Protein AF-0000000079570810 (afdb_homodimer)

Organism: NCBI:txid1891644

Sequence (848 aa):
MEVFAVTGGARLAGEVAVSGAKNSVLKLMAASLLAEGTTHLGNVPQILDVSIMSEVLRRLGCQVDEAEGTLQIAVPGELSTETDYQLVRRMRASIAVLGPMVARFGRAKVALPGGDAIGARGLDYHVAGLSKLGADVRSEHGYLIAEAERLRGERVHFEFPSVGATENILMAAVLAKGTTVIENAAREPEIVDLTTMLQAMGAQIDGVGTTELVIDGVDELHPVSHETVPDRIVAGTWAIASVLTRGDVRVRRARPEHSTVVLSRLEDIGAQIREYDDGFAVSMDRRPTALDVATLPYPGFPTDLQPMMLAVHAISDGSAILSENVFEARFMFAGELVRLGADIIVDGHHCLTRGVPALSGAPVQATDIRAGAALVLAGLIADGVTEVAHIYHIDRGYVAFDEQLRSLGAQIERVKVADLEFGEMEVFAVTGGARLAGEVAVSGAKNSVLKLMAASLLAEGTTHLGNVPQILDVSIMSEVLRRLGCQVDEAEGTLQIAVPGELSTETDYQLVRRMRASIAVLGPMVARFGRAKVALPGGDAIGARGLDYHVAGLSKLGADVRSEHGYLIAEAERLRGERVHFEFPSVGATENILMAAVLAKGTTVIENAAREPEIVDLTTMLQAMGAQIDGVGTTELVIDGVDELHPVSHETVPDRIVAGTWAIASVLTRGDVRVRRARPEHSTVVLSRLEDIGAQIREYDDGFAVSMDRRPTALDVATLPYPGFPTDLQPMMLAVHAISDGSAILSENVFEARFMFAGELVRLGADIIVDGHHCLTRGVPALSGAPVQATDIRAGAALVLAGLIADGVTEVAHIYHIDRGYVAFDEQLRSLGAQIERVKVADLEFGE

Nearest PDB structures (foldseek):
  6q03-assembly1_A  TM=9.882E-01  e=1.400E-56  Clostridioides difficile 630
  6q0y-assembly1_A  TM=9.887E-01  e=5.374E-56  Clostridioides difficile 630
  7tb0-assembly1_A  TM=9.862E-01  e=1.000E-56  Enterococcus faecium
  6q0a-assembly1_A  TM=9.886E-01  e=8.898E-56  Clostridioides difficile 630
  8d84-assembly1_B  TM=9.799E-01  e=4.273E-55  Enterococcus faecalis

Solvent-accessible surface area (backbone atoms only — not comparable to full-atom values): 40545 Å² total; per-residue (Å²): 79,55,25,38,44,20,38,32,74,31,53,32,37,46,73,48,74,41,47,18,16,66,84,27,46,58,48,48,57,28,52,42,61,48,14,56,40,61,25,36,38,33,44,41,50,77,26,49,50,52,54,51,50,43,51,54,43,37,70,24,55,29,48,66,48,78,49,96,35,30,36,38,40,34,26,55,93,69,64,56,49,54,54,57,53,75,65,23,34,63,30,42,75,54,54,39,43,45,20,16,30,28,39,67,70,20,30,24,35,39,32,54,53,39,46,68,77,36,46,92,74,72,60,59,59,45,49,52,42,43,36,64,21,57,27,53,66,50,71,56,53,30,24,40,35,35,37,23,93,66,40,34,37,36,80,38,76,43,97,54,52,43,57,69,33,39,54,21,45,50,49,22,32,36,46,7,52,50,55,21,35,39,35,43,33,34,41,40,70,44,50,39,45,46,50,52,49,42,38,70,21,57,37,45,70,43,47,82,62,37,44,44,36,42,25,44,29,36,93,67,45,42,51,43,76,43,70,40,53,50,20,54,65,61,42,48,50,50,44,50,46,9,46,63,29,39,12,41,33,32,39,31,53,32,58,55,84,75,37,49,50,55,53,50,54,43,40,76,26,61,34,46,76,47,80,52,92,51,9,36,31,28,32,17,89,56,77,37,41,38,61,72,46,57,31,36,70,62,78,41,36,53,66,74,52,42,46,43,50,49,46,39,32,27,49,8,56,50,58,28,45,42,33,48,71,80,43,66,36,62,60,70,50,52,61,47,45,37,39,22,46,36,43,71,47,78,57,84,46,34,32,42,24,43,30,33,98,64,38,22,17,23,82,34,64,32,74,28,39,45,41,26,50,20,50,54,53,44,14,27,52,6,52,54,55,14,35,36,28,52,43,66,36,30,37,41,74,33,62,59,53,58,59,55,41,39,68,19,60,38,52,58,42,84,42,80,44,86,64,84,62,76,87,109,80,56,25,39,42,19,37,31,73,32,53,33,38,44,72,49,73,39,48,18,16,69,85,28,46,59,47,46,57,28,53,41,60,49,15,55,40,60,23,36,38,31,45,39,49,77,24,49,51,53,53,51,50,43,49,53,42,37,69,24,55,29,49,65,47,77,51,96,36,30,36,39,40,35,26,56,93,68,63,56,47,53,53,57,53,75,65,24,36,62,30,42,73,54,54,41,41,46,20,17,32,29,40,67,69,21,31,25,34,38,31,53,52,38,47,67,76,35,48,92,75,70,62,60,59,44,47,52,42,42,36,65,21,54,28,52,65,49,68,56,53,31,24,40,35,34,36,23,93,65,41,35,36,36,79,38,75,44,97,55,53,42,58,68,32,38,54,22,44,50,48,21,32,36,46,7,53,50,53,21,34,38,35,44,32,35,40,40,71,45,50,38,46,45,48,51,48,42,39,70,21,56,38,44,72,43,46,82,63,37,43,42,35,42,25,44,29,36,94,68,45,41,50,43,77,42,71,40,53,50,19,55,66,61,42,48,50,52,46,50,45,9,46,64,29,39,11,41,29,32,40,30,52,31,58,56,86,75,37,50,51,54,54,50,54,45,40,74,25,62,33,46,76,47,80,51,94,50,8,37,31,28,29,16,88,55,78,38,41,38,61,71,47,55,32,35,70,62,77,42,36,52,65,74,51,44,45,44,50,50,48,39,31,27,50,8,54,52,58,27,44,41,35,47,71,80,45,67,37,62,60,68,52,53,62,46,45,37,39,22,45,35,45,70,46,78,56,83,46,33,32,43,23,42,30,33,98,62,38,22,17,23,82,36,64,34,74,29,38,47,42,26,49,20,51,52,54,44,14,28,51,5,52,53,54,13,35,34,28,52,43,68,37,29,36,41,73,35,62,59,53,58,59,55,41,40,67,21,58,39,51,57,41,83,42,79,43,86,65,83,60,78,88,110

InterPro domains:
  IPR001986 Enolpyruvate transferase domain [PF00275] (6-405)
  IPR005750 UDP-N-acetylglucosamine 1-carboxyvinyltransferase [MF_00111] (1-415)
  IPR005750 UDP-N-acetylglucosamine 1-carboxyvinyltransferase [PTHR43783] (2-416)
  IPR005750 UDP-N-acetylglucosamine 1-carboxyvinyltransferase [TIGR01072] (1-414)
  IPR005750 UDP-N-acetylglucosamine 1-carboxyvinyltransferase [cd01555] (12-408)
  IPR013792 RNA 3'-terminal phosphate cyclase/enolpyruvate transferase, alpha/beta [SSF55205] (1-415)
  IPR036968 Enolpyruvate transferase domain superfamily [G3DSA:3.65.10.10] (4-413)
  IPR036968 Enolpyruvate transferase domain superfamily [G3DSA:3.65.10.10] (21-229)

Foldseek 3Di:
DKWKKFAAQDFFEDEDEFFFAPLQVLLLLLLLQQAAAKAKEFSAFPFPQVVLSCVQLVQQPWDWDDDDRMIIIHHHPHTHQATDQVSQQAAQSNCSNQQSCCQRVQKHKYFHYHAFPLAPPDCVLQQQLQVQQPWDWDDDPRIIIIGGPAGAADEREDPEQDASSLSRSVSNQQAHAAKHKYAQHFQAVSQLQSVVQQVVQPWDWPDHNHRIIITHHDNGGHHYYGYGQTHVLVLLLVQLLNAQSQHKYWYFQHDCVNCVQSVVVSVVQAWDWAADPGGIMIGGNDQTAEEEAEDDGPPGHHPLCQLLVLLSQQAHAAKYKYFYDDGFRNCVLVVQQVVQPWDWDDDGRIIITGHDNATAADEGEDSAQSSQSNQSSSQHNHHGIHIYPPCSRVSNGDRVSQVSSVVRPTDMDIDDDDPPPPVD/DKWKKFAAQDFFEDEDEFFFAPLQVLLLLLLLQQAAAKAKEFSAFPFPQVVLSCVQLVQQPWDWDDDVRMIIIHHHLHTHQATDQVSQQAAQSNCSNQQSCCARVQKHKYFHYHAFPLAPPDCVLQQQLQVQQPWDWDDDPRIIITGGPAGAADEREDPAQDASNLSRSVSNQQAHAAKHKYAQHFQAVSQLQSVVQQVVQPWDWPDHNHRIIITHHDNGGHHYYGYGQTHVLVLLLVQLLNAQSQHKYWYFQHDCVNCVQSVVVSVVQPWDWAADPGGIMIGGNDQTAEDEAEDDGPPGNHPLCQLLVVLSQQAHAAKYKYFYDDGFRNCVLVVQQVVQPWDWDDDGRIIITGHDNATAADEGEDSAQSSQSNQSSSQHNHHGIHIYPPCSRVSNGDRPSQVSSVVRPTDMDIDDDDPPPPPD

Secondary structure (DSSP, 8-state):
-EEEEEES----EEEEE--B-HHHHHHHHHHGGGSSEEEEEES----HHHHHHHHHHHHHT-EEEEETTEEEEEE-SS---B--HHHHTT-GGGGGGHHHHHHHHSEEEEEPP----SS---SHHHHHHHHHTT-EEEEETTEEEEE-SS-B--EEE-SS--HHHHHHHHHHHTTSBSEEEEES----HHHHHHHHHHHHHT-EEE-TTSSEEEEE--S-----EEEPPB-HHHHHHHHHHHHHTT-EEEEES--GGGGHHHHHHHHHTT-EEEEETTEEEEE--SPPBP--EEB-STTSB-GGGHHHHHHHHHTSBSEEEEE--S-GGGGGGHHHHHHTT-EEEEETTEEEEE--S-EE--EEE--SHHHHHHHHHHHTTEESEEEEE-THHHHTTSTTHHHHHHHTT-EEEEEE-----S--/-EEEEEES----EEEEE--B-HHHHHHHHHHGGGSSEEEEEES----HHHHHHHHHHHHHT-EEEEETTEEEEEE-SS---B--HHHHTT-GGGGGGHHHHHHHHSEEEEEPP----SS---SHHHHHHHHHTT-EEEEETTEEEEE-SS-B--EEE-SS--HHHHHHHHHHHTTSBSEEEEES----HHHHHHHHHHHHHT-EEE-TTSSEEEEE--S-----EEEPPB-HHHHHHHHHHHHHTT-EEEEES--GGGGHHHHHHHHHTT-EEEEETTEEEEE--SPPBP--EEB-STTSB-GGGHHHHHHHHHTSBSEEEEE--S-GGGGGGHHHHHHTT-EEEEETTEEEEE--S--B--EEE--SHHHHHHHHHHHTTSBSEEEEE-THHHHTTSTTHHHHHHHTT-EEEEEE-----S--

Structure (mmCIF, N/CA/C/O backbone):
data_AF-0000000079570810-model_v1
#
loop_
_entity.id
_entity.type
_entity.pdbx_description
1 polymer 'UDP-N-acetylglucosamine 1-carboxyvinyltransferase'
#
loop_
_atom_site.group_PDB
_atom_site.id
_atom_site.type_symbol
_atom_site.label_atom_id
_atom_site.label_alt_id
_atom_site.label_comp_id
_atom_site.label_asym_id
_atom_site.label_entity_id
_atom_site.label_seq_id
_atom_site.pdbx_PDB_ins_code
_atom_site.Cartn_x
_atom_site.Cartn_y
_atom_site.Cartn_z
_atom_site.occupancy
_atom_site.B_iso_or_equiv
_atom_site.auth_seq_id
_atom_site.auth_comp_id
_atom_site.auth_asym_id
_atom_site.auth_atom_id
_atom_site.pdbx_PDB_model_num
ATOM 1 N N . MET A 1 1 ? -10.211 7.129 -17.25 1 79.75 1 MET A N 1
ATOM 2 C CA . MET A 1 1 ? -9.984 5.883 -16.516 1 79.75 1 MET A CA 1
ATOM 3 C C . MET A 1 1 ? -11.242 5.027 -16.5 1 79.75 1 MET A C 1
ATOM 5 O O . MET A 1 1 ? -12.359 5.555 -16.531 1 79.75 1 MET A O 1
ATOM 9 N N . GLU A 1 2 ? -11.062 3.732 -16.562 1 89.69 2 GLU A N 1
ATOM 10 C CA . GLU A 1 2 ? -12.211 2.836 -16.5 1 89.69 2 GLU A CA 1
ATOM 11 C C . GLU A 1 2 ? -12.555 2.457 -15.062 1 89.69 2 GLU A C 1
ATOM 13 O O . GLU A 1 2 ? -11.656 2.244 -14.242 1 89.69 2 GLU A O 1
ATOM 18 N N . VAL A 1 3 ? -13.867 2.484 -14.789 1 95.12 3 VAL A N 1
ATOM 19 C CA . VAL A 1 3 ? -14.344 2.066 -13.477 1 95.12 3 VAL A CA 1
ATOM 20 C C . VAL A 1 3 ? -15.461 1.041 -13.633 1 95.12 3 VAL A C 1
ATOM 22 O O . VAL A 1 3 ? -16.094 0.966 -14.688 1 95.12 3 VAL A O 1
ATOM 25 N N . PHE A 1 4 ? -15.648 0.159 -12.711 1 97.62 4 PHE A N 1
ATOM 26 C CA . PHE A 1 4 ? -16.891 -0.594 -12.57 1 97.62 4 PHE A CA 1
ATOM 27 C C . PHE A 1 4 ? -17.906 0.185 -11.75 1 97.62 4 PHE A C 1
ATOM 29 O O . PHE A 1 4 ? -17.641 0.547 -10.602 1 97.62 4 PHE A O 1
ATOM 36 N N . ALA A 1 5 ? -18.984 0.545 -12.328 1 98.06 5 ALA A N 1
ATOM 37 C CA . ALA A 1 5 ? -20.125 1.076 -11.586 1 98.06 5 ALA A CA 1
ATOM 38 C C . ALA A 1 5 ? -21.062 -0.041 -11.164 1 98.06 5 ALA A C 1
ATOM 40 O O . ALA A 1 5 ? -21.703 -0.678 -12.008 1 98.06 5 ALA A O 1
ATOM 41 N N . VAL A 1 6 ? -21.156 -0.275 -9.891 1 98.44 6 VAL A N 1
ATOM 42 C CA . VAL A 1 6 ? -21.922 -1.387 -9.344 1 98.44 6 VAL A CA 1
ATOM 43 C C . VAL A 1 6 ? -23.141 -0.851 -8.594 1 98.44 6 VAL A C 1
ATOM 45 O O . VAL A 1 6 ? -23 -0.069 -7.648 1 98.44 6 VAL A O 1
ATOM 48 N N . THR A 1 7 ? -24.297 -1.197 -8.984 1 97.94 7 THR A N 1
ATOM 49 C CA . THR A 1 7 ? -25.516 -0.815 -8.281 1 97.94 7 THR A CA 1
ATOM 50 C C . THR A 1 7 ? -25.859 -1.842 -7.207 1 97.94 7 THR A C 1
ATOM 52 O O . THR A 1 7 ? -25.969 -3.037 -7.492 1 97.94 7 THR A O 1
ATOM 55 N N . GLY A 1 8 ? -26.109 -1.351 -5.98 1 96.88 8 GLY A N 1
ATOM 56 C CA . GLY A 1 8 ? -26.391 -2.23 -4.855 1 96.88 8 GLY A CA 1
ATOM 57 C C . GLY A 1 8 ? -27.75 -2.889 -4.941 1 96.88 8 GLY A C 1
ATOM 58 O O . GLY A 1 8 ? -28.547 -2.564 -5.824 1 96.88 8 GLY A O 1
ATOM 59 N N . GLY A 1 9 ? -27.953 -3.963 -4.004 1 93 9 GLY A N 1
ATOM 60 C CA . GLY A 1 9 ? -29.234 -4.648 -3.879 1 93 9 GLY A CA 1
ATOM 61 C C . GLY A 1 9 ? -29.281 -5.965 -4.629 1 93 9 GLY A C 1
ATOM 62 O O . GLY A 1 9 ? -30.344 -6.539 -4.82 1 93 9 GLY A O 1
ATOM 63 N N . ALA A 1 10 ? -28.156 -6.445 -5.035 1 93.69 10 ALA A N 1
ATOM 64 C CA . ALA A 1 10 ? -28.109 -7.676 -5.82 1 93.69 10 ALA A CA 1
ATOM 65 C C . ALA A 1 10 ? -28.312 -8.898 -4.93 1 93.69 10 ALA A C 1
ATOM 67 O O . ALA A 1 10 ? -27.812 -8.945 -3.805 1 93.69 10 ALA A O 1
ATOM 68 N N . ARG A 1 11 ? -29.062 -9.82 -5.375 1 97.5 11 ARG A N 1
ATOM 69 C CA . ARG A 1 11 ? -29.109 -11.203 -4.922 1 97.5 11 ARG A CA 1
ATOM 70 C C . ARG A 1 11 ? -28.688 -12.164 -6.031 1 97.5 11 ARG A C 1
ATOM 72 O O . ARG A 1 11 ? -29.5 -12.523 -6.891 1 97.5 11 ARG A O 1
ATOM 79 N N . LEU A 1 12 ? -27.453 -12.586 -5.984 1 98.62 12 LEU A N 1
ATOM 80 C CA . LEU A 1 12 ? -26.891 -13.367 -7.086 1 98.62 12 LEU A CA 1
ATOM 81 C C . LEU A 1 12 ? -27.562 -14.734 -7.18 1 98.62 12 LEU A C 1
ATOM 83 O O . LEU A 1 12 ? -27.844 -15.367 -6.156 1 98.62 12 LEU A O 1
ATOM 87 N N . ALA A 1 13 ? -27.875 -15.102 -8.375 1 98.56 13 ALA A N 1
ATOM 88 C CA . ALA A 1 13 ? -28.516 -16.391 -8.625 1 98.56 13 ALA A CA 1
ATOM 89 C C . ALA A 1 13 ? -28.109 -16.953 -9.984 1 98.56 13 ALA A C 1
ATOM 91 O O . ALA A 1 13 ? -28.016 -16.219 -10.961 1 98.56 13 ALA A O 1
ATOM 92 N N . GLY A 1 14 ? -27.844 -18.188 -10.016 1 98.31 14 GLY A N 1
ATOM 93 C CA . GLY A 1 14 ? -27.531 -18.844 -11.281 1 98.31 14 GLY A CA 1
ATOM 94 C C . GLY A 1 14 ? -26.266 -19.672 -11.219 1 98.31 14 GLY A C 1
ATOM 95 O O . GLY A 1 14 ? -25.938 -20.25 -10.18 1 98.31 14 GLY A O 1
ATOM 96 N N . GLU A 1 15 ? -25.703 -19.891 -12.414 1 98.12 15 GLU A N 1
ATOM 97 C CA . GLU A 1 15 ? -24.516 -20.734 -12.523 1 98.12 15 GLU A CA 1
ATOM 98 C C . GLU A 1 15 ? -23.359 -19.969 -13.156 1 98.12 15 GLU A C 1
ATOM 100 O O . GLU A 1 15 ? -23.578 -19.125 -14.031 1 98.12 15 GLU A O 1
ATOM 105 N N . VAL A 1 16 ? -22.188 -20.234 -12.664 1 97.94 16 VAL A N 1
ATOM 106 C CA . VAL A 1 16 ? -20.969 -19.672 -13.219 1 97.94 16 VAL A CA 1
ATOM 107 C C . VAL A 1 16 ? -19.891 -20.75 -13.312 1 97.94 16 VAL A C 1
ATOM 109 O O . VAL A 1 16 ? -19.859 -21.672 -12.5 1 97.94 16 VAL A O 1
ATOM 112 N N . ALA A 1 17 ? -19.062 -20.656 -14.32 1 97.31 17 ALA A N 1
ATOM 113 C CA . ALA A 1 17 ? -17.984 -21.625 -14.516 1 97.31 17 ALA A CA 1
ATOM 114 C C . ALA A 1 17 ? -16.625 -21 -14.227 1 97.31 17 ALA A C 1
ATOM 116 O O . ALA A 1 17 ? -16.375 -19.844 -14.57 1 97.31 17 ALA A O 1
ATOM 117 N N . VAL A 1 18 ? -15.789 -21.797 -13.578 1 97.12 18 VAL A N 1
ATOM 118 C CA . VAL A 1 18 ? -14.445 -21.328 -13.242 1 97.12 18 VAL A CA 1
ATOM 119 C C . VAL A 1 18 ? -13.461 -21.797 -14.305 1 97.12 18 VAL A C 1
ATOM 121 O O . VAL A 1 18 ? -13.578 -22.906 -14.828 1 97.12 18 VAL A O 1
ATOM 124 N N . SER A 1 19 ? -12.531 -20.953 -14.703 1 96.38 19 SER A N 1
ATOM 125 C CA . SER A 1 19 ? -11.469 -21.312 -15.641 1 96.38 19 SER A CA 1
ATOM 126 C C . SER A 1 19 ? -10.234 -21.828 -14.914 1 96.38 19 SER A C 1
ATOM 128 O O . SER A 1 19 ? -10.281 -22.062 -13.703 1 96.38 19 SER A O 1
ATOM 130 N N . GLY A 1 20 ? -9.156 -22.109 -15.727 1 98.12 20 GLY A N 1
ATOM 131 C CA . GLY A 1 20 ? -7.898 -22.516 -15.133 1 98.12 20 GLY A CA 1
ATOM 132 C C . GLY A 1 20 ? -7.328 -21.5 -14.164 1 98.12 20 GLY A C 1
ATOM 133 O O . GLY A 1 20 ? -7.637 -20.312 -14.258 1 98.12 20 GLY A O 1
ATOM 134 N N . ALA A 1 21 ? -6.574 -22 -13.219 1 98.44 21 ALA A N 1
ATOM 135 C CA . ALA A 1 21 ? -6.031 -21.188 -12.133 1 98.44 21 ALA A CA 1
ATOM 136 C C . ALA A 1 21 ? -4.887 -20.312 -12.625 1 98.44 21 ALA A C 1
ATOM 138 O O . ALA A 1 21 ? -3.896 -20.812 -13.164 1 98.44 21 ALA A O 1
ATOM 139 N N . LYS A 1 22 ? -5.051 -18.984 -12.453 1 97.31 22 LYS A N 1
ATOM 140 C CA . LYS A 1 22 ? -3.98 -18.047 -12.773 1 97.31 22 LYS A CA 1
ATOM 141 C C . LYS A 1 22 ? -2.664 -18.469 -12.125 1 97.31 22 LYS A C 1
ATOM 143 O O . LYS A 1 22 ? -1.625 -18.5 -12.789 1 97.31 22 LYS A O 1
ATOM 148 N N . ASN A 1 23 ? -2.748 -18.859 -10.844 1 96.25 23 ASN A N 1
ATOM 149 C CA . ASN A 1 23 ? -1.557 -19.172 -10.055 1 96.25 23 ASN A CA 1
ATOM 150 C C . ASN A 1 23 ? -0.914 -20.469 -10.508 1 96.25 23 ASN A C 1
ATOM 152 O O . ASN A 1 23 ? 0.224 -20.766 -10.141 1 96.25 23 ASN A O 1
ATOM 156 N N . SER A 1 24 ? -1.594 -21.188 -11.32 1 98.25 24 SER A N 1
ATOM 157 C CA . SER A 1 24 ? -1.032 -22.406 -11.898 1 98.25 24 SER A CA 1
ATOM 158 C C . SER A 1 24 ? -0.522 -22.156 -13.312 1 98.25 24 SER A C 1
ATOM 160 O O . SER A 1 24 ? 0.654 -22.391 -13.602 1 98.25 24 SER A O 1
ATOM 162 N N . VAL A 1 25 ? -1.325 -21.609 -14.164 1 98.5 25 VAL A N 1
ATOM 163 C CA . VAL A 1 25 ? -1.038 -21.516 -15.594 1 98.5 25 VAL A CA 1
ATOM 164 C C . VAL A 1 25 ? 0.241 -20.719 -15.812 1 98.5 25 VAL A C 1
ATOM 166 O O . VAL A 1 25 ? 1.037 -21.031 -16.703 1 98.5 25 VAL A O 1
ATOM 169 N N . LEU A 1 26 ? 0.463 -19.672 -15.047 1 97.81 26 LEU A N 1
ATOM 170 C CA . LEU A 1 26 ? 1.653 -18.844 -15.203 1 97.81 26 LEU A CA 1
ATOM 171 C C . LEU A 1 26 ? 2.918 -19.656 -14.945 1 97.81 26 LEU A C 1
ATOM 173 O O . LEU A 1 26 ? 3.928 -19.469 -15.633 1 97.81 26 LEU A O 1
ATOM 177 N N . LYS A 1 27 ? 2.877 -20.578 -13.969 1 98.38 27 LYS A N 1
ATOM 178 C CA . LYS A 1 27 ? 4.023 -21.422 -13.656 1 98.38 27 LYS A CA 1
ATOM 179 C C . LYS A 1 27 ? 4.156 -22.562 -14.672 1 98.38 27 LYS A C 1
ATOM 181 O O . LYS A 1 27 ? 5.266 -22.984 -14.984 1 98.38 27 LYS A O 1
ATOM 186 N N . LEU A 1 28 ? 3.014 -23.062 -15.18 1 98.81 28 LEU A N 1
ATOM 187 C CA . LEU A 1 28 ? 3.053 -24.047 -16.25 1 98.81 28 LEU A CA 1
ATOM 188 C C . LEU A 1 28 ? 3.705 -23.469 -17.5 1 98.81 28 LEU A C 1
ATOM 190 O O . LEU A 1 28 ? 4.477 -24.156 -18.172 1 98.81 28 LEU A O 1
ATOM 194 N N . MET A 1 29 ? 3.377 -22.219 -17.766 1 98.56 29 MET A N 1
ATOM 195 C CA . MET A 1 29 ? 4.012 -21.531 -18.875 1 98.56 29 MET A CA 1
ATOM 196 C C . MET A 1 29 ? 5.523 -21.438 -18.672 1 98.56 29 MET A C 1
ATOM 198 O O . MET A 1 29 ? 6.289 -21.703 -19.609 1 98.56 29 MET A O 1
ATOM 202 N N . ALA A 1 30 ? 5.93 -21.094 -17.5 1 98.12 30 ALA A N 1
ATOM 203 C CA . ALA A 1 30 ? 7.359 -21.047 -17.188 1 98.12 30 ALA A CA 1
ATOM 204 C C . ALA A 1 30 ? 7.996 -22.422 -17.328 1 98.12 30 ALA A C 1
ATOM 206 O O . ALA A 1 30 ? 9.125 -22.547 -17.812 1 98.12 30 ALA A O 1
ATOM 207 N N . ALA A 1 31 ? 7.293 -23.484 -16.891 1 98.69 31 ALA A N 1
ATOM 208 C CA . ALA A 1 31 ? 7.793 -24.859 -16.938 1 98.69 31 ALA A CA 1
ATOM 209 C C . ALA A 1 31 ? 8.07 -25.312 -18.359 1 98.69 31 ALA A C 1
ATOM 211 O O . ALA A 1 31 ? 8.922 -26.156 -18.594 1 98.69 31 ALA A O 1
ATOM 212 N N . SER A 1 32 ? 7.348 -24.734 -19.328 1 98.56 32 SER A N 1
ATOM 213 C CA . SER A 1 32 ? 7.551 -25.078 -20.734 1 98.56 32 SER A CA 1
ATOM 214 C C . SER A 1 32 ? 8.984 -24.797 -21.172 1 98.56 32 SER A C 1
ATOM 216 O O . SER A 1 32 ? 9.484 -25.422 -22.109 1 98.56 32 SER A O 1
ATOM 218 N N . LEU A 1 33 ? 9.664 -23.844 -20.5 1 98.06 33 LEU A N 1
ATOM 219 C CA . LEU A 1 33 ? 11.031 -23.469 -20.844 1 98.06 33 LEU A CA 1
ATOM 220 C C . LEU A 1 33 ? 12 -24.609 -20.594 1 98.06 33 LEU A C 1
ATOM 222 O O . LEU A 1 33 ? 13.141 -24.578 -21.062 1 98.06 33 LEU A O 1
ATOM 226 N N . LEU A 1 34 ? 11.602 -25.641 -19.859 1 98.31 34 LEU A N 1
ATOM 227 C CA . LEU A 1 34 ? 12.484 -26.734 -19.438 1 98.31 34 LEU A CA 1
ATOM 228 C C . LEU A 1 34 ? 12.695 -27.734 -20.562 1 98.31 34 LEU A C 1
ATOM 230 O O . LEU A 1 34 ? 13.547 -28.625 -20.469 1 98.31 34 LEU A O 1
ATOM 234 N N . ALA A 1 35 ? 11.93 -27.625 -21.625 1 98 35 ALA A N 1
ATOM 235 C CA . ALA A 1 35 ? 12.047 -28.594 -22.719 1 98 35 ALA A CA 1
ATOM 236 C C . ALA A 1 35 ? 11.961 -27.906 -24.078 1 98 35 ALA A C 1
ATOM 238 O O . ALA A 1 35 ? 11.148 -26.984 -24.266 1 98 35 ALA A O 1
ATOM 239 N N . GLU A 1 36 ? 12.828 -28.281 -24.953 1 97.69 36 GLU A N 1
ATOM 240 C CA . GLU A 1 36 ? 12.703 -27.859 -26.344 1 97.69 36 GLU A CA 1
ATOM 241 C C . GLU A 1 36 ? 11.492 -28.5 -27 1 97.69 36 GLU A C 1
ATOM 243 O O . GLU A 1 36 ? 11.203 -29.672 -26.781 1 97.69 36 GLU A O 1
ATOM 248 N N . GLY A 1 37 ? 10.812 -27.703 -27.812 1 98.25 37 GLY A N 1
ATOM 249 C CA . GLY A 1 37 ? 9.625 -28.203 -28.484 1 98.25 37 GLY A CA 1
ATOM 250 C C . GLY A 1 37 ? 8.359 -27.453 -28.078 1 98.25 37 GLY A C 1
ATOM 251 O O . GLY A 1 37 ? 8.43 -26.375 -27.5 1 98.25 37 GLY A O 1
ATOM 252 N N . THR A 1 38 ? 7.215 -28 -28.469 1 98.62 38 THR A N 1
ATOM 253 C CA . THR A 1 38 ? 5.965 -27.281 -28.281 1 98.62 38 THR A CA 1
ATOM 254 C C . THR A 1 38 ? 5.145 -27.875 -27.156 1 98.62 38 THR A C 1
ATOM 256 O O . THR A 1 38 ? 4.766 -29.047 -27.203 1 98.62 38 THR A O 1
ATOM 259 N N . THR A 1 39 ? 4.938 -27.141 -26.125 1 98.75 39 THR A N 1
ATOM 260 C CA . THR A 1 39 ? 4.055 -27.484 -25.016 1 98.75 39 THR A CA 1
ATOM 261 C C . THR A 1 39 ? 2.658 -26.906 -25.234 1 98.75 39 THR A C 1
ATOM 263 O O . THR A 1 39 ? 2.514 -25.781 -25.688 1 98.75 39 THR A O 1
ATOM 266 N N . HIS A 1 40 ? 1.643 -27.75 -25 1 98.69 40 HIS A N 1
ATOM 267 C CA . HIS A 1 40 ? 0.252 -27.328 -25.125 1 98.69 40 HIS A CA 1
ATOM 268 C C . HIS A 1 40 ? -0.419 -27.234 -23.766 1 98.69 40 HIS A C 1
ATOM 270 O O . HIS A 1 40 ? -0.417 -28.203 -23 1 98.69 40 HIS A O 1
ATOM 276 N N . LEU A 1 41 ? -0.983 -26.094 -23.438 1 98.81 41 LEU A N 1
ATOM 277 C CA . LEU A 1 41 ? -1.72 -25.891 -22.203 1 98.81 41 LEU A CA 1
ATOM 278 C C . LEU A 1 41 ? -3.201 -25.656 -22.484 1 98.81 41 LEU A C 1
ATOM 280 O O . LEU A 1 41 ? -3.555 -24.859 -23.344 1 98.81 41 LEU A O 1
ATOM 284 N N . GLY A 1 42 ? -4.047 -26.406 -21.844 1 98.56 42 GLY A N 1
ATOM 285 C CA . GLY A 1 42 ? -5.488 -26.234 -21.906 1 98.56 42 GLY A CA 1
ATOM 286 C C . GLY A 1 42 ? -6.07 -25.656 -20.625 1 98.56 42 GLY A C 1
ATOM 287 O O . GLY A 1 42 ? -5.367 -25.516 -19.625 1 98.56 42 GLY A O 1
ATOM 288 N N . ASN A 1 43 ? -7.367 -25.188 -20.719 1 98.19 43 ASN A N 1
ATOM 289 C CA . ASN A 1 43 ? -8.078 -24.562 -19.609 1 98.19 43 ASN A CA 1
ATOM 290 C C . ASN A 1 43 ? -7.352 -23.312 -19.125 1 98.19 43 ASN A C 1
ATOM 292 O O . ASN A 1 43 ? -7.141 -23.141 -17.922 1 98.19 43 ASN A O 1
ATOM 296 N N . VAL A 1 44 ? -6.883 -22.531 -20.109 1 98.5 44 VAL A N 1
ATOM 297 C CA . VAL A 1 44 ? -6.133 -21.312 -19.844 1 98.5 44 VAL A CA 1
ATOM 298 C C . VAL A 1 44 ? -7.098 -20.141 -19.656 1 98.5 44 VAL A C 1
ATOM 300 O O . VAL A 1 44 ? -7.938 -19.875 -20.516 1 98.5 44 VAL A O 1
ATOM 303 N N . PRO A 1 45 ? -7.031 -19.531 -18.484 1 97.81 45 PRO A N 1
ATOM 304 C CA . PRO A 1 45 ? -7.914 -18.375 -18.297 1 97.81 45 PRO A CA 1
ATOM 305 C C . PRO A 1 45 ? -7.516 -17.188 -19.156 1 97.81 45 PRO A C 1
ATOM 307 O O . PRO A 1 45 ? -6.332 -16.859 -19.281 1 97.81 45 PRO A O 1
ATOM 310 N N . GLN A 1 46 ? -8.469 -16.562 -19.781 1 95.88 46 GLN A N 1
ATOM 311 C CA . GLN A 1 46 ? -8.227 -15.359 -20.578 1 95.88 46 GLN A CA 1
ATOM 312 C C . GLN A 1 46 ? -8.133 -14.117 -19.688 1 95.88 46 GLN A C 1
ATOM 314 O O . GLN A 1 46 ? -9.078 -13.336 -19.609 1 95.88 46 GLN A O 1
ATOM 319 N N . ILE A 1 47 ? -6.961 -13.938 -19.125 1 95.69 47 ILE A N 1
ATOM 320 C CA . ILE A 1 47 ? -6.73 -12.828 -18.203 1 95.69 47 ILE A CA 1
ATOM 321 C C . ILE A 1 47 ? -5.461 -12.078 -18.609 1 95.69 47 ILE A C 1
ATOM 323 O O . ILE A 1 47 ? -4.637 -12.609 -19.359 1 95.69 47 ILE A O 1
ATOM 327 N N . LEU A 1 48 ? -5.344 -10.906 -18.125 1 93.19 48 LEU A N 1
ATOM 328 C CA . LEU A 1 48 ? -4.25 -10.008 -18.5 1 93.19 48 LEU A CA 1
ATOM 329 C C . LEU A 1 48 ? -2.902 -10.609 -18.125 1 93.19 48 LEU A C 1
ATOM 331 O O . LEU A 1 48 ? -1.935 -10.5 -18.875 1 93.19 48 LEU A O 1
ATOM 335 N N . ASP A 1 49 ? -2.777 -11.234 -16.969 1 93.88 49 ASP A N 1
ATOM 336 C CA . ASP A 1 49 ? -1.5 -11.766 -16.516 1 93.88 49 ASP A CA 1
ATOM 337 C C . ASP A 1 49 ? -0.98 -12.844 -17.453 1 93.88 49 ASP A C 1
ATOM 339 O O . ASP A 1 49 ? 0.232 -13 -17.625 1 93.88 49 ASP A O 1
ATOM 343 N N . VAL A 1 50 ? -1.864 -13.617 -18.062 1 96.25 50 VAL A N 1
ATOM 344 C CA . VAL A 1 50 ? -1.449 -14.633 -19.031 1 96.25 50 VAL A CA 1
ATOM 345 C C . VAL A 1 50 ? -0.889 -13.953 -20.266 1 96.25 50 VAL A C 1
ATOM 347 O O . VAL A 1 50 ? 0.126 -14.391 -20.828 1 96.25 50 VAL A O 1
ATOM 350 N N . SER A 1 51 ? -1.521 -12.906 -20.688 1 94.06 51 SER A N 1
ATOM 351 C CA . SER A 1 51 ? -1.039 -12.148 -21.844 1 94.06 51 SER A CA 1
ATOM 352 C C . SER A 1 51 ? 0.35 -11.578 -21.578 1 94.06 51 SER A C 1
ATOM 354 O O . SER A 1 51 ? 1.207 -11.586 -22.469 1 94.06 51 SER A O 1
ATOM 356 N N . ILE A 1 52 ? 0.499 -11.086 -20.406 1 91.94 52 ILE A N 1
ATOM 357 C CA . ILE A 1 52 ? 1.79 -10.516 -20.031 1 91.94 52 ILE A CA 1
ATOM 358 C C . ILE A 1 52 ? 2.855 -11.617 -20.031 1 91.94 52 ILE A C 1
ATOM 360 O O . ILE A 1 52 ? 3.945 -11.43 -20.562 1 91.94 52 ILE A O 1
ATOM 364 N N . MET A 1 53 ? 2.531 -12.727 -19.453 1 95.06 53 MET A N 1
ATOM 365 C CA . MET A 1 53 ? 3.477 -13.836 -19.422 1 95.06 53 MET A CA 1
ATOM 366 C C . MET A 1 53 ? 3.805 -14.328 -20.828 1 95.06 53 MET A C 1
ATOM 368 O O . MET A 1 53 ? 4.945 -14.695 -21.109 1 95.06 53 MET A O 1
ATOM 372 N N . SER A 1 54 ? 2.824 -14.359 -21.656 1 96.38 54 SER A N 1
ATOM 373 C CA . SER A 1 54 ? 3.053 -14.727 -23.047 1 96.38 54 SER A CA 1
ATOM 374 C C . SER A 1 54 ? 4.078 -13.797 -23.703 1 96.38 54 SER A C 1
ATOM 376 O O . SER A 1 54 ? 4.973 -14.258 -24.422 1 96.38 54 SER A O 1
ATOM 378 N N . GLU A 1 55 ? 3.9 -12.578 -23.438 1 94.12 55 GLU A N 1
ATOM 379 C CA . GLU A 1 55 ? 4.828 -11.602 -24 1 94.12 55 GLU A CA 1
ATOM 380 C C . GLU A 1 55 ? 6.23 -11.773 -23.422 1 94.12 55 GLU A C 1
ATOM 382 O O . GLU A 1 55 ? 7.227 -11.625 -24.141 1 94.12 55 GLU A O 1
ATOM 387 N N . VAL A 1 56 ? 6.32 -12.055 -22.141 1 93.25 56 VAL A N 1
ATOM 388 C CA . VAL A 1 56 ? 7.605 -12.328 -21.5 1 93.25 56 VAL A CA 1
ATOM 389 C C . VAL A 1 56 ? 8.305 -13.477 -22.219 1 93.25 56 VAL A C 1
ATOM 391 O O . VAL A 1 56 ? 9.477 -13.375 -22.578 1 93.25 56 VAL A O 1
ATOM 394 N N . LEU A 1 57 ? 7.594 -14.555 -22.516 1 96.31 57 LEU A N 1
ATOM 395 C CA . LEU A 1 57 ? 8.156 -15.734 -23.172 1 96.31 57 LEU A CA 1
ATOM 396 C C . LEU A 1 57 ? 8.547 -15.422 -24.609 1 96.31 57 LEU A C 1
ATOM 398 O O . LEU A 1 57 ? 9.586 -15.875 -25.078 1 96.31 57 LEU A O 1
ATOM 402 N N . ARG A 1 58 ? 7.723 -14.625 -25.281 1 96.5 58 ARG A N 1
ATOM 403 C CA . ARG A 1 58 ? 8.047 -14.227 -26.641 1 96.5 58 ARG A CA 1
ATOM 404 C C . ARG A 1 58 ? 9.359 -13.453 -26.688 1 96.5 58 ARG A C 1
ATOM 406 O O . ARG A 1 58 ? 10.188 -13.68 -27.578 1 96.5 58 ARG A O 1
ATOM 413 N N . ARG A 1 59 ? 9.531 -12.625 -25.75 1 93.19 59 ARG A N 1
ATOM 414 C CA . ARG A 1 59 ? 10.727 -11.797 -25.703 1 93.19 59 ARG A CA 1
ATOM 415 C C . ARG A 1 59 ? 11.961 -12.625 -25.375 1 93.19 59 ARG A C 1
ATOM 417 O O . ARG A 1 59 ? 13.078 -12.258 -25.719 1 93.19 59 ARG A O 1
ATOM 424 N N . LEU A 1 60 ? 11.75 -13.688 -24.719 1 94.19 60 LEU A N 1
ATOM 425 C CA . LEU A 1 60 ? 12.852 -14.602 -24.438 1 94.19 60 LEU A CA 1
ATOM 426 C C . LEU A 1 60 ? 13.227 -15.406 -25.672 1 94.19 60 LEU A C 1
ATOM 428 O O . LEU A 1 60 ? 14.305 -15.992 -25.734 1 94.19 60 LEU A O 1
ATOM 432 N N . GLY A 1 61 ? 12.352 -15.469 -26.625 1 96 61 GLY A N 1
ATOM 433 C CA . GLY A 1 61 ? 12.648 -16.156 -27.875 1 96 61 GLY A CA 1
ATOM 434 C C . GLY A 1 61 ? 11.648 -17.25 -28.203 1 96 61 GLY A C 1
ATOM 435 O O . GLY A 1 61 ? 11.766 -17.922 -29.234 1 96 61 GLY A O 1
ATOM 436 N N . CYS A 1 62 ? 10.641 -17.453 -27.391 1 97.56 62 CYS A N 1
ATOM 437 C CA . CYS A 1 62 ? 9.633 -18.484 -27.625 1 97.56 62 CYS A CA 1
ATOM 438 C C . CYS A 1 62 ? 8.562 -17.984 -28.609 1 97.56 62 CYS A C 1
ATOM 440 O O . CYS A 1 62 ? 8.438 -16.781 -28.828 1 97.56 62 CYS A O 1
ATOM 442 N N . GLN A 1 63 ? 7.941 -18.875 -29.219 1 98 63 GLN A N 1
ATOM 443 C CA . GLN A 1 63 ? 6.691 -18.594 -29.906 1 98 63 GLN A CA 1
ATOM 444 C C . GLN A 1 63 ? 5.484 -19 -29.062 1 98 63 GLN A C 1
ATOM 446 O O . GLN A 1 63 ? 5.402 -20.141 -28.594 1 98 63 GLN A O 1
ATOM 451 N N . VAL A 1 64 ? 4.605 -18.078 -28.812 1 98.31 64 VAL A N 1
ATOM 452 C CA . VAL A 1 64 ? 3.43 -18.328 -27.984 1 98.31 64 VAL A CA 1
ATOM 453 C C . VAL A 1 64 ? 2.164 -18.016 -28.766 1 98.31 64 VAL A C 1
ATOM 455 O O . VAL A 1 64 ? 1.931 -16.859 -29.141 1 98.31 64 VAL A O 1
ATOM 458 N N . ASP A 1 65 ? 1.388 -19 -29.016 1 97.5 65 ASP A N 1
ATOM 459 C CA . ASP A 1 65 ? 0.102 -18.844 -29.703 1 97.5 65 ASP A CA 1
ATOM 460 C C . ASP A 1 65 ? -1.056 -19.031 -28.719 1 97.5 65 ASP A C 1
ATOM 462 O O . ASP A 1 65 ? -1.144 -20.047 -28.031 1 97.5 65 ASP A O 1
ATOM 466 N N . GLU A 1 66 ? -1.841 -18.031 -28.656 1 93.88 66 GLU A N 1
ATOM 467 C CA . GLU A 1 66 ? -2.994 -18.031 -27.766 1 93.88 66 GLU A CA 1
ATOM 468 C C . GLU A 1 66 ? -4.289 -18.281 -28.531 1 93.88 66 GLU A C 1
ATOM 470 O O . GLU A 1 66 ? -4.504 -17.703 -29.609 1 93.88 66 GLU A O 1
ATOM 475 N N . ALA A 1 67 ? -5.059 -19.188 -28.141 1 89.38 67 ALA A N 1
ATOM 476 C CA . ALA A 1 67 ? -6.422 -19.438 -28.594 1 89.38 67 ALA A CA 1
ATOM 477 C C . ALA A 1 67 ? -7.391 -19.5 -27.422 1 89.38 67 ALA A C 1
ATOM 479 O O . ALA A 1 67 ? -6.969 -19.5 -26.266 1 89.38 67 ALA A O 1
ATOM 480 N N . GLU A 1 68 ? -8.648 -19.516 -27.766 1 88.44 68 GLU A N 1
ATOM 481 C CA . GLU A 1 68 ? -9.633 -19.516 -26.688 1 88.44 68 GLU A CA 1
ATOM 482 C C . GLU A 1 68 ? -9.406 -20.672 -25.719 1 88.44 68 GLU A C 1
ATOM 484 O O . GLU A 1 68 ? -9.625 -21.828 -26.062 1 88.44 68 GLU A O 1
ATOM 489 N N . GLY A 1 69 ? -8.836 -20.344 -24.688 1 94.25 69 GLY A N 1
ATOM 490 C CA . GLY A 1 69 ? -8.695 -21.281 -23.578 1 94.25 69 GLY A CA 1
ATOM 491 C C . GLY A 1 69 ? -7.484 -22.188 -23.703 1 94.25 69 GLY A C 1
ATOM 492 O O . GLY A 1 69 ? -7.34 -23.141 -22.953 1 94.25 69 GLY A O 1
ATOM 493 N N . THR A 1 70 ? -6.652 -21.906 -24.734 1 97.5 70 THR A N 1
ATOM 494 C CA . THR A 1 70 ? -5.477 -22.75 -24.906 1 97.5 70 THR A CA 1
ATOM 495 C C . THR A 1 70 ? -4.246 -21.906 -25.234 1 97.5 70 THR A C 1
ATOM 497 O O . THR A 1 70 ? -4.371 -20.781 -25.703 1 97.5 70 THR A O 1
ATOM 500 N N . LEU A 1 71 ? -3.076 -22.469 -24.891 1 98.06 71 LEU A N 1
ATOM 501 C CA . LEU A 1 71 ? -1.78 -21.875 -25.219 1 98.06 71 LEU A CA 1
ATOM 502 C C . LEU A 1 71 ? -0.866 -22.922 -25.859 1 98.06 71 LEU A C 1
ATOM 504 O O . LEU A 1 71 ? -0.828 -24.078 -25.422 1 98.06 71 LEU A O 1
ATOM 508 N N . GLN A 1 72 ? -0.299 -22.547 -26.969 1 98.62 72 GLN A N 1
ATOM 509 C CA . GLN A 1 72 ? 0.809 -23.297 -27.547 1 98.62 72 GLN A CA 1
ATOM 510 C C . GLN A 1 72 ? 2.127 -22.547 -27.391 1 98.62 72 GLN A C 1
ATOM 512 O O . GLN A 1 72 ? 2.27 -21.422 -27.875 1 98.62 72 GLN A O 1
ATOM 517 N N . ILE A 1 73 ? 3.051 -23.125 -26.688 1 98.69 73 ILE A N 1
ATOM 518 C CA . ILE A 1 73 ? 4.332 -22.484 -26.422 1 98.69 73 ILE A CA 1
ATOM 519 C C . ILE A 1 73 ? 5.457 -23.297 -27.078 1 98.69 73 ILE A C 1
ATOM 521 O O . ILE A 1 73 ? 5.793 -24.391 -26.625 1 98.69 73 ILE A O 1
ATOM 525 N N . ALA A 1 74 ? 6.008 -22.781 -28.125 1 98.62 74 ALA A N 1
ATOM 526 C CA . ALA A 1 74 ? 7.156 -23.391 -28.781 1 98.62 74 ALA A CA 1
ATOM 527 C C . ALA A 1 74 ? 8.469 -22.812 -28.25 1 98.62 74 ALA A C 1
ATOM 529 O O . ALA A 1 74 ? 8.734 -21.625 -28.406 1 98.62 74 ALA A O 1
ATOM 530 N N . VAL A 1 75 ? 9.242 -23.656 -27.641 1 98.06 75 VAL A N 1
ATOM 531 C CA . VAL A 1 75 ? 10.508 -23.25 -27.031 1 98.06 75 VAL A CA 1
ATOM 532 C C . VAL A 1 75 ? 11.672 -23.719 -27.906 1 98.06 75 VAL A C 1
ATOM 534 O O . VAL A 1 75 ? 11.805 -24.922 -28.172 1 98.06 75 VAL A O 1
ATOM 537 N N . PRO A 1 76 ? 12.484 -22.812 -28.344 1 96.56 76 PRO A N 1
ATOM 538 C CA . PRO A 1 76 ? 13.641 -23.203 -29.156 1 96.56 76 PRO A CA 1
ATOM 539 C C . PRO A 1 76 ? 14.805 -23.719 -28.312 1 96.56 76 PRO A C 1
ATOM 541 O O . PRO A 1 76 ? 14.734 -23.734 -27.094 1 96.56 76 PRO A O 1
ATOM 544 N N . GLY A 1 77 ? 15.828 -24.219 -29.047 1 93.88 77 GLY A N 1
ATOM 545 C CA . GLY A 1 77 ? 17.016 -24.734 -28.391 1 93.88 77 GLY A CA 1
ATOM 546 C C . GLY A 1 77 ? 17.812 -23.672 -27.672 1 93.88 77 GLY A C 1
ATOM 547 O O . GLY A 1 77 ? 18.469 -23.953 -26.672 1 93.88 77 GLY A O 1
ATOM 548 N N . GLU A 1 78 ? 17.797 -22.438 -28.219 1 92.25 78 GLU A N 1
ATOM 549 C CA . GLU A 1 78 ? 18.484 -21.312 -27.609 1 92.25 78 GLU A CA 1
ATOM 550 C C . GLU A 1 78 ? 17.516 -20.172 -27.281 1 92.25 78 GLU A C 1
ATOM 552 O O . GLU A 1 78 ? 16.609 -19.906 -28.062 1 92.25 78 GLU A O 1
ATOM 557 N N . LEU A 1 79 ? 17.672 -19.656 -26.094 1 92.31 79 LEU A N 1
ATOM 558 C CA . LEU A 1 79 ? 16.828 -18.547 -25.625 1 92.31 79 LEU A CA 1
ATOM 559 C C . LEU A 1 79 ? 17.688 -17.422 -25.047 1 92.31 79 LEU A C 1
ATOM 561 O O . LEU A 1 79 ? 18.844 -17.656 -24.672 1 92.31 79 LEU A O 1
ATOM 565 N N . SER A 1 80 ? 17.062 -16.172 -25.156 1 90.19 80 SER A N 1
ATOM 566 C CA . SER A 1 80 ? 17.641 -15.117 -24.328 1 90.19 80 SER A CA 1
ATOM 567 C C . SER A 1 80 ? 17.531 -15.453 -22.844 1 90.19 80 SER A C 1
ATOM 569 O O . SER A 1 80 ? 16.578 -16.109 -22.422 1 90.19 80 SER A O 1
ATOM 571 N N . THR A 1 81 ? 18.594 -15.055 -22.172 1 87.12 81 THR A N 1
ATOM 572 C CA . THR A 1 81 ? 18.531 -15.352 -20.734 1 87.12 81 THR A CA 1
ATOM 573 C C . THR A 1 81 ? 18.234 -14.086 -19.938 1 87.12 81 THR A C 1
ATOM 575 O O . THR A 1 81 ? 18.328 -14.094 -18.703 1 87.12 81 THR A O 1
ATOM 578 N N . GLU A 1 82 ? 17.875 -13.039 -20.625 1 88.31 82 GLU A N 1
ATOM 579 C CA . GLU A 1 82 ? 17.547 -11.781 -19.984 1 88.31 82 GLU A CA 1
ATOM 580 C C . GLU A 1 82 ? 16.094 -11.398 -20.234 1 88.31 82 GLU A C 1
ATOM 582 O O . GLU A 1 82 ? 15.625 -11.406 -21.375 1 88.31 82 GLU A O 1
ATOM 587 N N . THR A 1 83 ? 15.398 -11.164 -19.109 1 86.56 83 THR A N 1
ATOM 588 C CA . THR A 1 83 ? 14 -10.758 -19.25 1 86.56 83 THR A CA 1
ATOM 589 C C . THR A 1 83 ? 13.891 -9.25 -19.406 1 86.56 83 THR A C 1
ATOM 591 O O . THR A 1 83 ? 14.773 -8.508 -18.953 1 86.56 83 THR A O 1
ATOM 594 N N . ASP A 1 84 ? 12.852 -8.852 -20 1 80.31 84 ASP A N 1
ATOM 595 C CA . ASP A 1 84 ? 12.555 -7.434 -20.156 1 80.31 84 ASP A CA 1
ATOM 596 C C . ASP A 1 84 ? 12.164 -6.793 -18.828 1 80.31 84 ASP A C 1
ATOM 598 O O . ASP A 1 84 ? 11.211 -7.238 -18.188 1 80.31 84 ASP A O 1
ATOM 602 N N . TYR A 1 85 ? 12.734 -5.723 -18.547 1 77.38 85 TYR A N 1
ATOM 603 C CA . TYR A 1 85 ? 12.539 -5.078 -17.25 1 77.38 85 TYR A CA 1
ATOM 604 C C . TYR A 1 85 ? 11.117 -4.559 -17.109 1 77.38 85 TYR A C 1
ATOM 606 O O . TYR A 1 85 ? 10.461 -4.801 -16.094 1 77.38 85 TYR A O 1
ATOM 614 N N . GLN A 1 86 ? 10.609 -3.947 -18.094 1 75.5 86 GLN A N 1
ATOM 615 C CA . GLN A 1 86 ? 9.312 -3.287 -18.016 1 75.5 86 GLN A CA 1
ATOM 616 C C . GLN A 1 86 ? 8.18 -4.309 -17.922 1 75.5 86 GLN A C 1
ATOM 618 O O . GLN A 1 86 ? 7.191 -4.086 -17.219 1 75.5 86 GLN A O 1
ATOM 623 N N . LEU A 1 87 ? 8.406 -5.352 -18.578 1 77.69 87 LEU A N 1
ATOM 624 C CA . LEU A 1 87 ? 7.359 -6.371 -18.594 1 77.69 87 LEU A CA 1
ATOM 625 C C . LEU A 1 87 ? 7.297 -7.121 -17.281 1 77.69 87 LEU A C 1
ATOM 627 O O . LEU A 1 87 ? 6.211 -7.359 -16.734 1 77.69 87 LEU A O 1
ATOM 631 N N . VAL A 1 88 ? 8.469 -7.359 -16.766 1 76.56 88 VAL A N 1
ATOM 632 C CA . VAL A 1 88 ? 8.539 -8.18 -15.555 1 76.56 88 VAL A CA 1
ATOM 633 C C . VAL A 1 88 ? 8.102 -7.352 -14.352 1 76.56 88 VAL A C 1
ATOM 635 O O . VAL A 1 88 ? 7.512 -7.883 -13.406 1 76.56 88 VAL A O 1
ATOM 638 N N . ARG A 1 89 ? 8.234 -6.145 -14.445 1 75.25 89 ARG A N 1
ATOM 639 C CA . ARG A 1 89 ? 7.855 -5.254 -13.352 1 75.25 89 ARG A CA 1
ATOM 640 C C . ARG A 1 89 ? 6.336 -5.176 -13.211 1 75.25 89 ARG A C 1
ATOM 642 O O . ARG A 1 89 ? 5.828 -4.727 -12.18 1 75.25 89 ARG A O 1
ATOM 649 N N . ARG A 1 90 ? 5.656 -5.695 -14.094 1 72.19 90 ARG A N 1
ATOM 650 C CA . ARG A 1 90 ? 4.199 -5.605 -14.094 1 72.19 90 ARG A CA 1
ATOM 651 C C . ARG A 1 90 ? 3.576 -6.809 -13.398 1 72.19 90 ARG A C 1
ATOM 653 O O . ARG A 1 90 ? 2.406 -6.77 -13.008 1 72.19 90 ARG A O 1
ATOM 660 N N . MET A 1 91 ? 4.422 -7.766 -13.367 1 77.19 91 MET A N 1
ATOM 661 C CA . MET A 1 91 ? 3.852 -9.008 -12.844 1 77.19 91 MET A CA 1
ATOM 662 C C . MET A 1 91 ? 4.855 -9.734 -11.961 1 77.19 91 MET A C 1
ATOM 664 O O . MET A 1 91 ? 5.926 -10.133 -12.422 1 77.19 91 MET A O 1
ATOM 668 N N . ARG A 1 92 ? 4.426 -9.984 -10.82 1 75.12 92 ARG A N 1
ATOM 669 C CA . ARG A 1 92 ? 5.32 -10.641 -9.867 1 75.12 92 ARG A CA 1
ATOM 670 C C . ARG A 1 92 ? 5.637 -12.062 -10.312 1 75.12 92 ARG A C 1
ATOM 672 O O . ARG A 1 92 ? 6.746 -12.555 -10.094 1 75.12 92 ARG A O 1
ATOM 679 N N . ALA A 1 93 ? 4.656 -12.727 -10.969 1 76.75 93 ALA A N 1
ATOM 680 C CA . ALA A 1 93 ? 4.777 -14.141 -11.312 1 76.75 93 ALA A CA 1
ATOM 681 C C . ALA A 1 93 ? 5.871 -14.359 -12.359 1 76.75 93 ALA A C 1
ATOM 683 O O . ALA A 1 93 ? 6.293 -15.492 -12.594 1 76.75 93 ALA A O 1
ATOM 684 N N . SER A 1 94 ? 6.445 -13.32 -12.82 1 83.88 94 SER A N 1
ATOM 685 C CA . SER A 1 94 ? 7.469 -13.438 -13.852 1 83.88 94 SER A CA 1
ATOM 686 C C . SER A 1 94 ? 8.758 -14.023 -13.289 1 83.88 94 SER A C 1
ATOM 688 O O . SER A 1 94 ? 9.578 -14.562 -14.039 1 83.88 94 SER A O 1
ATOM 690 N N . ILE A 1 95 ? 8.852 -14 -12 1 90.06 95 ILE A N 1
ATOM 691 C CA . ILE A 1 95 ? 10.031 -14.555 -11.359 1 90.06 95 ILE A CA 1
ATOM 692 C C . ILE A 1 95 ? 10.078 -16.062 -11.586 1 90.06 95 ILE A C 1
ATOM 694 O O . ILE A 1 95 ? 11.141 -16.688 -11.453 1 90.06 95 ILE A O 1
ATOM 698 N N . ALA A 1 96 ? 8.977 -16.625 -12.055 1 94 96 ALA A N 1
ATOM 699 C CA . ALA A 1 96 ? 8.852 -18.078 -12.219 1 94 96 ALA A CA 1
ATOM 700 C C . ALA A 1 96 ? 9.766 -18.578 -13.328 1 94 96 ALA A C 1
ATOM 702 O O . ALA A 1 96 ? 10.07 -19.781 -13.398 1 94 96 ALA A O 1
ATOM 703 N N . VAL A 1 97 ? 10.281 -17.688 -14.18 1 95.44 97 VAL A N 1
ATOM 704 C CA . VAL A 1 97 ? 11.133 -18.125 -15.289 1 95.44 97 VAL A CA 1
ATOM 705 C C . VAL A 1 97 ? 12.555 -18.359 -14.789 1 95.44 97 VAL A C 1
ATOM 707 O O . VAL A 1 97 ? 13.375 -18.969 -15.484 1 95.44 97 VAL A O 1
ATOM 710 N N . LEU A 1 98 ? 12.844 -17.906 -13.555 1 95.69 98 LEU A N 1
ATOM 711 C CA . LEU A 1 98 ? 14.195 -17.969 -13.008 1 95.69 98 LEU A CA 1
ATOM 712 C C . LEU A 1 98 ? 14.688 -19.406 -12.906 1 95.69 98 LEU A C 1
ATOM 714 O O . LEU A 1 98 ? 15.719 -19.75 -13.484 1 95.69 98 LEU A O 1
ATOM 718 N N . GLY A 1 99 ? 13.961 -20.281 -12.266 1 96.62 99 GLY A N 1
ATOM 719 C CA . GLY A 1 99 ? 14.328 -21.672 -12.039 1 96.62 99 GLY A CA 1
ATOM 720 C C . GLY A 1 99 ? 14.578 -22.438 -13.32 1 96.62 99 GLY A C 1
ATOM 721 O O . GLY A 1 99 ? 15.68 -22.953 -13.539 1 96.62 99 GLY A O 1
ATOM 722 N N . PRO A 1 100 ? 13.57 -22.484 -14.172 1 97.5 100 PRO A N 1
ATOM 723 C CA . PRO A 1 100 ? 13.727 -23.266 -15.398 1 97.5 100 PRO A CA 1
ATOM 724 C C . PRO A 1 100 ? 14.844 -22.734 -16.297 1 97.5 100 PRO A C 1
ATOM 726 O O . PRO A 1 100 ? 15.531 -23.516 -16.969 1 97.5 100 PRO A O 1
ATOM 729 N N . MET A 1 101 ? 15.094 -21.422 -16.312 1 96.75 101 MET A N 1
ATOM 730 C CA . MET A 1 101 ? 16.141 -20.844 -17.141 1 96.75 101 MET A CA 1
ATOM 731 C C . MET A 1 101 ? 17.531 -21.25 -16.641 1 96.75 101 MET A C 1
ATOM 733 O O . MET A 1 101 ? 18.391 -21.641 -17.422 1 96.75 101 MET A O 1
ATOM 737 N N . VAL A 1 102 ? 17.703 -21.156 -15.344 1 97.19 102 VAL A N 1
ATOM 738 C CA . VAL A 1 102 ? 18.984 -21.547 -14.781 1 97.19 102 VAL A CA 1
ATOM 739 C C . VAL A 1 102 ? 19.203 -23.047 -14.992 1 97.19 102 VAL A C 1
ATOM 741 O O . VAL A 1 102 ? 20.312 -23.484 -15.305 1 97.19 102 VAL A O 1
ATOM 744 N N . ALA A 1 103 ? 18.172 -23.828 -14.789 1 97.38 103 ALA A N 1
ATOM 745 C CA . ALA A 1 103 ? 18.25 -25.281 -14.914 1 97.38 103 ALA A CA 1
ATOM 746 C C . ALA A 1 103 ? 18.656 -25.688 -16.328 1 97.38 103 ALA A C 1
ATOM 748 O O . ALA A 1 103 ? 19.5 -26.562 -16.5 1 97.38 103 ALA A O 1
ATOM 749 N N . ARG A 1 104 ? 18.062 -25.078 -17.312 1 96.19 104 ARG A N 1
ATOM 750 C CA . ARG A 1 104 ? 18.25 -25.547 -18.672 1 96.19 104 ARG A CA 1
ATOM 751 C C . ARG A 1 104 ? 19.406 -24.828 -19.344 1 96.19 104 ARG A C 1
ATOM 753 O O . ARG A 1 104 ? 20.156 -25.422 -20.109 1 96.19 104 ARG A O 1
ATOM 760 N N . PHE A 1 105 ? 19.609 -23.516 -19.031 1 94.88 105 PHE A N 1
ATOM 761 C CA . PHE A 1 105 ? 20.547 -22.703 -19.797 1 94.88 105 PHE A CA 1
ATOM 762 C C . PHE A 1 105 ? 21.719 -22.266 -18.953 1 94.88 105 PHE A C 1
ATOM 764 O O . PHE A 1 105 ? 22.656 -21.656 -19.453 1 94.88 105 PHE A O 1
ATOM 771 N N . GLY A 1 106 ? 21.641 -22.547 -17.688 1 95.94 106 GLY A N 1
ATOM 772 C CA . GLY A 1 106 ? 22.75 -22.266 -16.797 1 95.94 106 GLY A CA 1
ATOM 773 C C . GLY A 1 106 ? 22.812 -20.812 -16.375 1 95.94 106 GLY A C 1
ATOM 774 O O . GLY A 1 106 ? 23.703 -20.422 -15.609 1 95.94 106 GLY A O 1
ATOM 775 N N . ARG A 1 107 ? 21.906 -20.047 -16.875 1 95.94 107 ARG A N 1
ATOM 776 C CA . ARG A 1 107 ? 21.938 -18.625 -16.516 1 95.94 107 ARG A CA 1
ATOM 777 C C . ARG A 1 107 ? 20.562 -18 -16.672 1 95.94 107 ARG A C 1
ATOM 779 O O . ARG A 1 107 ? 19.766 -18.422 -17.516 1 95.94 107 ARG A O 1
ATOM 786 N N . ALA A 1 108 ? 20.297 -16.984 -15.844 1 95.38 108 ALA A N 1
ATOM 787 C CA . ALA A 1 108 ? 19.078 -16.188 -15.938 1 95.38 108 ALA A CA 1
ATOM 788 C C . ALA A 1 108 ? 19.281 -14.789 -15.375 1 95.38 108 ALA A C 1
ATOM 790 O O . ALA A 1 108 ? 19.969 -14.617 -14.367 1 95.38 108 ALA A O 1
ATOM 791 N N . LYS A 1 109 ? 18.906 -13.828 -16.094 1 94.44 109 LYS A N 1
ATOM 792 C CA . LYS A 1 109 ? 18.828 -12.438 -15.656 1 94.44 109 LYS A CA 1
ATOM 793 C C . LYS A 1 109 ? 17.391 -11.938 -15.664 1 94.44 109 LYS A C 1
ATOM 795 O O . LYS A 1 109 ? 16.859 -11.578 -16.719 1 94.44 109 LYS A O 1
ATOM 800 N N . VAL A 1 110 ? 16.797 -11.922 -14.469 1 91.56 110 VAL A N 1
ATOM 801 C CA . VAL A 1 110 ? 15.375 -11.633 -14.352 1 91.56 110 VAL A CA 1
ATOM 802 C C . VAL A 1 110 ? 15.172 -10.344 -13.57 1 91.56 110 VAL A C 1
ATOM 804 O O . VAL A 1 110 ? 15.727 -10.18 -12.477 1 91.56 110 VAL A O 1
ATOM 807 N N . ALA A 1 111 ? 14.414 -9.422 -14.125 1 86.81 111 ALA A N 1
ATOM 808 C CA . ALA A 1 111 ? 14.094 -8.188 -13.406 1 86.81 111 ALA A CA 1
ATOM 809 C C . ALA A 1 111 ? 13.352 -8.492 -12.109 1 86.81 111 ALA A C 1
ATOM 811 O O . ALA A 1 111 ? 12.523 -9.398 -12.062 1 86.81 111 ALA A O 1
ATOM 812 N N . LEU A 1 112 ? 13.727 -7.738 -11.016 1 84.25 112 LEU A N 1
ATOM 813 C CA . LEU A 1 112 ? 12.969 -7.883 -9.781 1 84.25 112 LEU A CA 1
ATOM 814 C C . LEU A 1 112 ? 11.484 -7.594 -10.008 1 84.25 112 LEU A C 1
ATOM 816 O O . LEU A 1 112 ? 11.133 -6.59 -10.633 1 84.25 112 LEU A O 1
ATOM 820 N N . PRO A 1 113 ? 10.789 -8.531 -9.562 1 77.62 113 PRO A N 1
ATOM 821 C CA . PRO A 1 113 ? 9.367 -8.445 -9.898 1 77.62 113 PRO A CA 1
ATOM 822 C C . PRO A 1 113 ? 8.664 -7.277 -9.211 1 77.62 113 PRO A C 1
ATOM 824 O O . PRO A 1 113 ? 9.156 -6.773 -8.195 1 77.62 113 PRO A O 1
ATOM 827 N N . GLY A 1 114 ? 7.688 -6.75 -9.883 1 70.56 114 GLY A N 1
ATOM 828 C CA . GLY A 1 114 ? 6.73 -5.832 -9.281 1 70.56 114 GLY A CA 1
ATOM 829 C C . GLY A 1 114 ? 5.422 -6.5 -8.906 1 70.56 114 GLY A C 1
ATOM 830 O O . GLY A 1 114 ? 5.414 -7.609 -8.367 1 70.56 114 GLY A O 1
ATOM 831 N N . GLY A 1 115 ? 4.426 -5.934 -9.047 1 60 115 GLY A N 1
ATOM 832 C CA . GLY A 1 115 ? 3.102 -6.477 -8.789 1 60 115 GLY A CA 1
ATOM 833 C C . GLY A 1 115 ? 2.426 -5.859 -7.582 1 60 115 GLY A C 1
ATOM 834 O O . GLY A 1 115 ? 2.691 -4.707 -7.238 1 60 115 GLY A O 1
ATOM 835 N N . ASP A 1 116 ? 1.537 -6.609 -7.039 1 58.16 116 ASP A N 1
ATOM 836 C CA . ASP A 1 116 ? 0.671 -6.102 -5.98 1 58.16 116 ASP A CA 1
ATOM 837 C C . ASP A 1 116 ? 1.476 -5.762 -4.73 1 58.16 116 ASP A C 1
ATOM 839 O O . ASP A 1 116 ? 2.395 -6.496 -4.355 1 58.16 116 ASP A O 1
ATOM 843 N N . ALA A 1 117 ? 1.223 -4.707 -4.207 1 56.28 117 ALA A N 1
ATOM 844 C CA . ALA A 1 117 ? 1.935 -4.215 -3.029 1 56.28 117 ALA A CA 1
ATOM 845 C C . ALA A 1 117 ? 1.297 -4.738 -1.745 1 56.28 117 ALA A C 1
ATOM 847 O O . ALA A 1 117 ? 0.774 -3.959 -0.943 1 56.28 117 ALA A O 1
ATOM 848 N N . ILE A 1 118 ? 1.264 -5.934 -1.6 1 52.16 118 ILE A N 1
ATOM 849 C CA . ILE A 1 118 ? 0.542 -6.504 -0.467 1 52.16 118 ILE A CA 1
ATOM 850 C C . ILE A 1 118 ? 1.531 -6.918 0.62 1 52.16 118 ILE A C 1
ATOM 852 O O . ILE A 1 118 ? 1.181 -7.672 1.532 1 52.16 118 ILE A O 1
ATOM 856 N N . GLY A 1 119 ? 2.787 -6.5 0.528 1 56.03 119 GLY A N 1
ATOM 857 C CA . GLY A 1 119 ? 3.766 -6.82 1.554 1 56.03 119 GLY A CA 1
ATOM 858 C C . GLY A 1 119 ? 5.113 -7.23 0.987 1 56.03 119 GLY A C 1
ATOM 859 O O . GLY A 1 119 ? 5.289 -7.281 -0.232 1 56.03 119 GLY A O 1
ATOM 860 N N . ALA A 1 120 ? 6.023 -7.383 1.962 1 57.16 120 ALA A N 1
ATOM 861 C CA . ALA A 1 120 ? 7.379 -7.758 1.563 1 57.16 120 ALA A CA 1
ATOM 862 C C . ALA A 1 120 ? 7.43 -9.211 1.091 1 57.16 120 ALA A C 1
ATOM 864 O O . ALA A 1 120 ? 7.145 -10.133 1.861 1 57.16 120 ALA A O 1
ATOM 865 N N . ARG A 1 121 ? 7.285 -9.383 -0.134 1 62.66 121 ARG A N 1
ATOM 866 C CA . ARG A 1 121 ? 7.457 -10.664 -0.812 1 62.66 121 ARG A CA 1
ATOM 867 C C . ARG A 1 121 ? 8.875 -10.812 -1.349 1 62.66 121 ARG A C 1
ATOM 869 O O . ARG A 1 121 ? 9.086 -10.836 -2.562 1 62.66 121 ARG A O 1
ATOM 876 N N . GLY A 1 122 ? 9.719 -10.992 -0.366 1 70.5 122 GLY A N 1
ATOM 877 C CA . GLY A 1 122 ? 11.125 -11.023 -0.745 1 70.5 122 GLY A CA 1
ATOM 878 C C . GLY A 1 122 ? 11.484 -12.242 -1.58 1 70.5 122 GLY A C 1
ATOM 879 O O . GLY A 1 122 ? 10.664 -13.141 -1.77 1 70.5 122 GLY A O 1
ATOM 880 N N . LEU A 1 123 ? 12.461 -12.203 -2.268 1 82.81 123 LEU A N 1
ATOM 881 C CA . LEU A 1 123 ? 12.977 -13.273 -3.115 1 82.81 123 LEU A CA 1
ATOM 882 C C . LEU A 1 123 ? 14.031 -14.086 -2.377 1 82.81 123 LEU A C 1
ATOM 884 O O . LEU A 1 123 ? 14.781 -14.844 -2.996 1 82.81 123 LEU A O 1
ATOM 888 N N . ASP A 1 124 ? 13.953 -14 -1.059 1 83.5 124 ASP A N 1
ATOM 889 C CA . ASP A 1 124 ? 14.984 -14.602 -0.229 1 83.5 124 ASP A CA 1
ATOM 890 C C . ASP A 1 124 ? 14.992 -16.125 -0.375 1 83.5 124 ASP A C 1
ATOM 892 O O . ASP A 1 124 ? 16.047 -16.734 -0.527 1 83.5 124 ASP A O 1
ATOM 896 N N . TYR A 1 125 ? 13.828 -16.719 -0.376 1 89.75 125 TYR A N 1
ATOM 897 C CA . TYR A 1 125 ? 13.742 -18.172 -0.468 1 89.75 125 TYR A CA 1
ATOM 898 C C . TYR A 1 125 ? 14.133 -18.656 -1.858 1 89.75 125 TYR A C 1
ATOM 900 O O . TYR A 1 125 ? 14.711 -19.734 -2.008 1 89.75 125 TYR A O 1
ATOM 908 N N . HIS A 1 126 ? 13.805 -17.828 -2.857 1 92.69 126 HIS A N 1
ATOM 909 C CA . HIS A 1 126 ? 14.219 -18.156 -4.219 1 92.69 126 HIS A CA 1
ATOM 910 C C . HIS A 1 126 ? 15.734 -18.188 -4.344 1 92.69 126 HIS A C 1
ATOM 912 O O . HIS A 1 126 ? 16.297 -19.141 -4.871 1 92.69 126 HIS A O 1
ATOM 918 N N . VAL A 1 127 ? 16.297 -17.109 -3.811 1 92.38 127 VAL A N 1
ATOM 919 C CA . VAL A 1 127 ? 17.75 -16.906 -3.904 1 92.38 127 VAL A CA 1
ATOM 920 C C . VAL A 1 127 ? 18.469 -17.984 -3.09 1 92.38 127 VAL A C 1
ATOM 922 O O . VAL A 1 127 ? 19.391 -18.641 -3.588 1 92.38 127 VAL A O 1
ATOM 925 N N . ALA A 1 128 ? 18.031 -18.188 -1.877 1 92.62 128 ALA A N 1
ATOM 926 C CA . ALA A 1 128 ? 18.656 -19.156 -0.99 1 92.62 128 ALA A CA 1
ATOM 927 C C . ALA A 1 128 ? 18.547 -20.562 -1.564 1 92.62 128 ALA A C 1
ATOM 929 O O . ALA A 1 128 ? 19.5 -21.344 -1.505 1 92.62 128 ALA A O 1
ATOM 930 N N . GLY A 1 129 ? 17.406 -20.906 -2.062 1 95.75 129 GLY A N 1
ATOM 931 C CA . GLY A 1 129 ? 17.188 -22.219 -2.639 1 95.75 129 GLY A CA 1
ATOM 932 C C . GLY A 1 129 ? 18.062 -22.484 -3.848 1 95.75 129 GLY A C 1
ATOM 933 O O . GLY A 1 129 ? 18.703 -23.547 -3.939 1 95.75 129 GLY A O 1
ATOM 934 N N . LEU A 1 130 ? 18.141 -21.547 -4.746 1 96.81 130 LEU A N 1
ATOM 935 C CA . LEU A 1 130 ? 18.953 -21.703 -5.949 1 96.81 130 LEU A CA 1
ATOM 936 C C . LEU A 1 130 ? 20.438 -21.781 -5.598 1 96.81 130 LEU A C 1
ATOM 938 O O . LEU A 1 130 ? 21.188 -22.531 -6.203 1 96.81 130 LEU A O 1
ATOM 942 N N . SER A 1 131 ? 20.812 -20.922 -4.656 1 97.12 131 SER A N 1
ATOM 943 C CA . SER A 1 131 ? 22.203 -20.938 -4.207 1 97.12 131 SER A CA 1
ATOM 944 C C . SER A 1 131 ? 22.562 -22.281 -3.594 1 97.12 131 SER A C 1
ATOM 946 O O . SER A 1 131 ? 23.672 -22.781 -3.805 1 97.12 131 SER A O 1
ATOM 948 N N . LYS A 1 132 ? 21.703 -22.844 -2.824 1 97.12 132 LYS A N 1
ATOM 949 C CA . LYS A 1 132 ? 21.906 -24.141 -2.209 1 97.12 132 LYS A CA 1
ATOM 950 C C . LYS A 1 132 ? 22.141 -25.219 -3.268 1 97.12 132 LYS A C 1
ATOM 952 O O . LYS A 1 132 ? 22.875 -26.172 -3.045 1 97.12 132 LYS A O 1
ATOM 957 N N . LEU A 1 133 ? 21.547 -25.031 -4.414 1 98.06 133 LEU A N 1
ATOM 958 C CA . LEU A 1 133 ? 21.703 -25.984 -5.504 1 98.06 133 LEU A CA 1
ATOM 959 C C . LEU A 1 133 ? 22.953 -25.688 -6.32 1 98.06 133 LEU A C 1
ATOM 961 O O . LEU A 1 133 ? 23.203 -26.344 -7.336 1 98.06 133 LEU A O 1
ATOM 965 N N . GLY A 1 134 ? 23.641 -24.625 -5.906 1 97.5 134 GLY A N 1
ATOM 966 C CA . GLY A 1 134 ? 24.953 -24.406 -6.504 1 97.5 134 GLY A CA 1
ATOM 967 C C . GLY A 1 134 ? 24.984 -23.203 -7.426 1 97.5 134 GLY A C 1
ATOM 968 O O . GLY A 1 134 ? 26 -22.922 -8.062 1 97.5 134 GLY A O 1
ATOM 969 N N . ALA A 1 135 ? 23.938 -22.453 -7.539 1 97.81 135 ALA A N 1
ATOM 970 C CA . ALA A 1 135 ? 23.922 -21.281 -8.398 1 97.81 135 ALA A CA 1
ATOM 971 C C . ALA A 1 135 ? 24.562 -20.078 -7.699 1 97.81 135 ALA A C 1
ATOM 973 O O . ALA A 1 135 ? 24.406 -19.906 -6.488 1 97.81 135 ALA A O 1
ATOM 974 N N . ASP A 1 136 ? 25.281 -19.312 -8.43 1 97.31 136 ASP A N 1
ATOM 975 C CA . ASP A 1 136 ? 25.688 -17.984 -8 1 97.31 136 ASP A CA 1
ATOM 976 C C . ASP A 1 136 ? 24.578 -16.969 -8.281 1 97.31 136 ASP A C 1
ATOM 978 O O . ASP A 1 136 ? 24.266 -16.688 -9.438 1 97.31 136 ASP A O 1
ATOM 982 N N . VAL A 1 137 ? 23.984 -16.469 -7.211 1 94.31 137 VAL A N 1
ATOM 983 C CA . VAL A 1 137 ? 22.859 -15.562 -7.363 1 94.31 137 VAL A CA 1
ATOM 984 C C . VAL A 1 137 ? 23.219 -14.188 -6.805 1 94.31 137 VAL A C 1
ATOM 986 O O . VAL A 1 137 ? 23.672 -14.078 -5.664 1 94.31 137 VAL A O 1
ATOM 989 N N . ARG A 1 138 ? 23.047 -13.125 -7.52 1 89.88 138 ARG A N 1
ATOM 990 C CA . ARG A 1 138 ? 23.328 -11.758 -7.082 1 89.88 138 ARG A CA 1
ATOM 991 C C . ARG A 1 138 ? 22.281 -10.789 -7.617 1 89.88 138 ARG A C 1
ATOM 993 O O . ARG A 1 138 ? 21.609 -11.07 -8.609 1 89.88 138 ARG A O 1
ATOM 1000 N N . SER A 1 139 ? 22.047 -9.711 -6.938 1 87.06 139 SER A N 1
ATOM 1001 C CA . SER A 1 139 ? 21.141 -8.641 -7.344 1 87.06 139 SER A CA 1
ATOM 1002 C C . SER A 1 139 ? 21.906 -7.398 -7.781 1 87.06 139 SER A C 1
ATOM 1004 O O . SER A 1 139 ? 22.75 -6.891 -7.035 1 87.06 139 SER A O 1
ATOM 1006 N N . GLU A 1 140 ? 21.688 -6.977 -9.062 1 87.69 140 GLU A N 1
ATOM 1007 C CA . GLU A 1 140 ? 22.359 -5.805 -9.609 1 87.69 140 GLU A CA 1
ATOM 1008 C C . GLU A 1 140 ? 21.438 -5.004 -10.516 1 87.69 140 GLU A C 1
ATOM 1010 O O . GLU A 1 140 ? 20.781 -5.562 -11.398 1 87.69 140 GLU A O 1
ATOM 1015 N N . HIS A 1 141 ? 21.344 -3.68 -10.242 1 89.88 141 HIS A N 1
ATOM 1016 C CA . HIS A 1 141 ? 20.641 -2.746 -11.109 1 89.88 141 HIS A CA 1
ATOM 1017 C C . HIS A 1 141 ? 19.203 -3.195 -11.344 1 89.88 141 HIS A C 1
ATOM 1019 O O . HIS A 1 141 ? 18.703 -3.137 -12.469 1 89.88 141 HIS A O 1
ATOM 1025 N N . GLY A 1 142 ? 18.625 -3.793 -10.344 1 86.75 142 GLY A N 1
ATOM 1026 C CA . GLY A 1 142 ? 17.219 -4.156 -10.391 1 86.75 142 GLY A CA 1
ATOM 1027 C C . GLY A 1 142 ? 16.984 -5.531 -10.992 1 86.75 142 GLY A C 1
ATOM 1028 O O . GLY A 1 142 ? 15.836 -5.902 -11.273 1 86.75 142 GLY A O 1
ATOM 1029 N N . TYR A 1 143 ? 18.109 -6.285 -11.219 1 90.19 143 TYR A N 1
ATOM 1030 C CA . TYR A 1 143 ? 18 -7.637 -11.758 1 90.19 143 TYR A CA 1
ATOM 1031 C C . TYR A 1 143 ? 18.516 -8.664 -10.75 1 90.19 143 TYR A C 1
ATOM 1033 O O . TYR A 1 143 ? 19.422 -8.375 -9.961 1 90.19 143 TYR A O 1
ATOM 1041 N N . LEU A 1 144 ? 17.844 -9.773 -10.773 1 90.62 144 LEU A N 1
ATOM 1042 C CA . LEU A 1 144 ? 18.391 -10.984 -10.164 1 90.62 144 LEU A CA 1
ATOM 1043 C C . LEU A 1 144 ? 19.125 -11.828 -11.195 1 90.62 144 LEU A C 1
ATOM 1045 O O . LEU A 1 144 ? 18.547 -12.242 -12.203 1 90.62 144 LEU A O 1
ATOM 1049 N N . ILE A 1 145 ? 20.391 -11.969 -11 1 93.81 145 ILE A N 1
ATOM 1050 C CA . ILE A 1 145 ? 21.234 -12.734 -11.914 1 93.81 145 ILE A CA 1
ATOM 1051 C C . ILE A 1 145 ? 21.641 -14.055 -11.25 1 93.81 145 ILE A C 1
ATOM 1053 O O . ILE A 1 145 ? 22.141 -14.062 -10.125 1 93.81 145 ILE A O 1
ATOM 1057 N N . ALA A 1 146 ? 21.328 -15.117 -11.867 1 96.38 146 ALA A N 1
ATOM 1058 C CA . ALA A 1 146 ? 21.688 -16.438 -11.383 1 96.38 146 ALA A CA 1
ATOM 1059 C C . ALA A 1 146 ? 22.469 -17.219 -12.453 1 96.38 146 ALA A C 1
ATOM 1061 O O . ALA A 1 146 ? 22.094 -17.203 -13.625 1 96.38 146 ALA A O 1
ATOM 1062 N N . GLU A 1 147 ? 23.594 -17.797 -12.016 1 97.69 147 GLU A N 1
ATOM 1063 C CA . GLU A 1 147 ? 24.438 -18.562 -12.922 1 97.69 147 GLU A CA 1
ATOM 1064 C C . GLU A 1 147 ? 24.891 -19.859 -12.273 1 97.69 147 GLU A C 1
ATOM 1066 O O . GLU A 1 147 ? 25.203 -19.891 -11.078 1 97.69 147 GLU A O 1
ATOM 1071 N N . ALA A 1 148 ? 24.828 -20.875 -13.023 1 96.88 148 ALA A N 1
ATOM 1072 C CA . ALA A 1 148 ? 25.375 -22.172 -12.617 1 96.88 148 ALA A CA 1
ATOM 1073 C C . ALA A 1 148 ? 25.734 -23.016 -13.828 1 96.88 148 ALA A C 1
ATOM 1075 O O . ALA A 1 148 ? 24.953 -23.109 -14.781 1 96.88 148 ALA A O 1
ATOM 1076 N N . GLU A 1 149 ? 26.969 -23.562 -13.859 1 93.88 149 GLU A N 1
ATOM 1077 C CA . GLU A 1 149 ? 27.281 -24.5 -14.922 1 93.88 149 GLU A CA 1
ATOM 1078 C C . GLU A 1 149 ? 26.281 -25.656 -14.953 1 93.88 149 GLU A C 1
ATOM 1080 O O . GLU A 1 149 ? 25.719 -25.969 -16 1 93.88 149 GLU A O 1
ATOM 1085 N N . ARG A 1 150 ? 26.125 -26.281 -13.867 1 94.06 150 ARG A N 1
ATOM 1086 C CA . ARG A 1 150 ? 25.078 -27.281 -13.648 1 94.06 150 ARG A CA 1
ATOM 1087 C C . ARG A 1 150 ? 24.625 -27.297 -12.195 1 94.06 150 ARG A C 1
ATOM 1089 O O . ARG A 1 150 ? 25.453 -27.297 -11.281 1 94.06 150 ARG A O 1
ATOM 1096 N N . LEU A 1 151 ? 23.312 -27.203 -12.023 1 97.88 151 LEU A N 1
ATOM 1097 C CA . LEU A 1 151 ? 22.766 -27.266 -10.672 1 97.88 151 LEU A CA 1
ATOM 1098 C C . LEU A 1 151 ? 22.969 -28.656 -10.07 1 97.88 151 LEU A C 1
ATOM 1100 O O . LEU A 1 151 ? 23.031 -29.656 -10.797 1 97.88 151 LEU A O 1
ATOM 1104 N N . ARG A 1 152 ? 23.125 -28.703 -8.789 1 98.25 152 ARG A N 1
ATOM 1105 C CA . ARG A 1 152 ? 23.312 -29.953 -8.07 1 98.25 152 ARG A CA 1
ATOM 1106 C C . ARG A 1 152 ? 22.25 -30.141 -6.992 1 98.25 152 ARG A C 1
ATOM 1108 O O . ARG A 1 152 ? 21.922 -29.188 -6.273 1 98.25 152 ARG A O 1
ATOM 1115 N N . GLY A 1 153 ? 21.766 -31.391 -6.953 1 97.94 153 GLY A N 1
ATOM 1116 C CA . GLY A 1 153 ? 20.75 -31.688 -5.957 1 97.94 153 GLY A CA 1
ATOM 1117 C C . GLY A 1 153 ? 21.234 -31.531 -4.535 1 97.94 153 GLY A C 1
ATOM 1118 O O . GLY A 1 153 ? 22.391 -31.875 -4.223 1 97.94 153 GLY A O 1
ATOM 1119 N N . GLU A 1 154 ? 20.5 -30.906 -3.715 1 97.94 154 GLU A N 1
ATOM 1120 C CA . GLU A 1 154 ? 20.734 -30.672 -2.293 1 97.94 154 GLU A CA 1
ATOM 1121 C C . GLU A 1 154 ? 19.422 -30.609 -1.514 1 97.94 154 GLU A C 1
ATOM 1123 O O . GLU A 1 154 ? 18.344 -30.562 -2.107 1 97.94 154 GLU A O 1
ATOM 1128 N N . ARG A 1 155 ? 19.578 -30.688 -0.215 1 97.88 155 ARG A N 1
ATOM 1129 C CA . ARG A 1 155 ? 18.422 -30.484 0.641 1 97.88 155 ARG A CA 1
ATOM 1130 C C . ARG A 1 155 ? 18.141 -29 0.856 1 97.88 155 ARG A C 1
ATOM 1132 O O . ARG A 1 155 ? 19.031 -28.266 1.28 1 97.88 155 ARG A O 1
ATOM 1139 N N . VAL A 1 156 ? 16.969 -28.562 0.464 1 97.31 156 VAL A N 1
ATOM 1140 C CA . VAL A 1 156 ? 16.547 -27.172 0.625 1 97.31 156 VAL A CA 1
ATOM 1141 C C . VAL A 1 156 ? 15.391 -27.094 1.627 1 97.31 156 VAL A C 1
ATOM 1143 O O . VAL A 1 156 ? 14.32 -27.656 1.392 1 97.31 156 VAL A O 1
ATOM 1146 N N . HIS A 1 157 ? 15.586 -26.406 2.719 1 95.88 157 HIS A N 1
ATOM 1147 C CA . HIS A 1 157 ? 14.562 -26.234 3.742 1 95.88 157 HIS A CA 1
ATOM 1148 C C . HIS A 1 157 ? 14.016 -24.812 3.734 1 95.88 157 HIS A C 1
ATOM 1150 O O . HIS A 1 157 ? 14.781 -23.844 3.85 1 95.88 157 HIS A O 1
ATOM 1156 N N . PHE A 1 158 ? 12.719 -24.672 3.602 1 93.5 158 PHE A N 1
ATOM 1157 C CA . PHE A 1 158 ? 12.078 -23.359 3.701 1 93.5 158 PHE A CA 1
ATOM 1158 C C . PHE A 1 158 ? 11.523 -23.141 5.102 1 93.5 158 PHE A C 1
ATOM 1160 O O . PHE A 1 158 ? 10.852 -24.016 5.656 1 93.5 158 PHE A O 1
ATOM 1167 N N . GLU A 1 159 ? 11.766 -22.016 5.754 1 89.19 159 GLU A N 1
ATOM 1168 C CA . GLU A 1 159 ? 11.203 -21.672 7.059 1 89.19 159 GLU A CA 1
ATOM 1169 C C . GLU A 1 159 ? 9.695 -21.438 6.965 1 89.19 159 GLU A C 1
ATOM 1171 O O . GLU A 1 159 ? 8.977 -21.578 7.953 1 89.19 159 GLU A O 1
ATOM 1176 N N . PHE A 1 160 ? 9.211 -21.109 5.855 1 90.12 160 PHE A N 1
ATOM 1177 C CA . PHE A 1 160 ? 7.816 -20.891 5.484 1 90.12 160 PHE A CA 1
ATOM 1178 C C . PHE A 1 160 ? 7.496 -21.547 4.152 1 90.12 160 PHE A C 1
ATOM 1180 O O . PHE A 1 160 ? 8.312 -21.531 3.23 1 90.12 160 PHE A O 1
ATOM 1187 N N . PRO A 1 161 ? 6.363 -22.172 4.047 1 94.69 161 PRO A N 1
ATOM 1188 C CA . PRO A 1 161 ? 6.035 -22.859 2.795 1 94.69 161 PRO A CA 1
ATOM 1189 C C . PRO A 1 161 ? 5.668 -21.906 1.671 1 94.69 161 PRO A C 1
ATOM 1191 O O . PRO A 1 161 ? 4.512 -21.859 1.236 1 94.69 161 PRO A O 1
ATOM 1194 N N . SER A 1 162 ? 6.676 -21.25 1.182 1 93.5 162 SER A N 1
ATOM 1195 C CA . SER A 1 162 ? 6.5 -20.266 0.119 1 93.5 162 SER A CA 1
ATOM 1196 C C . SER A 1 162 ? 6.09 -20.938 -1.19 1 93.5 162 SER A C 1
ATOM 1198 O O . SER A 1 162 ? 6.809 -21.797 -1.708 1 93.5 162 SER A O 1
ATOM 1200 N N . VAL A 1 163 ? 4.957 -20.5 -1.729 1 95.44 163 VAL A N 1
ATOM 1201 C CA . VAL A 1 163 ? 4.449 -21.078 -2.973 1 95.44 163 VAL A CA 1
ATOM 1202 C C . VAL A 1 163 ? 5.426 -20.781 -4.109 1 95.44 163 VAL A C 1
ATOM 1204 O O . VAL A 1 163 ? 5.844 -21.688 -4.824 1 95.44 163 VAL A O 1
ATOM 1207 N N . GLY A 1 164 ? 5.848 -19.516 -4.242 1 94.75 164 GLY A N 1
ATOM 1208 C CA . GLY A 1 164 ? 6.742 -19.109 -5.316 1 94.75 164 GLY A CA 1
ATOM 1209 C C . GLY A 1 164 ? 8.094 -19.797 -5.258 1 94.75 164 GLY A C 1
ATOM 1210 O O . GLY A 1 164 ? 8.617 -20.219 -6.285 1 94.75 164 GLY A O 1
ATOM 1211 N N . ALA A 1 165 ? 8.648 -19.859 -4.059 1 94.88 165 ALA A N 1
ATOM 1212 C CA . ALA A 1 165 ? 9.953 -20.5 -3.912 1 94.88 165 ALA A CA 1
ATOM 1213 C C . ALA A 1 165 ? 9.875 -21.984 -4.223 1 94.88 165 ALA A C 1
ATOM 1215 O O . ALA A 1 165 ? 10.781 -22.547 -4.859 1 94.88 165 ALA A O 1
ATOM 1216 N N . THR A 1 166 ? 8.812 -22.641 -3.713 1 97.81 166 THR A N 1
ATOM 1217 C CA . THR A 1 166 ? 8.625 -24.062 -4.016 1 97.81 166 THR A CA 1
ATOM 1218 C C . THR A 1 166 ? 8.578 -24.297 -5.523 1 97.81 166 THR A C 1
ATOM 1220 O O . THR A 1 166 ? 9.242 -25.203 -6.039 1 97.81 166 THR A O 1
ATOM 1223 N N . GLU A 1 167 ? 7.805 -23.453 -6.23 1 98 167 GLU A N 1
ATOM 1224 C CA . GLU A 1 167 ? 7.668 -23.562 -7.68 1 98 167 GLU A CA 1
ATOM 1225 C C . GLU A 1 167 ? 9.016 -23.406 -8.383 1 98 167 GLU A C 1
ATOM 1227 O O . GLU A 1 167 ? 9.383 -24.219 -9.227 1 98 167 GLU A O 1
ATOM 1232 N N . ASN A 1 168 ? 9.727 -22.375 -8.008 1 96.94 168 ASN A N 1
ATOM 1233 C CA . ASN A 1 168 ? 10.984 -22.031 -8.656 1 96.94 168 ASN A CA 1
ATOM 1234 C C . ASN A 1 168 ? 12.039 -23.125 -8.43 1 96.94 168 ASN A C 1
ATOM 1236 O O . ASN A 1 168 ? 12.703 -23.547 -9.375 1 96.94 168 ASN A O 1
ATOM 1240 N N . ILE A 1 169 ? 12.195 -23.547 -7.188 1 98.06 169 ILE A N 1
ATOM 1241 C CA . ILE A 1 169 ? 13.227 -24.516 -6.848 1 98.06 169 ILE A CA 1
ATOM 1242 C C . ILE A 1 169 ? 12.852 -25.891 -7.43 1 98.06 169 ILE A C 1
ATOM 1244 O O . ILE A 1 169 ? 13.727 -26.641 -7.867 1 98.06 169 ILE A O 1
ATOM 1248 N N . LEU A 1 170 ? 11.578 -26.188 -7.426 1 98.69 170 LEU A N 1
ATOM 1249 C CA . LEU A 1 170 ? 11.102 -27.422 -8.055 1 98.69 170 LEU A CA 1
ATOM 1250 C C . LEU A 1 170 ? 11.484 -27.453 -9.531 1 98.69 170 LEU A C 1
ATOM 1252 O O . LEU A 1 170 ? 12.062 -28.438 -9.992 1 98.69 170 LEU A O 1
ATOM 1256 N N . MET A 1 171 ? 11.25 -26.406 -10.242 1 98.69 171 MET A N 1
ATOM 1257 C CA . MET A 1 171 ? 11.539 -26.344 -11.672 1 98.69 171 MET A CA 1
ATOM 1258 C C . MET A 1 171 ? 13.047 -26.344 -11.922 1 98.69 171 MET A C 1
ATOM 1260 O O . MET A 1 171 ? 13.508 -26.875 -12.93 1 98.69 171 MET A O 1
ATOM 1264 N N . ALA A 1 172 ? 13.781 -25.781 -10.977 1 98.5 172 ALA A N 1
ATOM 1265 C CA . ALA A 1 172 ? 15.242 -25.797 -11.086 1 98.5 172 ALA A CA 1
ATOM 1266 C C . ALA A 1 172 ? 15.781 -27.203 -10.836 1 98.5 172 ALA A C 1
ATOM 1268 O O . ALA A 1 172 ? 16.703 -27.656 -11.516 1 98.5 172 ALA A O 1
ATOM 1269 N N . ALA A 1 173 ? 15.219 -27.938 -9.953 1 98.75 173 ALA A N 1
ATOM 1270 C CA . ALA A 1 173 ? 15.727 -29.188 -9.414 1 98.75 173 ALA A CA 1
ATOM 1271 C C . ALA A 1 173 ? 15.547 -30.328 -10.414 1 98.75 173 ALA A C 1
ATOM 1273 O O . ALA A 1 173 ? 16.312 -31.297 -10.414 1 98.75 173 ALA A O 1
ATOM 1274 N N . VAL A 1 174 ? 14.586 -30.25 -11.312 1 98.75 174 VAL A N 1
ATOM 1275 C CA . VAL A 1 174 ? 14.211 -31.391 -12.156 1 98.75 174 VAL A CA 1
ATOM 1276 C C . VAL A 1 174 ? 15.344 -31.719 -13.125 1 98.75 174 VAL A C 1
ATOM 1278 O O . VAL A 1 174 ? 15.445 -32.844 -13.609 1 98.75 174 VAL A O 1
ATOM 1281 N N . LEU A 1 175 ? 16.203 -30.734 -13.398 1 98.31 175 LEU A N 1
ATOM 1282 C CA . LEU A 1 175 ? 17.328 -30.984 -14.289 1 98.31 175 LEU A CA 1
ATOM 1283 C C . LEU A 1 175 ? 18.641 -30.938 -13.531 1 98.31 175 LEU A C 1
ATOM 1285 O O . LEU A 1 175 ? 19.719 -30.969 -14.141 1 98.31 175 LEU A O 1
ATOM 1289 N N . ALA A 1 176 ? 18.578 -30.766 -12.227 1 98.44 176 ALA A N 1
ATOM 1290 C CA . ALA A 1 176 ? 19.797 -30.719 -11.414 1 98.44 176 ALA A CA 1
ATOM 1291 C C . ALA A 1 176 ? 20.453 -32.094 -11.328 1 98.44 176 ALA A C 1
ATOM 1293 O O . ALA A 1 176 ? 19.766 -33.125 -11.375 1 98.44 176 ALA A O 1
ATOM 1294 N N . LYS A 1 177 ? 21.75 -32.156 -11.25 1 98.38 177 LYS A N 1
ATOM 1295 C CA . LYS A 1 177 ? 22.453 -33.406 -11.062 1 98.38 177 LYS A CA 1
ATOM 1296 C C . LYS A 1 177 ? 22.25 -33.938 -9.648 1 98.38 177 LYS A C 1
ATOM 1298 O O . LYS A 1 177 ? 22.609 -33.281 -8.672 1 98.38 177 LYS A O 1
ATOM 1303 N N . GLY A 1 178 ? 21.719 -35.125 -9.562 1 98.44 178 GLY A N 1
ATOM 1304 C CA . GLY A 1 178 ? 21.516 -35.719 -8.258 1 98.44 178 GLY A CA 1
ATOM 1305 C C . GLY A 1 178 ? 20.109 -35.5 -7.711 1 98.44 178 GLY A C 1
ATOM 1306 O O . GLY A 1 178 ? 19.188 -35.188 -8.461 1 98.44 178 GLY A O 1
ATOM 1307 N N . THR A 1 179 ? 19.953 -35.781 -6.445 1 98.75 179 THR A N 1
ATOM 1308 C CA . THR A 1 179 ? 18.641 -35.719 -5.797 1 98.75 179 THR A CA 1
ATOM 1309 C C . THR A 1 179 ? 18.469 -34.438 -5.008 1 98.75 179 THR A C 1
ATOM 1311 O O . THR A 1 179 ? 19.359 -34.062 -4.23 1 98.75 179 THR A O 1
ATOM 1314 N N . THR A 1 180 ? 17.469 -33.688 -5.262 1 98.81 180 THR A N 1
ATOM 1315 C CA . THR A 1 180 ? 17.078 -32.5 -4.492 1 98.81 180 THR A CA 1
ATOM 1316 C C . THR A 1 180 ? 15.906 -32.844 -3.561 1 98.81 180 THR A C 1
ATOM 1318 O O . THR A 1 180 ? 14.953 -33.5 -3.967 1 98.81 180 THR A O 1
ATOM 1321 N N . VAL A 1 181 ? 15.984 -32.5 -2.326 1 98.81 181 VAL A N 1
ATOM 1322 C CA . VAL A 1 181 ? 14.883 -32.625 -1.382 1 98.81 181 VAL A CA 1
ATOM 1323 C C . VAL A 1 181 ? 14.406 -31.25 -0.955 1 98.81 181 VAL A C 1
ATOM 1325 O O . VAL A 1 181 ? 15.188 -30.453 -0.413 1 98.81 181 VAL A O 1
ATOM 1328 N N . ILE A 1 182 ? 13.203 -30.875 -1.27 1 98.62 182 ILE A N 1
ATOM 1329 C CA . ILE A 1 182 ? 12.594 -29.641 -0.781 1 98.62 182 ILE A CA 1
ATOM 1330 C C . ILE A 1 182 ? 11.758 -29.938 0.465 1 98.62 182 ILE A C 1
ATOM 1332 O O . ILE A 1 182 ? 10.789 -30.688 0.404 1 98.62 182 ILE A O 1
ATOM 1336 N N . GLU A 1 183 ? 12.125 -29.344 1.588 1 97.88 183 GLU A N 1
ATOM 1337 C CA . GLU A 1 183 ? 11.43 -29.5 2.857 1 97.88 183 GLU A CA 1
ATOM 1338 C C . GLU A 1 183 ? 10.594 -28.266 3.193 1 97.88 183 GLU A C 1
ATOM 1340 O O . GLU A 1 183 ? 11.023 -27.141 2.947 1 97.88 183 GLU A O 1
ATOM 1345 N N . ASN A 1 184 ? 9.398 -28.531 3.785 1 97.5 184 ASN A N 1
ATOM 1346 C CA . ASN A 1 184 ? 8.406 -27.5 4.078 1 97.5 184 ASN A CA 1
ATOM 1347 C C . ASN A 1 184 ? 7.926 -26.812 2.807 1 97.5 184 ASN A C 1
ATOM 1349 O O . ASN A 1 184 ? 7.898 -25.578 2.74 1 97.5 184 ASN A O 1
ATOM 1353 N N . ALA A 1 185 ? 7.652 -27.656 1.781 1 97.94 185 ALA A N 1
ATOM 1354 C CA . ALA A 1 185 ? 7.164 -27.203 0.484 1 97.94 185 ALA A CA 1
ATOM 1355 C C . ALA A 1 185 ? 5.707 -26.75 0.574 1 97.94 185 ALA A C 1
ATOM 1357 O O . ALA A 1 185 ? 4.953 -27.234 1.419 1 97.94 185 ALA A O 1
ATOM 1358 N N . ALA A 1 186 ? 5.363 -25.781 -0.243 1 97.56 186 ALA A N 1
ATOM 1359 C CA . ALA A 1 186 ? 3.957 -25.422 -0.41 1 97.56 186 ALA A CA 1
ATOM 1360 C C . ALA A 1 186 ? 3.156 -26.594 -0.962 1 97.56 186 ALA A C 1
ATOM 1362 O O . ALA A 1 186 ? 3.676 -27.406 -1.739 1 97.56 186 ALA A O 1
ATOM 1363 N N . ARG A 1 187 ? 1.872 -26.703 -0.566 1 97.19 187 ARG A N 1
ATOM 1364 C CA . ARG A 1 187 ? 1.09 -27.891 -0.896 1 97.19 187 ARG A CA 1
ATOM 1365 C C . ARG A 1 187 ? -0.155 -27.516 -1.695 1 97.19 187 ARG A C 1
ATOM 1367 O O . ARG A 1 187 ? -1.069 -28.328 -1.841 1 97.19 187 ARG A O 1
ATOM 1374 N N . GLU A 1 188 ? -0.186 -26.266 -2.16 1 97.94 188 GLU A N 1
ATOM 1375 C CA . GLU A 1 188 ? -1.351 -25.797 -2.9 1 97.94 188 GLU A CA 1
ATOM 1376 C C . GLU A 1 188 ? -1.638 -26.688 -4.105 1 97.94 188 GLU A C 1
ATOM 1378 O O . GLU A 1 188 ? -0.716 -27.234 -4.707 1 97.94 188 GLU A O 1
ATOM 1383 N N . PRO A 1 189 ? -2.943 -26.797 -4.508 1 98.12 189 PRO A N 1
ATOM 1384 C CA . PRO A 1 189 ? -3.299 -27.547 -5.723 1 98.12 189 PRO A CA 1
ATOM 1385 C C . PRO A 1 189 ? -2.5 -27.094 -6.941 1 98.12 189 PRO A C 1
ATOM 1387 O O . PRO A 1 189 ? -2.227 -27.891 -7.836 1 98.12 189 PRO A O 1
ATOM 1390 N N . GLU A 1 190 ? -2.102 -25.859 -6.984 1 98.31 190 GLU A N 1
ATOM 1391 C CA . GLU A 1 190 ? -1.305 -25.328 -8.086 1 98.31 190 GLU A CA 1
ATOM 1392 C C . GLU A 1 190 ? 0.079 -25.969 -8.125 1 98.31 190 GLU A C 1
ATOM 1394 O O . GLU A 1 190 ? 0.647 -26.172 -9.195 1 98.31 190 GLU A O 1
ATOM 1399 N N . ILE A 1 191 ? 0.635 -26.281 -6.922 1 98.56 191 ILE A N 1
ATOM 1400 C CA . ILE A 1 191 ? 1.914 -26.984 -6.852 1 98.56 191 ILE A CA 1
ATOM 1401 C C . ILE A 1 191 ? 1.76 -28.406 -7.395 1 98.56 191 ILE A C 1
ATOM 1403 O O . ILE A 1 191 ? 2.617 -28.891 -8.133 1 98.56 191 ILE A O 1
ATOM 1407 N N . VAL A 1 192 ? 0.677 -29.062 -6.988 1 98.69 192 VAL A N 1
ATOM 1408 C CA . VAL A 1 192 ? 0.379 -30.406 -7.484 1 98.69 192 VAL A CA 1
ATOM 1409 C C . VAL A 1 192 ? 0.232 -30.375 -9 1 98.69 192 VAL A C 1
ATOM 1411 O O . VAL A 1 192 ? 0.722 -31.266 -9.695 1 98.69 192 VAL A O 1
ATOM 1414 N N . ASP A 1 193 ? -0.431 -29.375 -9.477 1 98.81 193 ASP A N 1
ATOM 1415 C CA . ASP A 1 193 ? -0.635 -29.219 -10.914 1 98.81 193 ASP A CA 1
ATOM 1416 C C . ASP A 1 193 ? 0.699 -29.094 -11.648 1 98.81 193 ASP A C 1
ATOM 1418 O O . ASP A 1 193 ? 0.932 -29.781 -12.648 1 98.81 193 ASP A O 1
ATOM 1422 N N . LEU A 1 194 ? 1.564 -28.203 -11.172 1 98.81 194 LEU A N 1
ATOM 1423 C CA . LEU A 1 194 ? 2.893 -28 -11.742 1 98.81 194 LEU A CA 1
ATOM 1424 C C . LEU A 1 194 ? 3.688 -29.312 -11.727 1 98.81 194 LEU A C 1
ATOM 1426 O O . LEU A 1 194 ? 4.316 -29.672 -12.719 1 98.81 194 LEU A O 1
ATOM 1430 N N . THR A 1 195 ? 3.656 -30.047 -10.602 1 98.81 195 THR A N 1
ATOM 1431 C CA . THR A 1 195 ? 4.387 -31.297 -10.453 1 98.81 195 THR A CA 1
ATOM 1432 C C . THR A 1 195 ? 3.879 -32.344 -11.445 1 98.81 195 THR A C 1
ATOM 1434 O O . THR A 1 195 ? 4.668 -33.094 -12.031 1 98.81 195 THR A O 1
ATOM 1437 N N . THR A 1 196 ? 2.592 -32.344 -11.578 1 98.81 196 THR A N 1
ATOM 1438 C CA . THR A 1 196 ? 1.975 -33.312 -12.5 1 98.81 196 THR A CA 1
ATOM 1439 C C . THR A 1 196 ? 2.443 -33.062 -13.93 1 98.81 196 THR A C 1
ATOM 1441 O O . THR A 1 196 ? 2.764 -34 -14.656 1 98.81 196 THR A O 1
ATOM 1444 N N . MET A 1 197 ? 2.48 -31.781 -14.32 1 98.88 197 MET A N 1
ATOM 1445 C CA . MET A 1 197 ? 2.975 -31.469 -15.664 1 98.88 197 MET A CA 1
ATOM 1446 C C . MET A 1 197 ? 4.445 -31.859 -15.797 1 98.88 197 MET A C 1
ATOM 1448 O O . MET A 1 197 ? 4.844 -32.438 -16.812 1 98.88 197 MET A O 1
ATOM 1452 N N . LEU A 1 198 ? 5.238 -31.531 -14.805 1 98.94 198 LEU A N 1
ATOM 1453 C CA . LEU A 1 198 ? 6.66 -31.844 -14.844 1 98.94 198 LEU A CA 1
ATOM 1454 C C . LEU A 1 198 ? 6.871 -33.344 -14.961 1 98.94 198 LEU A C 1
ATOM 1456 O O . LEU A 1 198 ? 7.73 -33.812 -15.711 1 98.94 198 LEU A O 1
ATOM 1460 N N . GLN A 1 199 ? 6.113 -34.125 -14.211 1 98.88 199 GLN A N 1
ATOM 1461 C CA . GLN A 1 199 ? 6.191 -35.594 -14.305 1 98.88 199 GLN A CA 1
ATOM 1462 C C . GLN A 1 199 ? 5.816 -36.062 -15.703 1 98.88 199 GLN A C 1
ATOM 1464 O O . GLN A 1 199 ? 6.457 -36.969 -16.25 1 98.88 199 GLN A O 1
ATOM 1469 N N . ALA A 1 200 ? 4.754 -35.469 -16.25 1 98.81 200 ALA A N 1
ATOM 1470 C CA . ALA A 1 200 ? 4.359 -35.812 -17.609 1 98.81 200 ALA A CA 1
ATOM 1471 C C . ALA A 1 200 ? 5.48 -35.531 -18.594 1 98.81 200 ALA A C 1
ATOM 1473 O O . ALA A 1 200 ? 5.633 -36.219 -19.609 1 98.81 200 ALA A O 1
ATOM 1474 N N . MET A 1 201 ? 6.27 -34.5 -18.281 1 98.81 201 MET A N 1
ATOM 1475 C CA . MET A 1 201 ? 7.395 -34.094 -19.141 1 98.81 201 MET A CA 1
ATOM 1476 C C . MET A 1 201 ? 8.555 -35.062 -18.984 1 98.81 201 MET A C 1
ATOM 1478 O O . MET A 1 201 ? 9.477 -35.062 -19.812 1 98.81 201 MET A O 1
ATOM 1482 N N . GLY A 1 202 ? 8.547 -35.875 -17.922 1 98.81 202 GLY A N 1
ATOM 1483 C CA . GLY A 1 202 ? 9.586 -36.875 -17.734 1 98.81 202 GLY A CA 1
ATOM 1484 C C . GLY A 1 202 ? 10.328 -36.719 -16.422 1 98.81 202 GLY A C 1
ATOM 1485 O O . GLY A 1 202 ? 11.242 -37.5 -16.125 1 98.81 202 GLY A O 1
ATOM 1486 N N . ALA A 1 203 ? 9.961 -35.75 -15.594 1 98.81 203 ALA A N 1
ATOM 1487 C CA . ALA A 1 203 ? 10.641 -35.5 -14.32 1 98.81 203 ALA A CA 1
ATOM 1488 C C . ALA A 1 203 ? 10.328 -36.625 -13.328 1 98.81 203 ALA A C 1
ATOM 1490 O O . ALA A 1 203 ? 9.266 -37.25 -13.391 1 98.81 203 ALA A O 1
ATOM 1491 N N . GLN A 1 204 ? 11.227 -36.875 -12.477 1 98.81 204 GLN A N 1
ATOM 1492 C CA . GLN A 1 204 ? 11.062 -37.812 -11.391 1 98.81 204 GLN A CA 1
ATOM 1493 C C . GLN A 1 204 ? 10.875 -37.125 -10.055 1 98.81 204 GLN A C 1
ATOM 1495 O O . GLN A 1 204 ? 11.852 -36.688 -9.43 1 98.81 204 GLN A O 1
ATOM 1500 N N . ILE A 1 205 ? 9.664 -37.062 -9.609 1 98.88 205 ILE A N 1
ATOM 1501 C CA . ILE A 1 205 ? 9.328 -36.312 -8.406 1 98.88 205 ILE A CA 1
ATOM 1502 C C . ILE A 1 205 ? 8.469 -37.156 -7.484 1 98.88 205 ILE A C 1
ATOM 1504 O O . ILE A 1 205 ? 7.445 -37.719 -7.906 1 98.88 205 ILE A O 1
ATOM 1508 N N . ASP A 1 206 ? 8.82 -37.312 -6.301 1 98.69 206 ASP A N 1
ATOM 1509 C CA . ASP A 1 206 ? 8.055 -38 -5.27 1 98.69 206 ASP A CA 1
ATOM 1510 C C . ASP A 1 206 ? 7.559 -37.031 -4.203 1 98.69 206 ASP A C 1
ATOM 1512 O O . ASP A 1 206 ? 8.109 -35.938 -4.055 1 98.69 206 ASP A O 1
ATOM 1516 N N . GLY A 1 207 ? 6.504 -37.406 -3.469 1 98.31 207 GLY A N 1
ATOM 1517 C CA . GLY A 1 207 ? 5.98 -36.594 -2.377 1 98.31 207 GLY A CA 1
ATOM 1518 C C . GLY A 1 207 ? 5.031 -35.5 -2.84 1 98.31 207 GLY A C 1
ATOM 1519 O O . GLY A 1 207 ? 4.867 -34.5 -2.162 1 98.31 207 GLY A O 1
ATOM 1520 N N . VAL A 1 208 ? 4.367 -35.688 -3.986 1 97.69 208 VAL A N 1
ATOM 1521 C CA . VAL A 1 208 ? 3.467 -34.719 -4.574 1 97.69 208 VAL A CA 1
ATOM 1522 C C . VAL A 1 208 ? 2.32 -34.406 -3.609 1 97.69 208 VAL A C 1
ATOM 1524 O O . VAL A 1 208 ? 1.668 -35.344 -3.111 1 97.69 208 VAL A O 1
ATOM 1527 N N . GLY A 1 209 ? 2.117 -33.188 -3.303 1 96.25 209 GLY A N 1
ATOM 1528 C CA . GLY A 1 209 ? 1.026 -32.781 -2.436 1 96.25 209 GLY A CA 1
ATOM 1529 C C . GLY A 1 209 ? 1.399 -32.781 -0.966 1 96.25 209 GLY A C 1
ATOM 1530 O O . GLY A 1 209 ? 0.587 -32.406 -0.114 1 96.25 209 GLY A O 1
ATOM 1531 N N . THR A 1 210 ? 2.631 -33.125 -0.666 1 97.06 210 THR A N 1
ATOM 1532 C CA . THR A 1 210 ? 3.09 -33.125 0.719 1 97.06 210 THR A CA 1
ATOM 1533 C C . THR A 1 210 ? 4.117 -32.031 0.96 1 97.06 210 THR A C 1
ATOM 1535 O O . THR A 1 210 ? 4.434 -31.266 0.053 1 97.06 210 THR A O 1
ATOM 1538 N N . THR A 1 211 ? 4.562 -31.906 2.23 1 97.38 211 THR A N 1
ATOM 1539 C CA . THR A 1 211 ? 5.504 -30.859 2.609 1 97.38 211 THR A CA 1
ATOM 1540 C C . THR A 1 211 ? 6.926 -31.234 2.209 1 97.38 211 THR A C 1
ATOM 1542 O O . THR A 1 211 ? 7.844 -30.422 2.326 1 97.38 211 THR A O 1
ATOM 1545 N N . GLU A 1 212 ? 7.074 -32.438 1.749 1 98.38 212 GLU A N 1
ATOM 1546 C CA . GLU A 1 212 ? 8.398 -32.875 1.325 1 98.38 212 GLU A CA 1
ATOM 1547 C C . GLU A 1 212 ? 8.367 -33.406 -0.107 1 98.38 212 GLU A C 1
ATOM 1549 O O . GLU A 1 212 ? 7.648 -34.375 -0.411 1 98.38 212 GLU A O 1
ATOM 1554 N N . LEU A 1 213 ? 9.125 -32.812 -0.981 1 98.75 213 LEU A N 1
ATOM 1555 C CA . LEU A 1 213 ? 9.297 -33.25 -2.361 1 98.75 213 LEU A CA 1
ATOM 1556 C C . LEU A 1 213 ? 10.695 -33.812 -2.586 1 98.75 213 LEU A C 1
ATOM 1558 O O . LEU A 1 213 ? 11.688 -33.188 -2.164 1 98.75 213 LEU A O 1
ATOM 1562 N N . VAL A 1 214 ? 10.766 -34.938 -3.111 1 98.88 214 VAL A N 1
ATOM 1563 C CA . VAL A 1 214 ? 12.031 -35.562 -3.482 1 98.88 214 VAL A CA 1
ATOM 1564 C C . VAL A 1 214 ? 12.148 -35.625 -5.004 1 98.88 214 VAL A C 1
ATOM 1566 O O . VAL A 1 214 ? 11.328 -36.281 -5.664 1 98.88 214 VAL A O 1
ATOM 1569 N N . ILE A 1 215 ? 13.133 -34.938 -5.559 1 98.88 215 ILE A N 1
ATOM 1570 C CA . ILE A 1 215 ? 13.281 -34.812 -7 1 98.88 215 ILE A CA 1
ATOM 1571 C C . ILE A 1 215 ? 14.602 -35.438 -7.445 1 98.88 215 ILE A C 1
ATOM 1573 O O . ILE A 1 215 ? 15.672 -35 -7.023 1 98.88 215 ILE A O 1
ATOM 1577 N N . ASP A 1 216 ? 14.539 -36.469 -8.211 1 98.81 216 ASP A N 1
ATOM 1578 C CA . ASP A 1 216 ? 15.719 -37 -8.891 1 98.81 216 ASP A CA 1
ATOM 1579 C C . ASP A 1 216 ? 15.914 -36.312 -10.25 1 98.81 216 ASP A C 1
ATOM 1581 O O . ASP A 1 216 ? 15.125 -36.531 -11.172 1 98.81 216 ASP A O 1
ATOM 1585 N N . GLY A 1 217 ? 16.953 -35.562 -10.305 1 98.5 217 GLY A N 1
ATOM 1586 C CA . GLY A 1 217 ? 17.188 -34.844 -11.539 1 98.5 217 GLY A CA 1
ATOM 1587 C C . GLY A 1 217 ? 17.375 -35.75 -12.734 1 98.5 217 GLY A C 1
ATOM 1588 O O . GLY A 1 217 ? 17.969 -36.812 -12.617 1 98.5 217 GLY A O 1
ATOM 1589 N N . VAL A 1 218 ? 16.828 -35.281 -13.891 1 98.56 218 VAL A N 1
ATOM 1590 C CA . VAL A 1 218 ? 16.969 -36.031 -15.141 1 98.56 218 VAL A CA 1
ATOM 1591 C C . VAL A 1 218 ? 17.766 -35.188 -16.141 1 98.56 218 VAL A C 1
ATOM 1593 O O . VAL A 1 218 ? 18.016 -34.031 -15.914 1 98.56 218 VAL A O 1
ATOM 1596 N N . ASP A 1 219 ? 18.125 -35.812 -17.203 1 97.06 219 ASP A N 1
ATOM 1597 C CA . ASP A 1 219 ? 19.016 -35.156 -18.156 1 97.06 219 ASP A CA 1
ATOM 1598 C C . ASP A 1 219 ? 18.219 -34.281 -19.125 1 97.06 219 ASP A C 1
ATOM 1600 O O . ASP A 1 219 ? 18.734 -33.281 -19.625 1 97.06 219 ASP A O 1
ATOM 1604 N N . GLU A 1 220 ? 17.031 -34.719 -19.375 1 97.31 220 GLU A N 1
ATOM 1605 C CA . GLU A 1 220 ? 16.203 -33.938 -20.312 1 97.31 220 GLU A CA 1
ATOM 1606 C C . GLU A 1 220 ? 14.711 -34.125 -20.016 1 97.31 220 GLU A C 1
ATOM 1608 O O . GLU A 1 220 ? 14.32 -35.094 -19.359 1 97.31 220 GLU A O 1
ATOM 1613 N N . LEU A 1 221 ? 13.953 -33.188 -20.406 1 98.5 221 LEU A N 1
ATOM 1614 C CA . LEU A 1 221 ? 12.492 -33.219 -20.344 1 98.5 221 LEU A CA 1
ATOM 1615 C C . LEU A 1 221 ? 11.891 -33.031 -21.734 1 98.5 221 LEU A C 1
ATOM 1617 O O . LEU A 1 221 ? 12.586 -32.625 -22.672 1 98.5 221 LEU A O 1
ATOM 1621 N N . HIS A 1 222 ? 10.633 -33.406 -21.875 1 98.56 222 HIS A N 1
ATOM 1622 C CA . HIS A 1 222 ? 9.953 -33.312 -23.172 1 98.56 222 HIS A CA 1
ATOM 1623 C C . HIS A 1 222 ? 8.664 -32.5 -23.062 1 98.56 222 HIS A C 1
ATOM 1625 O O . HIS A 1 222 ? 8.016 -32.5 -22 1 98.56 222 HIS A O 1
ATOM 1631 N N . PRO A 1 223 ? 8.344 -31.797 -24.141 1 98.44 223 PRO A N 1
ATOM 1632 C CA . PRO A 1 223 ? 7.09 -31.031 -24.094 1 98.44 223 PRO A CA 1
ATOM 1633 C C . PRO A 1 223 ? 5.855 -31.922 -24 1 98.44 223 PRO A C 1
ATOM 1635 O O . PRO A 1 223 ? 5.879 -33.062 -24.453 1 98.44 223 PRO A O 1
ATOM 1638 N N . VAL A 1 224 ? 4.797 -31.453 -23.438 1 98.69 224 VAL A N 1
ATOM 1639 C CA . VAL A 1 224 ? 3.594 -32.25 -23.203 1 98.69 224 VAL A CA 1
ATOM 1640 C C . VAL A 1 224 ? 2.355 -31.375 -23.406 1 98.69 224 VAL A C 1
ATOM 1642 O O . VAL A 1 224 ? 2.467 -30.172 -23.672 1 98.69 224 VAL A O 1
ATOM 1645 N N . SER A 1 225 ? 1.184 -32 -23.484 1 98.69 225 SER A N 1
ATOM 1646 C CA . SER A 1 225 ? -0.106 -31.344 -23.328 1 98.69 225 SER A CA 1
ATOM 1647 C C . SER A 1 225 ? -0.604 -31.469 -21.891 1 98.69 225 SER A C 1
ATOM 1649 O O . SER A 1 225 ? -0.485 -32.531 -21.266 1 98.69 225 SER A O 1
ATOM 1651 N N . HIS A 1 226 ? -1.017 -30.406 -21.328 1 98.75 226 HIS A N 1
ATOM 1652 C CA . HIS A 1 226 ? -1.459 -30.391 -19.938 1 98.75 226 HIS A CA 1
ATOM 1653 C C . HIS A 1 226 ? -2.66 -29.469 -19.75 1 98.75 226 HIS A C 1
ATOM 1655 O O . HIS A 1 226 ? -2.719 -28.391 -20.344 1 98.75 226 HIS A O 1
ATOM 1661 N N . GLU A 1 227 ? -3.691 -29.922 -18.984 1 98.62 227 GLU A N 1
ATOM 1662 C CA . GLU A 1 227 ? -4.855 -29.125 -18.625 1 98.62 227 GLU A CA 1
ATOM 1663 C C . GLU A 1 227 ? -4.668 -28.438 -17.281 1 98.62 227 GLU A C 1
ATOM 1665 O O . GLU A 1 227 ? -4.457 -29.094 -16.266 1 98.62 227 GLU A O 1
ATOM 1670 N N . THR A 1 228 ? -4.773 -27.109 -17.297 1 98.69 228 THR A N 1
ATOM 1671 C CA . THR A 1 228 ? -4.57 -26.344 -16.078 1 98.69 228 THR A CA 1
ATOM 1672 C C . THR A 1 228 ? -5.656 -26.641 -15.055 1 98.69 228 THR A C 1
ATOM 1674 O O . THR A 1 228 ? -6.836 -26.75 -15.398 1 98.69 228 THR A O 1
ATOM 1677 N N . VAL A 1 229 ? -5.293 -26.828 -13.82 1 98.56 229 VAL A N 1
ATOM 1678 C CA . VAL A 1 229 ? -6.223 -27.094 -12.727 1 98.56 229 VAL A CA 1
ATOM 1679 C C . VAL A 1 229 ? -7.188 -25.922 -12.562 1 98.56 229 VAL A C 1
ATOM 1681 O O . VAL A 1 229 ? -6.809 -24.766 -12.766 1 98.56 229 VAL A O 1
ATOM 1684 N N . PRO A 1 230 ? -8.461 -26.188 -12.203 1 98.44 230 PRO A N 1
ATOM 1685 C CA . PRO A 1 230 ? -9.414 -25.109 -12 1 98.44 230 PRO A CA 1
ATOM 1686 C C . PRO A 1 230 ? -8.984 -24.141 -10.898 1 98.44 230 PRO A C 1
ATOM 1688 O O . PRO A 1 230 ? -8.367 -24.562 -9.914 1 98.44 230 PRO A O 1
ATOM 1691 N N . ASP A 1 231 ? -9.328 -22.875 -11.039 1 98.56 231 ASP A N 1
ATOM 1692 C CA . ASP A 1 231 ? -8.914 -21.812 -10.133 1 98.56 231 ASP A CA 1
ATOM 1693 C C . ASP A 1 231 ? -9.727 -21.844 -8.844 1 98.56 231 ASP A C 1
ATOM 1695 O O . ASP A 1 231 ? -10.844 -21.328 -8.797 1 98.56 231 ASP A O 1
ATOM 1699 N N . ARG A 1 232 ? -9.188 -22.375 -7.836 1 98.44 232 ARG A N 1
ATOM 1700 C CA . ARG A 1 232 ? -9.898 -22.5 -6.57 1 98.44 232 ARG A CA 1
ATOM 1701 C C . ARG A 1 232 ? -10.172 -21.125 -5.953 1 98.44 232 ARG A C 1
ATOM 1703 O O . ARG A 1 232 ? -11.117 -20.969 -5.184 1 98.44 232 ARG A O 1
ATOM 1710 N N . ILE A 1 233 ? -9.344 -20.125 -6.223 1 98.5 233 ILE A N 1
ATOM 1711 C CA . ILE A 1 233 ? -9.539 -18.781 -5.668 1 98.5 233 ILE A CA 1
ATOM 1712 C C . ILE A 1 233 ? -10.742 -18.125 -6.332 1 98.5 233 ILE A C 1
ATOM 1714 O O . ILE A 1 233 ? -11.562 -17.484 -5.66 1 98.5 233 ILE A O 1
ATOM 1718 N N . VAL A 1 234 ? -10.836 -18.297 -7.652 1 98.69 234 VAL A N 1
ATOM 1719 C CA . VAL A 1 234 ? -11.992 -17.766 -8.367 1 98.69 234 VAL A CA 1
ATOM 1720 C C . VAL A 1 234 ? -13.258 -18.484 -7.898 1 98.69 234 VAL A C 1
ATOM 1722 O O . VAL A 1 234 ? -14.297 -17.844 -7.684 1 98.69 234 VAL A O 1
ATOM 1725 N N . ALA A 1 235 ? -13.164 -19.812 -7.75 1 98.69 235 ALA A N 1
ATOM 1726 C CA . ALA A 1 235 ? -14.297 -20.578 -7.227 1 98.69 235 ALA A CA 1
ATOM 1727 C C . ALA A 1 235 ? -14.727 -20.047 -5.859 1 98.69 235 ALA A C 1
ATOM 1729 O O . ALA A 1 235 ? -15.922 -19.859 -5.613 1 98.69 235 ALA A O 1
ATOM 1730 N N . GLY A 1 236 ? -13.75 -19.844 -4.973 1 98.62 236 GLY A N 1
ATOM 1731 C CA . GLY A 1 236 ? -14.031 -19.297 -3.654 1 98.62 236 GLY A CA 1
ATOM 1732 C C . GLY A 1 236 ? -14.641 -17.906 -3.703 1 98.62 236 GLY A C 1
ATOM 1733 O O . GLY A 1 236 ? -15.492 -17.562 -2.883 1 98.62 236 GLY A O 1
ATOM 1734 N N . THR A 1 237 ? -14.203 -17.047 -4.648 1 98.75 237 THR A N 1
ATOM 1735 C CA . THR A 1 237 ? -14.75 -15.703 -4.824 1 98.75 237 THR A CA 1
ATOM 1736 C C . THR A 1 237 ? -16.25 -15.758 -5.098 1 98.75 237 THR A C 1
ATOM 1738 O O . THR A 1 237 ? -17.016 -15.023 -4.48 1 98.75 237 THR A O 1
ATOM 1741 N N . TRP A 1 238 ? -16.656 -16.688 -5.984 1 98.75 238 TRP A N 1
ATOM 1742 C CA . TRP A 1 238 ? -18.062 -16.812 -6.328 1 98.75 238 TRP A CA 1
ATOM 1743 C C . TRP A 1 238 ? -18.859 -17.375 -5.152 1 98.75 238 TRP A C 1
ATOM 1745 O O . TRP A 1 238 ? -20 -16.984 -4.93 1 98.75 238 TRP A O 1
ATOM 1755 N N . ALA A 1 239 ? -18.266 -18.328 -4.445 1 98.75 239 ALA A N 1
ATOM 1756 C CA . ALA A 1 239 ? -18.922 -18.875 -3.256 1 98.75 239 ALA A CA 1
ATOM 1757 C C . ALA A 1 239 ? -19.219 -17.781 -2.24 1 98.75 239 ALA A C 1
ATOM 1759 O O . ALA A 1 239 ? -20.344 -17.672 -1.737 1 98.75 239 ALA A O 1
ATOM 1760 N N . ILE A 1 240 ? -18.234 -16.938 -1.948 1 98.69 240 ILE A N 1
ATOM 1761 C CA . ILE A 1 240 ? -18.375 -15.867 -0.959 1 98.69 240 ILE A CA 1
ATOM 1762 C C . ILE A 1 240 ? -19.344 -14.805 -1.477 1 98.69 240 ILE A C 1
ATOM 1764 O O . ILE A 1 240 ? -20.125 -14.234 -0.704 1 98.69 240 ILE A O 1
ATOM 1768 N N . ALA A 1 241 ? -19.297 -14.562 -2.811 1 98.62 241 ALA A N 1
ATOM 1769 C CA . ALA A 1 241 ? -20.234 -13.617 -3.418 1 98.62 241 ALA A CA 1
ATOM 1770 C C . ALA A 1 241 ? -21.672 -14.055 -3.18 1 98.62 241 ALA A C 1
ATOM 1772 O O . ALA A 1 241 ? -22.547 -13.219 -2.928 1 98.62 241 ALA A O 1
ATOM 1773 N N . SER A 1 242 ? -21.922 -15.336 -3.289 1 98.69 242 SER A N 1
ATOM 1774 C CA . SER A 1 242 ? -23.266 -15.867 -3.023 1 98.69 242 SER A CA 1
ATOM 1775 C C . SER A 1 242 ? -23.688 -15.594 -1.587 1 98.69 242 SER A C 1
ATOM 1777 O O . SER A 1 242 ? -24.812 -15.156 -1.344 1 98.69 242 SER A O 1
ATOM 1779 N N . VAL A 1 243 ? -22.797 -15.781 -0.682 1 98.25 243 VAL A N 1
ATOM 1780 C CA . VAL A 1 243 ? -23.062 -15.562 0.736 1 98.25 243 VAL A CA 1
ATOM 1781 C C . VAL A 1 243 ? -23.328 -14.078 0.986 1 98.25 243 VAL A C 1
ATOM 1783 O O . VAL A 1 243 ? -24.328 -13.727 1.625 1 98.25 243 VAL A O 1
ATOM 1786 N N . LEU A 1 244 ? -22.5 -13.25 0.47 1 97.75 244 LEU A N 1
ATOM 1787 C CA . LEU A 1 244 ? -22.562 -11.805 0.689 1 97.75 244 LEU A CA 1
ATOM 1788 C C . LEU A 1 244 ? -23.891 -11.234 0.21 1 97.75 244 LEU A C 1
ATOM 1790 O O . LEU A 1 244 ? -24.453 -10.344 0.847 1 97.75 244 LEU A O 1
ATOM 1794 N N . THR A 1 245 ? -24.422 -11.766 -0.886 1 98 245 THR A N 1
ATOM 1795 C CA . THR A 1 245 ? -25.625 -11.227 -1.508 1 98 245 THR A CA 1
ATOM 1796 C C . THR A 1 245 ? -26.859 -12.023 -1.09 1 98 245 THR A C 1
ATOM 1798 O O . THR A 1 245 ? -27.953 -11.805 -1.615 1 98 245 THR A O 1
ATOM 1801 N N . ARG A 1 246 ? -26.625 -12.953 -0.182 1 97.88 246 ARG A N 1
ATOM 1802 C CA . ARG A 1 246 ? -27.703 -13.859 0.211 1 97.88 246 ARG A CA 1
ATOM 1803 C C . ARG A 1 246 ? -28.344 -14.508 -1.01 1 97.88 246 ARG A C 1
ATOM 1805 O O . ARG A 1 246 ? -29.562 -14.5 -1.153 1 97.88 246 ARG A O 1
ATOM 1812 N N . GLY A 1 247 ? -27.422 -15.008 -1.826 1 98.38 247 GLY A N 1
ATOM 1813 C CA . GLY A 1 247 ? -27.828 -15.531 -3.121 1 98.38 247 GLY A CA 1
ATOM 1814 C C . GLY A 1 247 ? -27.875 -17.047 -3.162 1 98.38 247 GLY A C 1
ATOM 1815 O O . GLY A 1 247 ? -28.062 -17.688 -2.131 1 98.38 247 GLY A O 1
ATOM 1816 N N . ASP A 1 248 ? -27.906 -17.562 -4.379 1 98.69 248 ASP A N 1
ATOM 1817 C CA . ASP A 1 248 ? -27.906 -18.984 -4.723 1 98.69 248 ASP A CA 1
ATOM 1818 C C . ASP A 1 248 ? -27.141 -19.234 -6.02 1 98.69 248 ASP A C 1
ATOM 1820 O O . ASP A 1 248 ? -27.719 -19.188 -7.105 1 98.69 248 ASP A O 1
ATOM 1824 N N . VAL A 1 249 ? -25.828 -19.562 -5.84 1 98.81 249 VAL A N 1
ATOM 1825 C CA . VAL A 1 249 ? -24.938 -19.625 -6.992 1 98.81 249 VAL A CA 1
ATOM 1826 C C . VAL A 1 249 ? -24.328 -21.031 -7.098 1 98.81 249 VAL A C 1
ATOM 1828 O O . VAL A 1 249 ? -23.781 -21.547 -6.121 1 98.81 249 VAL A O 1
ATOM 1831 N N . ARG A 1 250 ? -24.391 -21.609 -8.227 1 98.75 250 ARG A N 1
ATOM 1832 C CA . ARG A 1 250 ? -23.688 -22.859 -8.516 1 98.75 250 ARG A CA 1
ATOM 1833 C C . ARG A 1 250 ? -22.375 -22.578 -9.258 1 98.75 250 ARG A C 1
ATOM 1835 O O . ARG A 1 250 ? -22.375 -21.938 -10.312 1 98.75 250 ARG A O 1
ATOM 1842 N N . VAL A 1 251 ? -21.312 -23 -8.68 1 98.69 251 VAL A N 1
ATOM 1843 C CA . VAL A 1 251 ? -19.984 -22.844 -9.273 1 98.69 251 VAL A CA 1
ATOM 1844 C C . VAL A 1 251 ? -19.578 -24.141 -9.977 1 98.69 251 VAL A C 1
ATOM 1846 O O . VAL A 1 251 ? -19.391 -25.172 -9.328 1 98.69 251 VAL A O 1
ATOM 1849 N N . ARG A 1 252 ? -19.422 -24.062 -11.281 1 98.38 252 ARG A N 1
ATOM 1850 C CA . ARG A 1 252 ? -19.062 -25.219 -12.102 1 98.38 252 ARG A CA 1
ATOM 1851 C C . ARG A 1 252 ? -17.578 -25.219 -12.43 1 98.38 252 ARG A C 1
ATOM 1853 O O . ARG A 1 252 ? -16.906 -24.188 -12.336 1 98.38 252 ARG A O 1
ATOM 1860 N N . ARG A 1 253 ? -17.062 -26.438 -12.82 1 97.81 253 ARG A N 1
ATOM 1861 C CA . ARG A 1 253 ? -15.656 -26.656 -13.172 1 97.81 253 ARG A CA 1
ATOM 1862 C C . ARG A 1 253 ? -14.742 -26.297 -12.008 1 97.81 253 ARG A C 1
ATOM 1864 O O . ARG A 1 253 ? -13.711 -25.641 -12.195 1 97.81 253 ARG A O 1
ATOM 1871 N N . ALA A 1 254 ? -15.219 -26.578 -10.867 1 97.88 254 ALA A N 1
ATOM 1872 C CA . ALA A 1 254 ? -14.453 -26.391 -9.633 1 97.88 254 ALA A CA 1
ATOM 1873 C C . ALA A 1 254 ? -14.297 -27.719 -8.898 1 97.88 254 ALA A C 1
ATOM 1875 O O . ALA A 1 254 ? -15.055 -28.672 -9.133 1 97.88 254 ALA A O 1
ATOM 1876 N N . ARG A 1 255 ? -13.305 -27.844 -8.156 1 97.5 255 ARG A N 1
ATOM 1877 C CA . ARG A 1 255 ? -13.07 -29.031 -7.348 1 97.5 255 ARG A CA 1
ATOM 1878 C C . ARG A 1 255 ? -13.297 -28.734 -5.867 1 97.5 255 ARG A C 1
ATOM 1880 O O . ARG A 1 255 ? -12.453 -28.125 -5.211 1 97.5 255 ARG A O 1
ATOM 1887 N N . PRO A 1 256 ? -14.391 -29.219 -5.34 1 97.06 256 PRO A N 1
ATOM 1888 C CA . PRO A 1 256 ? -14.703 -28.922 -3.939 1 97.06 256 PRO A CA 1
ATOM 1889 C C . PRO A 1 256 ? -13.562 -29.297 -2.992 1 97.06 256 PRO A C 1
ATOM 1891 O O . PRO A 1 256 ? -13.344 -28.625 -1.983 1 97.06 256 PRO A O 1
ATOM 1894 N N . GLU A 1 257 ? -12.781 -30.312 -3.309 1 96.44 257 GLU A N 1
ATOM 1895 C CA . GLU A 1 257 ? -11.703 -30.797 -2.445 1 96.44 257 GLU A CA 1
ATOM 1896 C C . GLU A 1 257 ? -10.602 -29.75 -2.318 1 96.44 257 GLU A C 1
ATOM 1898 O O . GLU A 1 257 ? -9.828 -29.766 -1.358 1 96.44 257 GLU A O 1
ATOM 1903 N N . HIS A 1 258 ? -10.508 -28.812 -3.277 1 97.62 258 HIS A N 1
ATOM 1904 C CA . HIS A 1 258 ? -9.5 -27.766 -3.242 1 97.62 258 HIS A CA 1
ATOM 1905 C C . HIS A 1 258 ? -9.961 -26.578 -2.395 1 97.62 258 HIS A C 1
ATOM 1907 O O . HIS A 1 258 ? -9.164 -25.688 -2.078 1 97.62 258 HIS A O 1
ATOM 1913 N N . SER A 1 259 ? -11.227 -26.562 -1.967 1 96.75 259 SER A N 1
ATOM 1914 C CA . SER A 1 259 ? -11.805 -25.422 -1.268 1 96.75 259 SER A CA 1
ATOM 1915 C C . SER A 1 259 ? -12.461 -25.859 0.044 1 96.75 259 SER A C 1
ATOM 1917 O O . SER A 1 259 ? -13.375 -25.188 0.532 1 96.75 259 SER A O 1
ATOM 1919 N N . THR A 1 260 ? -11.992 -26.922 0.583 1 96.38 260 THR A N 1
ATOM 1920 C CA . THR A 1 260 ? -12.656 -27.547 1.726 1 96.38 260 THR A CA 1
ATOM 1921 C C . THR A 1 260 ? -12.758 -26.562 2.889 1 96.38 260 THR A C 1
ATOM 1923 O O . THR A 1 260 ? -13.828 -26.406 3.477 1 96.38 260 THR A O 1
ATOM 1926 N N . VAL A 1 261 ? -11.703 -25.922 3.26 1 96.88 261 VAL A N 1
ATOM 1927 C CA . VAL A 1 261 ? -11.68 -25.016 4.402 1 96.88 261 VAL A CA 1
ATOM 1928 C C . VAL A 1 261 ? -12.57 -23.797 4.133 1 96.88 261 VAL A C 1
ATOM 1930 O O . VAL A 1 261 ? -13.312 -23.359 5.012 1 96.88 261 VAL A O 1
ATOM 1933 N N . VAL A 1 262 ? -12.547 -23.297 2.932 1 97.88 262 VAL A N 1
ATOM 1934 C CA . VAL A 1 262 ? -13.344 -22.141 2.557 1 97.88 262 VAL A CA 1
ATOM 1935 C C . VAL A 1 262 ? -14.828 -22.469 2.664 1 97.88 262 VAL A C 1
ATOM 1937 O O . VAL A 1 262 ? -15.594 -21.734 3.279 1 97.88 262 VAL A O 1
ATOM 1940 N N . LEU A 1 263 ? -15.211 -23.625 2.076 1 98.19 263 LEU A N 1
ATOM 1941 C CA . LEU A 1 263 ? -16.609 -24.047 2.088 1 98.19 263 LEU A CA 1
ATOM 1942 C C . LEU A 1 263 ? -17.078 -24.328 3.512 1 98.19 263 LEU A C 1
ATOM 1944 O O . LEU A 1 263 ? -18.203 -23.984 3.875 1 98.19 263 LEU A O 1
ATOM 1948 N N . SER A 1 264 ? -16.219 -24.875 4.301 1 98 264 SER A N 1
ATOM 1949 C CA . SER A 1 264 ? -16.562 -25.156 5.695 1 98 264 SER A CA 1
ATOM 1950 C C . SER A 1 264 ? -16.812 -23.875 6.469 1 98 264 SER A C 1
ATOM 1952 O O . SER A 1 264 ? -17.766 -23.781 7.238 1 98 264 SER A O 1
ATOM 1954 N N . ARG A 1 265 ? -15.977 -22.875 6.285 1 97.88 265 ARG A N 1
ATOM 1955 C CA . ARG A 1 265 ? -16.156 -21.594 6.969 1 97.88 265 ARG A CA 1
ATOM 1956 C C . ARG A 1 265 ? -17.453 -20.922 6.555 1 97.88 265 ARG A C 1
ATOM 1958 O O . ARG A 1 265 ? -18.125 -20.297 7.375 1 97.88 265 ARG A O 1
ATOM 1965 N N . LEU A 1 266 ? -17.828 -21.078 5.277 1 98.38 266 LEU A N 1
ATOM 1966 C CA . LEU A 1 266 ? -19.062 -20.484 4.797 1 98.38 266 LEU A CA 1
ATOM 1967 C C . LEU A 1 266 ? -20.281 -21.188 5.418 1 98.38 266 LEU A C 1
ATOM 1969 O O . LEU A 1 266 ? -21.281 -20.531 5.723 1 98.38 266 LEU A O 1
ATOM 1973 N N . GLU A 1 267 ? -20.156 -22.469 5.586 1 98.06 267 GLU A N 1
ATOM 1974 C CA . GLU A 1 267 ? -21.219 -23.188 6.293 1 98.06 267 GLU A CA 1
ATOM 1975 C C . GLU A 1 267 ? -21.344 -22.688 7.734 1 98.06 267 GLU A C 1
ATOM 1977 O O . GLU A 1 267 ? -22.469 -22.516 8.234 1 98.06 267 GLU A O 1
ATOM 1982 N N . ASP A 1 268 ? -20.219 -22.469 8.391 1 97.62 268 ASP A N 1
ATOM 1983 C CA . ASP A 1 268 ? -20.188 -22.031 9.773 1 97.62 268 ASP A CA 1
ATOM 1984 C C . ASP A 1 268 ? -20.891 -20.688 9.938 1 97.62 268 ASP A C 1
ATOM 1986 O O . ASP A 1 268 ? -21.453 -20.391 10.992 1 97.62 268 ASP A O 1
ATOM 1990 N N . ILE A 1 269 ? -20.938 -19.922 8.852 1 97.25 269 ILE A N 1
ATOM 1991 C CA . ILE A 1 269 ? -21.5 -18.578 9.016 1 97.25 269 ILE A CA 1
ATOM 1992 C C . ILE A 1 269 ? -22.953 -18.578 8.531 1 97.25 269 ILE A C 1
ATOM 1994 O O . ILE A 1 269 ? -23.609 -17.531 8.555 1 97.25 269 ILE A O 1
ATOM 1998 N N . GLY A 1 270 ? -23.438 -19.719 8.008 1 97.75 270 GLY A N 1
ATOM 1999 C CA . GLY A 1 270 ? -24.875 -19.828 7.785 1 97.75 270 GLY A CA 1
ATOM 2000 C C . GLY A 1 270 ? -25.219 -20.312 6.387 1 97.75 270 GLY A C 1
ATOM 2001 O O . GLY A 1 270 ? -26.391 -20.547 6.082 1 97.75 270 GLY A O 1
ATOM 2002 N N . ALA A 1 271 ? -24.266 -20.547 5.539 1 98.5 271 ALA A N 1
ATOM 2003 C CA . ALA A 1 271 ? -24.531 -20.922 4.152 1 98.5 271 ALA A CA 1
ATOM 2004 C C . ALA A 1 271 ? -24.891 -22.406 4.047 1 98.5 271 ALA A C 1
ATOM 2006 O O . ALA A 1 271 ? -24.547 -23.203 4.922 1 98.5 271 ALA A O 1
ATOM 2007 N N . GLN A 1 272 ? -25.625 -22.719 3.021 1 98.62 272 GLN A N 1
ATOM 2008 C CA . GLN A 1 272 ? -25.844 -24.094 2.615 1 98.62 272 GLN A CA 1
ATOM 2009 C C . GLN A 1 272 ? -24.984 -24.469 1.414 1 98.62 272 GLN A C 1
ATOM 2011 O O . GLN A 1 272 ? -24.969 -23.75 0.409 1 98.62 272 GLN A O 1
ATOM 2016 N N . ILE A 1 273 ? -24.266 -25.562 1.611 1 98.5 273 ILE A N 1
ATOM 2017 C CA . ILE A 1 273 ? -23.359 -25.984 0.563 1 98.5 273 ILE A CA 1
ATOM 2018 C C . ILE A 1 273 ? -23.797 -27.344 0.014 1 98.5 273 ILE A C 1
ATOM 2020 O O . ILE A 1 273 ? -24.125 -28.25 0.78 1 98.5 273 ILE A O 1
ATOM 2024 N N . ARG A 1 274 ? -23.922 -27.453 -1.252 1 98.19 274 ARG A N 1
ATOM 2025 C CA . ARG A 1 274 ? -24.125 -28.719 -1.95 1 98.19 274 ARG A CA 1
ATOM 2026 C C . ARG A 1 274 ? -22.984 -29 -2.928 1 98.19 274 ARG A C 1
ATOM 2028 O O . ARG A 1 274 ? -22.688 -28.172 -3.793 1 98.19 274 ARG A O 1
ATOM 2035 N N . GLU A 1 275 ? -22.344 -30.094 -2.746 1 97.69 275 GLU A N 1
ATOM 2036 C CA . GLU A 1 275 ? -21.219 -30.453 -3.621 1 97.69 275 GLU A CA 1
ATOM 2037 C C . GLU A 1 275 ? -21.688 -31.344 -4.766 1 97.69 275 GLU A C 1
ATOM 2039 O O . GLU A 1 275 ? -22.594 -32.156 -4.594 1 97.69 275 GLU A O 1
ATOM 2044 N N . TYR A 1 276 ? -21.094 -31.172 -5.887 1 96.12 276 TYR A N 1
ATOM 2045 C CA . TYR A 1 276 ? -21.312 -31.969 -7.086 1 96.12 276 TYR A CA 1
ATOM 2046 C C . TYR A 1 276 ? -19.984 -32.5 -7.641 1 96.12 276 TYR A C 1
ATOM 2048 O O . TYR A 1 276 ? -18.906 -32.094 -7.164 1 96.12 276 TYR A O 1
ATOM 2056 N N . ASP A 1 277 ? -20.047 -33.375 -8.633 1 93.38 277 ASP A N 1
ATOM 2057 C CA . ASP A 1 277 ? -18.844 -33.906 -9.266 1 93.38 277 ASP A CA 1
ATOM 2058 C C . ASP A 1 277 ? -18.062 -32.812 -9.961 1 93.38 277 ASP A C 1
ATOM 2060 O O . ASP A 1 277 ? -16.828 -32.812 -9.977 1 93.38 277 ASP A O 1
ATOM 2064 N N . ASP A 1 278 ? -18.797 -31.844 -10.492 1 94.44 278 ASP A N 1
ATOM 2065 C CA . ASP A 1 278 ? -18.141 -30.812 -11.305 1 94.44 278 ASP A CA 1
ATOM 2066 C C . ASP A 1 278 ? -18.188 -29.453 -10.602 1 94.44 278 ASP A C 1
ATOM 2068 O O . ASP A 1 278 ? -18.188 -28.422 -11.258 1 94.44 278 ASP A O 1
ATOM 2072 N N . GLY A 1 279 ? -18.375 -29.453 -9.305 1 98 279 GLY A N 1
ATOM 2073 C CA . GLY A 1 279 ? -18.406 -28.188 -8.617 1 98 279 GLY A CA 1
ATOM 2074 C C . GLY A 1 279 ? -19.25 -28.219 -7.352 1 98 279 GLY A C 1
ATOM 2075 O O . GLY A 1 279 ? -19.281 -29.219 -6.648 1 98 279 GLY A O 1
ATOM 2076 N N . PHE A 1 280 ? -19.781 -27.062 -6.938 1 98.62 280 PHE A N 1
ATOM 2077 C CA . PHE A 1 280 ? -20.594 -26.938 -5.734 1 98.62 280 PHE A CA 1
ATOM 2078 C C . PHE A 1 280 ? -21.562 -25.766 -5.848 1 98.62 280 PHE A C 1
ATOM 2080 O O . PHE A 1 280 ? -21.422 -24.938 -6.746 1 98.62 280 PHE A O 1
ATOM 2087 N N . ALA A 1 281 ? -22.562 -25.812 -5.078 1 98.75 281 ALA A N 1
ATOM 2088 C CA . ALA A 1 281 ? -23.5 -24.703 -4.961 1 98.75 281 ALA A CA 1
ATOM 2089 C C . ALA A 1 281 ? -23.5 -24.125 -3.547 1 98.75 281 ALA A C 1
ATOM 2091 O O . ALA A 1 281 ? -23.359 -24.875 -2.568 1 98.75 281 ALA A O 1
ATOM 2092 N N . VAL A 1 282 ? -23.625 -22.828 -3.434 1 98.75 282 VAL A N 1
ATOM 2093 C CA . VAL A 1 282 ? -23.672 -22.109 -2.164 1 98.75 282 VAL A CA 1
ATOM 2094 C C . VAL A 1 282 ? -24.938 -21.25 -2.109 1 98.75 282 VAL A C 1
ATOM 2096 O O . VAL A 1 282 ? -25.172 -20.438 -3.004 1 98.75 282 VAL A O 1
ATOM 2099 N N . SER A 1 283 ? -25.688 -21.438 -1.127 1 98.62 283 SER A N 1
ATOM 2100 C CA . SER A 1 283 ? -26.875 -20.625 -0.934 1 98.62 283 SER A CA 1
ATOM 2101 C C . SER A 1 283 ? -26.922 -20.031 0.47 1 98.62 283 SER A C 1
ATOM 2103 O O . SER A 1 283 ? -26.375 -20.594 1.41 1 98.62 283 SER A O 1
ATOM 2105 N N . MET A 1 284 ? -27.469 -18.844 0.6 1 97.75 284 MET A N 1
ATOM 2106 C CA . MET A 1 284 ? -27.609 -18.109 1.847 1 97.75 284 MET A CA 1
ATOM 2107 C C . MET A 1 284 ? -28.969 -17.406 1.917 1 97.75 284 MET A C 1
ATOM 2109 O O . MET A 1 284 ? -29.391 -16.75 0.963 1 97.75 284 MET A O 1
ATOM 2113 N N . ASP A 1 285 ? -29.688 -17.578 2.982 1 95.25 285 ASP A N 1
ATOM 2114 C CA . ASP A 1 285 ? -31.016 -17 3.064 1 95.25 285 ASP A CA 1
ATOM 2115 C C . ASP A 1 285 ? -31.125 -16.047 4.254 1 95.25 285 ASP A C 1
ATOM 2117 O O . ASP A 1 285 ? -32.188 -15.5 4.52 1 95.25 285 ASP A O 1
ATOM 2121 N N . ARG A 1 286 ? -30.078 -15.891 4.961 1 96.31 286 ARG A N 1
ATOM 2122 C CA . ARG A 1 286 ? -30.078 -15.008 6.125 1 96.31 286 ARG A CA 1
ATOM 2123 C C . ARG A 1 286 ? -28.812 -14.172 6.18 1 96.31 286 ARG A C 1
ATOM 2125 O O . ARG A 1 286 ? -27.891 -14.367 5.375 1 96.31 286 ARG A O 1
ATOM 2132 N N . ARG A 1 287 ? -28.828 -13.234 7.07 1 97.06 287 ARG A N 1
ATOM 2133 C CA . ARG A 1 287 ? -27.625 -12.445 7.344 1 97.06 287 ARG A CA 1
ATOM 2134 C C . ARG A 1 287 ? -26.5 -13.312 7.887 1 97.06 287 ARG A C 1
ATOM 2136 O O . ARG A 1 287 ? -26.719 -14.133 8.781 1 97.06 287 ARG A O 1
ATOM 2143 N N . PRO A 1 288 ? -25.359 -13.25 7.285 1 97.75 288 PRO A N 1
ATOM 2144 C CA . PRO A 1 288 ? -24.25 -14.07 7.785 1 97.75 288 PRO A CA 1
ATOM 2145 C C . PRO A 1 288 ? -23.891 -13.758 9.234 1 97.75 288 PRO A C 1
ATOM 2147 O O . PRO A 1 288 ? -24.062 -12.625 9.688 1 97.75 288 PRO A O 1
ATOM 2150 N N . THR A 1 289 ? -23.469 -14.742 9.922 1 97.69 289 THR A N 1
ATOM 2151 C CA . THR A 1 289 ? -22.953 -14.562 11.281 1 97.69 289 THR A CA 1
ATOM 2152 C C . THR A 1 289 ? -21.453 -14.336 11.266 1 97.69 289 THR A C 1
ATOM 2154 O O . THR A 1 289 ? -20.734 -14.969 10.492 1 97.69 289 THR A O 1
ATOM 2157 N N . ALA A 1 290 ? -21.016 -13.445 12.133 1 96.94 290 ALA A N 1
ATOM 2158 C CA . ALA A 1 290 ? -19.594 -13.156 12.211 1 96.94 290 ALA A CA 1
ATOM 2159 C C . ALA A 1 290 ? -18.812 -14.375 12.688 1 96.94 290 ALA A C 1
ATOM 2161 O O . ALA A 1 290 ? -19.281 -15.125 13.555 1 96.94 290 ALA A O 1
ATOM 2162 N N . LEU A 1 291 ? -17.656 -14.625 12.125 1 97 291 LEU A N 1
ATOM 2163 C CA . LEU A 1 291 ? -16.781 -15.742 12.469 1 97 291 LEU A CA 1
ATOM 2164 C C . LEU A 1 291 ? -15.32 -15.336 12.367 1 97 291 LEU A C 1
ATOM 2166 O O . LEU A 1 291 ? -14.898 -14.758 11.367 1 97 291 LEU A O 1
ATOM 2170 N N . ASP A 1 292 ? -14.562 -15.609 13.445 1 97.25 292 ASP A N 1
ATOM 2171 C CA . ASP A 1 292 ? -13.125 -15.344 13.383 1 97.25 292 ASP A CA 1
ATOM 2172 C C . ASP A 1 292 ? -12.445 -16.234 12.352 1 97.25 292 ASP A C 1
ATOM 2174 O O . ASP A 1 292 ? -12.695 -17.453 12.312 1 97.25 292 ASP A O 1
ATOM 2178 N N . VAL A 1 293 ? -11.656 -15.648 11.492 1 96.94 293 VAL A N 1
ATOM 2179 C CA . VAL A 1 293 ? -10.938 -16.391 10.461 1 96.94 293 VAL A CA 1
ATOM 2180 C C . VAL A 1 293 ? -9.461 -15.992 10.469 1 96.94 293 VAL A C 1
ATOM 2182 O O . VAL A 1 293 ? -9.125 -14.828 10.695 1 96.94 293 VAL A O 1
ATOM 2185 N N . ALA A 1 294 ? -8.57 -16.891 10.336 1 96.38 294 ALA A N 1
ATOM 2186 C CA . ALA A 1 294 ? -7.133 -16.656 10.188 1 96.38 294 ALA A CA 1
ATOM 2187 C C . ALA A 1 294 ? -6.617 -17.25 8.883 1 96.38 294 ALA A C 1
ATOM 2189 O O . ALA A 1 294 ? -6.945 -18.391 8.539 1 96.38 294 ALA A O 1
ATOM 2190 N N . THR A 1 295 ? -5.98 -16.469 8.102 1 96.44 295 THR A N 1
ATOM 2191 C CA . THR A 1 295 ? -5.383 -17.016 6.887 1 96.44 295 THR A CA 1
ATOM 2192 C C . THR A 1 295 ? -4.172 -17.875 7.227 1 96.44 295 THR A C 1
ATOM 2194 O O . THR A 1 295 ? -3.455 -17.609 8.195 1 96.44 295 THR A O 1
ATOM 2197 N N . LEU A 1 296 ? -3.967 -18.906 6.547 1 94.75 296 LEU A N 1
ATOM 2198 C CA . LEU A 1 296 ? -2.854 -19.844 6.691 1 94.75 296 LEU A CA 1
ATOM 2199 C C . LEU A 1 296 ? -2.457 -20.438 5.344 1 94.75 296 LEU A C 1
ATOM 2201 O O . LEU A 1 296 ? -3.248 -20.422 4.398 1 94.75 296 LEU A O 1
ATOM 2205 N N . PRO A 1 297 ? -1.201 -20.875 5.227 1 94.5 297 PRO A N 1
ATOM 2206 C CA . PRO A 1 297 ? -0.874 -21.641 4.023 1 94.5 297 PRO A CA 1
ATOM 2207 C C . PRO A 1 297 ? -1.845 -22.797 3.779 1 94.5 297 PRO A C 1
ATOM 2209 O O . PRO A 1 297 ? -2.488 -23.281 4.719 1 94.5 297 PRO A O 1
ATOM 2212 N N . TYR A 1 298 ? -1.987 -23.172 2.564 1 96.56 298 TYR A N 1
ATOM 2213 C CA . TYR A 1 298 ? -2.85 -24.297 2.234 1 96.56 298 TYR A CA 1
ATOM 2214 C C . TYR A 1 298 ? -2.498 -25.516 3.078 1 96.56 298 TYR A C 1
ATOM 2216 O O . TYR A 1 298 ? -1.322 -25.844 3.242 1 96.56 298 TYR A O 1
ATOM 2224 N N . PRO A 1 299 ? -3.426 -26.188 3.594 1 95.81 299 PRO A N 1
ATOM 2225 C CA . PRO A 1 299 ? -4.848 -26.156 3.24 1 95.81 299 PRO A CA 1
ATOM 2226 C C . PRO A 1 299 ? -5.648 -25.172 4.098 1 95.81 299 PRO A C 1
ATOM 2228 O O . PRO A 1 299 ? -6.879 -25.25 4.137 1 95.81 299 PRO A O 1
ATOM 2231 N N . GLY A 1 300 ? -5 -24.312 4.84 1 96.44 300 GLY A N 1
ATOM 2232 C CA . GLY A 1 300 ? -5.715 -23.312 5.617 1 96.44 300 GLY A CA 1
ATOM 2233 C C . GLY A 1 300 ? -6.484 -22.328 4.762 1 96.44 300 GLY A C 1
ATOM 2234 O O . GLY A 1 300 ? -6.555 -22.484 3.539 1 96.44 300 GLY A O 1
ATOM 2235 N N . PHE A 1 301 ? -7.18 -21.391 5.367 1 97.75 301 PHE A N 1
ATOM 2236 C CA . PHE A 1 301 ? -7.941 -20.375 4.652 1 97.75 301 PHE A CA 1
ATOM 2237 C C . PHE A 1 301 ? -7.02 -19.484 3.824 1 97.75 301 PHE A C 1
ATOM 2239 O O . PHE A 1 301 ? -6.098 -18.875 4.359 1 97.75 301 PHE A O 1
ATOM 2246 N N . PRO A 1 302 ? -7.227 -19.406 2.537 1 97.31 302 PRO A N 1
ATOM 2247 C CA . PRO A 1 302 ? -6.277 -18.703 1.668 1 97.31 302 PRO A CA 1
ATOM 2248 C C . PRO A 1 302 ? -6.324 -17.188 1.846 1 97.31 302 PRO A C 1
ATOM 2250 O O . PRO A 1 302 ? -7.406 -16.594 1.857 1 97.31 302 PRO A O 1
ATOM 2253 N N . THR A 1 303 ? -5.16 -16.578 1.934 1 95.38 303 THR A N 1
ATOM 2254 C CA . THR A 1 303 ? -5.027 -15.141 2.059 1 95.38 303 THR A CA 1
ATOM 2255 C C . THR A 1 303 ? -5.668 -14.43 0.866 1 95.38 303 THR A C 1
ATOM 2257 O O . THR A 1 303 ? -6.168 -13.312 0.995 1 95.38 303 THR A O 1
ATOM 2260 N N . ASP A 1 304 ? -5.797 -15.062 -0.276 1 96.19 304 ASP A N 1
ATOM 2261 C CA . ASP A 1 304 ? -6.367 -14.484 -1.487 1 96.19 304 ASP A CA 1
ATOM 2262 C C . ASP A 1 304 ? -7.863 -14.234 -1.324 1 96.19 304 ASP A C 1
ATOM 2264 O O . ASP A 1 304 ? -8.445 -13.414 -2.039 1 96.19 304 ASP A O 1
ATOM 2268 N N . LEU A 1 305 ? -8.516 -14.93 -0.455 1 97.94 305 LEU A N 1
ATOM 2269 C CA . LEU A 1 305 ? -9.961 -14.781 -0.273 1 97.94 305 LEU A CA 1
ATOM 2270 C C . LEU A 1 305 ? -10.266 -13.906 0.939 1 97.94 305 LEU A C 1
ATOM 2272 O O . LEU A 1 305 ? -11.43 -13.641 1.233 1 97.94 305 LEU A O 1
ATOM 2276 N N . GLN A 1 306 ? -9.234 -13.469 1.609 1 96.62 306 GLN A N 1
ATOM 2277 C CA . GLN A 1 306 ? -9.352 -12.656 2.816 1 96.62 306 GLN A CA 1
ATOM 2278 C C . GLN A 1 306 ? -10.141 -11.375 2.547 1 96.62 306 GLN A C 1
ATOM 2280 O O . GLN A 1 306 ? -11.023 -11.016 3.322 1 96.62 306 GLN A O 1
ATOM 2285 N N . PRO A 1 307 ? -9.891 -10.656 1.42 1 96.62 307 PRO A N 1
ATOM 2286 C CA . PRO A 1 307 ? -10.633 -9.414 1.209 1 96.62 307 PRO A CA 1
ATOM 2287 C C . PRO A 1 307 ? -12.141 -9.641 1.068 1 96.62 307 PRO A C 1
ATOM 2289 O O . PRO A 1 307 ? -12.938 -8.852 1.57 1 96.62 307 PRO A O 1
ATOM 2292 N N . MET A 1 308 ? -12.539 -10.703 0.408 1 97.62 308 MET A N 1
ATOM 2293 C CA . MET A 1 308 ? -13.961 -11.008 0.246 1 97.62 308 MET A CA 1
ATOM 2294 C C . MET A 1 308 ? -14.586 -11.398 1.581 1 97.62 308 MET A C 1
ATOM 2296 O O . MET A 1 308 ? -15.727 -11.023 1.864 1 97.62 308 MET A O 1
ATOM 2300 N N . MET A 1 309 ? -13.836 -12.141 2.367 1 97.81 309 MET A N 1
ATOM 2301 C CA . MET A 1 309 ? -14.336 -12.516 3.684 1 97.81 309 MET A CA 1
ATOM 2302 C C . MET A 1 309 ? -14.508 -11.289 4.57 1 97.81 309 MET A C 1
ATOM 2304 O O . MET A 1 309 ? -15.445 -11.219 5.371 1 97.81 309 MET A O 1
ATOM 2308 N N . LEU A 1 310 ? -13.609 -10.359 4.453 1 97.31 310 LEU A N 1
ATOM 2309 C CA . LEU A 1 310 ? -13.719 -9.109 5.203 1 97.31 310 LEU A CA 1
ATOM 2310 C C . LEU A 1 310 ? -14.992 -8.359 4.824 1 97.31 310 LEU A C 1
ATOM 2312 O O . LEU A 1 310 ? -15.648 -7.766 5.68 1 97.31 310 LEU A O 1
ATOM 2316 N N . ALA A 1 311 ? -15.297 -8.375 3.533 1 97.88 311 ALA A N 1
ATOM 2317 C CA . ALA A 1 311 ? -16.531 -7.762 3.068 1 97.88 311 ALA A CA 1
ATOM 2318 C C . ALA A 1 311 ? -17.75 -8.445 3.689 1 97.88 311 ALA A C 1
ATOM 2320 O O . ALA A 1 311 ? -18.734 -7.785 4.031 1 97.88 311 ALA A O 1
ATOM 2321 N N . VAL A 1 312 ? -17.672 -9.781 3.855 1 98.12 312 VAL A N 1
ATOM 2322 C CA . VAL A 1 312 ? -18.75 -10.516 4.516 1 98.12 312 VAL A CA 1
ATOM 2323 C C . VAL A 1 312 ? -18.859 -10.07 5.969 1 98.12 312 VAL A C 1
ATOM 2325 O O . VAL A 1 312 ? -19.953 -9.797 6.457 1 98.12 312 VAL A O 1
ATOM 2328 N N . HIS A 1 313 ? -17.734 -9.977 6.66 1 98.12 313 HIS A N 1
ATOM 2329 C CA . HIS A 1 313 ? -17.719 -9.562 8.062 1 98.12 313 HIS A CA 1
ATOM 2330 C C . HIS A 1 313 ? -18.328 -8.18 8.234 1 98.12 313 HIS A C 1
ATOM 2332 O O . HIS A 1 313 ? -18.984 -7.91 9.242 1 98.12 313 HIS A O 1
ATOM 2338 N N . ALA A 1 314 ? -18.125 -7.316 7.254 1 97.5 314 ALA A N 1
ATOM 2339 C CA . ALA A 1 314 ? -18.578 -5.93 7.328 1 97.5 314 ALA A CA 1
ATOM 2340 C C . ALA A 1 314 ? -20.094 -5.863 7.504 1 97.5 314 ALA A C 1
ATOM 2342 O O . ALA A 1 314 ? -20.625 -4.887 8.047 1 97.5 314 ALA A O 1
ATOM 2343 N N . ILE A 1 315 ? -20.844 -6.926 7.066 1 97.5 315 ILE A N 1
ATOM 2344 C CA . ILE A 1 315 ? -22.297 -6.863 7.117 1 97.5 315 ILE A CA 1
ATOM 2345 C C . ILE A 1 315 ? -22.828 -8.023 7.953 1 97.5 315 ILE A C 1
ATOM 2347 O O . ILE A 1 315 ? -24.031 -8.281 7.957 1 97.5 315 ILE A O 1
ATOM 2351 N N . SER A 1 316 ? -21.953 -8.75 8.57 1 97.94 316 SER A N 1
ATOM 2352 C CA . SER A 1 316 ? -22.359 -9.922 9.344 1 97.94 316 SER A CA 1
ATOM 2353 C C . SER A 1 316 ? -23 -9.516 10.672 1 97.94 316 SER A C 1
ATOM 2355 O O . SER A 1 316 ? -22.797 -8.398 11.148 1 97.94 316 SER A O 1
ATOM 2357 N N . ASP A 1 317 ? -23.812 -10.398 11.203 1 97.69 317 ASP A N 1
ATOM 2358 C CA . ASP A 1 317 ? -24.297 -10.219 12.562 1 97.69 317 ASP A CA 1
ATOM 2359 C C . ASP A 1 317 ? -23.188 -10.5 13.586 1 97.69 317 ASP A C 1
ATOM 2361 O O . ASP A 1 317 ? -22.703 -11.625 13.688 1 97.69 317 ASP A O 1
ATOM 2365 N N . GLY A 1 318 ? -22.844 -9.484 14.242 1 97.06 318 GLY A N 1
ATOM 2366 C CA . GLY A 1 318 ? -21.797 -9.641 15.25 1 97.06 318 GLY A CA 1
ATOM 2367 C C . GLY A 1 318 ? -20.469 -9.047 14.836 1 97.06 318 GLY A C 1
ATOM 2368 O O . GLY A 1 318 ? -20.406 -8.266 13.883 1 97.06 318 GLY A O 1
ATOM 2369 N N . SER A 1 319 ? -19.438 -9.25 15.625 1 97.38 319 SER A N 1
ATOM 2370 C CA . SER A 1 319 ? -18.078 -8.789 15.383 1 97.38 319 SER A CA 1
ATOM 2371 C C . SER A 1 319 ? -17.141 -9.961 15.117 1 97.38 319 SER A C 1
ATOM 2373 O O . SER A 1 319 ? -17.375 -11.07 15.609 1 97.38 319 SER A O 1
ATOM 2375 N N . ALA A 1 320 ? -16.172 -9.766 14.305 1 97.62 320 ALA A N 1
ATO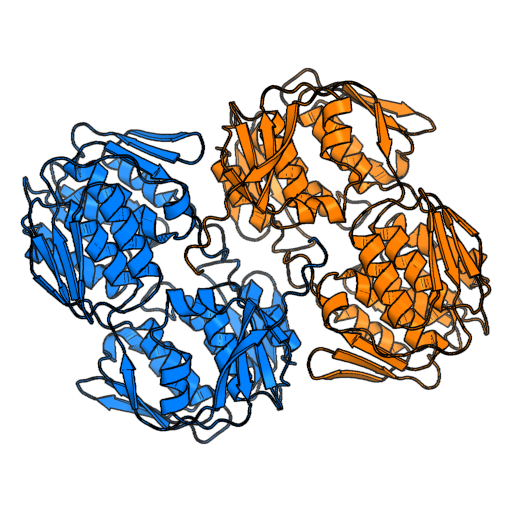M 2376 C CA . ALA A 1 320 ? -15.227 -10.828 13.977 1 97.62 320 ALA A CA 1
ATOM 2377 C C . ALA A 1 320 ? -13.812 -10.273 13.859 1 97.62 320 ALA A C 1
ATOM 2379 O O . ALA A 1 320 ? -13.617 -9.094 13.555 1 97.62 320 ALA A O 1
ATOM 2380 N N . ILE A 1 321 ? -12.844 -11.055 14.18 1 96.62 321 ILE A N 1
ATOM 2381 C CA . ILE A 1 321 ? -11.438 -10.758 13.953 1 96.62 321 ILE A CA 1
ATOM 2382 C C . ILE A 1 321 ? -10.914 -11.57 12.773 1 96.62 321 ILE A C 1
ATOM 2384 O O . ILE A 1 321 ? -11.109 -12.789 12.719 1 96.62 321 ILE A O 1
ATOM 2388 N N . LEU A 1 322 ? -10.414 -10.93 11.805 1 96.44 322 LEU A N 1
ATOM 2389 C CA . LEU A 1 322 ? -9.688 -11.562 10.719 1 96.44 322 LEU A CA 1
ATOM 2390 C C . LEU A 1 322 ? -8.18 -11.391 10.891 1 96.44 322 LEU A C 1
ATOM 2392 O O . LEU A 1 322 ? -7.688 -10.266 10.992 1 96.44 322 LEU A O 1
ATOM 2396 N N . SER A 1 323 ? -7.457 -12.461 11.008 1 94.06 323 SER A N 1
ATOM 2397 C CA . SER A 1 323 ? -6.008 -12.445 11.203 1 94.06 323 SER A CA 1
ATOM 2398 C C . SER A 1 323 ? -5.277 -12.836 9.922 1 94.06 323 SER A C 1
ATOM 2400 O O . SER A 1 323 ? -5.531 -13.898 9.352 1 94.06 323 SER A O 1
ATOM 2402 N N . GLU A 1 324 ? -4.426 -11.938 9.469 1 91.81 324 GLU A N 1
ATOM 2403 C CA . GLU A 1 324 ? -3.605 -12.203 8.289 1 91.81 324 GLU A CA 1
ATOM 2404 C C . GLU A 1 324 ? -2.221 -12.703 8.688 1 91.81 324 GLU A C 1
ATOM 2406 O O . GLU A 1 324 ? -1.419 -11.953 9.242 1 91.81 324 GLU A O 1
ATOM 2411 N N . ASN A 1 325 ? -1.905 -13.938 8.305 1 89 325 ASN A N 1
ATOM 2412 C CA . ASN A 1 325 ? -0.656 -14.547 8.742 1 89 325 ASN A CA 1
ATOM 2413 C C . ASN A 1 325 ? 0.282 -14.812 7.566 1 89 325 ASN A C 1
ATOM 2415 O O . ASN A 1 325 ? 1.356 -15.391 7.742 1 89 325 ASN A O 1
ATOM 2419 N N . VAL A 1 326 ? -0.12 -14.375 6.402 1 87.81 326 VAL A N 1
ATOM 2420 C CA . VAL A 1 326 ? 0.662 -14.711 5.215 1 87.81 326 VAL A CA 1
ATOM 2421 C C . VAL A 1 326 ? 1.304 -13.445 4.648 1 87.81 326 VAL A C 1
ATOM 2423 O O . VAL A 1 326 ? 2.51 -13.422 4.387 1 87.81 326 VAL A O 1
ATOM 2426 N N . PHE A 1 327 ? 0.497 -12.367 4.414 1 80.06 327 PHE A N 1
ATOM 2427 C CA . PHE A 1 327 ? 1.012 -11.109 3.885 1 80.06 327 PHE A CA 1
ATOM 2428 C C . PHE A 1 327 ? 0.57 -9.938 4.75 1 80.06 327 PHE A C 1
ATOM 2430 O O . PHE A 1 327 ? -0.62 -9.625 4.816 1 80.06 327 PHE A O 1
ATOM 2437 N N . GLU A 1 328 ? 1.441 -9.133 5.23 1 68.81 328 GLU A N 1
ATOM 2438 C CA . GLU A 1 328 ? 1.215 -8.117 6.25 1 68.81 328 GLU A CA 1
ATOM 2439 C C . GLU A 1 328 ? 0.42 -6.941 5.691 1 68.81 328 GLU A C 1
ATOM 2441 O O . GLU A 1 328 ? -0.342 -6.301 6.418 1 68.81 328 GLU A O 1
ATOM 2446 N N . ALA A 1 329 ? 0.627 -6.695 4.461 1 70.5 329 ALA A N 1
ATOM 2447 C CA . ALA A 1 329 ? 0.064 -5.457 3.926 1 70.5 329 ALA A CA 1
ATOM 2448 C C . ALA A 1 329 ? -1.23 -5.73 3.164 1 70.5 329 ALA A C 1
ATOM 2450 O O . ALA A 1 329 ? -1.67 -4.902 2.361 1 70.5 329 ALA A O 1
ATOM 2451 N N . ARG A 1 330 ? -1.872 -6.863 3.457 1 79.69 330 ARG A N 1
ATOM 2452 C CA . ARG A 1 330 ? -3.062 -7.223 2.693 1 79.69 330 ARG A CA 1
ATOM 2453 C C . ARG A 1 330 ? -4.277 -6.43 3.166 1 79.69 330 ARG A C 1
ATOM 2455 O O . ARG A 1 330 ? -5.312 -6.418 2.5 1 79.69 330 ARG A O 1
ATOM 2462 N N . PHE A 1 331 ? -4.195 -5.707 4.254 1 82.81 331 PHE A N 1
ATOM 2463 C CA . PHE A 1 331 ? -5.344 -4.969 4.77 1 82.81 331 PHE A CA 1
ATOM 2464 C C . PHE A 1 331 ? -5.391 -3.564 4.176 1 82.81 331 PHE A C 1
ATOM 2466 O O . PHE A 1 331 ? -6.195 -2.732 4.602 1 82.81 331 PHE A O 1
ATOM 2473 N N . MET A 1 332 ? -4.582 -3.275 3.223 1 77.19 332 MET A N 1
ATOM 2474 C CA . MET A 1 332 ? -4.508 -1.936 2.648 1 77.19 332 MET A CA 1
ATOM 2475 C C . MET A 1 332 ? -5.867 -1.494 2.113 1 77.19 332 MET A C 1
ATOM 2477 O O . MET A 1 332 ? -6.203 -0.309 2.16 1 77.19 332 MET A O 1
ATOM 2481 N N . PHE A 1 333 ? -6.719 -2.451 1.65 1 86.31 333 PHE A N 1
ATOM 2482 C CA . PHE A 1 333 ? -8 -2.148 1.022 1 86.31 333 PHE A CA 1
ATOM 2483 C C . PHE A 1 333 ? -9.07 -1.877 2.074 1 86.31 333 PHE A C 1
ATOM 2485 O O . PHE A 1 333 ? -10.172 -1.44 1.746 1 86.31 333 PHE A O 1
ATOM 2492 N N . ALA A 1 334 ? -8.773 -2.15 3.4 1 89.94 334 ALA A N 1
ATOM 2493 C CA . ALA A 1 334 ? -9.758 -1.998 4.469 1 89.94 334 ALA A CA 1
ATOM 2494 C C . ALA A 1 334 ? -10.305 -0.575 4.508 1 89.94 334 ALA A C 1
ATOM 2496 O O . ALA A 1 334 ? -11.484 -0.367 4.797 1 89.94 334 ALA A O 1
ATOM 2497 N N . GLY A 1 335 ? -9.43 0.391 4.215 1 87.62 335 GLY A N 1
ATOM 2498 C CA . GLY A 1 335 ? -9.867 1.777 4.18 1 87.62 335 GLY A CA 1
ATOM 2499 C C . GLY A 1 335 ? -10.953 2.035 3.15 1 87.62 335 GLY A C 1
ATOM 2500 O O . GLY A 1 335 ? -11.836 2.861 3.371 1 87.62 335 GLY A O 1
ATOM 2501 N N . GLU A 1 336 ? -10.875 1.332 2.004 1 91.94 336 GLU A N 1
ATOM 2502 C CA . GLU A 1 336 ? -11.883 1.46 0.959 1 91.94 336 GLU A CA 1
ATOM 2503 C C . GLU A 1 336 ? -13.234 0.916 1.427 1 91.94 336 GLU A C 1
ATOM 2505 O O . GLU A 1 336 ? -14.281 1.458 1.077 1 91.94 336 GLU A O 1
ATOM 2510 N N . LEU A 1 337 ? -13.195 -0.136 2.217 1 94.38 337 LEU A N 1
ATOM 2511 C CA . LEU A 1 337 ? -14.438 -0.663 2.77 1 94.38 337 LEU A CA 1
ATOM 2512 C C . LEU A 1 337 ? -15.031 0.306 3.785 1 94.38 337 LEU A C 1
ATOM 2514 O O . LEU A 1 337 ? -16.25 0.456 3.861 1 94.38 337 LEU A O 1
ATOM 2518 N N . VAL A 1 338 ? -14.164 0.914 4.531 1 91.25 338 VAL A N 1
ATOM 2519 C CA . VAL A 1 338 ? -14.609 1.912 5.496 1 91.25 338 VAL A CA 1
ATOM 2520 C C . VAL A 1 338 ? -15.289 3.068 4.77 1 91.25 338 VAL A C 1
ATOM 2522 O O . VAL A 1 338 ? -16.281 3.625 5.258 1 91.25 338 VAL A O 1
ATOM 2525 N N . ARG A 1 339 ? -14.789 3.41 3.631 1 90.25 339 ARG A N 1
ATOM 2526 C CA . ARG A 1 339 ? -15.391 4.457 2.816 1 90.25 339 ARG A CA 1
ATOM 2527 C C . ARG A 1 339 ? -16.828 4.09 2.428 1 90.25 339 ARG A C 1
ATOM 2529 O O . ARG A 1 339 ? -17.656 4.973 2.209 1 90.25 339 ARG A O 1
ATOM 2536 N N . LEU A 1 340 ? -17.062 2.822 2.35 1 95.25 340 LEU A N 1
ATOM 2537 C CA . LEU A 1 340 ? -18.406 2.352 2.035 1 95.25 340 LEU A CA 1
ATOM 2538 C C . LEU A 1 340 ? -19.266 2.279 3.293 1 95.25 340 LEU A C 1
ATOM 2540 O O . LEU A 1 340 ? -20.438 1.914 3.227 1 95.25 340 LEU A O 1
ATOM 2544 N N . GLY A 1 341 ? -18.672 2.543 4.41 1 92.81 341 GLY A N 1
ATOM 2545 C CA . GLY A 1 341 ? -19.453 2.604 5.633 1 92.81 341 GLY A CA 1
ATOM 2546 C C . GLY A 1 341 ? -19.156 1.459 6.586 1 92.81 341 GLY A C 1
ATOM 2547 O O . GLY A 1 341 ? -19.812 1.333 7.629 1 92.81 341 GLY A O 1
ATOM 2548 N N . ALA A 1 342 ? -18.203 0.609 6.281 1 94.88 342 ALA A N 1
ATOM 2549 C CA . ALA A 1 342 ? -17.859 -0.512 7.152 1 94.88 342 ALA A CA 1
ATOM 2550 C C . ALA A 1 342 ? -17.188 -0.027 8.43 1 94.88 342 ALA A C 1
ATOM 2552 O O . ALA A 1 342 ? -16.531 1.016 8.43 1 94.88 342 ALA A O 1
ATOM 2553 N N . ASP A 1 343 ? -17.438 -0.748 9.492 1 93.5 343 ASP A N 1
ATOM 2554 C CA . ASP A 1 343 ? -16.766 -0.51 10.766 1 93.5 343 ASP A CA 1
ATOM 2555 C C . ASP A 1 343 ? -15.594 -1.468 10.953 1 93.5 343 ASP A C 1
ATOM 2557 O O . ASP A 1 343 ? -15.766 -2.584 11.445 1 93.5 343 ASP A O 1
ATOM 2561 N N . ILE A 1 344 ? -14.438 -0.993 10.578 1 92.94 344 ILE A N 1
ATOM 2562 C CA . ILE A 1 344 ? -13.25 -1.831 10.555 1 92.94 344 ILE A CA 1
ATOM 2563 C C . ILE A 1 344 ? -12.102 -1.12 11.266 1 92.94 344 ILE A C 1
ATOM 2565 O O . ILE A 1 344 ? -11.875 0.074 11.055 1 92.94 344 ILE A O 1
ATOM 2569 N N . ILE A 1 345 ? -11.422 -1.831 12.102 1 87.69 345 ILE A N 1
ATOM 2570 C CA . ILE A 1 345 ? -10.203 -1.363 12.75 1 87.69 345 ILE A CA 1
ATOM 2571 C C . ILE A 1 345 ? -9.055 -2.326 12.453 1 87.69 345 ILE A C 1
ATOM 2573 O O . ILE A 1 345 ? -9.148 -3.521 12.734 1 87.69 345 ILE A O 1
ATOM 2577 N N . VAL A 1 346 ? -8.062 -1.814 11.812 1 86.5 346 VAL A N 1
ATOM 2578 C CA . VAL A 1 346 ? -6.883 -2.625 11.523 1 86.5 346 VAL A CA 1
ATOM 2579 C C . VAL A 1 346 ? -5.824 -2.395 12.602 1 86.5 346 VAL A C 1
ATOM 2581 O O . VAL A 1 346 ? -5.516 -1.25 12.945 1 86.5 346 VAL A O 1
ATOM 2584 N N . ASP A 1 347 ? -5.297 -3.404 13.172 1 80.75 347 ASP A N 1
ATOM 2585 C CA . ASP A 1 347 ? -4.215 -3.375 14.148 1 80.75 347 ASP A CA 1
ATOM 2586 C C . ASP A 1 347 ? -3.164 -4.441 13.836 1 80.75 347 ASP A C 1
ATOM 2588 O O . ASP A 1 347 ? -3.309 -5.598 14.234 1 80.75 347 ASP A O 1
ATOM 2592 N N . GLY A 1 348 ? -2.072 -3.961 13.242 1 77.69 348 GLY A N 1
ATOM 2593 C CA . GLY A 1 348 ? -1.079 -4.926 12.797 1 77.69 348 GLY A CA 1
ATOM 2594 C C . GLY A 1 348 ? -1.606 -5.887 11.75 1 77.69 348 GLY A C 1
ATOM 2595 O O . GLY A 1 348 ? -2.119 -5.465 10.719 1 77.69 348 GLY A O 1
ATOM 2596 N N . HIS A 1 349 ? -1.51 -7.203 12.102 1 83.75 349 HIS A N 1
ATOM 2597 C CA . HIS A 1 349 ? -1.983 -8.203 11.156 1 83.75 349 HIS A CA 1
ATOM 2598 C C . HIS A 1 349 ? -3.373 -8.703 11.531 1 83.75 349 HIS A C 1
ATOM 2600 O O . HIS A 1 349 ? -3.787 -9.781 11.094 1 83.75 349 HIS A O 1
ATOM 2606 N N . HIS A 1 350 ? -4.055 -7.887 12.406 1 88.88 350 HIS A N 1
ATOM 2607 C CA . HIS A 1 350 ? -5.43 -8.188 12.781 1 88.88 350 HIS A CA 1
ATOM 2608 C C . HIS A 1 350 ? -6.383 -7.098 12.312 1 88.88 350 HIS A C 1
ATOM 2610 O O . HIS A 1 350 ? -6.008 -5.922 12.258 1 88.88 350 HIS A O 1
ATOM 2616 N N . CYS A 1 351 ? -7.539 -7.574 11.984 1 92.44 351 CYS A N 1
ATOM 2617 C CA . CYS A 1 351 ? -8.602 -6.656 11.594 1 92.44 351 CYS A CA 1
ATOM 2618 C C . CYS A 1 351 ? -9.891 -6.973 12.352 1 92.44 351 CYS A C 1
ATOM 2620 O O . CYS A 1 351 ? -10.445 -8.062 12.219 1 92.44 351 CYS A O 1
ATOM 2622 N N . LEU A 1 352 ? -10.289 -6.074 13.234 1 94.5 352 LEU A N 1
ATOM 2623 C CA . LEU A 1 352 ? -11.57 -6.188 13.914 1 94.5 352 LEU A CA 1
ATOM 2624 C C . LEU A 1 352 ? -12.68 -5.531 13.094 1 94.5 352 LEU A C 1
ATOM 2626 O O . LEU A 1 352 ? -12.547 -4.379 12.672 1 94.5 352 LEU A O 1
ATOM 2630 N N . THR A 1 353 ? -13.695 -6.254 12.797 1 96.62 353 THR A N 1
ATOM 2631 C CA . THR A 1 353 ? -14.836 -5.75 12.039 1 96.62 353 THR A CA 1
ATOM 2632 C C . THR A 1 353 ? -16.125 -5.914 12.844 1 96.62 353 THR A C 1
ATOM 2634 O O . THR A 1 353 ? -16.391 -6.992 13.375 1 96.62 353 THR A O 1
ATOM 2637 N N . ARG A 1 354 ? -16.859 -4.852 13.062 1 96.75 354 ARG A N 1
ATOM 2638 C CA . ARG A 1 354 ? -18.219 -4.891 13.602 1 96.75 354 ARG A CA 1
ATOM 2639 C C . ARG A 1 354 ? -19.25 -4.77 12.484 1 96.75 354 ARG A C 1
ATOM 2641 O O . ARG A 1 354 ? -19.312 -3.748 11.797 1 96.75 354 ARG A O 1
ATOM 2648 N N . GLY A 1 355 ? -20.016 -5.855 12.32 1 97.31 355 GLY A N 1
ATOM 2649 C CA . GLY A 1 355 ? -20.984 -5.852 11.234 1 97.31 355 GLY A CA 1
ATOM 2650 C C . GLY A 1 355 ? -21.984 -4.711 11.32 1 97.31 355 GLY A C 1
ATOM 2651 O O . GLY A 1 355 ? -22.469 -4.387 12.406 1 97.31 355 GLY A O 1
ATOM 2652 N N . VAL A 1 356 ? -22.219 -4.012 10.172 1 96.31 356 VAL A N 1
ATOM 2653 C CA . VAL A 1 356 ? -23.203 -2.938 10.078 1 96.31 356 VAL A CA 1
ATOM 2654 C C . VAL A 1 356 ? -24.422 -3.416 9.281 1 96.31 356 VAL A C 1
ATOM 2656 O O . VAL A 1 356 ? -24.328 -4.383 8.516 1 96.31 356 VAL A O 1
ATOM 2659 N N . PRO A 1 357 ? -25.516 -2.771 9.492 1 93.44 357 PRO A N 1
ATOM 2660 C CA . PRO A 1 357 ? -26.734 -3.229 8.812 1 93.44 357 PRO A CA 1
ATOM 2661 C C . PRO A 1 357 ? -26.641 -3.074 7.293 1 93.44 357 PRO A C 1
ATOM 2663 O O . PRO A 1 357 ? -27.234 -3.863 6.555 1 93.44 357 PRO A O 1
ATOM 2666 N N . ALA A 1 358 ? -25.938 -1.949 6.898 1 93.5 358 ALA A N 1
ATOM 2667 C CA . ALA A 1 358 ? -25.828 -1.695 5.465 1 93.5 358 ALA A CA 1
ATOM 2668 C C . ALA A 1 358 ? -24.578 -0.887 5.137 1 93.5 358 ALA A C 1
ATOM 2670 O O . ALA A 1 358 ? -24.094 -0.116 5.969 1 93.5 358 ALA A O 1
ATOM 2671 N N . LEU A 1 359 ? -24.031 -1.19 3.922 1 96.75 359 LEU A N 1
ATOM 2672 C CA . LEU A 1 359 ? -22.984 -0.346 3.348 1 96.75 359 LEU A CA 1
ATOM 2673 C C . LEU A 1 359 ? -23.594 0.721 2.441 1 96.75 359 LEU A C 1
ATOM 2675 O O . LEU A 1 359 ? -24.766 0.629 2.059 1 96.75 359 LEU A O 1
ATOM 2679 N N . SER A 1 360 ? -22.844 1.747 2.189 1 96.06 360 SER A N 1
ATOM 2680 C CA . SER A 1 360 ? -23.281 2.797 1.276 1 96.06 360 SER A CA 1
ATOM 2681 C C . SER A 1 360 ? -22.266 3.006 0.15 1 96.06 360 SER A C 1
ATOM 2683 O O . SER A 1 360 ? -21.078 3.15 0.402 1 96.06 360 SER A O 1
ATOM 2685 N N . GLY A 1 361 ? -22.844 3.035 -1.062 1 96.25 361 GLY A N 1
ATOM 2686 C CA . GLY A 1 361 ? -22 3.135 -2.242 1 96.25 361 GLY A CA 1
ATOM 2687 C C . GLY A 1 361 ? -21.203 4.418 -2.291 1 96.25 361 GLY A C 1
ATOM 2688 O O . GLY A 1 361 ? -21.688 5.484 -1.91 1 96.25 361 GLY A O 1
ATOM 2689 N N . ALA A 1 362 ? -19.953 4.371 -2.707 1 93.94 362 ALA A N 1
ATOM 2690 C CA . ALA A 1 362 ? -19 5.48 -2.838 1 93.94 362 ALA A CA 1
ATOM 2691 C C . ALA A 1 362 ? -17.906 5.156 -3.848 1 93.94 362 ALA A C 1
ATOM 2693 O O . ALA A 1 362 ? -17.766 4 -4.258 1 93.94 362 ALA A O 1
ATOM 2694 N N . PRO A 1 363 ? -17.266 6.168 -4.398 1 91.12 363 PRO A N 1
ATOM 2695 C CA . PRO A 1 363 ? -16.094 5.875 -5.215 1 91.12 363 PRO A CA 1
ATOM 2696 C C . PRO A 1 363 ? -14.953 5.238 -4.406 1 91.12 363 PRO A C 1
ATOM 2698 O O . PRO A 1 363 ? -14.594 5.746 -3.344 1 91.12 363 PRO A O 1
ATOM 2701 N N . VAL A 1 364 ? -14.492 4.094 -4.781 1 92.56 364 VAL A N 1
ATOM 2702 C CA . VAL A 1 364 ? -13.383 3.398 -4.145 1 92.56 364 VAL A CA 1
ATOM 2703 C C . VAL A 1 364 ? -12.375 2.957 -5.203 1 92.56 364 VAL A C 1
ATOM 2705 O O . VAL A 1 364 ? -12.617 3.107 -6.402 1 92.56 364 VAL A O 1
ATOM 2708 N N . GLN A 1 365 ? -11.211 2.49 -4.793 1 91 365 GLN A N 1
ATOM 2709 C CA . GLN A 1 365 ? -10.164 2.119 -5.742 1 91 365 GLN A CA 1
ATOM 2710 C C . GLN A 1 365 ? -9.57 0.757 -5.395 1 91 365 GLN A C 1
ATOM 2712 O O . GLN A 1 365 ? -9.289 0.475 -4.23 1 91 365 GLN A O 1
ATOM 2717 N N . ALA A 1 366 ? -9.414 -0.069 -6.438 1 92.38 366 ALA A N 1
ATOM 2718 C CA . ALA A 1 366 ? -8.742 -1.358 -6.27 1 92.38 366 ALA A CA 1
ATOM 2719 C C . ALA A 1 366 ? -7.242 -1.177 -6.074 1 92.38 366 ALA A C 1
ATOM 2721 O O . ALA A 1 366 ? -6.609 -0.379 -6.773 1 92.38 366 ALA A O 1
ATOM 2722 N N . THR A 1 367 ? -6.695 -1.91 -5.109 1 87.19 367 THR A N 1
ATOM 2723 C CA . THR A 1 367 ? -5.262 -1.843 -4.852 1 87.19 367 THR A CA 1
ATOM 2724 C C . THR A 1 367 ? -4.555 -3.082 -5.395 1 87.19 367 THR A C 1
ATOM 2726 O O . THR A 1 367 ? -3.342 -3.072 -5.602 1 87.19 367 THR A O 1
ATOM 2729 N N . ASP A 1 368 ? -5.234 -4.086 -5.551 1 90.31 368 ASP A N 1
ATOM 2730 C CA . ASP A 1 368 ? -4.754 -5.352 -6.102 1 90.31 368 ASP A CA 1
ATOM 2731 C C . ASP A 1 368 ? -5.91 -6.18 -6.656 1 90.31 368 ASP A C 1
ATOM 2733 O O . ASP A 1 368 ? -7.062 -5.738 -6.637 1 90.31 368 ASP A O 1
ATOM 2737 N N . ILE A 1 369 ? -5.59 -7.336 -7.125 1 94.31 369 ILE A N 1
ATOM 2738 C CA . ILE A 1 369 ? -6.555 -8.172 -7.82 1 94.31 369 ILE A CA 1
ATOM 2739 C C . ILE A 1 369 ? -7.715 -8.516 -6.883 1 94.31 369 ILE A C 1
ATOM 2741 O O . ILE A 1 369 ? -8.875 -8.25 -7.203 1 94.31 369 ILE A O 1
ATOM 2745 N N . ARG A 1 370 ? -7.402 -9.008 -5.73 1 96.69 370 ARG A N 1
ATOM 2746 C CA . ARG A 1 370 ? -8.422 -9.586 -4.859 1 96.69 370 ARG A CA 1
ATOM 2747 C C . ARG A 1 370 ? -9.164 -8.492 -4.094 1 96.69 370 ARG A C 1
ATOM 2749 O O . ARG A 1 370 ? -10.367 -8.602 -3.859 1 96.69 370 ARG A O 1
ATOM 2756 N N . ALA A 1 371 ? -8.461 -7.484 -3.695 1 94.81 371 ALA A N 1
ATOM 2757 C CA . ALA A 1 371 ? -9.117 -6.34 -3.074 1 94.81 371 ALA A CA 1
ATOM 2758 C C . ALA A 1 371 ? -10.141 -5.715 -4.02 1 94.81 371 ALA A C 1
ATOM 2760 O O . ALA A 1 371 ? -11.227 -5.32 -3.598 1 94.81 371 ALA A O 1
ATOM 2761 N N . GLY A 1 372 ? -9.719 -5.605 -5.289 1 96.62 372 GLY A N 1
ATOM 2762 C CA . GLY A 1 372 ? -10.648 -5.086 -6.277 1 96.62 372 GLY A CA 1
ATOM 2763 C C . GLY A 1 372 ? -11.922 -5.906 -6.395 1 96.62 372 GLY A C 1
ATOM 2764 O O . GLY A 1 372 ? -13.023 -5.352 -6.398 1 96.62 372 GLY A O 1
ATOM 2765 N N . ALA A 1 373 ? -11.719 -7.195 -6.488 1 98 373 ALA A N 1
ATOM 2766 C CA . ALA A 1 373 ? -12.883 -8.078 -6.566 1 98 373 ALA A CA 1
ATOM 2767 C C . ALA A 1 373 ? -13.766 -7.93 -5.336 1 98 373 ALA A C 1
ATOM 2769 O O . ALA A 1 373 ? -14.992 -7.891 -5.449 1 98 373 ALA A O 1
ATOM 2770 N N . ALA A 1 374 ? -13.18 -7.82 -4.168 1 98.06 374 ALA A N 1
ATOM 2771 C CA . ALA A 1 374 ? -13.922 -7.684 -2.916 1 98.06 374 ALA A CA 1
ATOM 2772 C C . ALA A 1 374 ? -14.734 -6.391 -2.896 1 98.06 374 ALA A C 1
ATOM 2774 O O . ALA A 1 374 ? -15.867 -6.371 -2.408 1 98.06 374 ALA A O 1
ATOM 2775 N N . LEU A 1 375 ? -14.133 -5.336 -3.387 1 98.06 375 LEU A N 1
ATOM 2776 C CA . LEU A 1 375 ? -14.82 -4.047 -3.396 1 98.06 375 LEU A CA 1
ATOM 2777 C C . LEU A 1 375 ? -16.016 -4.074 -4.34 1 98.06 375 LEU A C 1
ATOM 2779 O O . LEU A 1 375 ? -17.047 -3.477 -4.047 1 98.06 375 LEU A O 1
ATOM 2783 N N . VAL A 1 376 ? -15.836 -4.746 -5.473 1 98.62 376 VAL A N 1
ATOM 2784 C CA . VAL A 1 376 ? -16.953 -4.922 -6.387 1 98.62 376 VAL A CA 1
ATOM 2785 C C . VAL A 1 376 ? -18.078 -5.691 -5.691 1 98.62 376 VAL A C 1
ATOM 2787 O O . VAL A 1 376 ? -19.25 -5.293 -5.75 1 98.62 376 VAL A O 1
ATOM 2790 N N . LEU A 1 377 ? -17.703 -6.762 -5.004 1 98.56 377 LEU A N 1
ATOM 2791 C CA . LEU A 1 377 ? -18.688 -7.57 -4.305 1 98.56 377 LEU A CA 1
ATOM 2792 C C . LEU A 1 377 ? -19.375 -6.762 -3.209 1 98.56 377 LEU A C 1
ATOM 2794 O O . LEU A 1 377 ? -20.594 -6.875 -3.016 1 98.56 377 LEU A O 1
ATOM 2798 N N . ALA A 1 378 ? -18.594 -5.953 -2.457 1 98.44 378 ALA A N 1
ATOM 2799 C CA . ALA A 1 378 ? -19.188 -5.078 -1.445 1 98.44 378 ALA A CA 1
ATOM 2800 C C . ALA A 1 378 ? -20.172 -4.105 -2.068 1 98.44 378 ALA A C 1
ATOM 2802 O O . ALA A 1 378 ? -21.219 -3.807 -1.475 1 98.44 378 ALA A O 1
ATOM 2803 N N . GLY A 1 379 ? -19.828 -3.633 -3.268 1 98.31 379 GLY A N 1
ATOM 2804 C CA . GLY A 1 379 ? -20.719 -2.725 -3.982 1 98.31 379 GLY A CA 1
ATOM 2805 C C . GLY A 1 379 ? -22.062 -3.344 -4.32 1 98.31 379 GLY A C 1
ATOM 2806 O O . GLY A 1 379 ? -23.062 -2.641 -4.422 1 98.31 379 GLY A O 1
ATOM 2807 N N . LEU A 1 380 ? -22.094 -4.656 -4.496 1 98.25 380 LEU A N 1
ATOM 2808 C CA . LEU A 1 380 ? -23.312 -5.363 -4.848 1 98.25 380 LEU A CA 1
ATOM 2809 C C . LEU A 1 380 ? -24.359 -5.223 -3.748 1 98.25 380 LEU A C 1
ATOM 2811 O O . LEU A 1 380 ? -25.562 -5.348 -4.008 1 98.25 380 LEU A O 1
ATOM 2815 N N . ILE A 1 381 ? -23.938 -4.949 -2.514 1 96.94 381 ILE A N 1
ATOM 2816 C CA . ILE A 1 381 ? -24.891 -4.938 -1.407 1 96.94 381 ILE A CA 1
ATOM 2817 C C . ILE A 1 381 ? -24.938 -3.543 -0.786 1 96.94 381 ILE A C 1
ATOM 2819 O O . ILE A 1 381 ? -25.688 -3.309 0.168 1 96.94 381 ILE A O 1
ATOM 2823 N N . ALA A 1 382 ? -24.156 -2.631 -1.244 1 97.75 382 ALA A N 1
ATOM 2824 C CA . ALA A 1 382 ? -24.125 -1.266 -0.723 1 97.75 382 ALA A CA 1
ATOM 2825 C C . ALA A 1 382 ? -25.312 -0.457 -1.245 1 97.75 382 ALA A C 1
ATOM 2827 O O . ALA A 1 382 ? -25.703 -0.602 -2.404 1 97.75 382 ALA A O 1
ATOM 2828 N N . ASP A 1 383 ? -25.906 0.334 -0.4 1 97.06 383 ASP A N 1
ATOM 2829 C CA . ASP A 1 383 ? -26.969 1.235 -0.837 1 97.06 383 ASP A CA 1
ATOM 2830 C C . ASP A 1 383 ? -26.453 2.252 -1.85 1 97.06 383 ASP A C 1
ATOM 2832 O O . ASP A 1 383 ? -25.484 2.969 -1.574 1 97.06 383 ASP A O 1
ATOM 2836 N N . GLY A 1 384 ? -27.047 2.268 -3.004 1 96.62 384 GLY A N 1
ATOM 2837 C CA . GLY A 1 384 ? -26.625 3.199 -4.035 1 96.62 384 GLY A CA 1
ATOM 2838 C C . GLY A 1 384 ? -25.594 2.609 -4.992 1 96.62 384 GLY A C 1
ATOM 2839 O O . GLY A 1 384 ? -25.625 1.405 -5.262 1 96.62 384 GLY A O 1
ATOM 2840 N N . VAL A 1 385 ? -24.781 3.465 -5.656 1 97.12 385 VAL A N 1
ATOM 2841 C CA . VAL A 1 385 ? -23.828 3.037 -6.672 1 97.12 385 VAL A CA 1
ATOM 2842 C C . VAL A 1 385 ? -22.406 3.117 -6.117 1 97.12 385 VAL A C 1
ATOM 2844 O O . VAL A 1 385 ? -22.047 4.105 -5.477 1 97.12 385 VAL A O 1
ATOM 2847 N N . THR A 1 386 ? -21.656 2.068 -6.215 1 97.44 386 THR A N 1
ATOM 2848 C CA . THR A 1 386 ? -20.234 2.033 -5.895 1 97.44 386 THR A CA 1
ATOM 2849 C C . THR A 1 386 ? -19.391 2.08 -7.164 1 97.44 386 THR A C 1
ATOM 2851 O O . THR A 1 386 ? -19.547 1.232 -8.047 1 97.44 386 THR A O 1
ATOM 2854 N N . GLU A 1 387 ? -18.578 3.045 -7.312 1 96.06 387 GLU A N 1
ATOM 2855 C CA . GLU A 1 387 ? -17.656 3.125 -8.43 1 96.06 387 GLU A CA 1
ATOM 2856 C C . GLU A 1 387 ? -16.266 2.596 -8.047 1 96.06 387 GLU A C 1
ATOM 2858 O O . GLU A 1 387 ? -15.578 3.195 -7.219 1 96.06 387 GLU A O 1
ATOM 2863 N N . VAL A 1 388 ? -15.875 1.481 -8.602 1 96.88 388 VAL A N 1
ATOM 2864 C CA . VAL A 1 388 ? -14.578 0.877 -8.312 1 96.88 388 VAL A CA 1
ATOM 2865 C C . VAL A 1 388 ? -13.578 1.255 -9.398 1 96.88 388 VAL A C 1
ATOM 2867 O O . VAL A 1 388 ? -13.742 0.874 -10.562 1 96.88 388 VAL A O 1
ATOM 2870 N N . ALA A 1 389 ? -12.547 1.96 -9.07 1 93.31 389 ALA A N 1
ATOM 2871 C CA . ALA A 1 389 ? -11.5 2.381 -10 1 93.31 389 ALA A CA 1
ATOM 2872 C C . ALA A 1 389 ? -10.359 1.372 -10.039 1 93.31 389 ALA A C 1
ATOM 2874 O O . ALA A 1 389 ? -10.305 0.453 -9.219 1 93.31 389 ALA A O 1
ATOM 2875 N N . HIS A 1 390 ? -9.438 1.465 -11.039 1 91.62 390 HIS A N 1
ATOM 2876 C CA . HIS A 1 390 ? -8.281 0.604 -11.258 1 91.62 390 HIS A CA 1
ATOM 2877 C C . HIS A 1 390 ? -8.703 -0.842 -11.492 1 91.62 390 HIS A C 1
ATOM 2879 O O . HIS A 1 390 ? -8.156 -1.761 -10.883 1 91.62 390 HIS A O 1
ATOM 2885 N N . ILE A 1 391 ? -9.711 -0.948 -12.312 1 94.94 391 ILE A N 1
ATOM 2886 C CA . ILE A 1 391 ? -10.336 -2.254 -12.508 1 94.94 391 ILE A CA 1
ATOM 2887 C C . ILE A 1 391 ? -9.406 -3.15 -13.328 1 94.94 391 ILE A C 1
ATOM 2889 O O . ILE A 1 391 ? -9.633 -4.355 -13.43 1 94.94 391 ILE A O 1
ATOM 2893 N N . TYR A 1 392 ? -8.289 -2.561 -13.891 1 91.5 392 TYR A N 1
ATOM 2894 C CA . TYR A 1 392 ? -7.297 -3.377 -14.586 1 91.5 392 TYR A CA 1
ATOM 2895 C C . TYR A 1 392 ? -6.719 -4.438 -13.656 1 91.5 392 TYR A C 1
ATOM 2897 O O . TYR A 1 392 ? -6.344 -5.527 -14.102 1 91.5 392 TYR A O 1
ATOM 2905 N N . HIS A 1 393 ? -6.648 -4.145 -12.344 1 93.06 393 HIS A N 1
ATOM 2906 C CA . HIS A 1 393 ? -6.215 -5.148 -11.375 1 93.06 393 HIS A CA 1
ATOM 2907 C C . HIS A 1 393 ? -7.109 -6.383 -11.43 1 93.06 393 HIS A C 1
ATOM 2909 O O . HIS A 1 393 ? -6.617 -7.512 -11.383 1 93.06 393 HIS A O 1
ATOM 2915 N N . ILE A 1 394 ? -8.391 -6.16 -11.531 1 96.44 394 ILE A N 1
ATOM 2916 C CA . ILE A 1 394 ? -9.359 -7.254 -11.539 1 96.44 394 ILE A CA 1
ATOM 2917 C C . ILE A 1 394 ? -9.211 -8.07 -12.82 1 96.44 394 ILE A C 1
ATOM 2919 O O . ILE A 1 394 ? -9.266 -9.297 -12.789 1 96.44 394 ILE A O 1
ATOM 2923 N N . ASP A 1 395 ? -8.883 -7.391 -13.898 1 95.12 395 ASP A N 1
ATOM 2924 C CA . ASP A 1 395 ? -8.734 -8.039 -15.195 1 95.12 395 ASP A CA 1
ATOM 2925 C C . ASP A 1 395 ? -7.523 -8.977 -15.203 1 95.12 395 ASP A C 1
ATOM 2927 O O . ASP A 1 395 ? -7.434 -9.875 -16.031 1 95.12 395 ASP A O 1
ATOM 2931 N N . ARG A 1 396 ? -6.633 -8.781 -14.32 1 94.25 396 ARG A N 1
ATOM 2932 C CA . ARG A 1 396 ? -5.422 -9.594 -14.234 1 94.25 396 ARG A CA 1
ATOM 2933 C C . ARG A 1 396 ? -5.727 -10.977 -13.664 1 94.25 396 ARG A C 1
ATOM 2935 O O . ARG A 1 396 ? -4.941 -11.914 -13.844 1 94.25 396 ARG A O 1
ATOM 2942 N N . GLY A 1 397 ? -6.918 -11.086 -12.93 1 95.75 397 GLY A N 1
ATOM 2943 C CA . GLY A 1 397 ? -7.105 -12.336 -12.211 1 95.75 397 GLY A CA 1
ATOM 2944 C C . GLY A 1 397 ? -8.484 -12.945 -12.414 1 95.75 397 GLY A C 1
ATOM 2945 O O . GLY A 1 397 ? -8.719 -14.094 -12.039 1 95.75 397 GLY A O 1
ATOM 2946 N N . TYR A 1 398 ? -9.375 -12.188 -13.047 1 97.62 398 TYR A N 1
ATOM 2947 C CA . TYR A 1 398 ? -10.742 -12.672 -13.242 1 97.62 398 TYR A CA 1
ATOM 2948 C C . TYR A 1 398 ? -11.156 -12.531 -14.703 1 97.62 398 TYR A C 1
ATOM 2950 O O . TYR A 1 398 ? -11.031 -11.453 -15.289 1 97.62 398 TYR A O 1
ATOM 2958 N N . VAL A 1 399 ? -11.68 -13.594 -15.234 1 96.94 399 VAL A N 1
ATOM 2959 C CA . VAL A 1 399 ? -12.141 -13.602 -16.625 1 96.94 399 VAL A CA 1
ATOM 2960 C C . VAL A 1 399 ? -13.492 -12.891 -16.719 1 96.94 399 VAL A C 1
ATOM 2962 O O . VAL A 1 399 ? -14.484 -13.359 -16.156 1 96.94 399 VAL A O 1
ATOM 2965 N N . ALA A 1 400 ? -13.531 -11.781 -17.438 1 96 400 ALA A N 1
ATOM 2966 C CA . ALA A 1 400 ? -14.781 -11.07 -17.719 1 96 400 ALA A CA 1
ATOM 2967 C C . ALA A 1 400 ? -15.641 -10.961 -16.453 1 96 400 ALA A C 1
ATOM 2969 O O . ALA A 1 400 ? -16.812 -11.328 -16.469 1 96 400 ALA A O 1
ATOM 2970 N N . PHE A 1 401 ? -15.117 -10.422 -15.461 1 97.56 401 PHE A N 1
ATOM 2971 C CA . PHE A 1 401 ? -15.695 -10.398 -14.125 1 97.56 401 PHE A CA 1
ATOM 2972 C C . PHE A 1 401 ? -17.078 -9.75 -14.141 1 97.56 401 PHE A C 1
ATOM 2974 O O . PHE A 1 401 ? -18.016 -10.273 -13.547 1 97.56 401 PHE A O 1
ATOM 2981 N N . ASP A 1 402 ? -17.203 -8.602 -14.836 1 97.75 402 ASP A N 1
ATOM 2982 C CA . ASP A 1 402 ? -18.469 -7.871 -14.906 1 97.75 402 ASP A CA 1
ATOM 2983 C C . ASP A 1 402 ? -19.516 -8.664 -15.672 1 97.75 402 ASP A C 1
ATOM 2985 O O . ASP A 1 402 ? -20.688 -8.703 -15.273 1 97.75 402 ASP A O 1
ATOM 2989 N N . GLU A 1 403 ? -19.125 -9.367 -16.703 1 97.44 403 GLU A N 1
ATOM 2990 C CA . GLU A 1 403 ? -20.062 -10.172 -17.484 1 97.44 403 GLU A CA 1
ATOM 2991 C C . GLU A 1 403 ? -20.594 -11.344 -16.672 1 97.44 403 GLU A C 1
ATOM 2993 O O . GLU A 1 403 ? -21.781 -11.664 -16.719 1 97.44 403 GLU A O 1
ATOM 2998 N N . GLN A 1 404 ? -19.688 -11.969 -15.961 1 97.94 404 GLN A N 1
ATOM 2999 C CA . GLN A 1 404 ? -20.094 -13.094 -15.117 1 97.94 404 GLN A CA 1
ATOM 3000 C C . GLN A 1 404 ? -21.047 -12.633 -14.016 1 97.94 404 GLN A C 1
ATOM 3002 O O . GLN A 1 404 ? -22.031 -13.305 -13.727 1 97.94 404 GLN A O 1
ATOM 3007 N N . LEU A 1 405 ? -20.766 -11.5 -13.414 1 98.5 405 LEU A N 1
ATOM 3008 C CA . LEU A 1 405 ? -21.641 -10.953 -12.383 1 98.5 405 LEU A CA 1
ATOM 3009 C C . LEU A 1 405 ? -23.016 -10.617 -12.961 1 98.5 405 LEU A C 1
ATOM 3011 O O . LEU A 1 405 ? -24.047 -10.883 -12.328 1 98.5 405 LEU A O 1
ATOM 3015 N N . ARG A 1 406 ? -23.062 -10.062 -14.156 1 98.19 406 ARG A N 1
ATOM 3016 C CA . ARG A 1 406 ? -24.344 -9.758 -14.805 1 98.19 406 ARG A CA 1
ATOM 3017 C C . ARG A 1 406 ? -25.141 -11.031 -15.078 1 98.19 406 ARG A C 1
ATOM 3019 O O . ARG A 1 406 ? -26.359 -11.047 -14.938 1 98.19 406 ARG A O 1
ATOM 3026 N N . SER A 1 407 ? -24.391 -12.031 -15.469 1 97.88 407 SER A N 1
ATOM 3027 C CA . SER A 1 407 ? -25.062 -13.297 -15.75 1 97.88 407 SER A CA 1
ATOM 3028 C C . SER A 1 407 ? -25.719 -13.875 -14.5 1 97.88 407 SER A C 1
ATOM 3030 O O . SER A 1 407 ? -26.641 -14.688 -14.594 1 97.88 407 SER A O 1
ATOM 3032 N N . LEU A 1 408 ? -25.297 -13.43 -13.352 1 98.5 408 LEU A N 1
ATOM 3033 C CA . LEU A 1 408 ? -25.844 -13.898 -12.086 1 98.5 408 LEU A CA 1
ATOM 3034 C C . LEU A 1 408 ? -26.875 -12.922 -11.539 1 98.5 408 LEU A C 1
ATOM 3036 O O . LEU A 1 408 ? -27.375 -13.102 -10.43 1 98.5 408 LEU A O 1
ATOM 3040 N N . GLY A 1 409 ? -27.125 -11.852 -12.242 1 98.06 409 GLY A N 1
ATOM 3041 C CA . GLY A 1 409 ? -28.219 -10.961 -11.875 1 98.06 409 GLY A CA 1
ATOM 3042 C C . GLY A 1 409 ? -27.734 -9.633 -11.32 1 98.06 409 GLY A C 1
ATOM 3043 O O . GLY A 1 409 ? -28.547 -8.797 -10.922 1 98.06 409 GLY A O 1
ATOM 3044 N N . ALA A 1 410 ? -26.469 -9.367 -11.281 1 98.31 410 ALA A N 1
ATOM 3045 C CA . ALA A 1 410 ? -25.938 -8.117 -10.742 1 98.31 410 ALA A CA 1
ATOM 3046 C C . ALA A 1 410 ? -26.078 -6.98 -11.75 1 98.31 410 ALA A C 1
ATOM 3048 O O . ALA A 1 410 ? -26.156 -7.223 -12.961 1 98.31 410 ALA A O 1
ATOM 3049 N N . GLN A 1 411 ? -26.203 -5.809 -11.281 1 98.19 411 GLN A N 1
ATOM 3050 C CA . GLN A 1 411 ? -26.125 -4.602 -12.094 1 98.19 411 GLN A CA 1
ATOM 3051 C C . GLN A 1 411 ? -24.75 -3.957 -11.984 1 98.19 411 GLN A C 1
ATOM 3053 O O . GLN A 1 411 ? -24.453 -3.273 -11.008 1 98.19 411 GLN A O 1
ATOM 3058 N N . ILE A 1 412 ? -23.938 -4.176 -12.977 1 98.25 412 ILE A N 1
ATOM 3059 C CA . ILE A 1 412 ? -22.578 -3.672 -13.023 1 98.25 412 ILE A CA 1
ATOM 3060 C C . ILE A 1 412 ? -22.234 -3.252 -14.445 1 98.25 412 ILE A C 1
ATOM 3062 O O . ILE A 1 412 ? -22.609 -3.924 -15.406 1 98.25 412 ILE A O 1
ATOM 3066 N N . GLU A 1 413 ? -21.578 -2.096 -14.57 1 97.12 413 GLU A N 1
ATOM 3067 C CA . GLU A 1 413 ? -21.188 -1.575 -15.875 1 97.12 413 GLU A CA 1
ATOM 3068 C C . GLU A 1 413 ? -19.734 -1.092 -15.859 1 97.12 413 GLU A C 1
ATOM 3070 O O . GLU A 1 413 ? -19.266 -0.555 -14.859 1 97.12 413 GLU A O 1
ATOM 3075 N N . ARG A 1 414 ? -19.078 -1.414 -16.891 1 95.56 414 ARG A N 1
ATOM 3076 C CA . ARG A 1 414 ? -17.766 -0.812 -17.141 1 95.56 414 ARG A CA 1
ATOM 3077 C C . ARG A 1 414 ? -17.906 0.552 -17.797 1 95.56 414 ARG A C 1
ATOM 3079 O O . ARG A 1 414 ? -18.422 0.653 -18.922 1 95.56 414 ARG A O 1
ATOM 3086 N N . VAL A 1 415 ? -17.484 1.589 -17.094 1 93.94 415 VAL A N 1
ATOM 3087 C CA . VAL A 1 415 ? -17.719 2.947 -17.562 1 93.94 415 VAL A CA 1
ATOM 3088 C C . VAL A 1 415 ? -16.406 3.717 -17.594 1 93.94 415 VAL A C 1
ATOM 3090 O O . VAL A 1 415 ? -15.516 3.484 -16.766 1 93.94 415 VAL A O 1
ATOM 3093 N N . LYS A 1 416 ? -16.188 4.586 -18.562 1 90.25 416 LYS A N 1
ATOM 3094 C CA . LYS A 1 416 ? -15.062 5.508 -18.625 1 90.25 416 LYS A CA 1
ATOM 3095 C C . LYS A 1 416 ? -15.367 6.801 -17.875 1 90.25 416 LYS A C 1
ATOM 3097 O O . LYS A 1 416 ? -16.422 7.398 -18.062 1 90.25 416 LYS A O 1
ATOM 3102 N N . VAL A 1 417 ? -14.609 7.062 -16.875 1 81.62 417 VAL A N 1
ATOM 3103 C CA . VAL A 1 417 ? -14.797 8.305 -16.125 1 81.62 417 VAL A CA 1
ATOM 3104 C C . VAL A 1 417 ? -13.586 9.219 -16.344 1 81.62 417 VAL A C 1
ATOM 3106 O O . VAL A 1 417 ? -12.5 8.75 -16.672 1 81.62 417 VAL A O 1
ATOM 3109 N N . ALA A 1 418 ? -13.805 10.641 -16.219 1 65.19 418 ALA A N 1
ATOM 3110 C CA . ALA A 1 418 ? -12.742 11.625 -16.391 1 65.19 418 ALA A CA 1
ATOM 3111 C C . ALA A 1 418 ? -11.727 11.531 -15.25 1 65.19 418 ALA A C 1
ATOM 3113 O O . ALA A 1 418 ? -12.094 11.328 -14.094 1 65.19 418 ALA A O 1
ATOM 3114 N N . ASP A 1 419 ? -10.453 11.109 -15.523 1 58.69 419 ASP A N 1
ATOM 3115 C CA . ASP A 1 419 ? -9.398 11.125 -14.516 1 58.69 419 ASP A CA 1
ATOM 3116 C C . ASP A 1 419 ? -9.156 12.547 -14 1 58.69 419 ASP A C 1
ATOM 3118 O O . ASP A 1 419 ? -9.008 13.477 -14.789 1 58.69 419 ASP A O 1
ATOM 3122 N N . LEU A 1 420 ? -9.664 13.016 -12.984 1 49.72 420 LEU A N 1
ATOM 3123 C CA . LEU A 1 420 ? -9.297 14.383 -12.609 1 49.72 420 LEU A CA 1
ATOM 3124 C C . LEU A 1 420 ? -7.789 14.508 -12.438 1 49.72 420 LEU A C 1
ATOM 3126 O O . LEU A 1 420 ? -7.23 14.023 -11.445 1 49.72 420 LEU A O 1
ATOM 3130 N N . GLU A 1 421 ? -6.895 14.32 -13.422 1 46.72 421 GLU A N 1
ATOM 3131 C CA . GLU A 1 421 ? -5.453 14.555 -13.375 1 46.72 421 GLU A CA 1
ATOM 3132 C C . GLU A 1 421 ? -5.141 15.977 -12.93 1 46.72 421 GLU A C 1
ATOM 3134 O O . GLU A 1 421 ? -5.535 16.938 -13.586 1 46.72 421 GLU A O 1
ATOM 3139 N N . PHE A 1 422 ? -5.285 16.438 -11.828 1 41.22 422 PHE A N 1
ATOM 3140 C CA . PHE A 1 422 ? -4.797 17.797 -11.609 1 41.22 422 PHE A CA 1
ATOM 3141 C C . PHE A 1 422 ? -3.373 17.953 -12.125 1 41.22 422 PHE A C 1
ATOM 3143 O O . PHE A 1 422 ? -2.959 19.047 -12.5 1 41.22 422 PHE A O 1
ATOM 3150 N N . GLY A 1 423 ? -2.393 16.906 -12.07 1 37.56 423 GLY A N 1
ATOM 3151 C CA . GLY A 1 423 ? -1.07 17.219 -12.578 1 37.56 423 GLY A CA 1
ATOM 3152 C C . GLY A 1 423 ? -0.997 17.219 -14.094 1 37.56 423 GLY A C 1
ATOM 3153 O O . GLY A 1 423 ? 0.092 17.156 -14.664 1 37.56 423 GLY A O 1
ATOM 3154 N N . GLU A 1 424 ? -2.045 17.141 -14.82 1 30.72 424 GLU A N 1
ATOM 3155 C CA . GLU A 1 424 ? -1.632 17.391 -16.203 1 30.72 424 GLU A CA 1
ATOM 3156 C C . GLU A 1 424 ? -1.398 18.875 -16.438 1 30.72 424 GLU A C 1
ATOM 3158 O O . GLU A 1 424 ? -2.125 19.719 -15.906 1 30.72 424 GLU A O 1
ATOM 3163 N N . MET B 1 1 ? 4.879 9.5 -18.625 1 80.06 1 MET B N 1
ATOM 3164 C CA . MET B 1 1 ? 5.012 9.742 -17.188 1 80.06 1 MET B CA 1
ATOM 3165 C C . MET B 1 1 ? 6.332 10.438 -16.875 1 80.06 1 MET B C 1
ATOM 3167 O O . MET B 1 1 ? 7.316 10.266 -17.594 1 80.06 1 MET B O 1
ATOM 3171 N N . GLU B 1 2 ? 6.301 11.305 -15.891 1 89.81 2 GLU B N 1
ATOM 3172 C CA . GLU B 1 2 ? 7.527 11.992 -15.5 1 89.81 2 GLU B CA 1
ATOM 3173 C C . GLU B 1 2 ? 8.281 11.203 -14.43 1 89.81 2 GLU B C 1
ATOM 3175 O O . GLU B 1 2 ? 7.668 10.617 -13.531 1 89.81 2 GLU B O 1
ATOM 3180 N N . VAL B 1 3 ? 9.602 11.141 -14.633 1 95.12 3 VAL B N 1
ATOM 3181 C CA . VAL B 1 3 ? 10.453 10.484 -13.641 1 95.12 3 VAL B CA 1
ATOM 3182 C C . VAL B 1 3 ? 11.609 11.406 -13.273 1 95.12 3 VAL B C 1
ATOM 3184 O O . VAL B 1 3 ? 11.953 12.328 -14.023 1 95.12 3 VAL B O 1
ATOM 3187 N N . PHE B 1 4 ? 12.156 11.32 -12.094 1 97.62 4 PHE B N 1
ATOM 3188 C CA . PHE B 1 4 ? 13.477 11.859 -11.773 1 97.62 4 PHE B CA 1
ATOM 3189 C C . PHE B 1 4 ? 14.562 10.859 -12.125 1 97.62 4 PHE B C 1
ATOM 3191 O O . PHE B 1 4 ? 14.562 9.727 -11.633 1 97.62 4 PHE B O 1
ATOM 3198 N N . ALA B 1 5 ? 15.391 11.18 -13.031 1 98.06 5 ALA B N 1
ATOM 3199 C CA . ALA B 1 5 ? 16.609 10.414 -13.273 1 98.06 5 ALA B CA 1
ATOM 3200 C C . ALA B 1 5 ? 17.766 10.945 -12.43 1 98.06 5 ALA B C 1
ATOM 3202 O O . ALA B 1 5 ? 18.234 12.07 -12.641 1 98.06 5 ALA B O 1
ATOM 3203 N N . VAL B 1 6 ? 18.219 10.156 -11.5 1 98.44 6 VAL B N 1
ATOM 3204 C CA . VAL B 1 6 ? 19.234 10.57 -10.531 1 98.44 6 VAL B CA 1
ATOM 3205 C C . VAL B 1 6 ? 20.531 9.805 -10.797 1 98.44 6 VAL B C 1
ATOM 3207 O O . VAL B 1 6 ? 20.547 8.57 -10.773 1 98.44 6 VAL B O 1
ATOM 3210 N N . THR B 1 7 ? 21.578 10.469 -11.07 1 97.94 7 THR B N 1
ATOM 3211 C CA . THR B 1 7 ? 22.875 9.836 -11.25 1 97.94 7 THR B CA 1
ATOM 3212 C C . THR B 1 7 ? 23.625 9.75 -9.922 1 97.94 7 THR B C 1
ATOM 3214 O O . THR B 1 7 ? 23.797 10.758 -9.227 1 97.94 7 THR B O 1
ATOM 3217 N N . GLY B 1 8 ? 24.125 8.539 -9.609 1 96.88 8 GLY B N 1
ATOM 3218 C CA . GLY B 1 8 ? 24.797 8.305 -8.344 1 96.88 8 GLY B CA 1
ATOM 3219 C C . GLY B 1 8 ? 26.156 8.969 -8.266 1 96.88 8 GLY B C 1
ATOM 3220 O O . GLY B 1 8 ? 26.641 9.531 -9.25 1 96.88 8 GLY B O 1
ATOM 3221 N N . GLY B 1 9 ? 26.719 8.992 -6.93 1 92.94 9 GLY B N 1
ATOM 3222 C CA . GLY B 1 9 ? 28.062 9.508 -6.68 1 92.94 9 GLY B CA 1
ATOM 3223 C C . GLY B 1 9 ? 28.062 10.938 -6.172 1 92.94 9 GLY B C 1
ATOM 3224 O O . GLY B 1 9 ? 29.109 11.586 -6.148 1 92.94 9 GLY B O 1
ATOM 3225 N N . ALA B 1 10 ? 26.953 11.422 -5.762 1 93.62 10 ALA B N 1
ATOM 3226 C CA . ALA B 1 10 ? 26.844 12.805 -5.312 1 93.62 10 ALA B CA 1
ATOM 3227 C C . ALA B 1 10 ? 27.422 12.969 -3.91 1 93.62 10 ALA B C 1
ATOM 3229 O O . ALA B 1 10 ? 27.266 12.102 -3.055 1 93.62 10 ALA B O 1
ATOM 3230 N N . ARG B 1 11 ? 28.141 14.008 -3.701 1 97.5 11 ARG B N 1
ATOM 3231 C CA . ARG B 1 11 ? 28.469 14.578 -2.402 1 97.5 11 ARG B CA 1
ATOM 3232 C C . ARG B 1 11 ? 27.891 15.977 -2.254 1 97.5 11 ARG B C 1
ATOM 3234 O O . ARG B 1 11 ? 28.484 16.953 -2.729 1 97.5 11 ARG B O 1
ATOM 3241 N N . LEU B 1 12 ? 26.781 16.078 -1.578 1 98.62 12 LEU B N 1
ATOM 3242 C CA . LEU B 1 12 ? 26.047 17.344 -1.518 1 98.62 12 LEU B CA 1
ATOM 3243 C C . LEU B 1 12 ? 26.844 18.375 -0.735 1 98.62 12 LEU B C 1
ATOM 3245 O O . LEU B 1 12 ? 27.453 18.062 0.287 1 98.62 12 LEU B O 1
ATOM 3249 N N . ALA B 1 13 ? 26.859 19.562 -1.27 1 98.56 13 ALA B N 1
ATOM 3250 C CA . ALA B 1 13 ? 27.578 20.656 -0.624 1 98.56 13 ALA B CA 1
ATOM 3251 C C . ALA B 1 13 ? 26.906 22 -0.929 1 98.56 13 ALA B C 1
ATOM 3253 O O . ALA B 1 13 ? 26.453 22.234 -2.057 1 98.56 13 ALA B O 1
ATOM 3254 N N . GLY B 1 14 ? 26.781 22.797 0.049 1 98.31 14 GLY B N 1
ATOM 3255 C CA . GLY B 1 14 ? 26.219 24.125 -0.154 1 98.31 14 GLY B CA 1
ATOM 3256 C C . GLY B 1 14 ? 25.125 24.469 0.836 1 98.31 14 GLY B C 1
ATOM 3257 O O . GLY B 1 14 ? 25.156 24.031 1.989 1 98.31 14 GLY B O 1
ATOM 3258 N N . GLU B 1 15 ? 24.312 25.438 0.417 1 98.12 15 GLU B N 1
ATOM 3259 C CA . GLU B 1 15 ? 23.25 25.922 1.293 1 98.12 15 GLU B CA 1
ATOM 3260 C C . GLU B 1 15 ? 21.875 25.75 0.642 1 98.12 15 GLU B C 1
ATOM 3262 O O . GLU B 1 15 ? 21.75 25.891 -0.577 1 98.12 15 GLU B O 1
ATOM 3267 N N . VAL B 1 16 ? 20.922 25.422 1.447 1 97.94 16 VAL B N 1
ATOM 3268 C CA . VAL B 1 16 ? 19.531 25.312 1.003 1 97.94 16 VAL B CA 1
ATOM 3269 C C . VAL B 1 16 ? 18.609 25.953 2.035 1 97.94 16 VAL B C 1
ATOM 3271 O O . VAL B 1 16 ? 18.906 25.938 3.232 1 97.94 16 VAL B O 1
ATOM 3274 N N . ALA B 1 17 ? 17.547 26.547 1.58 1 97.31 17 ALA B N 1
ATOM 3275 C CA . ALA B 1 17 ? 16.578 27.203 2.467 1 97.31 17 ALA B CA 1
ATOM 3276 C C . ALA B 1 17 ? 15.273 26.406 2.537 1 97.31 17 ALA B C 1
ATOM 3278 O O . ALA B 1 17 ? 14.812 25.859 1.525 1 97.31 17 ALA B O 1
ATOM 3279 N N . VAL B 1 18 ? 14.742 26.328 3.738 1 97.12 18 VAL B N 1
ATOM 3280 C CA . VAL B 1 18 ? 13.492 25.625 3.961 1 97.12 18 VAL B CA 1
ATOM 3281 C C . VAL B 1 18 ? 12.32 26.609 3.924 1 97.12 18 VAL B C 1
ATOM 3283 O O . VAL B 1 18 ? 12.438 27.734 4.41 1 97.12 18 VAL B O 1
ATOM 3286 N N . SER B 1 19 ? 11.234 26.234 3.289 1 96.38 19 SER B N 1
ATOM 3287 C CA . SER B 1 19 ? 10.016 27.031 3.26 1 96.38 19 SER B CA 1
ATOM 3288 C C . SER B 1 19 ? 9.094 26.672 4.418 1 96.38 19 SER B C 1
ATOM 3290 O O . SER B 1 19 ? 9.484 25.938 5.324 1 96.38 19 SER B O 1
ATOM 3292 N N . GLY B 1 20 ? 7.879 27.328 4.406 1 98.12 20 GLY B N 1
ATOM 3293 C CA . GLY B 1 20 ? 6.879 27.016 5.414 1 98.12 20 GLY B CA 1
ATOM 3294 C C . GLY B 1 20 ? 6.465 25.547 5.391 1 98.12 20 GLY B C 1
ATOM 3295 O O . GLY B 1 20 ? 6.594 24.875 4.367 1 98.12 20 GLY B O 1
ATOM 3296 N N . ALA B 1 21 ? 6.047 25.078 6.531 1 98.44 21 ALA B N 1
ATOM 3297 C CA . ALA B 1 21 ? 5.715 23.672 6.738 1 98.44 21 ALA B CA 1
ATOM 3298 C C . ALA B 1 21 ? 4.383 23.312 6.082 1 98.44 21 ALA B C 1
ATOM 3300 O O . ALA B 1 21 ? 3.355 23.922 6.387 1 98.44 21 ALA B O 1
ATOM 3301 N N . LYS B 1 22 ? 4.426 22.344 5.152 1 97.25 22 LYS B N 1
ATOM 3302 C CA . LYS B 1 22 ? 3.203 21.828 4.539 1 97.25 22 LYS B CA 1
ATOM 3303 C C . LYS B 1 22 ? 2.168 21.469 5.598 1 97.25 22 LYS B C 1
ATOM 3305 O O . LYS B 1 22 ? 1.001 21.844 5.492 1 97.25 22 LYS B O 1
ATOM 3310 N N . ASN B 1 23 ? 2.635 20.766 6.656 1 96.19 23 ASN B N 1
ATOM 3311 C CA . ASN B 1 23 ? 1.742 20.234 7.68 1 96.19 23 ASN B CA 1
ATOM 3312 C C . ASN B 1 23 ? 1.166 21.359 8.547 1 96.19 23 ASN B C 1
ATOM 3314 O O . ASN B 1 23 ? 0.215 21.125 9.305 1 96.19 23 ASN B O 1
ATOM 3318 N N . SER B 1 24 ? 1.687 22.516 8.414 1 98.25 24 SER B N 1
ATOM 3319 C CA . SER B 1 24 ? 1.146 23.672 9.117 1 98.25 24 SER B CA 1
ATOM 3320 C C . SER B 1 24 ? 0.253 24.516 8.211 1 98.25 24 SER B C 1
ATOM 3322 O O . SER B 1 24 ? -0.921 24.734 8.516 1 98.25 24 SER B O 1
ATOM 3324 N N . VAL B 1 25 ? 0.733 24.891 7.066 1 98.5 25 VAL B N 1
ATOM 3325 C CA . VAL B 1 25 ? 0.069 25.859 6.203 1 98.5 25 VAL B CA 1
ATOM 3326 C C . VAL B 1 25 ? -1.311 25.328 5.809 1 98.5 25 VAL B C 1
ATOM 3328 O O . VAL B 1 25 ? -2.27 26.109 5.715 1 98.5 25 VAL B O 1
ATOM 3331 N N . LEU B 1 26 ? -1.449 24.047 5.543 1 97.75 26 LEU B N 1
ATOM 3332 C CA . LEU B 1 26 ? -2.73 23.484 5.141 1 97.75 26 LEU B CA 1
ATOM 3333 C C . LEU B 1 26 ? -3.775 23.672 6.238 1 97.75 26 LEU B C 1
ATOM 3335 O O . LEU B 1 26 ? -4.945 23.938 5.949 1 97.75 26 LEU B O 1
ATOM 3339 N N . LYS B 1 27 ? -3.367 23.547 7.52 1 98.31 27 LYS B N 1
ATOM 3340 C CA . LYS B 1 27 ? -4.277 23.734 8.648 1 98.31 27 LYS B CA 1
ATOM 3341 C C . LYS B 1 27 ? -4.531 25.203 8.906 1 98.31 27 LYS B C 1
ATOM 3343 O O . LYS B 1 27 ? -5.625 25.594 9.336 1 98.31 27 LYS B O 1
ATOM 3348 N N . LEU B 1 28 ? -3.516 26.047 8.672 1 98.81 28 LEU B N 1
ATOM 3349 C CA . LEU B 1 28 ? -3.711 27.5 8.773 1 98.81 28 LEU B CA 1
ATOM 3350 C C . LEU B 1 28 ? -4.734 27.984 7.75 1 98.81 28 LEU B C 1
ATOM 3352 O O . LEU B 1 28 ? -5.566 28.844 8.055 1 98.81 28 LEU B O 1
ATOM 3356 N N . MET B 1 29 ? -4.641 27.406 6.562 1 98.56 29 MET B N 1
ATOM 3357 C CA . MET B 1 29 ? -5.629 27.703 5.531 1 98.56 29 MET B CA 1
ATOM 3358 C C . MET B 1 29 ? -7.031 27.312 5.992 1 98.56 29 MET B C 1
ATOM 3360 O O . MET B 1 29 ? -7.98 28.078 5.824 1 98.56 29 MET B O 1
ATOM 3364 N N . ALA B 1 30 ? -7.16 26.156 6.551 1 98.06 30 ALA B N 1
ATOM 3365 C CA . ALA B 1 30 ? -8.445 25.703 7.082 1 98.06 30 ALA B CA 1
ATOM 3366 C C . ALA B 1 30 ? -8.922 26.625 8.203 1 98.06 30 ALA B C 1
ATOM 3368 O O . ALA B 1 30 ? -10.117 26.938 8.297 1 98.06 30 ALA B O 1
ATOM 3369 N N . ALA B 1 31 ? -8.008 27.094 9.086 1 98.69 31 ALA B N 1
ATOM 3370 C CA . ALA B 1 31 ? -8.328 27.953 10.219 1 98.69 31 ALA B CA 1
ATOM 3371 C C . ALA B 1 31 ? -8.914 29.281 9.75 1 98.69 31 ALA B C 1
ATOM 3373 O O . ALA B 1 31 ? -9.688 29.906 10.477 1 98.69 31 ALA B O 1
ATOM 3374 N N . SER B 1 32 ? -8.555 29.719 8.531 1 98.56 32 SER B N 1
ATOM 3375 C CA . SER B 1 32 ? -9.07 30.969 7.992 1 98.56 32 SER B CA 1
ATOM 3376 C C . SER B 1 32 ? -10.594 30.938 7.887 1 98.56 32 SER B C 1
ATOM 3378 O O . SER B 1 32 ? -11.25 31.984 7.918 1 98.56 32 SER B O 1
ATOM 3380 N N . LEU B 1 33 ? -11.188 29.734 7.766 1 98 33 LEU B N 1
ATOM 3381 C CA . LEU B 1 33 ? -12.633 29.562 7.633 1 98 33 LEU B CA 1
ATOM 3382 C C . LEU B 1 33 ? -13.352 30.016 8.898 1 98 33 LEU B C 1
ATOM 3384 O O . LEU B 1 33 ? -14.562 30.203 8.891 1 98 33 LEU B O 1
ATOM 3388 N N . LEU B 1 34 ? -12.648 30.188 10.016 1 98.31 34 LEU B N 1
ATOM 3389 C CA . LEU B 1 34 ? -13.242 30.469 11.312 1 98.31 34 LEU B CA 1
ATOM 3390 C C . LEU B 1 34 ? -13.617 31.938 11.438 1 98.31 34 LEU B C 1
ATOM 3392 O O . LEU B 1 34 ? -14.289 32.344 12.391 1 98.31 34 LEU B O 1
ATOM 3396 N N . ALA B 1 35 ? -13.18 32.75 10.508 1 97.94 35 ALA B N 1
ATOM 3397 C CA . ALA B 1 35 ? -13.453 34.188 10.594 1 97.94 35 ALA B CA 1
ATOM 3398 C C . ALA B 1 35 ? -13.82 34.75 9.227 1 97.94 35 ALA B C 1
ATOM 3400 O O . ALA B 1 35 ? -13.211 34.406 8.219 1 97.94 35 ALA B O 1
ATOM 3401 N N . GLU B 1 36 ? -14.844 35.562 9.211 1 97.69 36 GLU B N 1
ATOM 3402 C CA . GLU B 1 36 ? -15.148 36.312 8.008 1 97.69 36 GLU B CA 1
ATOM 3403 C C . GLU B 1 36 ? -14.094 37.406 7.758 1 97.69 36 GLU B C 1
ATOM 3405 O O . GLU B 1 36 ? -13.609 38.031 8.695 1 97.69 36 GLU B O 1
ATOM 3410 N N . GLY B 1 37 ? -13.75 37.562 6.5 1 98.25 37 GLY B N 1
ATOM 3411 C CA . GLY B 1 37 ? -12.734 38.531 6.145 1 98.25 37 GLY B CA 1
ATOM 3412 C C . GLY B 1 37 ? -11.508 37.906 5.492 1 98.25 37 GLY B C 1
ATOM 3413 O O . GLY B 1 37 ? -11.547 36.75 5.066 1 98.25 37 GLY B O 1
ATOM 3414 N N . THR B 1 38 ? -10.445 38.688 5.367 1 98.62 38 THR B N 1
ATOM 3415 C CA . THR B 1 38 ? -9.289 38.25 4.602 1 98.62 38 THR B CA 1
ATOM 3416 C C . THR B 1 38 ? -8.133 37.875 5.531 1 98.62 38 THR B C 1
ATOM 3418 O O . THR B 1 38 ? -7.648 38.719 6.281 1 98.62 38 THR B O 1
ATOM 3421 N N . THR B 1 39 ? -7.754 36.656 5.555 1 98.75 39 THR B N 1
ATOM 3422 C CA . THR B 1 39 ? -6.578 36.156 6.258 1 98.75 39 THR B CA 1
ATOM 3423 C C . THR B 1 39 ? -5.371 36.125 5.324 1 98.75 39 THR B C 1
ATOM 3425 O O . THR B 1 39 ? -5.488 35.75 4.16 1 98.75 39 THR B O 1
ATOM 3428 N N . HIS B 1 40 ? -4.227 36.625 5.824 1 98.69 40 HIS B N 1
ATOM 3429 C CA . HIS B 1 40 ? -2.98 36.594 5.066 1 98.69 40 HIS B CA 1
ATOM 3430 C C . HIS B 1 40 ? -1.991 35.594 5.648 1 98.69 40 HIS B C 1
ATOM 3432 O O . HIS B 1 40 ? -1.68 35.656 6.844 1 98.69 40 HIS B O 1
ATOM 3438 N N . LEU B 1 41 ? -1.509 34.688 4.836 1 98.75 41 LEU B N 1
ATOM 3439 C CA . LEU B 1 41 ? -0.499 33.719 5.254 1 98.75 41 LEU B CA 1
ATOM 3440 C C . LEU B 1 41 ? 0.816 33.969 4.516 1 98.75 41 LEU B C 1
ATOM 3442 O O . LEU B 1 41 ? 0.828 34.125 3.297 1 98.75 41 LEU B O 1
ATOM 3446 N N . GLY B 1 42 ? 1.895 34.094 5.246 1 98.56 42 GLY B N 1
ATOM 3447 C CA . GLY B 1 42 ? 3.236 34.188 4.695 1 98.56 42 GLY B CA 1
ATOM 3448 C C . GLY B 1 42 ? 4.062 32.938 4.887 1 98.56 42 GLY B C 1
ATOM 3449 O O . GLY B 1 42 ? 3.641 32 5.586 1 98.56 42 GLY B O 1
ATOM 3450 N N . ASN B 1 43 ? 5.219 32.844 4.148 1 98.19 43 ASN B N 1
ATOM 3451 C CA . ASN B 1 43 ? 6.117 31.703 4.152 1 98.19 43 ASN B CA 1
ATOM 3452 C C . ASN B 1 43 ? 5.402 30.438 3.711 1 98.19 43 ASN B C 1
ATOM 3454 O O . ASN B 1 43 ? 5.5 29.406 4.375 1 98.19 43 ASN B O 1
ATOM 3458 N N . VAL B 1 44 ? 4.59 30.609 2.65 1 98.5 44 VAL B N 1
ATOM 3459 C CA . VAL B 1 44 ? 3.793 29.516 2.1 1 98.5 44 VAL B CA 1
ATOM 3460 C C . VAL B 1 44 ? 4.625 28.734 1.095 1 98.5 44 VAL B C 1
ATOM 3462 O O . VAL B 1 44 ? 5.172 29.297 0.146 1 98.5 44 VAL B O 1
ATOM 3465 N N . PRO B 1 45 ? 4.801 27.438 1.365 1 97.81 45 PRO B N 1
ATOM 3466 C CA . PRO B 1 45 ? 5.551 26.656 0.385 1 97.81 45 PRO B CA 1
ATOM 3467 C C . PRO B 1 45 ? 4.797 26.484 -0.931 1 97.81 45 PRO B C 1
ATOM 3469 O O . PRO B 1 45 ? 3.592 26.203 -0.923 1 97.81 45 PRO B O 1
ATOM 3472 N N . GLN B 1 46 ? 5.473 26.641 -2.023 1 95.88 46 GLN B N 1
ATOM 3473 C CA . GLN B 1 46 ? 4.879 26.422 -3.338 1 95.88 46 GLN B CA 1
ATOM 3474 C C . GLN B 1 46 ? 4.871 24.938 -3.693 1 95.88 46 GLN B C 1
ATOM 3476 O O . GLN B 1 46 ? 5.695 24.484 -4.488 1 95.88 46 GLN B O 1
ATOM 3481 N N . ILE B 1 47 ? 3.879 24.25 -3.176 1 95.62 47 ILE B N 1
ATOM 3482 C CA . ILE B 1 47 ? 3.762 22.812 -3.385 1 95.62 47 ILE B CA 1
ATOM 3483 C C . ILE B 1 47 ? 2.35 22.484 -3.857 1 95.62 47 ILE B C 1
ATOM 3485 O O . ILE B 1 47 ? 1.427 23.281 -3.703 1 95.62 47 ILE B O 1
ATOM 3489 N N . LEU B 1 48 ? 2.215 21.328 -4.41 1 93.12 48 LEU B N 1
ATOM 3490 C CA . LEU B 1 48 ? 0.962 20.891 -5.02 1 93.12 48 LEU B CA 1
ATOM 3491 C C . LEU B 1 48 ? -0.155 20.844 -3.982 1 93.12 48 LEU B C 1
ATOM 3493 O O . LEU B 1 48 ? -1.294 21.219 -4.27 1 93.12 48 LEU B O 1
ATOM 3497 N N . ASP B 1 49 ? 0.096 20.375 -2.787 1 93.69 49 ASP B N 1
ATOM 3498 C CA . ASP B 1 49 ? -0.94 20.219 -1.771 1 93.69 49 ASP B CA 1
ATOM 3499 C C . ASP B 1 49 ? -1.556 21.562 -1.404 1 93.69 49 ASP B C 1
ATOM 3501 O O . ASP B 1 49 ? -2.738 21.641 -1.07 1 93.69 49 ASP B O 1
ATOM 3505 N N . VAL B 1 50 ? -0.772 22.641 -1.424 1 96.19 50 VAL B N 1
ATOM 3506 C CA . VAL B 1 50 ? -1.3 23.969 -1.149 1 96.19 50 VAL B CA 1
ATOM 3507 C C . VAL B 1 50 ? -2.25 24.391 -2.27 1 96.19 50 VAL B C 1
ATOM 3509 O O . VAL B 1 50 ? -3.311 24.969 -2.01 1 96.19 50 VAL B O 1
ATOM 3512 N N . SER B 1 51 ? -1.881 24.094 -3.473 1 94 51 SER B N 1
ATOM 3513 C CA . SER B 1 51 ? -2.74 24.391 -4.613 1 94 51 SER B CA 1
ATOM 3514 C C . SER B 1 51 ? -4.07 23.656 -4.516 1 94 51 SER B C 1
ATOM 3516 O O . SER B 1 51 ? -5.125 24.219 -4.82 1 94 51 SER B O 1
ATOM 3518 N N . ILE B 1 52 ? -3.965 22.438 -4.117 1 91.75 52 ILE B N 1
ATOM 3519 C CA . ILE B 1 52 ? -5.172 21.625 -3.975 1 91.75 52 ILE B CA 1
ATOM 3520 C C . ILE B 1 52 ? -6.055 22.203 -2.871 1 91.75 52 ILE B C 1
ATOM 3522 O O . ILE B 1 52 ? -7.266 22.359 -3.053 1 91.75 52 ILE B O 1
ATOM 3526 N N . MET B 1 53 ? -5.453 22.562 -1.774 1 94.94 53 MET B N 1
ATOM 3527 C CA . MET B 1 53 ? -6.211 23.141 -0.67 1 94.94 53 MET B CA 1
ATOM 3528 C C . MET B 1 53 ? -6.84 24.469 -1.082 1 94.94 53 MET B C 1
ATOM 3530 O O . MET B 1 53 ? -7.957 24.781 -0.674 1 94.94 53 MET B O 1
ATOM 3534 N N . SER B 1 54 ? -6.117 25.234 -1.824 1 96.31 54 SER B N 1
ATOM 3535 C CA . SER B 1 54 ? -6.656 26.484 -2.344 1 96.31 54 SER B CA 1
ATOM 3536 C C . SER B 1 54 ? -7.922 26.25 -3.162 1 96.31 54 SER B C 1
ATOM 3538 O O . SER B 1 54 ? -8.914 26.969 -3.014 1 96.31 54 SER B O 1
ATOM 3540 N N . GLU B 1 55 ? -7.836 25.266 -3.955 1 94 55 GLU B N 1
ATOM 3541 C CA . GLU B 1 55 ? -8.992 24.938 -4.785 1 94 55 GLU B CA 1
ATOM 3542 C C . GLU B 1 55 ? -10.156 24.438 -3.936 1 94 55 GLU B C 1
ATOM 3544 O O . GLU B 1 55 ? -11.32 24.75 -4.223 1 94 55 GLU B O 1
ATOM 3549 N N . VAL B 1 56 ? -9.867 23.656 -2.914 1 93.12 56 VAL B N 1
ATOM 3550 C CA . VAL B 1 56 ? -10.898 23.203 -1.983 1 93.12 56 VAL B CA 1
ATOM 3551 C C . VAL B 1 56 ? -11.617 24.406 -1.382 1 93.12 56 VAL B C 1
ATOM 3553 O O . VAL B 1 56 ? -12.844 24.453 -1.366 1 93.12 56 VAL B O 1
ATOM 3556 N N . LEU B 1 57 ? -10.883 25.406 -0.935 1 96.19 57 LEU B N 1
ATOM 3557 C CA . LEU B 1 57 ? -11.445 26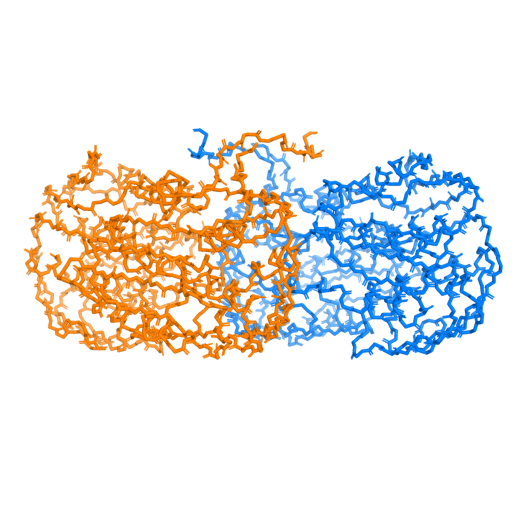.594 -0.309 1 96.19 57 LEU B CA 1
ATOM 3558 C C . LEU B 1 57 ? -12.242 27.422 -1.319 1 96.19 57 LEU B C 1
ATOM 3560 O O . LEU B 1 57 ? -13.305 27.953 -0.996 1 96.19 57 LEU B O 1
ATOM 3564 N N . ARG B 1 58 ? -11.734 27.5 -2.545 1 96.38 58 ARG B N 1
ATOM 3565 C CA . ARG B 1 58 ? -12.453 28.219 -3.59 1 96.38 58 ARG B CA 1
ATOM 3566 C C . ARG B 1 58 ? -13.812 27.594 -3.852 1 96.38 58 ARG B C 1
ATOM 3568 O O . ARG B 1 58 ? -14.812 28.297 -4 1 96.38 58 ARG B O 1
ATOM 3575 N N . ARG B 1 59 ? -13.828 26.312 -3.844 1 93 59 ARG B N 1
ATOM 3576 C CA . ARG B 1 59 ? -15.07 25.594 -4.121 1 93 59 ARG B CA 1
ATOM 3577 C C . ARG B 1 59 ? -16.062 25.75 -2.969 1 93 59 ARG B C 1
ATOM 3579 O O . ARG B 1 59 ? -17.266 25.641 -3.168 1 93 59 ARG B O 1
ATOM 3586 N N . LEU B 1 60 ? -15.555 25.969 -1.831 1 94.06 60 LEU B N 1
ATOM 3587 C CA . LEU B 1 60 ? -16.422 26.234 -0.684 1 94.06 60 LEU B CA 1
ATOM 3588 C C . LEU B 1 60 ? -17 27.641 -0.75 1 94.06 60 LEU B C 1
ATOM 3590 O O . LEU B 1 60 ? -17.984 27.938 -0.065 1 94.06 60 LEU B O 1
ATOM 3594 N N . GLY B 1 61 ? -16.406 28.5 -1.516 1 95.81 61 GLY B N 1
ATOM 3595 C CA . GLY B 1 61 ? -16.938 29.844 -1.688 1 95.81 61 GLY B CA 1
ATOM 3596 C C . GLY B 1 61 ? -15.93 30.922 -1.335 1 95.81 61 GLY B C 1
ATOM 3597 O O . GLY B 1 61 ? -16.234 32.125 -1.443 1 95.81 61 GLY B O 1
ATOM 3598 N N . CYS B 1 62 ? -14.734 30.578 -0.952 1 97.5 62 CYS B N 1
ATOM 3599 C CA . CYS B 1 62 ? -13.711 31.547 -0.596 1 97.5 62 CYS B CA 1
ATOM 3600 C C . CYS B 1 62 ? -13.008 32.062 -1.84 1 97.5 62 CYS B C 1
ATOM 3602 O O . CYS B 1 62 ? -13.094 31.469 -2.912 1 97.5 62 CYS B O 1
ATOM 3604 N N . GLN B 1 63 ? -12.461 33.188 -1.705 1 98 63 GLN B N 1
ATOM 3605 C CA . GLN B 1 63 ? -11.484 33.688 -2.67 1 98 63 GLN B CA 1
ATOM 3606 C C . GLN B 1 63 ? -10.055 33.469 -2.172 1 98 63 GLN B C 1
ATOM 3608 O O . GLN B 1 63 ? -9.711 33.875 -1.062 1 98 63 GLN B O 1
ATOM 3613 N N . VAL B 1 64 ? -9.258 32.781 -2.941 1 98.25 64 VAL B N 1
ATOM 3614 C CA . VAL B 1 64 ? -7.883 32.469 -2.555 1 98.25 64 VAL B CA 1
ATOM 3615 C C . VAL B 1 64 ? -6.918 33 -3.611 1 98.25 64 VAL B C 1
ATOM 3617 O O . VAL B 1 64 ? -6.934 32.562 -4.762 1 98.25 64 VAL B O 1
ATOM 3620 N N . ASP B 1 65 ? -6.121 33.938 -3.234 1 97.44 65 ASP B N 1
ATOM 3621 C CA . ASP B 1 65 ? -5.09 34.5 -4.102 1 97.44 65 ASP B CA 1
ATOM 3622 C C . ASP B 1 65 ? -3.699 34.031 -3.676 1 97.44 65 ASP B C 1
ATOM 3624 O O . ASP B 1 65 ? -3.312 34.188 -2.516 1 97.44 65 ASP B O 1
ATOM 3628 N N . GLU B 1 66 ? -3.061 33.438 -4.59 1 93.88 66 GLU B N 1
ATOM 3629 C CA . GLU B 1 66 ? -1.721 32.906 -4.352 1 93.88 66 GLU B CA 1
ATOM 3630 C C . GLU B 1 66 ? -0.654 33.812 -4.98 1 93.88 66 GLU B C 1
ATOM 3632 O O . GLU B 1 66 ? -0.803 34.25 -6.117 1 93.88 66 GLU B O 1
ATOM 3637 N N . ALA B 1 67 ? 0.304 34.188 -4.266 1 89.44 67 ALA B N 1
ATOM 3638 C CA . ALA B 1 67 ? 1.521 34.875 -4.723 1 89.44 67 ALA B CA 1
ATOM 3639 C C . ALA B 1 67 ? 2.766 34.156 -4.207 1 89.44 67 ALA B C 1
ATOM 3641 O O . ALA B 1 67 ? 2.666 33.219 -3.402 1 89.44 67 ALA B O 1
ATOM 3642 N N . GLU B 1 68 ? 3.879 34.562 -4.723 1 88.44 68 GLU B N 1
ATOM 3643 C CA . GLU B 1 68 ? 5.105 33.875 -4.332 1 88.44 68 GLU B CA 1
ATOM 3644 C C . GLU B 1 68 ? 5.281 33.875 -2.816 1 88.44 68 GLU B C 1
ATOM 3646 O O . GLU B 1 68 ? 5.531 34.938 -2.217 1 88.44 68 GLU B O 1
ATOM 3651 N N . GLY B 1 69 ? 4.98 32.844 -2.291 1 94.31 69 GLY B N 1
ATOM 3652 C CA . GLY B 1 69 ? 5.258 32.594 -0.883 1 94.31 69 GLY B CA 1
ATOM 3653 C C . GLY B 1 69 ? 4.172 33.125 0.035 1 94.31 69 GLY B C 1
ATOM 3654 O O . GLY B 1 69 ? 4.352 33.188 1.254 1 94.31 69 GLY B O 1
ATOM 3655 N N . THR B 1 70 ? 3.066 33.625 -0.573 1 97.44 70 THR B N 1
ATOM 3656 C CA . THR B 1 70 ? 1.999 34.156 0.265 1 97.44 70 THR B CA 1
ATOM 3657 C C . THR B 1 70 ? 0.634 33.688 -0.237 1 97.44 70 THR B C 1
ATOM 3659 O O . THR B 1 70 ? 0.49 33.312 -1.402 1 97.44 70 THR B O 1
ATOM 3662 N N . LEU B 1 71 ? -0.328 33.656 0.688 1 98.06 71 LEU B N 1
ATOM 3663 C CA . LEU B 1 71 ? -1.727 33.375 0.394 1 98.06 71 LEU B CA 1
ATOM 3664 C C . LEU B 1 71 ? -2.643 34.406 1.021 1 98.06 71 LEU B C 1
ATOM 3666 O O . LEU B 1 71 ? -2.422 34.844 2.156 1 98.06 71 LEU B O 1
ATOM 3670 N N . GLN B 1 72 ? -3.514 34.938 0.229 1 98.62 72 GLN B N 1
ATOM 3671 C CA . GLN B 1 72 ? -4.633 35.719 0.732 1 98.62 72 GLN B CA 1
ATOM 3672 C C . GLN B 1 72 ? -5.945 34.938 0.613 1 98.62 72 GLN B C 1
ATOM 3674 O O . GLN B 1 72 ? -6.348 34.562 -0.487 1 98.62 72 GLN B O 1
ATOM 3679 N N . ILE B 1 73 ? -6.586 34.688 1.705 1 98.69 73 ILE B N 1
ATOM 3680 C CA . ILE B 1 73 ? -7.824 33.938 1.727 1 98.69 73 ILE B CA 1
ATOM 3681 C C . ILE B 1 73 ? -8.969 34.812 2.227 1 98.69 73 ILE B C 1
ATOM 3683 O O . ILE B 1 73 ? -9.039 35.125 3.414 1 98.69 73 ILE B O 1
ATOM 3687 N N . ALA B 1 74 ? -9.836 35.188 1.36 1 98.62 74 ALA B N 1
ATOM 3688 C CA . ALA B 1 74 ? -11.031 35.938 1.719 1 98.62 74 ALA B CA 1
ATOM 3689 C C . ALA B 1 74 ? -12.219 35 1.957 1 98.62 74 ALA B C 1
ATOM 3691 O O . ALA B 1 74 ? -12.656 34.281 1.04 1 98.62 74 ALA B O 1
ATOM 3692 N N . VAL B 1 75 ? -12.695 34.969 3.156 1 98 75 VAL B N 1
ATOM 3693 C CA . VAL B 1 75 ? -13.797 34.125 3.555 1 98 75 VAL B CA 1
ATOM 3694 C C . VAL B 1 75 ? -15.078 34.938 3.686 1 98 75 VAL B C 1
ATOM 3696 O O . VAL B 1 75 ? -15.133 35.906 4.445 1 98 75 VAL B O 1
ATOM 3699 N N . PRO B 1 76 ? -16.078 34.562 2.965 1 96.5 76 PRO B N 1
ATOM 3700 C CA . PRO B 1 76 ? -17.344 35.281 3.066 1 96.5 76 PRO B CA 1
ATOM 3701 C C . PRO B 1 76 ? -18.188 34.844 4.273 1 96.5 76 PRO B C 1
ATOM 3703 O O . PRO B 1 76 ? -17.781 33.938 5.004 1 96.5 76 PRO B O 1
ATOM 3706 N N . GLY B 1 77 ? -19.281 35.594 4.469 1 93.75 77 GLY B N 1
ATOM 3707 C CA . GLY B 1 77 ? -20.172 35.281 5.578 1 93.75 77 GLY B CA 1
ATOM 3708 C C . GLY B 1 77 ? -20.891 33.938 5.43 1 93.75 77 GLY B C 1
ATOM 3709 O O . GLY B 1 77 ? -21.219 33.312 6.422 1 93.75 77 GLY B O 1
ATOM 3710 N N . GLU B 1 78 ? -21.172 33.562 4.176 1 92.06 78 GLU B N 1
ATOM 3711 C CA . GLU B 1 78 ? -21.812 32.281 3.893 1 92.06 78 GLU B CA 1
ATOM 3712 C C . GLU B 1 78 ? -20.938 31.422 2.982 1 92.06 78 GLU B C 1
ATOM 3714 O O . GLU B 1 78 ? -20.297 31.922 2.061 1 92.06 78 GLU B O 1
ATOM 3719 N N . LEU B 1 79 ? -20.828 30.172 3.357 1 92.12 79 LEU B N 1
ATOM 3720 C CA . LEU B 1 79 ? -20.047 29.203 2.598 1 92.12 79 LEU B CA 1
ATOM 3721 C C . LEU B 1 79 ? -20.844 27.938 2.338 1 92.12 79 LEU B C 1
ATOM 3723 O O . LEU B 1 79 ? -21.828 27.656 3.037 1 92.12 79 LEU B O 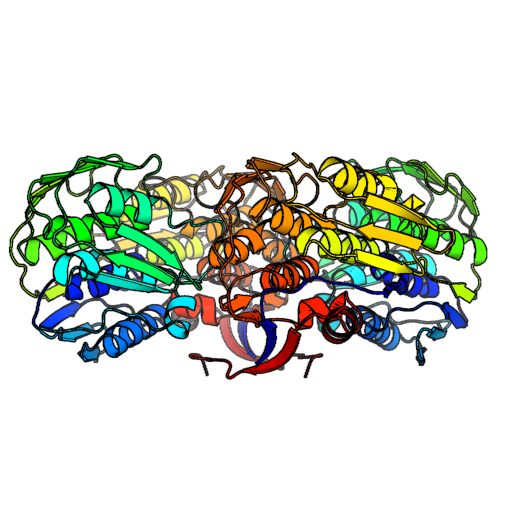1
ATOM 3727 N N . SER B 1 80 ? -20.438 27.266 1.167 1 89.81 80 SER B N 1
ATOM 3728 C CA . SER B 1 80 ? -20.906 25.891 1.036 1 89.81 80 SER B CA 1
ATOM 3729 C C . SER B 1 80 ? -20.359 25.016 2.154 1 89.81 80 SER B C 1
ATOM 3731 O O . SER B 1 80 ? -19.25 25.25 2.652 1 89.81 80 SER B O 1
ATOM 3733 N N . THR B 1 81 ? -21.25 24.125 2.553 1 86.5 81 THR B N 1
ATOM 3734 C CA . THR B 1 81 ? -20.781 23.25 3.629 1 86.5 81 THR B CA 1
ATOM 3735 C C . THR B 1 81 ? -20.438 21.859 3.094 1 86.5 81 THR B C 1
ATOM 3737 O O . THR B 1 81 ? -20.203 20.938 3.867 1 86.5 81 THR B O 1
ATOM 3740 N N . GLU B 1 82 ? -20.422 21.75 1.784 1 87.88 82 GLU B N 1
ATOM 3741 C CA . GLU B 1 82 ? -20.078 20.484 1.146 1 87.88 82 GLU B CA 1
ATOM 3742 C C . GLU B 1 82 ? -18.797 20.594 0.326 1 87.88 82 GLU B C 1
ATOM 3744 O O . GLU B 1 82 ? -18.656 21.516 -0.491 1 87.88 82 GLU B O 1
ATOM 3749 N N . THR B 1 83 ? -17.875 19.703 0.645 1 86.19 83 THR B N 1
ATOM 3750 C CA . THR B 1 83 ? -16.625 19.703 -0.107 1 86.19 83 THR B CA 1
ATOM 3751 C C . THR B 1 83 ? -16.734 18.844 -1.36 1 86.19 83 THR B C 1
ATOM 3753 O O . THR B 1 83 ? -17.547 17.922 -1.41 1 86.19 83 THR B O 1
ATOM 3756 N N . ASP B 1 84 ? -15.945 19.156 -2.291 1 79.62 84 ASP B N 1
ATOM 3757 C CA . ASP B 1 84 ? -15.875 18.391 -3.533 1 79.62 84 ASP B CA 1
ATOM 3758 C C . ASP B 1 84 ? -15.227 17.031 -3.303 1 79.62 84 ASP B C 1
ATOM 3760 O O . ASP B 1 84 ? -14.094 16.938 -2.826 1 79.62 84 ASP B O 1
ATOM 3764 N N . TYR B 1 85 ? -15.836 16.047 -3.779 1 77.12 85 TYR B N 1
ATOM 3765 C CA . TYR B 1 85 ? -15.383 14.688 -3.525 1 77.12 85 TYR B CA 1
ATOM 3766 C C . TYR B 1 85 ? -14.047 14.414 -4.203 1 77.12 85 TYR B C 1
ATOM 3768 O O . TYR B 1 85 ? -13.125 13.891 -3.582 1 77.12 85 TYR B O 1
ATOM 3776 N N . GLN B 1 86 ? -13.898 14.812 -5.402 1 75 86 GLN B N 1
ATOM 3777 C CA . GLN B 1 86 ? -12.719 14.477 -6.188 1 75 86 GLN B CA 1
ATOM 3778 C C . GLN B 1 86 ? -11.492 15.219 -5.676 1 75 86 GLN B C 1
ATOM 3780 O O . GLN B 1 86 ? -10.383 14.672 -5.68 1 75 86 GLN B O 1
ATOM 3785 N N . LEU B 1 87 ? -11.75 16.359 -5.219 1 77.06 87 LEU B N 1
ATOM 3786 C CA . LEU B 1 87 ? -10.633 17.172 -4.754 1 77.06 87 LEU B CA 1
ATOM 3787 C C . LEU B 1 87 ? -10.125 16.672 -3.402 1 77.06 87 LEU B C 1
ATOM 3789 O O . LEU B 1 87 ? -8.914 16.562 -3.191 1 77.06 87 LEU B O 1
ATOM 3793 N N . VAL B 1 88 ? -11.078 16.312 -2.602 1 76.06 88 VAL B N 1
ATOM 3794 C CA . VAL B 1 88 ? -10.719 15.93 -1.237 1 76.06 88 VAL B CA 1
ATOM 3795 C C . VAL B 1 88 ? -10.086 14.547 -1.231 1 76.06 88 VAL B C 1
ATOM 3797 O O . VAL B 1 88 ? -9.203 14.258 -0.411 1 76.06 88 VAL B O 1
ATOM 3800 N N . ARG B 1 89 ? -10.383 13.812 -2.158 1 74.31 89 ARG B N 1
ATOM 3801 C CA . ARG B 1 89 ? -9.844 12.461 -2.256 1 74.31 89 ARG B CA 1
ATOM 3802 C C . ARG B 1 89 ? -8.359 12.492 -2.627 1 74.31 89 ARG B C 1
ATOM 3804 O O . ARG B 1 89 ? -7.656 11.492 -2.469 1 74.31 89 ARG B O 1
ATOM 3811 N N . ARG B 1 90 ? -7.887 13.578 -2.957 1 71.06 90 ARG B N 1
ATOM 3812 C CA . ARG B 1 90 ? -6.504 13.695 -3.412 1 71.06 90 ARG B CA 1
ATOM 3813 C C . ARG B 1 90 ? -5.574 14.039 -2.254 1 71.06 90 ARG B C 1
ATOM 3815 O O . ARG B 1 90 ? -4.359 13.867 -2.354 1 71.06 90 ARG B O 1
ATOM 3822 N N . MET B 1 91 ? -6.266 14.539 -1.293 1 76.38 91 MET B N 1
ATOM 3823 C CA . MET B 1 91 ? -5.43 15.031 -0.202 1 76.38 91 MET B CA 1
ATOM 3824 C C . MET B 1 91 ? -6.062 14.727 1.15 1 76.38 91 MET B C 1
ATOM 3826 O O . MET B 1 91 ? -7.16 15.203 1.449 1 76.38 91 MET B O 1
ATOM 3830 N N . ARG B 1 92 ? -5.324 14.094 1.915 1 74.69 92 ARG B N 1
ATOM 3831 C CA . ARG B 1 92 ? -5.84 13.695 3.223 1 74.69 92 ARG B CA 1
ATOM 3832 C C . ARG B 1 92 ? -6.086 14.914 4.105 1 74.69 92 ARG B C 1
ATOM 3834 O O . ARG B 1 92 ? -7.031 14.938 4.895 1 74.69 92 ARG B O 1
ATOM 3841 N N . ALA B 1 93 ? -5.242 15.969 3.941 1 76.38 93 ALA B N 1
ATOM 3842 C CA . ALA B 1 93 ? -5.281 17.141 4.82 1 76.38 93 ALA B CA 1
ATOM 3843 C C . ALA B 1 93 ? -6.574 17.922 4.633 1 76.38 93 ALA B C 1
ATOM 3845 O O . ALA B 1 93 ? -6.902 18.781 5.445 1 76.38 93 ALA B O 1
ATOM 3846 N N . SER B 1 94 ? -7.367 17.516 3.727 1 83 94 SER B N 1
ATOM 3847 C CA . SER B 1 94 ? -8.609 18.234 3.457 1 83 94 SER B CA 1
ATOM 3848 C C . SER B 1 94 ? -9.617 18.031 4.582 1 83 94 SER B C 1
ATOM 3850 O O . SER B 1 94 ? -10.539 18.844 4.738 1 83 94 SER B O 1
ATOM 3852 N N . ILE B 1 95 ? -9.367 17.047 5.375 1 89.69 95 ILE B N 1
ATOM 3853 C CA . ILE B 1 95 ? -10.258 16.781 6.5 1 89.69 95 ILE B CA 1
ATOM 3854 C C . ILE B 1 95 ? -10.18 17.938 7.496 1 89.69 95 ILE B C 1
ATOM 3856 O O . ILE B 1 95 ? -11.078 18.109 8.32 1 89.69 95 ILE B O 1
ATOM 3860 N N . ALA B 1 96 ? -9.18 18.797 7.344 1 93.75 96 ALA B N 1
ATOM 3861 C CA . ALA B 1 96 ? -8.922 19.875 8.289 1 93.75 96 ALA B CA 1
ATOM 3862 C C . ALA B 1 96 ? -10.031 20.922 8.227 1 93.75 96 ALA B C 1
ATOM 3864 O O . ALA B 1 96 ? -10.188 21.719 9.156 1 93.75 96 ALA B O 1
ATOM 3865 N N . VAL B 1 97 ? -10.859 20.906 7.176 1 95.31 97 VAL B N 1
ATOM 3866 C CA . VAL B 1 97 ? -11.906 21.922 7.055 1 95.31 97 VAL B CA 1
ATOM 3867 C C . VAL B 1 97 ? -13.109 21.531 7.91 1 95.31 97 VAL B C 1
ATOM 3869 O O . VAL B 1 97 ? -14 22.344 8.148 1 95.31 97 VAL B O 1
ATOM 3872 N N . LEU B 1 98 ? -13.117 20.266 8.406 1 95.44 98 LEU B N 1
ATOM 3873 C CA . LEU B 1 98 ? -14.258 19.734 9.141 1 95.44 98 LEU B CA 1
ATOM 3874 C C . LEU B 1 98 ? -14.531 20.531 10.406 1 95.44 98 LEU B C 1
ATOM 3876 O O . LEU B 1 98 ? -15.625 21.062 10.586 1 95.44 98 LEU B O 1
ATOM 3880 N N . GLY B 1 99 ? -13.547 20.719 11.266 1 96.5 99 GLY B N 1
ATOM 3881 C CA . GLY B 1 99 ? -13.672 21.406 12.539 1 96.5 99 GLY B CA 1
ATOM 3882 C C . GLY B 1 99 ? -14.156 22.844 12.391 1 96.5 99 GLY B C 1
ATOM 3883 O O . GLY B 1 99 ? -15.211 23.203 12.93 1 96.5 99 GLY B O 1
ATOM 3884 N N . PRO B 1 100 ? -13.414 23.625 11.641 1 97.44 100 PRO B N 1
ATOM 3885 C CA . PRO B 1 100 ? -13.797 25.031 11.516 1 97.44 100 PRO B CA 1
ATOM 3886 C C . PRO B 1 100 ? -15.172 25.219 10.875 1 97.44 100 PRO B C 1
ATOM 3888 O O . PRO B 1 100 ? -15.906 26.141 11.227 1 97.44 100 PRO B O 1
ATOM 3891 N N . MET B 1 101 ? -15.578 24.328 9.945 1 96.62 101 MET B N 1
ATOM 3892 C CA . MET B 1 101 ? -16.875 24.453 9.289 1 96.62 101 MET B CA 1
ATOM 3893 C C . MET B 1 101 ? -18 24.172 10.266 1 96.62 101 MET B C 1
ATOM 3895 O O . MET B 1 101 ? -19 24.891 10.305 1 96.62 101 MET B O 1
ATOM 3899 N N . VAL B 1 102 ? -17.844 23.125 11.023 1 97.12 102 VAL B N 1
ATOM 3900 C CA . VAL B 1 102 ? -18.875 22.812 12.008 1 97.12 102 VAL B CA 1
ATOM 3901 C C . VAL B 1 102 ? -18.953 23.922 13.055 1 97.12 102 VAL B C 1
ATOM 3903 O O . VAL B 1 102 ? -20.047 24.297 13.484 1 97.12 102 VAL B O 1
ATOM 3906 N N . ALA B 1 103 ? -17.812 24.391 13.484 1 97.31 103 ALA B N 1
ATOM 3907 C CA . ALA B 1 103 ? -17.75 25.422 14.516 1 97.31 103 ALA B CA 1
ATOM 3908 C C . ALA B 1 103 ? -18.453 26.688 14.062 1 97.31 103 ALA B C 1
ATOM 3910 O O . ALA B 1 103 ? -19.219 27.297 14.836 1 97.31 103 ALA B O 1
ATOM 3911 N N . ARG B 1 104 ? -18.219 27.109 12.867 1 96.12 104 ARG B N 1
ATOM 3912 C CA . ARG B 1 104 ? -18.703 28.406 12.422 1 96.12 104 ARG B CA 1
ATOM 3913 C C . ARG B 1 104 ? -20.078 28.297 11.781 1 96.12 104 ARG B C 1
ATOM 3915 O O . ARG B 1 104 ? -20.938 29.172 11.961 1 96.12 104 ARG B O 1
ATOM 3922 N N . PHE B 1 105 ? -20.359 27.188 11.055 1 94.81 105 PHE B N 1
ATOM 3923 C CA . PHE B 1 105 ? -21.562 27.125 10.227 1 94.81 105 PHE B CA 1
ATOM 3924 C C . PHE B 1 105 ? -22.516 26.047 10.727 1 94.81 105 PHE B C 1
ATOM 3926 O O . PHE B 1 105 ? -23.625 25.906 10.211 1 94.81 105 PHE B O 1
ATOM 3933 N N . GLY B 1 106 ? -22.062 25.297 11.672 1 95.81 106 GLY B N 1
ATOM 3934 C CA . GLY B 1 106 ? -22.922 24.312 12.312 1 95.81 106 GLY B CA 1
ATOM 3935 C C . GLY B 1 106 ? -23.062 23.031 11.492 1 95.81 106 GLY B C 1
ATOM 3936 O O . GLY B 1 106 ? -23.75 22.109 11.906 1 95.81 106 GLY B O 1
ATOM 3937 N N . ARG B 1 107 ? -22.406 23.016 10.383 1 95.81 107 ARG B N 1
ATOM 3938 C CA . ARG B 1 107 ? -22.516 21.828 9.539 1 95.81 107 ARG B CA 1
ATOM 3939 C C . ARG B 1 107 ? -21.312 21.719 8.609 1 95.81 107 ARG B C 1
ATOM 3941 O O . ARG B 1 107 ? -20.734 22.719 8.203 1 95.81 107 ARG B O 1
ATOM 3948 N N . ALA B 1 108 ? -20.969 20.453 8.289 1 95.25 108 ALA B N 1
ATOM 3949 C CA . ALA B 1 108 ? -19.922 20.156 7.312 1 95.25 108 ALA B CA 1
ATOM 3950 C C . ALA B 1 108 ? -20.141 18.797 6.664 1 95.25 108 ALA B C 1
ATOM 3952 O O . ALA B 1 108 ? -20.547 17.844 7.332 1 95.25 108 ALA B O 1
ATOM 3953 N N . LYS B 1 109 ? -20.094 18.75 5.418 1 94.31 109 LYS B N 1
ATOM 3954 C CA . LYS B 1 109 ? -20.062 17.516 4.625 1 94.31 109 LYS B CA 1
ATOM 3955 C C . LYS B 1 109 ? -18.75 17.391 3.863 1 94.31 109 LYS B C 1
ATOM 3957 O O . LYS B 1 109 ? -18.562 18.016 2.816 1 94.31 109 LYS B O 1
ATOM 3962 N N . VAL B 1 110 ? -17.875 16.547 4.426 1 91.31 110 VAL B N 1
ATOM 3963 C CA . VAL B 1 110 ? -16.531 16.453 3.9 1 91.31 110 VAL B CA 1
ATOM 3964 C C . VAL B 1 110 ? -16.281 15.039 3.361 1 91.31 110 VAL B C 1
ATOM 3966 O O . VAL B 1 110 ? -16.531 14.055 4.047 1 91.31 110 VAL B O 1
ATOM 3969 N N . ALA B 1 111 ? -15.812 14.953 2.129 1 86.56 111 ALA B N 1
ATOM 3970 C CA . ALA B 1 111 ? -15.461 13.648 1.562 1 86.56 111 ALA B CA 1
ATOM 3971 C C . ALA B 1 111 ? -14.367 12.969 2.381 1 86.56 111 ALA B C 1
ATOM 3973 O O . ALA B 1 111 ? -13.445 13.633 2.871 1 86.56 111 ALA B O 1
ATOM 3974 N N . LEU B 1 112 ? -14.531 11.617 2.578 1 83.88 112 LEU B N 1
ATOM 3975 C CA . LEU B 1 112 ? -13.461 10.883 3.242 1 83.88 112 LEU B CA 1
ATOM 3976 C C . LEU B 1 112 ? -12.141 11.039 2.49 1 83.88 112 LEU B C 1
ATOM 3978 O O . LEU B 1 112 ? -12.102 10.898 1.266 1 83.88 112 LEU B O 1
ATOM 3982 N N . PRO B 1 113 ? -11.242 11.406 3.279 1 76.81 113 PRO B N 1
ATOM 3983 C CA . PRO B 1 113 ? -9.984 11.781 2.625 1 76.81 113 PRO B CA 1
ATOM 3984 C C . PRO B 1 113 ? -9.273 10.586 1.986 1 76.81 113 PRO B C 1
ATOM 3986 O O . PRO B 1 113 ? -9.531 9.438 2.361 1 76.81 113 PRO B O 1
ATOM 3989 N N . GLY B 1 114 ? -8.594 10.867 0.917 1 68.56 114 GLY B N 1
ATOM 3990 C CA . GLY B 1 114 ? -7.637 9.938 0.34 1 68.56 114 GLY B CA 1
ATOM 3991 C C . GLY B 1 114 ? -6.203 10.258 0.72 1 68.56 114 GLY B C 1
ATOM 3992 O O . GLY B 1 114 ? -5.918 10.594 1.871 1 68.56 114 GLY B O 1
ATOM 3993 N N . GLY B 1 115 ? -5.348 10.094 -0.03 1 58.62 115 GLY B N 1
ATOM 3994 C CA . GLY B 1 115 ? -3.945 10.414 0.175 1 58.62 115 GLY B CA 1
ATOM 3995 C C . GLY B 1 115 ? -3.059 9.188 0.268 1 58.62 115 GLY B C 1
ATOM 3996 O O . GLY B 1 115 ? -3.361 8.148 -0.325 1 58.62 115 GLY B O 1
ATOM 3997 N N . ASP B 1 116 ? -1.976 9.391 0.95 1 55.88 116 ASP B N 1
ATOM 3998 C CA . ASP B 1 116 ? -0.935 8.367 0.98 1 55.88 116 ASP B CA 1
ATOM 3999 C C . ASP B 1 116 ? -1.423 7.109 1.691 1 55.88 116 ASP B C 1
ATOM 4001 O O . ASP B 1 116 ? -2.113 7.191 2.709 1 55.88 116 ASP B O 1
ATOM 4005 N N . ALA B 1 117 ? -1.184 6.074 1.133 1 55.28 117 ALA B N 1
ATOM 4006 C CA . ALA B 1 117 ? -1.618 4.781 1.656 1 55.28 117 ALA B CA 1
ATOM 4007 C C . ALA B 1 117 ? -0.619 4.234 2.672 1 55.28 117 ALA B C 1
ATOM 4009 O O . ALA B 1 117 ? -0.004 3.189 2.447 1 55.28 117 ALA B O 1
ATOM 4010 N N . ILE B 1 118 ? -0.386 4.922 3.627 1 50.12 118 ILE B N 1
ATOM 4011 C CA . ILE B 1 118 ? 0.666 4.531 4.559 1 50.12 118 ILE B CA 1
ATOM 4012 C C . ILE B 1 118 ? 0.047 3.869 5.789 1 50.12 118 ILE B C 1
ATOM 4014 O O . ILE B 1 118 ? 0.72 3.682 6.805 1 50.12 118 ILE B O 1
ATOM 4018 N N . GLY B 1 119 ? -1.239 3.547 5.781 1 55.75 119 GLY B N 1
ATOM 4019 C CA . GLY B 1 119 ? -1.868 2.873 6.906 1 55.75 119 GLY B CA 1
ATOM 4020 C C . GLY B 1 119 ? -3.244 3.42 7.238 1 55.75 119 GLY B C 1
ATOM 4021 O O . GLY B 1 119 ? -3.717 4.355 6.59 1 55.75 119 GLY B O 1
ATOM 4022 N N . ALA B 1 120 ? -3.869 2.697 8.172 1 56.72 120 ALA B N 1
ATOM 4023 C CA . ALA B 1 120 ? -5.215 3.096 8.57 1 56.72 120 ALA B CA 1
ATOM 4024 C C . ALA B 1 120 ? -5.184 4.371 9.414 1 56.72 120 ALA B C 1
ATOM 4026 O O . ALA B 1 120 ? -4.574 4.398 10.484 1 56.72 120 ALA B O 1
ATOM 4027 N N . ARG B 1 121 ? -5.262 5.441 8.75 1 62.16 121 ARG B N 1
ATOM 4028 C CA . ARG B 1 121 ? -5.453 6.742 9.383 1 62.16 121 ARG B CA 1
ATOM 4029 C C . ARG B 1 121 ? -6.938 7.047 9.57 1 62.16 121 ARG B C 1
ATOM 4031 O O . ARG B 1 121 ? -7.48 7.93 8.898 1 62.16 121 ARG B O 1
ATOM 4038 N N . GLY B 1 122 ? -7.453 6.312 10.484 1 68.81 122 GLY B N 1
ATOM 4039 C CA . GLY B 1 122 ? -8.891 6.43 10.648 1 68.81 122 GLY B CA 1
ATOM 4040 C C . GLY B 1 122 ? -9.328 7.801 11.133 1 68.81 122 GLY B C 1
ATOM 4041 O O . GLY B 1 122 ? -8.492 8.648 11.461 1 68.81 122 GLY B O 1
ATOM 4042 N N . LEU B 1 123 ? -10.453 8.156 10.938 1 81.88 123 LEU B N 1
ATOM 4043 C CA . LEU B 1 123 ? -11.055 9.422 11.344 1 81.88 123 LEU B CA 1
ATOM 4044 C C . LEU B 1 123 ? -11.773 9.266 12.688 1 81.88 123 LEU B C 1
ATOM 4046 O O . LEU B 1 123 ? -12.57 10.125 13.07 1 81.88 123 LEU B O 1
ATOM 4050 N N . ASP B 1 124 ? -11.344 8.234 13.406 1 83.19 124 ASP B N 1
ATOM 4051 C CA . ASP B 1 124 ? -12.047 7.879 14.633 1 83.19 124 ASP B CA 1
ATOM 4052 C C . ASP B 1 124 ? -11.906 8.977 15.688 1 83.19 124 ASP B C 1
ATOM 4054 O O . ASP B 1 124 ? -12.891 9.367 16.328 1 83.19 124 ASP B O 1
ATOM 4058 N N . TYR B 1 125 ? -10.719 9.516 15.82 1 89.5 125 TYR B N 1
ATOM 4059 C CA . TYR B 1 125 ? -10.492 10.539 16.828 1 89.5 125 TYR B CA 1
ATOM 4060 C C . TYR B 1 125 ? -11.172 11.852 16.438 1 89.5 125 TYR B C 1
ATOM 4062 O O . TYR B 1 125 ? -11.633 12.594 17.312 1 89.5 125 TYR B O 1
ATOM 4070 N N . HIS B 1 126 ? -11.219 12.086 15.117 1 92.44 126 HIS B N 1
ATOM 4071 C CA . HIS B 1 126 ? -11.93 13.273 14.648 1 92.44 126 HIS B CA 1
ATOM 4072 C C . HIS B 1 126 ? -13.414 13.195 14.984 1 92.44 126 HIS B C 1
ATOM 4074 O O . HIS B 1 126 ? -13.984 14.148 15.531 1 92.44 126 HIS B O 1
ATOM 4080 N N . VAL B 1 127 ? -13.945 12.023 14.664 1 92.12 127 VAL B N 1
ATOM 4081 C CA . VAL B 1 127 ? -15.375 11.789 14.844 1 92.12 127 VAL B CA 1
ATOM 4082 C C . VAL B 1 127 ? -15.719 11.789 16.328 1 92.12 127 VAL B C 1
ATOM 4084 O O . VAL B 1 127 ? -16.656 12.477 16.75 1 92.12 127 VAL B O 1
ATOM 4087 N N . ALA B 1 128 ? -14.953 11.078 17.109 1 92.38 128 ALA B N 1
ATOM 4088 C CA . ALA B 1 128 ? -15.195 10.977 18.547 1 92.38 128 ALA B CA 1
ATOM 4089 C C . ALA B 1 128 ? -15.07 12.344 19.219 1 92.38 128 ALA B C 1
ATOM 4091 O O . ALA B 1 128 ? -15.875 12.688 20.078 1 92.38 128 ALA B O 1
ATOM 4092 N N . GLY B 1 129 ? -14.07 13.062 18.844 1 95.62 129 GLY B N 1
ATOM 4093 C CA . GLY B 1 129 ? -13.867 14.383 19.422 1 95.62 129 GLY B CA 1
ATOM 4094 C C . GLY B 1 129 ? -14.992 15.352 19.125 1 95.62 129 GLY B C 1
ATOM 4095 O O . GLY B 1 129 ? -15.492 16.031 20.016 1 95.62 129 GLY B O 1
ATOM 4096 N N . LEU B 1 130 ? -15.406 15.406 17.891 1 96.69 130 LEU B N 1
ATOM 4097 C CA . LEU B 1 130 ? -16.484 16.312 17.5 1 96.69 130 LEU B CA 1
ATOM 4098 C C . LEU B 1 130 ? -17.797 15.898 18.156 1 96.69 130 LEU B C 1
ATOM 4100 O O . LEU B 1 130 ? -18.594 16.766 18.547 1 96.69 130 LEU B O 1
ATOM 4104 N N . SER B 1 131 ? -18.016 14.594 18.203 1 97.06 131 SER B N 1
ATOM 4105 C CA . SER B 1 131 ? -19.219 14.094 18.844 1 97.06 131 SER B CA 1
ATOM 4106 C C . SER B 1 131 ? -19.25 14.469 20.328 1 97.06 131 SER B C 1
ATOM 4108 O O . SER B 1 131 ? -20.312 14.82 20.859 1 97.06 131 SER B O 1
ATOM 4110 N N . LYS B 1 132 ? -18.156 14.375 20.984 1 97.12 132 LYS B N 1
ATOM 4111 C CA . LYS B 1 132 ? -18.047 14.742 22.391 1 97.12 132 LYS B CA 1
ATOM 4112 C C . LYS B 1 132 ? -18.406 16.203 22.594 1 97.12 132 LYS B C 1
ATOM 4114 O O . LYS B 1 132 ? -18.953 16.578 23.641 1 97.12 132 LYS B O 1
ATOM 4119 N N . LEU B 1 133 ? -18.172 17.016 21.594 1 98.06 133 LEU B N 1
ATOM 4120 C CA . LEU B 1 133 ? -18.469 18.438 21.688 1 98.06 133 LEU B CA 1
ATOM 4121 C C . LEU B 1 133 ? -19.922 18.703 21.297 1 98.06 133 LEU B C 1
ATOM 4123 O O . LEU B 1 133 ? -20.359 19.859 21.25 1 98.06 133 LEU B O 1
ATOM 4127 N N . GLY B 1 134 ? -20.609 17.609 20.938 1 97.5 134 GLY B N 1
ATOM 4128 C CA . GLY B 1 134 ? -22.047 17.75 20.75 1 97.5 134 GLY B CA 1
ATOM 4129 C C . GLY B 1 134 ? -22.469 17.641 19.297 1 97.5 134 GLY B C 1
ATOM 4130 O O . GLY B 1 134 ? -23.656 17.812 18.969 1 97.5 134 GLY B O 1
ATOM 4131 N N . ALA B 1 135 ? -21.594 17.359 18.406 1 97.75 135 ALA B N 1
ATOM 4132 C CA . ALA B 1 135 ? -21.938 17.234 16.984 1 97.75 135 ALA B CA 1
ATOM 4133 C C . ALA B 1 135 ? -22.516 15.852 16.688 1 97.75 135 ALA B C 1
ATOM 4135 O O . ALA B 1 135 ? -22.062 14.852 17.266 1 97.75 135 ALA B O 1
ATOM 4136 N N . ASP B 1 136 ? -23.484 15.828 15.867 1 97.25 136 ASP B N 1
ATOM 4137 C CA . ASP B 1 136 ? -23.906 14.578 15.234 1 97.25 136 ASP B CA 1
ATOM 4138 C C . ASP B 1 136 ? -23.047 14.258 14.016 1 97.25 136 ASP B C 1
ATOM 4140 O O . ASP B 1 136 ? -23.078 14.992 13.023 1 97.25 136 ASP B O 1
ATOM 4144 N N . VAL B 1 137 ? -22.266 13.203 14.141 1 94.19 137 VAL B N 1
ATOM 4145 C CA . VAL B 1 137 ? -21.328 12.867 13.07 1 94.19 137 VAL B CA 1
ATOM 4146 C C . VAL B 1 137 ? -21.703 11.508 12.477 1 94.19 137 VAL B C 1
ATOM 4148 O O . VAL B 1 137 ? -21.844 10.523 13.211 1 94.19 137 VAL B O 1
ATOM 4151 N N . ARG B 1 138 ? -21.859 11.375 11.211 1 89.62 138 ARG B N 1
ATOM 4152 C CA . ARG B 1 138 ? -22.172 10.125 10.523 1 89.62 138 ARG B CA 1
ATOM 4153 C C . ARG B 1 138 ? -21.438 10.023 9.195 1 89.62 138 ARG B C 1
ATOM 4155 O O . ARG B 1 138 ? -21.031 11.039 8.625 1 89.62 138 ARG B O 1
ATOM 4162 N N . SER B 1 139 ? -21.156 8.828 8.742 1 87.06 139 SER B N 1
ATOM 4163 C CA . SER B 1 139 ? -20.531 8.555 7.453 1 87.06 139 SER B CA 1
ATOM 4164 C C . SER B 1 139 ? -21.531 7.969 6.465 1 87.06 139 SER B C 1
ATOM 4166 O O . SER B 1 139 ? -22.203 6.973 6.758 1 87.06 139 SER B O 1
ATOM 4168 N N . GLU B 1 140 ? -21.719 8.68 5.305 1 87.94 140 GLU B N 1
ATOM 4169 C CA . GLU B 1 140 ? -22.641 8.234 4.277 1 87.94 140 GLU B CA 1
ATOM 4170 C C . GLU B 1 140 ? -22.094 8.5 2.879 1 87.94 140 GLU B C 1
ATOM 4172 O O . GLU B 1 140 ? -21.641 9.609 2.584 1 87.94 140 GLU B O 1
ATOM 4177 N N . HIS B 1 141 ? -22.109 7.43 2.037 1 90.06 141 HIS B N 1
ATOM 4178 C CA . HIS B 1 141 ? -21.781 7.555 0.624 1 90.06 141 HIS B CA 1
ATOM 4179 C C . HIS B 1 141 ? -20.406 8.203 0.437 1 90.06 141 HIS B C 1
ATOM 4181 O O . HIS B 1 141 ? -20.234 9.062 -0.429 1 90.06 141 HIS B O 1
ATOM 4187 N N . GLY B 1 142 ? -19.516 7.918 1.345 1 86.94 142 GLY B N 1
ATOM 4188 C CA . GLY B 1 142 ? -18.141 8.375 1.212 1 86.94 142 GLY B CA 1
ATOM 4189 C C . GLY B 1 142 ? -17.906 9.75 1.813 1 86.94 142 GLY B C 1
ATOM 4190 O O . GLY B 1 142 ? -16.844 10.344 1.612 1 86.94 142 GLY B O 1
ATOM 4191 N N . TYR B 1 143 ? -18.953 10.273 2.531 1 90.12 143 TYR B N 1
ATOM 4192 C CA . TYR B 1 143 ? -18.844 11.57 3.189 1 90.12 143 TYR B CA 1
ATOM 4193 C C . TYR B 1 143 ? -18.922 11.422 4.703 1 90.12 143 TYR B C 1
ATOM 4195 O O . TYR B 1 143 ? -19.625 10.539 5.207 1 90.12 143 TYR B O 1
ATOM 4203 N N . LEU B 1 144 ? -18.172 12.258 5.336 1 90.5 144 LEU B N 1
ATOM 4204 C CA . LEU B 1 144 ? -18.375 12.523 6.754 1 90.5 144 LEU B CA 1
ATOM 4205 C C . LEU B 1 144 ? -19.25 13.758 6.953 1 90.5 144 LEU B C 1
ATOM 4207 O O . LEU B 1 144 ? -18.906 14.844 6.488 1 90.5 144 LEU B O 1
ATOM 4211 N N . ILE B 1 145 ? -20.375 13.547 7.52 1 93.75 145 ILE B N 1
ATOM 4212 C CA . ILE B 1 145 ? -21.328 14.625 7.758 1 93.75 145 ILE B CA 1
ATOM 4213 C C . ILE B 1 145 ? -21.375 14.945 9.25 1 93.75 145 ILE B C 1
ATOM 4215 O O . ILE B 1 145 ? -21.562 14.047 10.078 1 93.75 145 ILE B O 1
ATOM 4219 N N . ALA B 1 146 ? -21.109 16.141 9.594 1 96.25 146 ALA B N 1
ATOM 4220 C CA . ALA B 1 146 ? -21.172 16.594 10.977 1 96.25 146 ALA B CA 1
ATOM 4221 C C . ALA B 1 146 ? -22.109 17.797 11.109 1 96.25 146 ALA B C 1
ATOM 4223 O O . ALA B 1 146 ? -22.062 18.719 10.289 1 96.25 146 ALA B O 1
ATOM 4224 N N . GLU B 1 147 ? -23 17.703 12.094 1 97.62 147 GLU B N 1
ATOM 4225 C CA . GLU B 1 147 ? -23.953 18.781 12.336 1 97.62 147 GLU B CA 1
ATOM 4226 C C . GLU B 1 147 ? -24.062 19.094 13.828 1 97.62 147 GLU B C 1
ATOM 4228 O O . GLU B 1 147 ? -24.031 18.188 14.656 1 97.62 147 GLU B O 1
ATOM 4233 N N . ALA B 1 148 ? -24.078 20.328 14.117 1 96.88 148 ALA B N 1
ATOM 4234 C CA . ALA B 1 148 ? -24.344 20.797 15.477 1 96.88 148 ALA B CA 1
ATOM 4235 C C . ALA B 1 148 ? -24.891 22.219 15.469 1 96.88 148 ALA B C 1
ATOM 4237 O O . ALA B 1 148 ? -24.391 23.078 14.75 1 96.88 148 ALA B O 1
ATOM 4238 N N . GLU B 1 149 ? -26.016 22.438 16.172 1 93.88 149 GLU B N 1
ATOM 4239 C CA . GLU B 1 149 ? -26.484 23.812 16.312 1 93.88 149 GLU B CA 1
ATOM 4240 C C . GLU B 1 149 ? -25.391 24.703 16.891 1 93.88 149 GLU B C 1
ATOM 4242 O O . GLU B 1 149 ? -25.094 25.766 16.344 1 93.88 149 GLU B O 1
ATOM 4247 N N . ARG B 1 150 ? -24.875 24.328 17.984 1 94.12 150 ARG B N 1
ATOM 4248 C CA . ARG B 1 150 ? -23.703 24.953 18.578 1 94.12 150 ARG B CA 1
ATOM 4249 C C . ARG B 1 150 ? -22.875 23.922 19.359 1 94.12 150 ARG B C 1
ATOM 4251 O O . ARG B 1 150 ? -23.422 23.141 20.125 1 94.12 150 ARG B O 1
ATOM 4258 N N . LEU B 1 151 ? -21.594 23.906 19.047 1 97.88 151 LEU B N 1
ATOM 4259 C CA . LEU B 1 151 ? -20.703 23.016 19.781 1 97.88 151 LEU B CA 1
ATOM 4260 C C . LEU B 1 151 ? -20.562 23.438 21.234 1 97.88 151 LEU B C 1
ATOM 4262 O O . LEU B 1 151 ? -20.703 24.625 21.547 1 97.88 151 LEU B O 1
ATOM 4266 N N . ARG B 1 152 ? -20.375 22.5 22.078 1 98.25 152 ARG B N 1
ATOM 4267 C CA . ARG B 1 152 ? -20.219 22.75 23.516 1 98.25 152 ARG B CA 1
ATOM 4268 C C . ARG B 1 152 ? -18.891 22.203 24.016 1 98.25 152 ARG B C 1
ATOM 4270 O O . ARG B 1 152 ? -18.5 21.078 23.672 1 98.25 152 ARG B O 1
ATOM 4277 N N . GLY B 1 153 ? -18.266 23.047 24.844 1 97.94 153 GLY B N 1
ATOM 4278 C CA . GLY B 1 153 ? -16.984 22.625 25.406 1 97.94 153 GLY B CA 1
ATOM 4279 C C . GLY B 1 153 ? -17.109 21.391 26.281 1 97.94 153 GLY B C 1
ATOM 4280 O O . GLY B 1 153 ? -18.078 21.25 27.031 1 97.94 153 GLY B O 1
ATOM 4281 N N . GLU B 1 154 ? -16.25 20.469 26.125 1 98 154 GLU B N 1
ATOM 4282 C CA . GLU B 1 154 ? -16.125 19.234 26.906 1 98 154 GLU B CA 1
ATOM 4283 C C . GLU B 1 154 ? -14.672 18.781 26.984 1 98 154 GLU B C 1
ATOM 4285 O O . GLU B 1 154 ? -13.805 19.312 26.297 1 98 154 GLU B O 1
ATOM 4290 N N . ARG B 1 155 ? -14.469 17.844 27.875 1 97.94 155 ARG B N 1
ATOM 4291 C CA . ARG B 1 155 ? -13.156 17.219 27.938 1 97.94 155 ARG B CA 1
ATOM 4292 C C . ARG B 1 155 ? -13.023 16.109 26.891 1 97.94 155 ARG B C 1
ATOM 4294 O O . ARG B 1 155 ? -13.844 15.195 26.844 1 97.94 155 ARG B O 1
ATOM 4301 N N . VAL B 1 156 ? -12.055 16.25 26 1 97.25 156 VAL B N 1
ATOM 4302 C CA . VAL B 1 156 ? -11.781 15.273 24.953 1 97.25 156 VAL B CA 1
ATOM 4303 C C . VAL B 1 156 ? -10.422 14.617 25.203 1 97.25 156 VAL B C 1
ATOM 4305 O O . VAL B 1 156 ? -9.391 15.289 25.188 1 97.25 156 VAL B O 1
ATOM 4308 N N . HIS B 1 157 ? -10.398 13.328 25.422 1 95.88 157 HIS B N 1
ATOM 4309 C CA . HIS B 1 157 ? -9.172 12.578 25.641 1 95.88 157 HIS B CA 1
ATOM 4310 C C . HIS B 1 157 ? -8.828 11.719 24.438 1 95.88 157 HIS B C 1
ATOM 4312 O O . HIS B 1 157 ? -9.641 10.906 23.984 1 95.88 157 HIS B O 1
ATOM 4318 N N . PHE B 1 158 ? -7.641 11.883 23.906 1 93.38 158 PHE B N 1
ATOM 4319 C CA . PHE B 1 158 ? -7.16 11.031 22.812 1 93.38 158 PHE B CA 1
ATOM 4320 C C . PHE B 1 158 ? -6.285 9.906 23.359 1 93.38 158 PHE B C 1
ATOM 4322 O O . PHE B 1 158 ? -5.387 10.148 24.172 1 93.38 158 PHE B O 1
ATOM 4329 N N . GLU B 1 159 ? -6.473 8.68 22.984 1 88.81 159 GLU B N 1
ATOM 4330 C CA . GLU B 1 159 ? -5.629 7.555 23.375 1 88.81 159 GLU B CA 1
ATOM 4331 C C . GLU B 1 159 ? -4.246 7.648 22.75 1 88.81 159 GLU B C 1
ATOM 4333 O O . GLU B 1 159 ? -3.279 7.09 23.266 1 88.81 159 GLU B O 1
ATOM 4338 N N . PHE B 1 160 ? -4.109 8.32 21.703 1 89.94 160 PHE B N 1
ATOM 4339 C CA . PHE B 1 160 ? -2.906 8.617 20.938 1 89.94 160 PHE B CA 1
ATOM 4340 C C . PHE B 1 160 ? -2.869 10.086 20.531 1 89.94 160 PHE B C 1
ATOM 4342 O O . PHE B 1 160 ? -3.9 10.664 20.172 1 89.94 160 PHE B O 1
ATOM 4349 N N . PRO B 1 161 ? -1.747 10.711 20.641 1 94.5 161 PRO B N 1
ATOM 4350 C CA . PRO B 1 161 ? -1.68 12.133 20.312 1 94.5 161 PRO B CA 1
ATOM 4351 C C . PRO B 1 161 ? -1.744 12.383 18.797 1 94.5 161 PRO B C 1
ATOM 4353 O O . PRO B 1 161 ? -0.76 12.828 18.203 1 94.5 161 PRO B O 1
ATOM 4356 N N . SER B 1 162 ? -2.91 12.203 18.281 1 93.31 162 SER B N 1
ATOM 4357 C CA . SER B 1 162 ? -3.145 12.375 16.859 1 93.31 162 SER B CA 1
ATOM 4358 C C . SER B 1 162 ? -3.018 13.836 16.438 1 93.31 162 SER B C 1
ATOM 4360 O O . SER B 1 162 ? -3.738 14.695 16.953 1 93.31 162 SER B O 1
ATOM 4362 N N . VAL B 1 163 ? -2.131 14.094 15.492 1 95.31 163 VAL B N 1
ATOM 4363 C CA . VAL B 1 163 ? -1.901 15.453 15.016 1 95.31 163 VAL B CA 1
ATOM 4364 C C . VAL B 1 163 ? -3.17 16 14.367 1 95.31 163 VAL B C 1
ATOM 4366 O O . VAL B 1 163 ? -3.648 17.078 14.727 1 95.31 163 VAL B O 1
ATOM 4369 N N . GLY B 1 164 ? -3.77 15.219 13.445 1 94.62 164 GLY B N 1
ATOM 4370 C CA . GLY B 1 164 ? -4.957 15.648 12.719 1 94.62 164 GLY B CA 1
ATOM 4371 C C . GLY B 1 164 ? -6.152 15.883 13.617 1 94.62 164 GLY B C 1
ATOM 4372 O O . GLY B 1 164 ? -6.879 16.859 13.453 1 94.62 164 GLY B O 1
ATOM 4373 N N . ALA B 1 165 ? -6.355 14.961 14.547 1 94.75 165 ALA B N 1
ATOM 4374 C CA . ALA B 1 165 ? -7.488 15.102 15.461 1 94.75 165 ALA B CA 1
ATOM 4375 C C . ALA B 1 165 ? -7.316 16.312 16.359 1 94.75 165 ALA B C 1
ATOM 4377 O O . ALA B 1 165 ? -8.281 17.047 16.625 1 94.75 165 ALA B O 1
ATOM 4378 N N . THR B 1 166 ? -6.086 16.5 16.891 1 97.75 166 THR B N 1
ATOM 4379 C CA . THR B 1 166 ? -5.816 17.672 17.719 1 97.75 166 THR B CA 1
ATOM 4380 C C . THR B 1 166 ? -6.141 18.953 16.953 1 97.75 166 THR B C 1
ATOM 4382 O O . THR B 1 166 ? -6.801 19.844 17.5 1 97.75 166 THR B O 1
ATOM 4385 N N . GLU B 1 167 ? -5.688 19.031 15.695 1 97.94 167 GLU B N 1
ATOM 4386 C CA . GLU B 1 167 ? -5.918 20.203 14.867 1 97.94 167 GLU B CA 1
ATOM 4387 C C . GLU B 1 167 ? -7.41 20.453 14.664 1 97.94 167 GLU B C 1
ATOM 4389 O O . GLU B 1 167 ? -7.891 21.578 14.859 1 97.94 167 GLU B O 1
ATOM 4394 N N . ASN B 1 168 ? -8.117 19.422 14.305 1 96.81 168 ASN B N 1
ATOM 4395 C CA . ASN B 1 168 ? -9.539 19.531 13.992 1 96.81 168 ASN B CA 1
ATOM 4396 C C . ASN B 1 168 ? -10.359 19.938 15.211 1 96.81 168 ASN B C 1
ATOM 4398 O O . ASN B 1 168 ? -11.195 20.844 15.133 1 96.81 168 ASN B O 1
ATOM 4402 N N . ILE B 1 169 ? -10.125 19.281 16.328 1 98 169 ILE B N 1
ATOM 4403 C CA . ILE B 1 169 ? -10.898 19.531 17.547 1 98 169 ILE B CA 1
ATOM 4404 C C . ILE B 1 169 ? -10.539 20.906 18.109 1 98 169 ILE B C 1
ATOM 4406 O O . ILE B 1 169 ? -11.398 21.609 18.625 1 98 169 ILE B O 1
ATOM 4410 N N . LEU B 1 170 ? -9.281 21.25 18 1 98.69 170 LEU B N 1
ATOM 4411 C CA . LEU B 1 170 ? -8.836 22.578 18.406 1 98.69 170 LEU B CA 1
ATOM 4412 C C . LEU B 1 170 ? -9.586 23.672 17.641 1 98.69 170 LEU B C 1
ATOM 4414 O O . LEU B 1 170 ? -10.141 24.594 18.25 1 98.69 170 LEU B O 1
ATOM 4418 N N . MET B 1 171 ? -9.672 23.531 16.359 1 98.69 171 MET B N 1
ATOM 4419 C CA . MET B 1 171 ? -10.336 24.531 15.516 1 98.69 171 MET B CA 1
ATOM 4420 C C . MET B 1 171 ? -11.844 24.531 15.758 1 98.69 171 MET B C 1
ATOM 4422 O O . MET B 1 171 ? -12.492 25.578 15.656 1 98.69 171 MET B O 1
ATOM 4426 N N . ALA B 1 172 ? -12.375 23.375 16.094 1 98.5 172 ALA B N 1
ATOM 4427 C CA . ALA B 1 172 ? -13.797 23.297 16.438 1 98.5 172 ALA B CA 1
ATOM 4428 C C . ALA B 1 172 ? -14.078 23.953 17.781 1 98.5 172 ALA B C 1
ATOM 4430 O O . ALA B 1 172 ? -15.086 24.641 17.938 1 98.5 172 ALA B O 1
ATOM 4431 N N . ALA B 1 173 ? -13.211 23.828 18.703 1 98.75 173 ALA B N 1
ATOM 4432 C CA . ALA B 1 173 ? -13.406 24.188 20.109 1 98.75 173 ALA B CA 1
ATOM 4433 C C . ALA B 1 173 ? -13.359 25.703 20.312 1 98.75 173 ALA B C 1
ATOM 4435 O O . ALA B 1 173 ? -13.969 26.234 21.234 1 98.75 173 ALA B O 1
ATOM 4436 N N . VAL B 1 174 ? -12.688 26.438 19.453 1 98.75 174 VAL B N 1
ATOM 4437 C CA . VAL B 1 174 ? -12.406 27.844 19.688 1 98.75 174 VAL B CA 1
ATOM 4438 C C . VAL B 1 174 ? -13.703 28.656 19.641 1 98.75 174 VAL B C 1
ATOM 4440 O O . VAL B 1 174 ? -13.789 29.734 20.219 1 98.75 174 VAL B O 1
ATOM 4443 N N . LEU B 1 175 ? -14.719 28.125 18.969 1 98.31 175 LEU B N 1
ATOM 4444 C CA . LEU B 1 175 ? -16 28.812 18.906 1 98.31 175 LEU B CA 1
ATOM 4445 C C . LEU B 1 175 ? -17.062 28.047 19.688 1 98.31 175 LEU B C 1
ATOM 4447 O O . LEU B 1 175 ? -18.25 28.391 19.625 1 98.31 175 LEU B O 1
ATOM 4451 N N . ALA B 1 176 ? -16.688 26.969 20.344 1 98.44 176 ALA B N 1
ATOM 4452 C CA . ALA B 1 176 ? -17.625 26.172 21.125 1 98.44 176 ALA B CA 1
ATOM 4453 C C . ALA B 1 176 ? -18.078 26.938 22.375 1 98.44 176 ALA B C 1
ATOM 4455 O O . ALA B 1 176 ? -17.312 27.734 22.922 1 98.44 176 ALA B O 1
ATOM 4456 N N . LYS B 1 177 ? -19.281 26.75 22.797 1 98.38 177 LYS B N 1
ATOM 4457 C CA . LYS B 1 177 ? -19.75 27.359 24.047 1 98.38 177 LYS B CA 1
ATOM 4458 C C . LYS B 1 177 ? -19.125 26.672 25.25 1 98.38 177 LYS B C 1
ATOM 4460 O O . LYS B 1 177 ? -19.297 25.469 25.438 1 98.38 177 LYS B O 1
ATOM 4465 N N . GLY B 1 178 ? -18.438 27.438 26.031 1 98.44 178 GLY B N 1
ATOM 4466 C CA . GLY B 1 178 ? -17.828 26.891 27.219 1 98.44 178 GLY B CA 1
ATOM 4467 C C . GLY B 1 178 ? -16.375 26.5 27.031 1 98.44 178 GLY B C 1
ATOM 4468 O O . GLY B 1 178 ? -15.727 26.969 26.078 1 98.44 178 GLY B O 1
ATOM 4469 N N . THR B 1 179 ? -15.852 25.75 27.953 1 98.75 179 THR B N 1
ATOM 4470 C CA . THR B 1 179 ? -14.438 25.406 27.969 1 98.75 179 THR B CA 1
ATOM 4471 C C . THR B 1 179 ? -14.227 23.984 27.438 1 98.75 179 THR B C 1
ATOM 4473 O O . THR B 1 179 ? -14.906 23.047 27.859 1 98.75 179 THR B O 1
ATOM 4476 N N . THR B 1 180 ? -13.422 23.812 26.469 1 98.81 180 THR B N 1
ATOM 4477 C CA . THR B 1 180 ? -12.984 22.516 25.953 1 98.81 180 THR B CA 1
ATOM 4478 C C . THR B 1 180 ? -11.586 22.172 26.469 1 98.81 180 THR B C 1
ATOM 4480 O O . THR B 1 180 ? -10.695 23.031 26.453 1 98.81 180 THR B O 1
ATOM 4483 N N . VAL B 1 181 ? -11.375 21.031 27 1 98.75 181 VAL B N 1
ATOM 4484 C CA . VAL B 1 181 ? -10.047 20.547 27.375 1 98.75 181 VAL B CA 1
ATOM 4485 C C . VAL B 1 181 ? -9.648 19.375 26.469 1 98.75 181 VAL B C 1
ATOM 4487 O O . VAL B 1 181 ? -10.344 18.359 26.422 1 98.75 181 VAL B O 1
ATOM 4490 N N . ILE B 1 182 ? -8.633 19.516 25.688 1 98.56 182 ILE B N 1
ATOM 4491 C CA . ILE B 1 182 ? -8.07 18.422 24.906 1 98.56 182 ILE B CA 1
ATOM 4492 C C . ILE B 1 182 ? -6.91 17.781 25.656 1 98.56 182 ILE B C 1
ATOM 4494 O O . ILE B 1 182 ? -5.906 18.438 25.938 1 98.56 182 ILE B O 1
ATOM 4498 N N . GLU B 1 183 ? -7.035 16.516 26.016 1 97.88 183 GLU B N 1
ATOM 4499 C CA . GLU B 1 183 ? -6.008 15.766 26.719 1 97.88 183 GLU B CA 1
ATOM 4500 C C . GLU B 1 183 ? -5.273 14.805 25.781 1 97.88 183 GLU B C 1
ATOM 4502 O O . GLU B 1 183 ? -5.887 14.195 24.906 1 97.88 183 GLU B O 1
ATOM 4507 N N . ASN B 1 184 ? -3.938 14.688 26.031 1 97.44 184 ASN B N 1
ATOM 4508 C CA . ASN B 1 184 ? -3.035 13.922 25.172 1 97.44 184 ASN B CA 1
ATOM 4509 C C . ASN B 1 184 ? -3.002 14.469 23.75 1 97.44 184 ASN B C 1
ATOM 4511 O O . ASN B 1 184 ? -3.145 13.719 22.781 1 97.44 184 ASN B O 1
ATOM 4515 N N . ALA B 1 185 ? -2.906 15.828 23.688 1 97.88 185 ALA B N 1
ATOM 4516 C CA . ALA B 1 185 ? -2.842 16.547 22.422 1 97.88 185 ALA B CA 1
ATOM 4517 C C . ALA B 1 185 ? -1.48 16.375 21.766 1 97.88 185 ALA B C 1
ATOM 4519 O O . ALA B 1 185 ? -0.474 16.156 22.438 1 97.88 185 ALA B O 1
ATOM 4520 N N . ALA B 1 186 ? -1.489 16.375 20.453 1 97.5 186 ALA B N 1
ATOM 4521 C CA . ALA B 1 186 ? -0.233 16.453 19.703 1 97.5 186 ALA B CA 1
ATOM 4522 C C . ALA B 1 186 ? 0.53 17.734 20.031 1 97.5 186 ALA B C 1
ATOM 4524 O O . ALA B 1 186 ? -0.076 18.766 20.297 1 97.5 186 ALA B O 1
ATOM 4525 N N . ARG B 1 187 ? 1.881 17.656 20.016 1 97.19 187 ARG B N 1
ATOM 4526 C CA . ARG B 1 187 ? 2.684 18.766 20.5 1 97.19 187 ARG B CA 1
ATOM 4527 C C . ARG B 1 187 ? 3.623 19.281 19.406 1 97.19 187 ARG B C 1
ATOM 4529 O O . ARG B 1 187 ? 4.559 20.031 19.688 1 97.19 187 ARG B O 1
ATOM 4536 N N . GLU B 1 188 ? 3.387 18.812 18.172 1 97.88 188 GLU B N 1
ATOM 4537 C CA . GLU B 1 188 ? 4.25 19.203 17.062 1 97.88 188 GLU B CA 1
ATOM 4538 C C . GLU B 1 188 ? 4.312 20.719 16.906 1 97.88 188 GLU B C 1
ATOM 4540 O O . GLU B 1 188 ? 3.34 21.422 17.203 1 97.88 188 GLU B O 1
ATOM 4545 N N . PRO B 1 189 ? 5.473 21.25 16.406 1 98.12 189 PRO B N 1
ATOM 4546 C CA . PRO B 1 189 ? 5.586 22.688 16.125 1 98.12 189 PRO B CA 1
ATOM 4547 C C . PRO B 1 189 ? 4.441 23.203 15.258 1 98.12 189 PRO B C 1
ATOM 4549 O O . PRO B 1 189 ? 4.043 24.375 15.391 1 98.12 189 PRO B O 1
ATOM 4552 N N . GLU B 1 190 ? 3.896 22.391 14.422 1 98.31 190 GLU B N 1
ATOM 4553 C CA . GLU B 1 190 ? 2.777 22.766 13.562 1 98.31 190 GLU B CA 1
ATOM 4554 C C . GLU B 1 190 ? 1.522 23.047 14.383 1 98.31 190 GLU B C 1
ATOM 4556 O O . GLU B 1 190 ? 0.719 23.906 14.023 1 98.31 190 GLU B O 1
ATOM 4561 N N . ILE B 1 191 ? 1.343 22.297 15.5 1 98.56 191 ILE B N 1
ATOM 4562 C CA . ILE B 1 191 ? 0.222 22.531 16.406 1 98.56 191 ILE B CA 1
ATOM 4563 C C . ILE B 1 191 ? 0.399 23.891 17.094 1 98.56 191 ILE B C 1
ATOM 4565 O O . ILE B 1 191 ? -0.559 24.656 17.219 1 98.56 191 ILE B O 1
ATOM 4569 N N . VAL B 1 192 ? 1.623 24.156 17.547 1 98.69 192 VAL B N 1
ATOM 4570 C CA . VAL B 1 192 ? 1.939 25.438 18.156 1 98.69 192 VAL B CA 1
ATOM 4571 C C . VAL B 1 192 ? 1.674 26.562 17.172 1 98.69 192 VAL B C 1
ATOM 4573 O O . VAL B 1 192 ? 1.132 27.609 17.547 1 98.69 192 VAL B O 1
ATOM 4576 N N . ASP B 1 193 ? 2.064 26.359 15.961 1 98.81 193 ASP B N 1
ATOM 4577 C CA . ASP B 1 193 ? 1.857 27.344 14.914 1 98.81 193 ASP B CA 1
ATOM 4578 C C . ASP B 1 193 ? 0.372 27.641 14.719 1 98.81 193 ASP B C 1
ATOM 4580 O O . ASP B 1 193 ? -0.032 28.812 14.68 1 98.81 193 ASP B O 1
ATOM 4584 N N . LEU B 1 194 ? -0.441 26.594 14.578 1 98.81 194 LEU B N 1
ATOM 4585 C CA . LEU B 1 194 ? -1.887 26.734 14.438 1 98.81 194 LEU B CA 1
ATOM 4586 C C . LEU B 1 194 ? -2.484 27.469 15.633 1 98.81 194 LEU B C 1
ATOM 4588 O O . LEU B 1 194 ? -3.307 28.375 15.461 1 98.81 194 LEU B O 1
ATOM 4592 N N . THR B 1 195 ? -2.064 27.125 16.859 1 98.81 195 THR B N 1
ATOM 4593 C CA . THR B 1 195 ? -2.568 27.75 18.078 1 98.81 195 THR B CA 1
ATOM 4594 C C . THR B 1 195 ? -2.215 29.234 18.125 1 98.81 195 THR B C 1
ATOM 4596 O O . THR B 1 195 ? -3.035 30.062 18.516 1 98.81 195 THR B O 1
ATOM 4599 N N . THR B 1 196 ? -1.019 29.5 17.703 1 98.81 196 THR B N 1
ATOM 4600 C CA . THR B 1 196 ? -0.554 30.875 17.688 1 98.81 196 THR B CA 1
ATOM 4601 C C . THR B 1 196 ? -1.413 31.734 16.75 1 98.81 196 THR B C 1
ATOM 4603 O O . THR B 1 196 ? -1.797 32.844 17.109 1 98.81 196 THR B O 1
ATOM 4606 N N . MET B 1 197 ? -1.713 31.172 15.57 1 98.88 197 MET B N 1
ATOM 4607 C CA . MET B 1 197 ? -2.578 31.906 14.648 1 98.88 197 MET B CA 1
ATOM 4608 C C . MET B 1 197 ? -3.975 32.094 15.242 1 98.88 197 MET B C 1
ATOM 4610 O O . MET B 1 197 ? -4.555 33.156 15.164 1 98.88 197 MET B O 1
ATOM 4614 N N . LEU B 1 198 ? -4.512 31.031 15.812 1 98.94 198 LEU B N 1
ATOM 4615 C CA . LEU B 1 198 ? -5.84 31.094 16.406 1 98.94 198 LEU B CA 1
ATOM 4616 C C . LEU B 1 198 ? -5.887 32.125 17.516 1 98.94 198 LEU B C 1
ATOM 4618 O O . LEU B 1 198 ? -6.859 32.906 17.625 1 98.94 198 LEU B O 1
ATOM 4622 N N . GLN B 1 199 ? -4.871 32.188 18.359 1 98.88 199 GLN B N 1
ATOM 4623 C CA . GLN B 1 199 ? -4.797 33.219 19.406 1 98.88 199 GLN B CA 1
ATOM 4624 C C . GLN B 1 199 ? -4.746 34.625 18.812 1 98.88 199 GLN B C 1
ATOM 4626 O O . GLN B 1 199 ? -5.387 35.531 19.328 1 98.88 199 GLN B O 1
ATOM 4631 N N . ALA B 1 200 ? -3.941 34.75 17.766 1 98.81 200 ALA B N 1
ATOM 4632 C CA . ALA B 1 200 ? -3.885 36.031 17.078 1 98.81 200 ALA B CA 1
ATOM 4633 C C . ALA B 1 200 ? -5.258 36.438 16.547 1 98.81 200 ALA B C 1
ATOM 4635 O O . ALA B 1 200 ? -5.586 37.625 16.484 1 98.81 200 ALA B O 1
ATOM 4636 N N . MET B 1 201 ? -6.059 35.469 16.172 1 98.81 201 MET B N 1
ATOM 4637 C CA . MET B 1 201 ? -7.406 35.688 15.656 1 98.81 201 MET B CA 1
ATOM 4638 C C . MET B 1 201 ? -8.359 36.062 16.781 1 98.81 201 MET B C 1
ATOM 4640 O O . MET B 1 201 ? -9.453 36.562 16.531 1 98.81 201 MET B O 1
ATOM 4644 N N . GLY B 1 202 ? -7.965 35.812 18.031 1 98.81 202 GLY B N 1
ATOM 4645 C CA . GLY B 1 202 ? -8.789 36.188 19.172 1 98.81 202 GLY B CA 1
ATOM 4646 C C . GLY B 1 202 ? -9.172 35 20.047 1 98.81 202 GLY B C 1
ATOM 4647 O O . GLY B 1 202 ? -9.859 35.188 21.047 1 98.81 202 GLY B O 1
ATOM 4648 N N . ALA B 1 203 ? -8.727 33.812 19.719 1 98.81 203 ALA B N 1
ATOM 4649 C CA . ALA B 1 203 ? -9.062 32.625 20.5 1 98.81 203 ALA B CA 1
ATOM 4650 C C . ALA B 1 203 ? -8.367 32.625 21.859 1 98.81 203 ALA B C 1
ATOM 4652 O O . ALA B 1 203 ? -7.293 33.219 22.016 1 98.81 203 ALA B O 1
ATOM 4653 N N . GLN B 1 204 ? -8.969 32.031 22.797 1 98.81 204 GLN B N 1
ATOM 4654 C CA . GLN B 1 204 ? -8.406 31.875 24.125 1 98.81 204 GLN B CA 1
ATOM 4655 C C . GLN B 1 204 ? -7.965 30.438 24.359 1 98.81 204 GLN B C 1
ATOM 4657 O O . GLN B 1 204 ? -8.781 29.578 24.688 1 98.81 204 GLN B O 1
ATOM 4662 N N . ILE B 1 205 ? -6.695 30.219 24.281 1 98.88 205 ILE B N 1
ATOM 4663 C CA . ILE B 1 205 ? -6.148 28.875 24.375 1 98.88 205 ILE B CA 1
ATOM 4664 C C . ILE B 1 205 ? -4.98 28.859 25.359 1 98.88 205 ILE B C 1
ATOM 4666 O O . ILE B 1 205 ? -4.043 29.656 25.234 1 98.88 205 ILE B O 1
ATOM 4670 N N . ASP B 1 206 ? -4.988 28.031 26.281 1 98.69 206 ASP B N 1
ATOM 4671 C CA . ASP B 1 206 ? -3.893 27.797 27.219 1 98.69 206 ASP B CA 1
ATOM 4672 C C . ASP B 1 206 ? -3.264 26.422 27.016 1 98.69 206 ASP B C 1
ATOM 4674 O O . ASP B 1 206 ? -3.889 25.531 26.438 1 98.69 206 ASP B O 1
ATOM 4678 N N . GLY B 1 207 ? -2.012 26.25 27.453 1 98.31 207 GLY B N 1
ATOM 4679 C CA . GLY B 1 207 ? -1.318 24.969 27.375 1 98.31 207 GLY B CA 1
ATOM 4680 C C . GLY B 1 207 ? -0.663 24.734 26.031 1 98.31 207 GLY B C 1
ATOM 4681 O O . GLY B 1 207 ? -0.454 23.578 25.641 1 98.31 207 GLY B O 1
ATOM 4682 N N . VAL B 1 208 ? -0.302 25.781 25.297 1 97.69 208 VAL B N 1
ATOM 4683 C CA . VAL B 1 208 ? 0.289 25.688 23.969 1 97.69 208 VAL B CA 1
ATOM 4684 C C . VAL B 1 208 ? 1.603 24.906 24.031 1 97.69 208 VAL B C 1
ATOM 4686 O O . VAL B 1 208 ? 2.465 25.219 24.859 1 97.69 208 VAL B O 1
ATOM 4689 N N . GLY B 1 209 ? 1.722 23.906 23.25 1 96.25 209 GLY B N 1
ATOM 4690 C CA . GLY B 1 209 ? 2.943 23.125 23.172 1 96.25 209 GLY B CA 1
ATOM 4691 C C . GLY B 1 209 ? 2.975 21.984 24.172 1 96.25 209 GLY B C 1
ATOM 4692 O O . GLY B 1 209 ? 3.936 21.203 24.219 1 96.25 209 GLY B O 1
ATOM 4693 N N . THR B 1 210 ? 1.92 21.828 24.953 1 97.06 210 THR B N 1
ATOM 4694 C CA . THR B 1 210 ? 1.85 20.75 25.922 1 97.06 210 THR B CA 1
ATOM 4695 C C . THR B 1 210 ? 0.796 19.719 25.531 1 97.06 210 THR B C 1
ATOM 4697 O O . THR B 1 210 ? 0.162 19.859 24.484 1 97.06 210 THR B O 1
ATOM 4700 N N . THR B 1 211 ? 0.694 18.641 26.328 1 97.38 211 THR B N 1
ATOM 4701 C CA . THR B 1 211 ? -0.231 17.547 26.016 1 97.38 211 THR B CA 1
ATOM 4702 C C . THR B 1 211 ? -1.653 17.922 26.438 1 97.38 211 THR B C 1
ATOM 4704 O O . THR B 1 211 ? -2.602 17.188 26.141 1 97.38 211 THR B O 1
ATOM 4707 N N . GLU B 1 212 ? -1.785 19.047 27.078 1 98.44 212 GLU B N 1
ATOM 4708 C CA . GLU B 1 212 ? -3.109 19.484 27.5 1 98.44 212 GLU B CA 1
ATOM 4709 C C . GLU B 1 212 ? -3.396 20.906 27 1 98.44 212 GLU B C 1
ATOM 4711 O O . GLU B 1 212 ? -2.668 21.844 27.344 1 98.44 212 GLU B O 1
ATOM 4716 N N . LEU B 1 213 ? -4.418 21.062 26.219 1 98.75 213 LEU B N 1
ATOM 4717 C CA . LEU B 1 213 ? -4.891 22.359 25.75 1 98.75 213 LEU B CA 1
ATOM 4718 C C . LEU B 1 213 ? -6.223 22.719 26.406 1 98.75 213 LEU B C 1
ATOM 4720 O O . LEU B 1 213 ? -7.129 21.891 26.469 1 98.75 213 LEU B O 1
ATOM 4724 N N . VAL B 1 214 ? -6.289 23.844 26.953 1 98.88 214 VAL B N 1
ATOM 4725 C CA . VAL B 1 214 ? -7.523 24.375 27.531 1 98.88 214 VAL B CA 1
ATOM 4726 C C . VAL B 1 214 ? -8.031 25.547 26.688 1 98.88 214 VAL B C 1
ATOM 4728 O O . VAL B 1 214 ? -7.34 26.547 26.547 1 98.88 214 VAL B O 1
ATOM 4731 N N . ILE B 1 215 ? -9.203 25.391 26.094 1 98.88 215 ILE B N 1
ATOM 4732 C CA . ILE B 1 215 ? -9.742 26.359 25.141 1 98.88 215 ILE B CA 1
ATOM 4733 C C . ILE B 1 215 ? -11.039 26.938 25.688 1 98.88 215 ILE B C 1
ATOM 4735 O O . ILE B 1 215 ? -12.008 26.219 25.922 1 98.88 215 ILE B O 1
ATOM 4739 N N . ASP B 1 216 ? -11.062 28.203 25.984 1 98.81 216 ASP B N 1
ATOM 4740 C CA . ASP B 1 216 ? -12.312 28.906 26.266 1 98.81 216 ASP B CA 1
ATOM 4741 C C . ASP B 1 216 ? -12.93 29.453 25 1 98.81 216 ASP B C 1
ATOM 4743 O O . ASP B 1 216 ? -12.391 30.391 24.391 1 98.81 216 ASP B O 1
ATOM 4747 N N . GLY B 1 217 ? -14.023 28.859 24.656 1 98.5 217 GLY B N 1
ATOM 4748 C CA . GLY B 1 217 ? -14.672 29.281 23.422 1 98.5 217 GLY B CA 1
ATOM 4749 C C . GLY B 1 217 ? -15.055 30.75 23.422 1 98.5 217 GLY B C 1
ATOM 4750 O O . GLY B 1 217 ? -15.453 31.297 24.453 1 98.5 217 GLY B O 1
ATOM 4751 N N . VAL B 1 218 ? -14.898 31.391 22.234 1 98.56 218 VAL B N 1
ATOM 4752 C CA . VAL B 1 218 ? -15.273 32.781 22.062 1 98.56 218 VAL B CA 1
ATOM 4753 C C . VAL B 1 218 ? -16.391 32.906 21.031 1 98.56 218 VAL B C 1
ATOM 4755 O O . VAL B 1 218 ? -16.719 31.922 20.359 1 98.56 218 VAL B O 1
ATOM 4758 N N . ASP B 1 219 ? -16.953 34.031 20.953 1 97 219 ASP B N 1
ATOM 4759 C CA . ASP B 1 219 ? -18.125 34.188 20.094 1 97 219 ASP B CA 1
ATOM 4760 C C . ASP B 1 219 ? -17.734 34.438 18.641 1 97 219 ASP B C 1
ATOM 4762 O O . ASP B 1 219 ? -18.469 34.125 17.719 1 97 219 ASP B O 1
ATOM 4766 N N . GLU B 1 220 ? -16.594 35.062 18.516 1 97.31 220 GLU B N 1
ATOM 4767 C CA . GLU B 1 220 ? -16.156 35.375 17.156 1 97.31 220 GLU B CA 1
ATOM 4768 C C . GLU B 1 220 ? -14.625 35.469 17.094 1 97.31 220 GLU B C 1
ATOM 4770 O O . GLU B 1 220 ? -13.961 35.656 18.109 1 97.31 220 GLU B O 1
ATOM 4775 N N . LEU B 1 221 ? -14.117 35.219 15.93 1 98.44 221 LEU B N 1
ATOM 4776 C CA . LEU B 1 221 ? -12.703 35.375 15.609 1 98.44 221 LEU B CA 1
ATOM 4777 C C . LEU B 1 221 ? -12.516 36.375 14.469 1 98.44 221 LEU B C 1
ATOM 4779 O O . LEU B 1 221 ? -13.477 36.719 13.773 1 98.44 221 LEU B O 1
ATOM 4783 N N . HIS B 1 222 ? -11.312 36.875 14.328 1 98.56 222 HIS B N 1
ATOM 4784 C CA . HIS B 1 222 ? -11.016 37.875 13.297 1 98.56 222 HIS B CA 1
ATOM 4785 C C . HIS B 1 222 ? -9.852 37.406 12.422 1 98.56 222 HIS B C 1
ATOM 4787 O O . HIS B 1 222 ? -8.953 36.719 12.891 1 98.56 222 HIS B O 1
ATOM 4793 N N . PRO B 1 223 ? -9.914 37.781 11.133 1 98.44 223 PRO B N 1
ATOM 4794 C CA . PRO B 1 223 ? -8.797 37.406 10.266 1 98.44 223 PRO B CA 1
ATOM 4795 C C . PRO B 1 223 ? -7.484 38.062 10.672 1 98.44 223 PRO B C 1
ATOM 4797 O O . PRO B 1 223 ? -7.488 39.156 11.242 1 98.44 223 PRO B O 1
ATOM 4800 N N . VAL B 1 224 ? -6.383 37.469 10.375 1 98.69 224 VAL B N 1
ATOM 4801 C CA . VAL B 1 224 ? -5.074 37.969 10.789 1 98.69 224 VAL B CA 1
ATOM 4802 C C . VAL B 1 224 ? -4.051 37.719 9.688 1 98.69 224 VAL B C 1
ATOM 4804 O O . VAL B 1 224 ? -4.371 37.094 8.664 1 98.69 224 VAL B O 1
ATOM 4807 N N . SER B 1 225 ? -2.865 38.344 9.805 1 98.62 225 SER B N 1
ATOM 4808 C CA . SER B 1 225 ? -1.667 37.938 9.07 1 98.62 225 SER B CA 1
ATOM 4809 C C . SER B 1 225 ? -0.797 37 9.906 1 98.62 225 SER B C 1
ATOM 4811 O O . SER B 1 225 ? -0.621 37.219 11.109 1 98.62 225 SER B O 1
ATOM 4813 N N . HIS B 1 226 ? -0.387 35.938 9.344 1 98.75 226 HIS B N 1
ATOM 4814 C CA . HIS B 1 226 ? 0.402 34.938 10.062 1 98.75 226 HIS B CA 1
ATOM 4815 C C . HIS B 1 226 ? 1.486 34.344 9.172 1 98.75 226 HIS B C 1
ATOM 4817 O O . HIS B 1 226 ? 1.25 34.094 7.988 1 98.75 226 HIS B O 1
ATOM 4823 N N . GLU B 1 227 ? 2.734 34.188 9.711 1 98.62 227 GLU B N 1
ATOM 4824 C CA . GLU B 1 227 ? 3.842 33.562 9.008 1 98.62 227 GLU B CA 1
ATOM 4825 C C . GLU B 1 227 ? 3.93 32.062 9.367 1 98.62 227 GLU B C 1
ATOM 4827 O O . GLU B 1 227 ? 4.074 31.719 10.539 1 98.62 227 GLU B O 1
ATOM 4832 N N . THR B 1 228 ? 3.863 31.234 8.344 1 98.69 228 THR B N 1
ATOM 4833 C CA . THR B 1 228 ? 3.898 29.797 8.562 1 98.69 228 THR B CA 1
ATOM 4834 C C . THR B 1 228 ? 5.246 29.359 9.133 1 98.69 228 THR B C 1
ATOM 4836 O O . THR B 1 228 ? 6.293 29.844 8.688 1 98.69 228 THR B O 1
ATOM 4839 N N . VAL B 1 229 ? 5.246 28.516 10.117 1 98.56 229 VAL B N 1
ATOM 4840 C CA . VAL B 1 229 ? 6.461 28 10.742 1 98.56 229 VAL B CA 1
ATOM 4841 C C . VAL B 1 229 ? 7.281 27.219 9.719 1 98.56 229 VAL B C 1
ATOM 4843 O O . VAL B 1 229 ? 6.727 26.578 8.82 1 98.56 229 VAL B O 1
ATOM 4846 N N . PRO B 1 230 ? 8.625 27.281 9.797 1 98.38 230 PRO B N 1
ATOM 4847 C CA . PRO B 1 230 ? 9.469 26.531 8.859 1 98.38 230 PRO B CA 1
ATOM 4848 C C . PRO B 1 230 ? 9.227 25.016 8.922 1 98.38 230 PRO B C 1
ATOM 4850 O O . PRO B 1 230 ? 8.938 24.484 9.992 1 98.38 230 PRO B O 1
ATOM 4853 N N . ASP B 1 231 ? 9.367 24.359 7.805 1 98.56 231 ASP B N 1
ATOM 4854 C CA . ASP B 1 231 ? 9.078 22.922 7.68 1 98.56 231 ASP B CA 1
ATOM 4855 C C . ASP B 1 231 ? 10.211 22.078 8.273 1 98.56 231 ASP B C 1
ATOM 4857 O O . ASP B 1 231 ? 11.219 21.844 7.613 1 98.56 231 ASP B O 1
ATOM 4861 N N . ARG B 1 232 ? 10.016 21.609 9.414 1 98.44 232 ARG B N 1
ATOM 4862 C CA . ARG B 1 232 ? 11.047 20.844 10.094 1 98.44 232 ARG B CA 1
ATOM 4863 C C . ARG B 1 232 ? 11.305 19.516 9.383 1 98.44 232 ARG B C 1
ATOM 4865 O O . ARG B 1 232 ? 12.391 18.953 9.477 1 98.44 232 ARG B O 1
ATOM 4872 N N . ILE B 1 233 ? 10.312 18.953 8.688 1 98.5 233 ILE B N 1
ATOM 4873 C CA . ILE B 1 233 ? 10.484 17.688 7.973 1 98.5 233 ILE B CA 1
ATOM 4874 C C . ILE B 1 233 ? 11.375 17.906 6.754 1 98.5 233 ILE B C 1
ATOM 4876 O O . ILE B 1 233 ? 12.258 17.078 6.473 1 98.5 233 ILE B O 1
ATOM 4880 N N . VAL B 1 234 ? 11.133 19.016 6.051 1 98.69 234 VAL B N 1
ATOM 4881 C CA . VAL B 1 234 ? 11.992 19.344 4.914 1 98.69 234 VAL B CA 1
ATOM 4882 C C . VAL B 1 234 ? 13.414 19.609 5.398 1 98.69 234 VAL B C 1
ATOM 4884 O O . VAL B 1 234 ? 14.383 19.156 4.785 1 98.69 234 VAL B O 1
ATOM 4887 N N . ALA B 1 235 ? 13.531 20.359 6.508 1 98.69 235 ALA B N 1
ATOM 4888 C CA . ALA B 1 235 ? 14.844 20.609 7.098 1 98.69 235 ALA B CA 1
ATOM 4889 C C . ALA B 1 235 ? 15.555 19.297 7.422 1 98.69 235 ALA B C 1
ATOM 4891 O O . ALA B 1 235 ? 16.734 19.125 7.117 1 98.69 235 ALA B O 1
ATOM 4892 N N . GLY B 1 236 ? 14.828 18.375 8.07 1 98.62 236 GLY B N 1
ATOM 4893 C CA . GLY B 1 236 ? 15.375 17.062 8.398 1 98.62 236 GLY B CA 1
ATOM 4894 C C . GLY B 1 236 ? 15.773 16.266 7.168 1 98.62 236 GLY B C 1
ATOM 4895 O O . GLY B 1 236 ? 16.766 15.539 7.195 1 98.62 236 GLY B O 1
ATOM 4896 N N . THR B 1 237 ? 15.008 16.359 6.074 1 98.75 237 THR B N 1
ATOM 4897 C CA . THR B 1 237 ? 15.312 15.68 4.82 1 98.75 237 THR B CA 1
ATOM 4898 C C . THR B 1 237 ? 16.688 16.094 4.301 1 98.75 237 THR B C 1
ATOM 4900 O O . THR B 1 237 ? 17.5 15.258 3.918 1 98.75 237 THR B O 1
ATOM 4903 N N . TRP B 1 238 ? 16.953 17.422 4.332 1 98.75 238 TRP B N 1
ATOM 4904 C CA . TRP B 1 238 ? 18.234 17.938 3.85 1 98.75 238 TRP B CA 1
ATOM 4905 C C . TRP B 1 238 ? 19.375 17.516 4.773 1 98.75 238 TRP B C 1
ATOM 4907 O O . TRP B 1 238 ? 20.484 17.234 4.316 1 98.75 238 TRP B O 1
ATOM 4917 N N . ALA B 1 239 ? 19.109 17.547 6.082 1 98.75 239 ALA B N 1
ATOM 4918 C CA . ALA B 1 239 ? 20.109 17.094 7.043 1 98.75 239 ALA B CA 1
ATOM 4919 C C . ALA B 1 239 ? 20.516 15.648 6.766 1 98.75 239 ALA B C 1
ATOM 4921 O O . ALA B 1 239 ? 21.719 15.344 6.703 1 98.75 239 ALA B O 1
ATOM 4922 N N . ILE B 1 240 ? 19.562 14.758 6.566 1 98.69 240 ILE B N 1
ATOM 4923 C CA . ILE B 1 240 ? 19.828 13.344 6.34 1 98.69 240 ILE B CA 1
ATOM 4924 C C . ILE B 1 240 ? 20.484 13.156 4.977 1 98.69 240 ILE B C 1
ATOM 4926 O O . ILE B 1 240 ? 21.359 12.297 4.816 1 98.69 240 ILE B O 1
ATOM 4930 N N . ALA B 1 241 ? 20.047 13.984 3.998 1 98.62 241 ALA B N 1
ATOM 4931 C CA . ALA B 1 241 ? 20.656 13.938 2.678 1 98.62 241 ALA B CA 1
ATOM 4932 C C . ALA B 1 241 ? 22.156 14.219 2.766 1 98.62 241 ALA B C 1
ATOM 4934 O O . ALA B 1 241 ? 22.953 13.594 2.064 1 98.62 241 ALA B O 1
ATOM 4935 N N . SER B 1 242 ? 22.531 15.18 3.584 1 98.69 242 SER B N 1
ATOM 4936 C CA . SER B 1 242 ? 23.953 15.5 3.793 1 98.69 242 SER B CA 1
ATOM 4937 C C . SER B 1 242 ? 24.703 14.297 4.352 1 98.69 242 SER B C 1
ATOM 4939 O O . SER B 1 242 ? 25.797 13.969 3.877 1 98.69 242 SER B O 1
ATOM 4941 N N . VAL B 1 243 ? 24.109 13.625 5.281 1 98.25 243 VAL B N 1
ATOM 4942 C CA . VAL B 1 243 ? 24.719 12.453 5.91 1 98.25 243 VAL B CA 1
ATOM 4943 C C . VAL B 1 243 ? 24.859 11.336 4.887 1 98.25 243 VAL B C 1
ATOM 4945 O O . VAL B 1 243 ? 25.938 10.742 4.75 1 98.25 243 VAL B O 1
ATOM 4948 N N . LEU B 1 244 ? 23.828 11.07 4.164 1 97.69 244 LEU B N 1
ATOM 4949 C CA . LEU B 1 244 ? 23.75 9.969 3.209 1 97.69 244 LEU B CA 1
ATOM 4950 C C . LEU B 1 244 ? 24.828 10.117 2.137 1 97.69 244 LEU B C 1
ATOM 4952 O O . LEU B 1 244 ? 25.422 9.125 1.706 1 97.69 244 LEU B O 1
ATOM 4956 N N . THR B 1 245 ? 25.125 11.344 1.729 1 98 245 THR B N 1
ATOM 4957 C CA . THR B 1 245 ? 26.031 11.602 0.625 1 98 245 THR B CA 1
ATOM 4958 C C . THR B 1 245 ? 27.422 11.961 1.148 1 98 245 THR B C 1
ATOM 4960 O O . THR B 1 245 ? 28.297 12.344 0.376 1 98 245 THR B O 1
ATOM 4963 N N . ARG B 1 246 ? 27.562 11.859 2.461 1 97.81 246 ARG B N 1
ATOM 4964 C CA . ARG B 1 246 ? 28.812 12.289 3.088 1 97.81 246 ARG B CA 1
ATOM 4965 C C . ARG B 1 246 ? 29.188 13.711 2.66 1 97.81 246 ARG B C 1
ATOM 4967 O O . ARG B 1 246 ? 30.312 13.961 2.242 1 97.81 246 ARG B O 1
ATOM 4974 N N . GLY B 1 247 ? 28.156 14.531 2.775 1 98.38 247 GLY B N 1
ATOM 4975 C CA . GLY B 1 247 ? 28.25 15.891 2.27 1 98.38 247 GLY B CA 1
ATOM 4976 C C . GLY B 1 247 ? 28.469 16.922 3.363 1 98.38 247 GLY B C 1
ATOM 4977 O O . GLY B 1 247 ? 29.016 16.594 4.426 1 98.38 247 GLY B O 1
ATOM 4978 N N . ASP B 1 248 ? 28.25 18.172 2.996 1 98.69 248 ASP B N 1
ATOM 4979 C CA . ASP B 1 248 ? 28.328 19.359 3.85 1 98.69 248 ASP B CA 1
ATOM 4980 C C . ASP B 1 248 ? 27.281 20.391 3.447 1 98.69 248 ASP B C 1
ATOM 4982 O O . ASP B 1 248 ? 27.547 21.25 2.6 1 98.69 248 ASP B O 1
ATOM 4986 N N . VAL B 1 249 ? 26.125 20.312 4.148 1 98.81 249 VAL B N 1
ATOM 4987 C CA . VAL B 1 249 ? 24.969 21.109 3.732 1 98.81 249 VAL B CA 1
ATOM 4988 C C . VAL B 1 249 ? 24.531 22.031 4.875 1 98.81 249 VAL B C 1
ATOM 4990 O O . VAL B 1 249 ? 24.344 21.578 6.004 1 98.81 249 VAL B O 1
ATOM 4993 N N . ARG B 1 250 ? 24.375 23.266 4.613 1 98.75 250 ARG B N 1
ATOM 4994 C CA . ARG B 1 250 ? 23.766 24.203 5.547 1 98.75 250 ARG B CA 1
ATOM 4995 C C . ARG B 1 250 ? 22.281 24.422 5.234 1 98.75 250 ARG B C 1
ATOM 4997 O O . ARG B 1 250 ? 21.938 24.797 4.113 1 98.75 250 ARG B O 1
ATOM 5004 N N . VAL B 1 251 ? 21.469 24.141 6.184 1 98.69 251 VAL B N 1
ATOM 5005 C CA . VAL B 1 251 ? 20.031 24.312 6.059 1 98.69 251 VAL B CA 1
ATOM 5006 C C . VAL B 1 251 ? 19.609 25.641 6.699 1 98.69 251 VAL B C 1
ATOM 5008 O O . VAL B 1 251 ? 19.719 25.812 7.918 1 98.69 251 VAL B O 1
ATOM 5011 N N . ARG B 1 252 ? 19.109 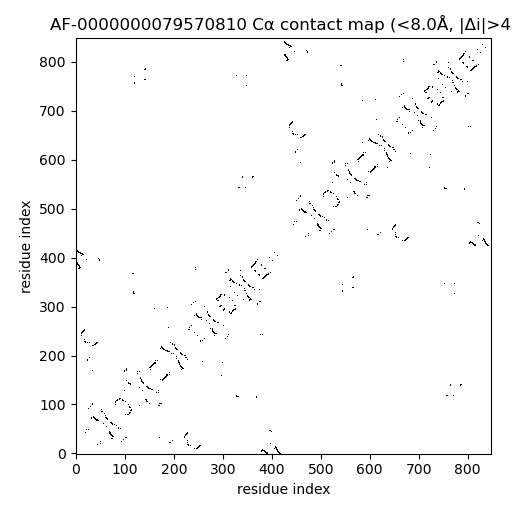26.547 5.887 1 98.31 252 ARG B N 1
ATOM 5012 C CA . ARG B 1 252 ? 18.703 27.875 6.344 1 98.31 252 ARG B CA 1
ATOM 5013 C C . ARG B 1 252 ? 17.188 27.938 6.539 1 98.31 252 ARG B C 1
ATOM 5015 O O . ARG B 1 252 ? 16.453 27.109 6.004 1 98.31 252 ARG B O 1
ATOM 5022 N N . ARG B 1 253 ? 16.734 28.953 7.348 1 97.81 253 ARG B N 1
ATOM 5023 C CA . ARG B 1 253 ? 15.328 29.188 7.664 1 97.81 253 ARG B CA 1
ATOM 5024 C C . ARG B 1 253 ? 14.711 27.969 8.344 1 97.81 253 ARG B C 1
ATOM 5026 O O . ARG B 1 253 ? 13.602 27.547 8.008 1 97.81 253 ARG B O 1
ATOM 5033 N N . ALA B 1 254 ? 15.508 27.344 9.117 1 97.88 254 ALA B N 1
ATOM 5034 C CA . ALA B 1 254 ? 15.078 26.219 9.938 1 97.88 254 ALA B CA 1
ATOM 5035 C C . ALA B 1 254 ? 15.281 26.516 11.422 1 97.88 254 ALA B C 1
ATOM 5037 O O . ALA B 1 254 ? 16.062 27.391 11.789 1 97.88 254 ALA B O 1
ATOM 5038 N N . ARG B 1 255 ? 14.539 25.922 12.227 1 97.44 255 ARG B N 1
ATOM 5039 C CA . ARG B 1 255 ? 14.672 26.062 13.672 1 97.44 255 ARG B CA 1
ATOM 5040 C C . ARG B 1 255 ? 15.25 24.797 14.297 1 97.44 255 ARG B C 1
ATOM 5042 O O . ARG B 1 255 ? 14.531 23.797 14.469 1 97.44 255 ARG B O 1
ATOM 5049 N N . PRO B 1 256 ? 16.484 24.844 14.68 1 97 256 PRO B N 1
ATOM 5050 C CA . PRO B 1 256 ? 17.109 23.641 15.234 1 97 256 PRO B CA 1
ATOM 5051 C C . PRO B 1 256 ? 16.312 23.031 16.391 1 97 256 PRO B C 1
ATOM 5053 O O . PRO B 1 256 ? 16.297 21.812 16.547 1 97 256 PRO B O 1
ATOM 5056 N N . GLU B 1 257 ? 15.625 23.844 17.172 1 96.38 257 GLU B N 1
ATOM 5057 C CA . GLU B 1 257 ? 14.883 23.375 18.328 1 96.38 257 GLU B CA 1
ATOM 5058 C C . GLU B 1 257 ? 13.727 22.469 17.922 1 96.38 257 GLU B C 1
ATOM 5060 O O . GLU B 1 257 ? 13.242 21.672 18.719 1 96.38 257 GLU B O 1
ATOM 5065 N N . HIS B 1 258 ? 13.266 22.578 16.672 1 97.56 258 HIS B N 1
ATOM 5066 C CA . HIS B 1 258 ? 12.18 21.734 16.172 1 97.56 258 HIS B CA 1
ATOM 5067 C C . HIS B 1 258 ? 12.703 20.391 15.688 1 97.56 258 HIS B C 1
ATOM 5069 O O . HIS B 1 258 ? 11.914 19.469 15.422 1 97.56 258 HIS B O 1
ATOM 5075 N N . SER B 1 259 ? 14.023 20.203 15.602 1 96.62 259 SER B N 1
ATOM 5076 C CA . SER B 1 259 ? 14.625 19.016 15.016 1 96.62 259 SER B CA 1
ATOM 5077 C C . SER B 1 259 ? 15.648 18.391 15.961 1 96.62 259 SER B C 1
ATOM 5079 O O . SER B 1 259 ? 16.578 17.703 15.523 1 96.62 259 SER B O 1
ATOM 5081 N N . THR B 1 260 ? 15.484 18.641 17.219 1 96.31 260 THR B N 1
ATOM 5082 C CA . THR B 1 260 ? 16.5 18.266 18.203 1 96.31 260 THR B CA 1
ATOM 5083 C C . THR B 1 260 ? 16.781 16.766 18.156 1 96.31 260 THR B C 1
ATOM 5085 O O . THR B 1 260 ? 17.938 16.359 18.109 1 96.31 260 THR B O 1
ATOM 5088 N N . VAL B 1 261 ? 15.781 15.938 18.172 1 96.81 261 VAL B N 1
ATOM 5089 C CA . VAL B 1 261 ? 15.945 14.484 18.203 1 96.81 261 VAL B CA 1
ATOM 5090 C C . VAL B 1 261 ? 16.578 14.016 16.891 1 96.81 261 VAL B C 1
ATOM 5092 O O . VAL B 1 261 ? 17.469 13.156 16.906 1 96.81 261 VAL B O 1
ATOM 5095 N N . VAL B 1 262 ? 16.172 14.578 15.797 1 97.88 262 VAL B N 1
ATOM 5096 C CA . VAL B 1 262 ? 16.703 14.195 14.492 1 97.88 262 VAL B CA 1
ATOM 5097 C C . VAL B 1 262 ? 18.188 14.516 14.414 1 97.88 262 VAL B C 1
ATOM 5099 O O . VAL B 1 262 ? 19 13.664 14.031 1 97.88 262 VAL B O 1
ATOM 5102 N N . LEU B 1 263 ? 18.547 15.758 14.812 1 98.19 263 LEU B N 1
ATOM 5103 C CA . LEU B 1 263 ? 19.938 16.203 14.766 1 98.19 263 LEU B CA 1
ATOM 5104 C C . LEU B 1 263 ? 20.797 15.375 15.719 1 98.19 263 LEU B C 1
ATOM 5106 O O . LEU B 1 263 ? 21.938 15.016 15.383 1 98.19 263 LEU B O 1
ATOM 5110 N N . SER B 1 264 ? 20.25 15.039 16.844 1 97.94 264 SER B N 1
ATOM 5111 C CA . SER B 1 264 ? 20.969 14.227 17.812 1 97.94 264 SER B CA 1
ATOM 5112 C C . SER B 1 264 ? 21.266 12.836 17.25 1 97.94 264 SER B C 1
ATOM 5114 O O . SER B 1 264 ? 22.375 12.32 17.406 1 97.94 264 SER B O 1
ATOM 5116 N N . ARG B 1 265 ? 20.297 12.219 16.625 1 97.88 265 ARG B N 1
ATOM 5117 C CA . ARG B 1 265 ? 20.484 10.898 16.047 1 97.88 265 ARG B CA 1
ATOM 5118 C C . ARG B 1 265 ? 21.547 10.93 14.945 1 97.88 265 ARG B C 1
ATOM 5120 O O . ARG B 1 265 ? 22.312 9.984 14.789 1 97.88 265 ARG B O 1
ATOM 5127 N N . LEU B 1 266 ? 21.578 12.023 14.18 1 98.38 266 LEU B N 1
ATOM 5128 C CA . LEU B 1 266 ? 22.578 12.148 13.117 1 98.38 266 LEU B CA 1
ATOM 5129 C C . LEU B 1 266 ? 23.984 12.281 13.688 1 98.38 266 LEU B C 1
ATOM 5131 O O . LEU B 1 266 ? 24.938 11.758 13.125 1 98.38 266 LEU B O 1
ATOM 5135 N N . GLU B 1 267 ? 24.062 12.984 14.781 1 98 267 GLU B N 1
ATOM 5136 C CA . GLU B 1 267 ? 25.344 13.055 15.477 1 98 267 GLU B CA 1
ATOM 5137 C C . GLU B 1 267 ? 25.797 11.672 15.945 1 98 267 GLU B C 1
ATOM 5139 O O . GLU B 1 267 ? 26.969 11.32 15.82 1 98 267 GLU B O 1
ATOM 5144 N N . ASP B 1 268 ? 24.859 10.898 16.484 1 97.56 268 ASP B N 1
ATOM 5145 C CA . ASP B 1 268 ? 25.141 9.562 17.016 1 97.56 268 ASP B CA 1
ATOM 5146 C C . ASP B 1 268 ? 25.703 8.656 15.914 1 97.56 268 ASP B C 1
ATOM 5148 O O . ASP B 1 268 ? 26.484 7.75 16.203 1 97.56 268 ASP B O 1
ATOM 5152 N N . ILE B 1 269 ? 25.359 8.977 14.672 1 97.25 269 ILE B N 1
ATOM 5153 C CA . ILE B 1 269 ? 25.781 8.047 13.625 1 97.25 269 ILE B CA 1
ATOM 5154 C C . ILE B 1 269 ? 27.031 8.578 12.945 1 97.25 269 ILE B C 1
ATOM 5156 O O . ILE B 1 269 ? 27.547 7.965 12.008 1 97.25 269 ILE B O 1
ATOM 5160 N N . GLY B 1 270 ? 27.516 9.773 13.344 1 97.75 270 GLY B N 1
ATOM 5161 C CA . GLY B 1 270 ? 28.844 10.195 12.922 1 97.75 270 GLY B CA 1
ATOM 5162 C C . GLY B 1 270 ? 28.859 11.594 12.328 1 97.75 270 GLY B C 1
ATOM 5163 O O . GLY B 1 270 ? 29.938 12.125 12.023 1 97.75 270 GLY B O 1
ATOM 5164 N N . ALA B 1 271 ? 27.75 12.258 12.234 1 98.5 271 ALA B N 1
ATOM 5165 C CA . ALA B 1 271 ? 27.688 13.57 11.602 1 98.5 271 ALA B CA 1
ATOM 5166 C C . ALA B 1 271 ? 28.188 14.664 12.547 1 98.5 271 ALA B C 1
ATOM 5168 O O . ALA B 1 271 ? 28.172 14.484 13.766 1 98.5 271 ALA B O 1
ATOM 5169 N N . GLN B 1 272 ? 28.656 15.727 11.961 1 98.62 272 GLN B N 1
ATOM 5170 C CA . GLN B 1 272 ? 28.922 16.953 12.688 1 98.62 272 GLN B CA 1
ATOM 5171 C C . GLN B 1 272 ? 27.828 17.984 12.461 1 98.62 272 GLN B C 1
ATOM 5173 O O . GLN B 1 272 ? 27.453 18.266 11.312 1 98.62 272 GLN B O 1
ATOM 5178 N N . ILE B 1 273 ? 27.328 18.469 13.586 1 98.5 273 ILE B N 1
ATOM 5179 C CA . ILE B 1 273 ? 26.234 19.422 13.516 1 98.5 273 ILE B CA 1
ATOM 5180 C C . ILE B 1 273 ? 26.672 20.781 14.07 1 98.5 273 ILE B C 1
ATOM 5182 O O . ILE B 1 273 ? 27.297 20.844 15.133 1 98.5 273 ILE B O 1
ATOM 5186 N N . ARG B 1 274 ? 26.453 21.812 13.352 1 98.12 274 ARG B N 1
ATOM 5187 C CA . ARG B 1 274 ? 26.625 23.188 13.82 1 98.12 274 ARG B CA 1
ATOM 5188 C C . ARG B 1 274 ? 25.312 23.953 13.734 1 98.12 274 ARG B C 1
ATOM 5190 O O . ARG B 1 274 ? 24.703 24.031 12.664 1 98.12 274 ARG B O 1
ATOM 5197 N N . GLU B 1 275 ? 24.875 24.469 14.828 1 97.62 275 GLU B N 1
ATOM 5198 C CA . GLU B 1 275 ? 23.625 25.219 14.852 1 97.62 275 GLU B CA 1
ATOM 5199 C C . GLU B 1 275 ? 23.875 26.719 14.703 1 97.62 275 GLU B C 1
ATOM 5201 O O . GLU B 1 275 ? 24.891 27.234 15.172 1 97.62 275 GLU B O 1
ATOM 5206 N N . TYR B 1 276 ? 23 27.359 14.055 1 96.12 276 TYR B N 1
ATOM 5207 C CA . TYR B 1 276 ? 22.984 28.797 13.859 1 96.12 276 TYR B CA 1
ATOM 5208 C C . TYR B 1 276 ? 21.625 29.391 14.258 1 96.12 276 TYR B C 1
ATOM 5210 O O . TYR B 1 276 ? 20.688 28.656 14.547 1 96.12 276 TYR B O 1
ATOM 5218 N N . ASP B 1 277 ? 21.547 30.734 14.289 1 93.31 277 ASP B N 1
ATOM 5219 C CA . ASP B 1 277 ? 20.297 31.406 14.609 1 93.31 277 ASP B CA 1
ATOM 5220 C C . ASP B 1 277 ? 19.219 31.109 13.562 1 93.31 277 ASP B C 1
ATOM 5222 O O . ASP B 1 277 ? 18.047 30.984 13.891 1 93.31 277 ASP B O 1
ATOM 5226 N N . ASP B 1 278 ? 19.672 30.953 12.32 1 94.38 278 ASP B N 1
ATOM 5227 C CA . ASP B 1 278 ? 18.719 30.812 11.234 1 94.38 278 ASP B CA 1
ATOM 5228 C C . ASP B 1 278 ? 18.766 29.406 10.648 1 94.38 278 ASP B C 1
ATOM 5230 O O . ASP B 1 278 ? 18.422 29.203 9.477 1 94.38 278 ASP B O 1
ATOM 5234 N N . GLY B 1 279 ? 19.297 28.469 11.391 1 98 279 GLY B N 1
ATOM 5235 C CA . GLY B 1 279 ? 19.344 27.125 10.852 1 98 279 GLY B CA 1
ATOM 5236 C C . GLY B 1 279 ? 20.484 26.297 11.43 1 98 279 GLY B C 1
ATOM 5237 O O . GLY B 1 279 ? 20.828 26.438 12.609 1 98 279 GLY B O 1
ATOM 5238 N N . PHE B 1 280 ? 20.953 25.312 10.688 1 98.62 280 PHE B N 1
ATOM 5239 C CA . PHE B 1 280 ? 22.031 24.422 11.117 1 98.62 280 PHE B CA 1
ATOM 5240 C C . PHE B 1 280 ? 22.781 23.859 9.914 1 98.62 280 PHE B C 1
ATOM 5242 O O . PHE B 1 280 ? 22.328 23.969 8.781 1 98.62 280 PHE B O 1
ATOM 5249 N N . ALA B 1 281 ? 23.953 23.422 10.148 1 98.75 281 ALA B N 1
ATOM 5250 C CA . ALA B 1 281 ? 24.75 22.734 9.141 1 98.75 281 ALA B CA 1
ATOM 5251 C C . ALA B 1 281 ? 25.062 21.297 9.578 1 98.75 281 ALA B C 1
ATOM 5253 O O . ALA B 1 281 ? 25.266 21.031 10.766 1 98.75 281 ALA B O 1
ATOM 5254 N N . VAL B 1 282 ? 25.047 20.375 8.633 1 98.75 282 VAL B N 1
ATOM 5255 C CA . VAL B 1 282 ? 25.344 18.969 8.859 1 98.75 282 VAL B CA 1
ATOM 5256 C C . VAL B 1 282 ? 26.453 18.516 7.914 1 98.75 282 VAL B C 1
ATOM 5258 O O . VAL B 1 282 ? 26.344 18.688 6.695 1 98.75 282 VAL B O 1
ATOM 5261 N N . SER B 1 283 ? 27.469 18 8.461 1 98.69 283 SER B N 1
ATOM 5262 C CA . SER B 1 283 ? 28.547 17.469 7.648 1 98.69 283 SER B CA 1
ATOM 5263 C C . SER B 1 283 ? 28.891 16.031 8.055 1 98.69 283 SER B C 1
ATOM 5265 O O . SER B 1 283 ? 28.688 15.641 9.203 1 98.69 283 SER B O 1
ATOM 5267 N N . MET B 1 284 ? 29.297 15.234 7.113 1 97.81 284 MET B N 1
ATOM 5268 C CA . MET B 1 284 ? 29.672 13.828 7.277 1 97.81 284 MET B CA 1
ATOM 5269 C C . MET B 1 284 ? 30.906 13.492 6.453 1 97.81 284 MET B C 1
ATOM 5271 O O . MET B 1 284 ? 30.984 13.82 5.266 1 97.81 284 MET B O 1
ATOM 5275 N N . ASP B 1 285 ? 31.891 12.898 7.043 1 95.31 285 ASP B N 1
ATOM 5276 C CA . ASP B 1 285 ? 33.125 12.625 6.309 1 95.31 285 ASP B CA 1
ATOM 5277 C C . ASP B 1 285 ? 33.438 11.125 6.297 1 95.31 285 ASP B C 1
ATOM 5279 O O . ASP B 1 285 ? 34.469 10.703 5.793 1 95.31 285 ASP B O 1
ATOM 5283 N N . ARG B 1 286 ? 32.562 10.359 6.871 1 96.31 286 ARG B N 1
ATOM 5284 C CA . ARG B 1 286 ? 32.781 8.922 6.922 1 96.31 286 ARG B CA 1
ATOM 5285 C C . ARG B 1 286 ? 31.469 8.172 6.668 1 96.31 286 ARG B C 1
ATOM 5287 O O . ARG B 1 286 ? 30.406 8.789 6.57 1 96.31 286 ARG B O 1
ATOM 5294 N N . ARG B 1 287 ? 31.594 6.906 6.504 1 97 287 ARG B N 1
ATOM 5295 C CA . ARG B 1 287 ? 30.422 6.035 6.398 1 97 287 ARG B CA 1
ATOM 5296 C C . ARG B 1 287 ? 29.609 6.066 7.68 1 97 287 ARG B C 1
ATOM 5298 O O . ARG B 1 287 ? 30.156 5.973 8.781 1 97 287 ARG B O 1
ATOM 5305 N N . PRO B 1 288 ? 28.344 6.324 7.574 1 97.75 288 PRO B N 1
ATOM 5306 C CA . PRO B 1 288 ? 27.516 6.352 8.789 1 97.75 288 PRO B CA 1
ATOM 5307 C C . PRO B 1 288 ? 27.516 5.02 9.531 1 97.75 288 PRO B C 1
ATOM 5309 O O . PRO B 1 288 ? 27.656 3.963 8.914 1 97.75 288 PRO B O 1
ATOM 5312 N N . THR B 1 289 ? 27.422 5.105 10.805 1 97.69 289 THR B N 1
ATOM 5313 C CA . THR B 1 289 ? 27.266 3.912 11.633 1 97.69 289 THR B CA 1
ATOM 5314 C C . THR B 1 289 ? 25.797 3.59 11.852 1 97.69 289 THR B C 1
ATOM 5316 O O . THR B 1 289 ? 24.984 4.496 12.039 1 97.69 289 THR B O 1
ATOM 5319 N N . ALA B 1 290 ? 25.484 2.295 11.82 1 96.94 290 ALA B N 1
ATOM 5320 C CA . ALA B 1 290 ? 24.109 1.873 12.031 1 96.94 290 ALA B CA 1
ATOM 5321 C C . ALA B 1 290 ? 23.641 2.221 13.438 1 96.94 290 ALA B C 1
ATOM 5323 O O . ALA B 1 290 ? 24.406 2.117 14.398 1 96.94 290 ALA B O 1
ATOM 5324 N N . LEU B 1 291 ? 22.422 2.674 13.578 1 97 291 LEU B N 1
ATOM 5325 C CA . LEU B 1 291 ? 21.812 3.045 14.852 1 97 291 LEU B CA 1
ATOM 5326 C C . LEU B 1 291 ? 20.328 2.678 14.875 1 97 291 LEU B C 1
ATOM 5328 O O . LEU B 1 291 ? 19.594 3.002 13.938 1 97 291 LEU B O 1
ATOM 5332 N N . ASP B 1 292 ? 19.922 1.961 15.938 1 97.19 292 ASP B N 1
ATOM 5333 C CA . ASP B 1 292 ? 18.5 1.655 16.078 1 97.19 292 ASP B CA 1
ATOM 5334 C C . ASP B 1 292 ? 17.688 2.926 16.297 1 97.19 292 ASP B C 1
ATOM 5336 O O . ASP B 1 292 ? 18.062 3.781 17.094 1 97.19 292 ASP B O 1
ATOM 5340 N N . VAL B 1 293 ? 16.641 3.08 15.531 1 96.88 293 VAL B N 1
ATOM 5341 C CA . VAL B 1 293 ? 15.766 4.246 15.641 1 96.88 293 VAL B CA 1
ATOM 5342 C C . VAL B 1 293 ? 14.312 3.797 15.742 1 96.88 293 VAL B C 1
ATOM 5344 O O . VAL B 1 293 ? 13.906 2.824 15.102 1 96.88 293 VAL B O 1
ATOM 5347 N N . ALA B 1 294 ? 13.531 4.375 16.562 1 96.25 294 ALA B N 1
ATOM 5348 C CA . ALA B 1 294 ? 12.094 4.164 16.688 1 96.25 294 ALA B CA 1
ATOM 5349 C C . ALA B 1 294 ? 11.328 5.469 16.484 1 96.25 294 ALA B C 1
ATOM 5351 O O . ALA B 1 294 ? 11.695 6.504 17.047 1 96.25 294 ALA B O 1
ATOM 5352 N N . THR B 1 295 ? 10.414 5.461 15.578 1 96.31 295 THR B N 1
ATOM 5353 C CA . THR B 1 295 ? 9.586 6.652 15.406 1 96.31 295 THR B CA 1
ATOM 5354 C C . THR B 1 295 ? 8.633 6.812 16.578 1 96.31 295 THR B C 1
ATOM 5356 O O . THR B 1 295 ? 8.164 5.824 17.156 1 96.31 295 THR B O 1
ATOM 5359 N N . LEU B 1 296 ? 8.391 7.969 17 1 94.62 296 LEU B N 1
ATOM 5360 C CA . LEU B 1 296 ? 7.477 8.328 18.078 1 94.62 296 LEU B CA 1
ATOM 5361 C C . LEU B 1 296 ? 6.812 9.672 17.797 1 94.62 296 LEU B C 1
ATOM 5363 O O . LEU B 1 296 ? 7.312 10.469 17 1 94.62 296 LEU B O 1
ATOM 5367 N N . PRO B 1 297 ? 5.637 9.891 18.391 1 94.38 297 PRO B N 1
ATOM 5368 C CA . PRO B 1 297 ? 5.102 11.25 18.328 1 94.38 297 PRO B CA 1
ATOM 5369 C C . PRO B 1 297 ? 6.109 12.305 18.781 1 94.38 297 PRO B C 1
ATOM 5371 O O . PRO B 1 297 ? 7.031 12 19.531 1 94.38 297 PRO B O 1
ATOM 5374 N N . TYR B 1 298 ? 5.969 13.477 18.266 1 96.44 298 TYR B N 1
ATOM 5375 C CA . TYR B 1 298 ? 6.848 14.57 18.688 1 96.44 298 TYR B CA 1
ATOM 5376 C C . TYR B 1 298 ? 6.883 14.688 20.203 1 96.44 298 TYR B C 1
ATOM 5378 O O . TYR B 1 298 ? 5.844 14.641 20.859 1 96.44 298 TYR B O 1
ATOM 5386 N N . PRO B 1 299 ? 7.992 14.852 20.766 1 95.81 299 PRO B N 1
ATOM 5387 C CA . PRO B 1 299 ? 9.258 15.266 20.156 1 95.81 299 PRO B CA 1
ATOM 5388 C C . PRO B 1 299 ? 10.125 14.086 19.734 1 95.81 299 PRO B C 1
ATOM 5390 O O . PRO B 1 299 ? 11.328 14.258 19.484 1 95.81 299 PRO B O 1
ATOM 5393 N N . GLY B 1 300 ? 9.594 12.891 19.703 1 96.31 300 GLY B N 1
ATOM 5394 C CA . GLY B 1 300 ? 10.359 11.742 19.25 1 96.31 300 GLY B CA 1
ATOM 5395 C C . GLY B 1 300 ? 10.75 11.836 17.781 1 96.31 300 GLY B C 1
ATOM 5396 O O . GLY B 1 300 ? 10.516 12.859 17.125 1 96.31 300 GLY B O 1
ATOM 5397 N N . PHE B 1 301 ? 11.453 10.859 17.281 1 97.69 301 PHE B N 1
ATOM 5398 C CA . PHE B 1 301 ? 11.875 10.82 15.875 1 97.69 301 PHE B CA 1
ATOM 5399 C C . PHE B 1 301 ? 10.664 10.75 14.953 1 97.69 301 PHE B C 1
ATOM 5401 O O . PHE B 1 301 ? 9.844 9.828 15.055 1 97.69 301 PHE B O 1
ATOM 5408 N N . PRO B 1 302 ? 10.516 11.68 14.055 1 97.25 302 PRO B N 1
ATOM 5409 C CA . PRO B 1 302 ? 9.289 11.758 13.25 1 97.25 302 PRO B CA 1
ATOM 5410 C C . PRO B 1 302 ? 9.195 10.641 12.211 1 97.25 302 PRO B C 1
ATOM 5412 O O . PRO B 1 302 ? 10.156 10.383 11.484 1 97.25 302 PRO B O 1
ATOM 5415 N N . THR B 1 303 ? 8.023 10.047 12.125 1 95.25 303 THR B N 1
ATOM 5416 C CA . THR B 1 303 ? 7.75 8.992 11.156 1 95.25 303 THR B CA 1
ATOM 5417 C C . THR B 1 303 ? 7.961 9.492 9.727 1 95.25 303 THR B C 1
ATOM 5419 O O . THR B 1 303 ? 8.344 8.727 8.844 1 95.25 303 THR B O 1
ATOM 5422 N N . ASP B 1 304 ? 7.863 10.773 9.469 1 96.12 304 ASP B N 1
ATOM 5423 C CA . ASP B 1 304 ? 8.016 11.367 8.141 1 96.12 304 ASP B CA 1
ATOM 5424 C C . ASP B 1 304 ? 9.461 11.266 7.664 1 96.12 304 ASP B C 1
ATOM 5426 O O . ASP B 1 304 ? 9.734 11.336 6.461 1 96.12 304 ASP B O 1
ATOM 5430 N N . LEU B 1 305 ? 10.414 11.164 8.539 1 97.94 305 LEU B N 1
ATOM 5431 C CA . LEU B 1 305 ? 11.82 11.102 8.164 1 97.94 305 LEU B CA 1
ATOM 5432 C C . LEU B 1 305 ? 12.328 9.664 8.172 1 97.94 305 LEU B C 1
ATOM 5434 O O . LEU B 1 305 ? 13.484 9.414 7.84 1 97.94 305 LEU B O 1
ATOM 5438 N N . GLN B 1 306 ? 11.453 8.75 8.516 1 96.56 306 GLN B N 1
ATOM 5439 C CA . GLN B 1 306 ? 11.781 7.328 8.617 1 96.56 306 GLN B CA 1
ATOM 5440 C C . GLN B 1 306 ? 12.312 6.793 7.289 1 96.56 306 GLN B C 1
ATOM 5442 O O . GLN B 1 306 ? 13.312 6.082 7.254 1 96.56 306 GLN B O 1
ATOM 5447 N N . PRO B 1 307 ? 11.68 7.125 6.129 1 96.62 307 PRO B N 1
ATOM 5448 C CA . PRO B 1 307 ? 12.188 6.562 4.875 1 96.62 307 PRO B CA 1
ATOM 5449 C C . PRO B 1 307 ? 13.617 7 4.566 1 96.62 307 PRO B C 1
ATOM 5451 O O . PRO B 1 307 ? 14.422 6.203 4.07 1 96.62 307 PRO B O 1
ATOM 5454 N N . MET B 1 308 ? 13.961 8.234 4.852 1 97.56 308 MET B N 1
ATOM 5455 C CA . MET B 1 308 ? 15.312 8.734 4.609 1 97.56 308 MET B CA 1
ATOM 5456 C C . MET B 1 308 ? 16.312 8.062 5.543 1 97.56 308 MET B C 1
ATOM 5458 O O . MET B 1 308 ? 17.438 7.746 5.141 1 97.56 308 MET B O 1
ATOM 5462 N N . MET B 1 309 ? 15.891 7.867 6.777 1 97.75 309 MET B N 1
ATOM 5463 C CA . MET B 1 309 ? 16.766 7.188 7.73 1 97.75 309 MET B CA 1
ATOM 5464 C C . MET B 1 309 ? 17.016 5.742 7.309 1 97.75 309 MET B C 1
ATOM 5466 O O . MET B 1 309 ? 18.109 5.215 7.5 1 97.75 309 MET B O 1
ATOM 5470 N N . LEU B 1 310 ? 16 5.113 6.773 1 97.25 310 LEU B N 1
ATOM 5471 C CA . LEU B 1 310 ? 16.156 3.752 6.273 1 97.25 310 LEU B CA 1
ATOM 5472 C C . LEU B 1 310 ? 17.172 3.701 5.145 1 97.25 310 LEU B C 1
ATOM 5474 O O . LEU B 1 310 ? 17.953 2.748 5.051 1 97.25 310 LEU B O 1
ATOM 5478 N N . ALA B 1 311 ? 17.141 4.715 4.289 1 97.88 311 ALA B N 1
ATOM 5479 C CA . ALA B 1 311 ? 18.125 4.812 3.225 1 97.88 311 ALA B CA 1
ATOM 5480 C C . ALA B 1 311 ? 19.531 4.938 3.799 1 97.88 311 ALA B C 1
ATOM 5482 O O . ALA B 1 311 ? 20.484 4.371 3.256 1 97.88 311 ALA B O 1
ATOM 5483 N N . VAL B 1 312 ? 19.672 5.68 4.914 1 98.12 312 VAL B N 1
ATOM 5484 C CA . VAL B 1 312 ? 20.953 5.797 5.582 1 98.12 312 VAL B CA 1
ATOM 5485 C C . VAL B 1 312 ? 21.391 4.434 6.109 1 98.12 312 VAL B C 1
ATOM 5487 O O . VAL B 1 312 ? 22.547 4.023 5.918 1 98.12 312 VAL B O 1
ATOM 5490 N N . HIS B 1 313 ? 20.469 3.715 6.762 1 98.06 313 HIS B N 1
ATOM 5491 C CA . HIS B 1 313 ? 20.766 2.396 7.309 1 98.06 313 HIS B CA 1
ATOM 5492 C C . HIS B 1 313 ? 21.25 1.44 6.219 1 98.06 313 HIS B C 1
ATOM 5494 O O . HIS B 1 313 ? 22.094 0.587 6.469 1 98.06 313 HIS B O 1
ATOM 5500 N N . ALA B 1 314 ? 20.688 1.577 5.031 1 97.5 314 ALA B N 1
ATOM 5501 C CA . ALA B 1 314 ? 20.984 0.674 3.922 1 97.5 314 ALA B CA 1
ATOM 5502 C C . ALA B 1 314 ? 22.469 0.685 3.582 1 97.5 314 ALA B C 1
ATOM 5504 O O . ALA B 1 314 ? 23 -0.294 3.051 1 97.5 314 ALA B O 1
ATOM 5505 N N . ILE B 1 315 ? 23.203 1.804 3.916 1 97.44 315 ILE B N 1
ATOM 5506 C CA . ILE B 1 315 ? 24.594 1.903 3.518 1 97.44 315 ILE B CA 1
ATOM 5507 C C . ILE B 1 315 ? 25.469 2.1 4.754 1 97.44 315 ILE B C 1
ATOM 5509 O O . ILE B 1 315 ? 26.656 2.424 4.637 1 97.44 315 ILE B O 1
ATOM 5513 N N . SER B 1 316 ? 24.891 2.002 5.902 1 97.94 316 SER B N 1
ATOM 5514 C CA . SER B 1 316 ? 25.625 2.242 7.141 1 97.94 316 SER B CA 1
ATOM 5515 C C . SER B 1 316 ? 26.531 1.069 7.48 1 97.94 316 SER B C 1
ATOM 5517 O O . SER B 1 316 ? 26.328 -0.045 6.996 1 97.94 316 SER B O 1
ATOM 5519 N N . ASP B 1 317 ? 27.547 1.35 8.242 1 97.69 317 ASP B N 1
ATOM 5520 C CA . ASP B 1 317 ? 28.359 0.275 8.82 1 97.69 317 ASP B CA 1
ATOM 5521 C C . ASP B 1 317 ? 27.609 -0.437 9.938 1 97.69 317 ASP B C 1
ATOM 5523 O O . ASP B 1 317 ? 27.312 0.163 10.977 1 97.69 317 ASP B O 1
ATOM 5527 N N . GLY B 1 318 ? 27.312 -1.636 9.672 1 97.06 318 GLY B N 1
ATOM 5528 C CA . GLY B 1 318 ? 26.609 -2.414 10.68 1 97.06 318 GLY B CA 1
ATOM 5529 C C . GLY B 1 318 ? 25.141 -2.652 10.336 1 97.06 318 GLY B C 1
ATOM 5530 O O . GLY B 1 318 ? 24.734 -2.463 9.188 1 97.06 318 GLY B O 1
ATOM 5531 N N . SER B 1 319 ? 24.391 -3.232 11.242 1 97.38 319 SER B N 1
ATOM 5532 C CA . SER B 1 319 ? 22.969 -3.516 11.102 1 97.38 319 SER B CA 1
ATOM 5533 C C . SER B 1 319 ? 22.141 -2.668 12.062 1 97.38 319 SER B C 1
ATOM 5535 O O . SER B 1 319 ? 22.625 -2.287 13.133 1 97.38 319 SER B O 1
ATOM 5537 N N . ALA B 1 320 ? 20.984 -2.307 11.672 1 97.62 320 ALA B N 1
ATOM 5538 C CA . ALA B 1 320 ? 20.109 -1.486 12.516 1 97.62 320 ALA B CA 1
ATOM 5539 C C . ALA B 1 320 ? 18.656 -1.929 12.406 1 97.62 320 ALA B C 1
ATOM 5541 O O . ALA B 1 320 ? 18.25 -2.498 11.391 1 97.62 320 ALA B O 1
ATOM 5542 N N . ILE B 1 321 ? 17.922 -1.778 13.438 1 96.62 321 ILE B N 1
ATOM 5543 C CA . ILE B 1 321 ? 16.484 -1.981 13.453 1 96.62 321 ILE B CA 1
ATOM 5544 C C . ILE B 1 321 ? 15.766 -0.63 13.477 1 96.62 321 ILE B C 1
ATOM 5546 O O . ILE B 1 321 ? 16.094 0.234 14.297 1 96.62 321 ILE B O 1
ATOM 5550 N N . LEU B 1 322 ? 14.953 -0.396 12.531 1 96.38 322 LEU B N 1
ATOM 5551 C CA . LEU B 1 322 ? 14.047 0.746 12.523 1 96.38 322 LEU B CA 1
ATOM 5552 C C . LEU B 1 322 ? 12.633 0.316 12.898 1 96.38 322 LEU B C 1
ATOM 5554 O O . LEU B 1 322 ? 12.047 -0.548 12.242 1 96.38 322 LEU B O 1
ATOM 5558 N N . SER B 1 323 ? 12.102 0.847 13.961 1 94 323 SER B N 1
ATOM 5559 C CA . SER B 1 323 ? 10.766 0.518 14.445 1 94 323 SER B CA 1
ATOM 5560 C C . SER B 1 323 ? 9.773 1.639 14.141 1 94 323 SER B C 1
ATOM 5562 O O . SER B 1 323 ? 10 2.791 14.523 1 94 323 SER B O 1
ATOM 5564 N N . GLU B 1 324 ? 8.727 1.296 13.414 1 91.62 324 GLU B N 1
ATOM 5565 C CA . GLU B 1 324 ? 7.668 2.25 13.109 1 91.62 324 GLU B CA 1
ATOM 5566 C C . GLU B 1 324 ? 6.504 2.111 14.094 1 91.62 324 GLU B C 1
ATOM 5568 O O . GLU B 1 324 ? 5.785 1.108 14.078 1 91.62 324 GLU B O 1
ATOM 5573 N N . ASN B 1 325 ? 6.254 3.15 14.875 1 88.69 325 ASN B N 1
ATOM 5574 C CA . ASN B 1 325 ? 5.246 3.07 15.922 1 88.69 325 ASN B CA 1
ATOM 5575 C C . ASN B 1 325 ? 4.07 4.004 15.648 1 88.69 325 ASN B C 1
ATOM 5577 O O . ASN B 1 325 ? 3.145 4.098 16.453 1 88.69 325 ASN B O 1
ATOM 5581 N N . VAL B 1 326 ? 4.105 4.648 14.516 1 87.38 326 VAL B N 1
ATOM 5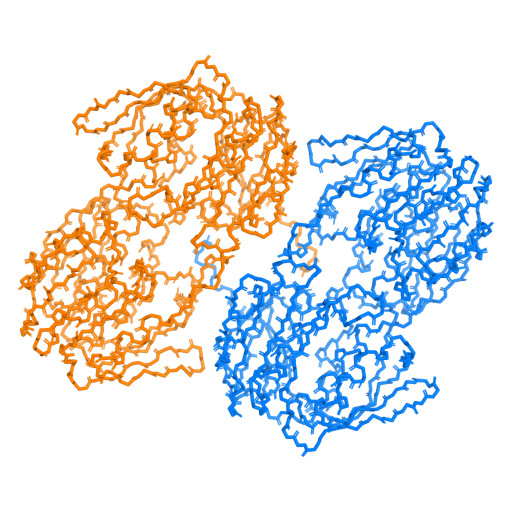582 C CA . VAL B 1 326 ? 3.084 5.656 14.25 1 87.38 326 VAL B CA 1
ATOM 5583 C C . VAL B 1 326 ? 2.166 5.176 13.125 1 87.38 326 VAL B C 1
ATOM 5585 O O . VAL B 1 326 ? 0.94 5.215 13.258 1 87.38 326 VAL B O 1
ATOM 5588 N N . PHE B 1 327 ? 2.742 4.742 11.977 1 79 327 PHE B N 1
ATOM 5589 C CA . PHE B 1 327 ? 1.956 4.254 10.844 1 79 327 PHE B CA 1
ATOM 5590 C C . PHE B 1 327 ? 2.457 2.889 10.391 1 79 327 PHE B C 1
ATOM 5592 O O . PHE B 1 327 ? 3.576 2.77 9.883 1 79 327 PHE B O 1
ATOM 5599 N N . GLU B 1 328 ? 1.664 1.897 10.32 1 68.12 328 GLU B N 1
ATOM 5600 C CA . GLU B 1 328 ? 2.023 0.497 10.125 1 68.12 328 GLU B CA 1
ATOM 5601 C C . GLU B 1 328 ? 2.49 0.241 8.695 1 68.12 328 GLU B C 1
ATOM 5603 O O . GLU B 1 328 ? 3.336 -0.625 8.453 1 68.12 328 GLU B O 1
ATOM 5608 N N . ALA B 1 329 ? 1.922 0.966 7.812 1 70.12 329 ALA B N 1
ATOM 5609 C CA . ALA B 1 329 ? 2.16 0.621 6.414 1 70.12 329 ALA B CA 1
ATOM 5610 C C . ALA B 1 329 ? 3.225 1.527 5.801 1 70.12 329 ALA B C 1
ATOM 5612 O O . ALA B 1 329 ? 3.318 1.642 4.574 1 70.12 329 ALA B O 1
ATOM 5613 N N . ARG B 1 330 ? 4.062 2.131 6.645 1 79.31 330 ARG B N 1
ATOM 5614 C CA . ARG B 1 330 ? 5.031 3.084 6.117 1 79.31 330 ARG B CA 1
ATOM 5615 C C . ARG B 1 330 ? 6.223 2.365 5.492 1 79.31 330 ARG B C 1
ATOM 5617 O O . ARG B 1 330 ? 7.035 2.982 4.801 1 79.31 330 ARG B O 1
ATOM 5624 N N . PHE B 1 331 ? 6.355 1.068 5.648 1 82.31 331 PHE B N 1
ATOM 5625 C CA . PHE B 1 331 ? 7.504 0.346 5.113 1 82.31 331 PHE B CA 1
ATOM 5626 C C . PHE B 1 331 ? 7.234 -0.119 3.689 1 82.31 331 PHE B C 1
ATOM 5628 O O . PHE B 1 331 ? 8.023 -0.879 3.119 1 82.31 331 PHE B O 1
ATOM 5635 N N . MET B 1 332 ? 6.184 0.305 3.094 1 76.94 332 MET B N 1
ATOM 5636 C CA . MET B 1 332 ? 5.805 -0.149 1.758 1 76.94 332 MET B CA 1
ATOM 5637 C C . MET B 1 332 ? 6.914 0.138 0.752 1 76.94 332 MET B C 1
ATOM 5639 O O . MET B 1 332 ? 7.109 -0.624 -0.197 1 76.94 332 MET B O 1
ATOM 5643 N N . PHE B 1 333 ? 7.723 1.209 0.968 1 86.25 333 PHE B N 1
ATOM 5644 C CA . PHE B 1 333 ? 8.75 1.643 0.032 1 86.25 333 PHE B CA 1
ATOM 5645 C C . PHE B 1 333 ? 10.016 0.809 0.195 1 86.25 333 PHE B C 1
ATOM 5647 O O . PHE B 1 333 ? 10.938 0.905 -0.617 1 86.25 333 PHE B O 1
ATOM 5654 N N . ALA B 1 334 ? 10.102 -0.04 1.285 1 89.88 334 ALA B N 1
ATOM 5655 C CA . ALA B 1 334 ? 11.305 -0.823 1.564 1 89.88 334 ALA B CA 1
ATOM 5656 C C . ALA B 1 334 ? 11.664 -1.715 0.38 1 89.88 334 ALA B C 1
ATOM 5658 O O . ALA B 1 334 ? 12.844 -1.923 0.09 1 89.88 334 ALA B O 1
ATOM 5659 N N . GLY B 1 335 ? 10.625 -2.234 -0.285 1 87.62 335 GLY B N 1
ATOM 5660 C CA . GLY B 1 335 ? 10.859 -3.061 -1.458 1 87.62 335 GLY B CA 1
ATOM 5661 C C . GLY B 1 335 ? 11.602 -2.328 -2.564 1 87.62 335 GLY B C 1
ATOM 5662 O O . GLY B 1 335 ? 12.406 -2.926 -3.283 1 87.62 335 GLY B O 1
ATOM 5663 N N . GLU B 1 336 ? 11.312 -1.029 -2.725 1 91.88 336 GLU B N 1
ATOM 5664 C CA . GLU B 1 336 ? 11.992 -0.208 -3.725 1 91.88 336 GLU B CA 1
ATOM 5665 C C . GLU B 1 336 ? 13.469 -0.037 -3.389 1 91.88 336 GLU B C 1
ATOM 5667 O O . GLU B 1 336 ? 14.312 0.001 -4.285 1 91.88 336 GLU B O 1
ATOM 5672 N N . LEU B 1 337 ? 13.781 0.065 -2.109 1 94.38 337 LEU B N 1
ATOM 5673 C CA . LEU B 1 337 ? 15.18 0.147 -1.709 1 94.38 337 LEU B CA 1
ATOM 5674 C C . LEU B 1 337 ? 15.898 -1.172 -1.969 1 94.38 337 LEU B C 1
ATOM 5676 O O . LEU B 1 337 ? 17.062 -1.18 -2.352 1 94.38 337 LEU B O 1
ATOM 5680 N N . VAL B 1 338 ? 15.18 -2.234 -1.739 1 91.19 338 VAL B N 1
ATOM 5681 C CA . VAL B 1 338 ? 15.734 -3.555 -2.014 1 91.19 338 VAL B CA 1
ATOM 5682 C C . VAL B 1 338 ? 16.047 -3.684 -3.502 1 91.19 338 VAL B C 1
ATOM 5684 O O . VAL B 1 338 ? 17.062 -4.297 -3.877 1 91.19 338 VAL B O 1
ATOM 5687 N N . ARG B 1 339 ? 15.234 -3.117 -4.312 1 90.12 339 ARG B N 1
ATOM 5688 C CA . ARG B 1 339 ? 15.469 -3.121 -5.75 1 90.12 339 ARG B CA 1
ATOM 5689 C C . ARG B 1 339 ? 16.781 -2.418 -6.09 1 90.12 339 ARG B C 1
ATOM 5691 O O . ARG B 1 339 ? 17.422 -2.73 -7.102 1 90.12 339 ARG B O 1
ATOM 5698 N N . LEU B 1 340 ? 17.156 -1.499 -5.254 1 95.25 340 LEU B N 1
ATOM 5699 C CA . LEU B 1 340 ? 18.422 -0.795 -5.449 1 95.25 340 LEU B CA 1
ATOM 5700 C C . LEU B 1 340 ? 19.578 -1.585 -4.852 1 95.25 340 LEU B C 1
ATOM 5702 O O . LEU B 1 340 ? 20.734 -1.156 -4.93 1 95.25 340 LEU B O 1
ATOM 5706 N N . GLY B 1 341 ? 19.266 -2.666 -4.207 1 92.75 341 GLY B N 1
ATOM 5707 C CA . GLY B 1 341 ? 20.328 -3.525 -3.711 1 92.75 341 GLY B CA 1
ATOM 5708 C C . GLY B 1 341 ? 20.438 -3.527 -2.197 1 92.75 341 GLY B C 1
ATOM 5709 O O . GLY B 1 341 ? 21.344 -4.152 -1.637 1 92.75 341 GLY B O 1
ATOM 5710 N N . ALA B 1 342 ? 19.531 -2.857 -1.498 1 94.81 342 ALA B N 1
ATOM 5711 C CA . ALA B 1 342 ? 19.578 -2.82 -0.038 1 94.81 342 ALA B CA 1
ATOM 5712 C C . ALA B 1 342 ? 19.203 -4.176 0.557 1 94.81 342 ALA B C 1
ATOM 5714 O O . ALA B 1 342 ? 18.453 -4.938 -0.047 1 94.81 342 ALA B O 1
ATOM 5715 N N . ASP B 1 343 ? 19.812 -4.465 1.674 1 93.44 343 ASP B N 1
ATOM 5716 C CA . ASP B 1 343 ? 19.484 -5.652 2.451 1 93.44 343 ASP B CA 1
ATOM 5717 C C . ASP B 1 343 ? 18.531 -5.312 3.59 1 93.44 343 ASP B C 1
ATOM 5719 O O . ASP B 1 343 ? 18.953 -4.922 4.676 1 93.44 343 ASP B O 1
ATOM 5723 N N . ILE B 1 344 ? 17.25 -5.477 3.307 1 92.94 344 ILE B N 1
ATOM 5724 C CA . ILE B 1 344 ? 16.203 -5.055 4.227 1 92.94 344 ILE B CA 1
ATOM 5725 C C . ILE B 1 344 ? 15.211 -6.191 4.434 1 92.94 344 ILE B C 1
ATOM 5727 O O . ILE B 1 344 ? 14.789 -6.84 3.473 1 92.94 344 ILE B O 1
ATOM 5731 N N . ILE B 1 345 ? 14.867 -6.438 5.656 1 87.75 345 ILE B N 1
ATOM 5732 C CA . ILE B 1 345 ? 13.812 -7.375 6.023 1 87.75 345 ILE B CA 1
ATOM 5733 C C . ILE B 1 345 ? 12.758 -6.664 6.859 1 87.75 345 ILE B C 1
ATOM 5735 O O . ILE B 1 345 ? 13.07 -6.078 7.902 1 87.75 345 ILE B O 1
ATOM 5739 N N . VAL B 1 346 ? 11.57 -6.641 6.344 1 86.5 346 VAL B N 1
ATOM 5740 C CA . VAL B 1 346 ? 10.469 -6.039 7.09 1 86.5 346 VAL B CA 1
ATOM 5741 C C . VAL B 1 346 ? 9.711 -7.121 7.848 1 86.5 346 VAL B C 1
ATOM 5743 O O . VAL B 1 346 ? 9.367 -8.164 7.285 1 86.5 346 VAL B O 1
ATOM 5746 N N . ASP B 1 347 ? 9.484 -6.953 9.102 1 80.81 347 ASP B N 1
ATOM 5747 C CA . ASP B 1 347 ? 8.703 -7.836 9.961 1 80.81 347 ASP B CA 1
ATOM 5748 C C . ASP B 1 347 ? 7.746 -7.039 10.844 1 80.81 347 ASP B C 1
ATOM 5750 O O . ASP B 1 347 ? 8.141 -6.559 11.914 1 80.81 347 ASP B O 1
ATOM 5754 N N . GLY B 1 348 ? 6.477 -7.051 10.422 1 77.56 348 GLY B N 1
ATOM 5755 C CA . GLY B 1 348 ? 5.531 -6.207 11.133 1 77.56 348 GLY B CA 1
ATOM 5756 C C . GLY B 1 348 ? 5.879 -4.73 11.07 1 77.56 348 GLY B C 1
ATOM 5757 O O . GLY B 1 348 ? 6.035 -4.172 9.984 1 77.56 348 GLY B O 1
ATOM 5758 N N . HIS B 1 349 ? 6.043 -4.141 12.281 1 83.75 349 HIS B N 1
ATOM 5759 C CA . HIS B 1 349 ? 6.367 -2.721 12.32 1 83.75 349 HIS B CA 1
ATOM 5760 C C . HIS B 1 349 ? 7.855 -2.502 12.555 1 83.75 349 HIS B C 1
ATOM 5762 O O . HIS B 1 349 ? 8.273 -1.422 12.984 1 83.75 349 HIS B O 1
ATOM 5768 N N . HIS B 1 350 ? 8.641 -3.605 12.312 1 88.94 350 HIS B N 1
ATOM 5769 C CA . HIS B 1 350 ? 10.094 -3.52 12.406 1 88.94 350 HIS B CA 1
ATOM 5770 C C . HIS B 1 350 ? 10.75 -3.77 11.047 1 88.94 350 HIS B C 1
ATOM 5772 O O . HIS B 1 350 ? 10.234 -4.539 10.234 1 88.94 350 HIS B O 1
ATOM 5778 N N . CYS B 1 351 ? 11.836 -3.072 10.898 1 92.44 351 CYS B N 1
ATOM 5779 C CA . CYS B 1 351 ? 12.641 -3.252 9.695 1 92.44 351 CYS B CA 1
ATOM 5780 C C . CYS B 1 351 ? 14.109 -3.457 10.055 1 92.44 351 CYS B C 1
ATOM 5782 O O . CYS B 1 351 ? 14.734 -2.578 10.648 1 92.44 351 CYS B O 1
ATOM 5784 N N . LEU B 1 352 ? 14.602 -4.648 9.82 1 94.56 352 LEU B N 1
ATOM 5785 C CA . LEU B 1 352 ? 16.031 -4.93 9.977 1 94.56 352 LEU B CA 1
ATOM 5786 C C 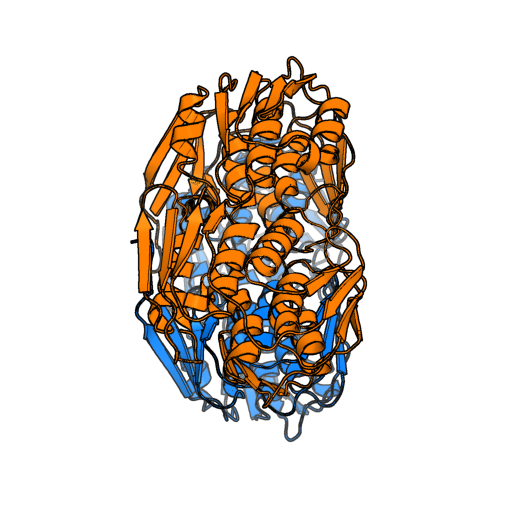. LEU B 1 352 ? 16.781 -4.609 8.695 1 94.56 352 LEU B C 1
ATOM 5788 O O . LEU B 1 352 ? 16.422 -5.07 7.617 1 94.56 352 LEU B O 1
ATOM 5792 N N . THR B 1 353 ? 17.766 -3.787 8.789 1 96.69 353 THR B N 1
ATOM 5793 C CA . THR B 1 353 ? 18.609 -3.414 7.648 1 96.69 353 THR B CA 1
ATOM 5794 C C . THR B 1 353 ? 20.078 -3.742 7.922 1 96.69 353 THR B C 1
ATOM 5796 O O . THR B 1 353 ? 20.609 -3.402 8.984 1 96.69 353 THR B O 1
ATOM 5799 N N . ARG B 1 354 ? 20.719 -4.516 7.074 1 96.81 354 ARG B N 1
ATOM 5800 C CA . ARG B 1 354 ? 22.156 -4.723 7.078 1 96.81 354 ARG B CA 1
ATOM 5801 C C . ARG B 1 354 ? 22.828 -3.842 6.031 1 96.81 354 ARG B C 1
ATOM 5803 O O . ARG B 1 354 ? 22.594 -3.99 4.832 1 96.81 354 ARG B O 1
ATOM 5810 N N . GLY B 1 355 ? 23.656 -2.908 6.531 1 97.31 355 GLY B N 1
ATOM 5811 C CA . GLY B 1 355 ? 24.297 -1.981 5.613 1 97.31 355 GLY B CA 1
ATOM 5812 C C . GLY B 1 355 ? 25.141 -2.676 4.555 1 97.31 355 GLY B C 1
ATOM 5813 O O . GLY B 1 355 ? 25.844 -3.637 4.852 1 97.31 355 GLY B O 1
ATOM 5814 N N . VAL B 1 356 ? 24.969 -2.258 3.273 1 96.19 356 VAL B N 1
ATOM 5815 C CA . VAL B 1 356 ? 25.75 -2.768 2.15 1 96.19 356 VAL B CA 1
ATOM 5816 C C . VAL B 1 356 ? 26.75 -1.714 1.703 1 96.19 356 VAL B C 1
ATOM 5818 O O . VAL B 1 356 ? 26.594 -0.525 1.985 1 96.19 356 VAL B O 1
ATOM 5821 N N . PRO B 1 357 ? 27.797 -2.158 1.064 1 93.44 357 PRO B N 1
ATOM 5822 C CA . PRO B 1 357 ? 28.828 -1.204 0.669 1 93.44 357 PRO B CA 1
ATOM 5823 C C . PRO B 1 357 ? 28.344 -0.18 -0.349 1 93.44 357 PRO B C 1
ATOM 5825 O O . PRO B 1 357 ? 28.797 0.962 -0.358 1 93.44 357 PRO B O 1
ATOM 5828 N N . ALA B 1 358 ? 27.422 -0.711 -1.248 1 93.31 358 ALA B N 1
ATOM 5829 C CA . ALA B 1 358 ? 26.906 0.183 -2.287 1 93.31 358 ALA B CA 1
ATOM 5830 C C . ALA B 1 358 ? 25.531 -0.253 -2.76 1 93.31 358 ALA B C 1
ATOM 5832 O O . ALA B 1 358 ? 25.188 -1.437 -2.699 1 93.31 358 ALA B O 1
ATOM 5833 N N . LEU B 1 359 ? 24.719 0.788 -3.135 1 96.62 359 LEU B N 1
ATOM 5834 C CA . LEU B 1 359 ? 23.469 0.539 -3.842 1 96.62 359 LEU B CA 1
ATOM 5835 C C . LEU B 1 359 ? 23.672 0.593 -5.352 1 96.62 359 LEU B C 1
ATOM 5837 O O . LEU B 1 359 ? 24.703 1.078 -5.824 1 96.62 359 LEU B O 1
ATOM 5841 N N . SER B 1 360 ? 22.766 0.018 -6.074 1 95.88 360 SER B N 1
ATOM 5842 C CA . SER B 1 360 ? 22.812 0.064 -7.531 1 95.88 360 SER B CA 1
ATOM 5843 C C . SER B 1 360 ? 21.531 0.65 -8.109 1 95.88 360 SER B C 1
ATOM 5845 O O . SER B 1 360 ? 20.422 0.217 -7.754 1 95.88 360 SER B O 1
ATOM 5847 N N . GLY B 1 361 ? 21.766 1.617 -9.008 1 96.19 361 GLY B N 1
ATOM 5848 C CA . GLY B 1 361 ? 20.625 2.33 -9.586 1 96.19 361 GLY B CA 1
ATOM 5849 C C . GLY B 1 361 ? 19.688 1.43 -10.359 1 96.19 361 GLY B C 1
ATOM 5850 O O . GLY B 1 361 ? 20.125 0.51 -11.055 1 96.19 361 GLY B O 1
ATOM 5851 N N . ALA B 1 362 ? 18.406 1.614 -10.258 1 93.88 362 ALA B N 1
ATOM 5852 C CA . ALA B 1 362 ? 17.328 0.871 -10.922 1 93.88 362 ALA B CA 1
ATOM 5853 C C . ALA B 1 362 ? 16.047 1.703 -11 1 93.88 362 ALA B C 1
ATOM 5855 O O . ALA B 1 362 ? 15.938 2.746 -10.352 1 93.88 362 ALA B O 1
ATOM 5856 N N . PRO B 1 363 ? 15.172 1.371 -11.922 1 91 363 PRO B N 1
ATOM 5857 C CA . PRO B 1 363 ? 13.859 2.029 -11.891 1 91 363 PRO B CA 1
ATOM 5858 C C . PRO B 1 363 ? 13.07 1.706 -10.625 1 91 363 PRO B C 1
ATOM 5860 O O . PRO B 1 363 ? 12.938 0.536 -10.258 1 91 363 PRO B O 1
ATOM 5863 N N . VAL B 1 364 ? 12.672 2.684 -9.883 1 92.44 364 VAL B N 1
ATOM 5864 C CA . VAL B 1 364 ? 11.859 2.527 -8.68 1 92.44 364 VAL B CA 1
ATOM 5865 C C . VAL B 1 364 ? 10.672 3.479 -8.734 1 92.44 364 VAL B C 1
ATOM 5867 O O . VAL B 1 364 ? 10.57 4.309 -9.641 1 92.44 364 VAL B O 1
ATOM 5870 N N . GLN B 1 365 ? 9.727 3.346 -7.832 1 90.94 365 GLN B N 1
ATOM 5871 C CA . GLN B 1 365 ? 8.516 4.164 -7.859 1 90.94 365 GLN B CA 1
ATOM 5872 C C . GLN B 1 365 ? 8.203 4.723 -6.473 1 90.94 365 GLN B C 1
ATOM 5874 O O . GLN B 1 365 ? 8.273 4.004 -5.477 1 90.94 365 GLN B O 1
ATOM 5879 N N . ALA B 1 366 ? 7.875 6.02 -6.453 1 92.38 366 ALA B N 1
ATOM 5880 C CA . ALA B 1 366 ? 7.438 6.66 -5.215 1 92.38 366 ALA B CA 1
ATOM 5881 C C . ALA B 1 366 ? 6.027 6.211 -4.836 1 92.38 366 ALA B C 1
ATOM 5883 O O . ALA B 1 366 ? 5.145 6.129 -5.691 1 92.38 366 ALA B O 1
ATOM 5884 N N . THR B 1 367 ? 5.848 5.902 -3.553 1 87.06 367 THR B N 1
ATOM 5885 C CA . THR B 1 367 ? 4.535 5.492 -3.068 1 87.06 367 THR B CA 1
ATOM 5886 C C . THR B 1 367 ? 3.871 6.617 -2.285 1 87.06 367 THR B C 1
ATOM 5888 O O . THR B 1 367 ? 2.652 6.621 -2.104 1 87.06 367 THR B O 1
ATOM 5891 N N . ASP B 1 368 ? 4.598 7.469 -1.808 1 90.25 368 ASP B N 1
ATOM 5892 C CA . ASP B 1 368 ? 4.148 8.648 -1.072 1 90.25 368 ASP B CA 1
ATOM 5893 C C . ASP B 1 368 ? 5.211 9.75 -1.097 1 90.25 368 ASP B C 1
ATOM 5895 O O . ASP B 1 368 ? 6.266 9.586 -1.714 1 90.25 368 ASP B O 1
ATOM 5899 N N . ILE B 1 369 ? 4.922 10.812 -0.428 1 94.19 369 ILE B N 1
ATOM 5900 C CA . ILE B 1 369 ? 5.766 12 -0.482 1 94.19 369 ILE B CA 1
ATOM 5901 C C . ILE B 1 369 ? 7.164 11.664 0.036 1 94.19 369 ILE B C 1
ATOM 5903 O O . ILE B 1 369 ? 8.156 11.875 -0.66 1 94.19 369 ILE B O 1
ATOM 5907 N N . ARG B 1 370 ? 7.234 11.094 1.195 1 96.62 370 ARG B N 1
ATOM 5908 C CA . ARG B 1 370 ? 8.508 10.945 1.885 1 96.62 370 ARG B CA 1
ATOM 5909 C C . ARG B 1 370 ? 9.289 9.75 1.341 1 96.62 370 ARG B C 1
ATOM 5911 O O . ARG B 1 370 ? 10.516 9.789 1.25 1 96.62 370 ARG B O 1
ATOM 5918 N N . ALA B 1 371 ? 8.594 8.703 1.014 1 94.81 371 ALA B N 1
ATOM 5919 C CA . ALA B 1 371 ? 9.242 7.57 0.362 1 94.81 371 ALA B CA 1
ATOM 5920 C C . ALA B 1 371 ? 9.891 7.992 -0.952 1 94.81 371 ALA B C 1
ATOM 5922 O O . ALA B 1 371 ? 11 7.551 -1.274 1 94.81 371 ALA B O 1
ATOM 5923 N N . GLY B 1 372 ? 9.148 8.812 -1.692 1 96.62 372 GLY B N 1
ATOM 5924 C CA . GLY B 1 372 ? 9.711 9.328 -2.932 1 96.62 372 GLY B CA 1
ATOM 5925 C C . GLY B 1 372 ? 11 10.109 -2.725 1 96.62 372 GLY B C 1
ATOM 5926 O O . GLY B 1 372 ? 11.984 9.891 -3.434 1 96.62 372 GLY B O 1
ATOM 5927 N N . ALA B 1 373 ? 10.938 11 -1.77 1 97.94 373 ALA B N 1
ATOM 5928 C CA . ALA B 1 373 ? 12.133 11.773 -1.463 1 97.94 373 ALA B CA 1
ATOM 5929 C C . ALA B 1 373 ? 13.289 10.867 -1.055 1 97.94 373 ALA B C 1
ATOM 5931 O O . ALA B 1 373 ? 14.43 11.078 -1.474 1 97.94 373 ALA B O 1
ATOM 5932 N N . ALA B 1 374 ? 13.023 9.852 -0.268 1 98.06 374 ALA B N 1
ATOM 5933 C CA . ALA B 1 374 ? 14.039 8.922 0.203 1 98.06 374 ALA B CA 1
ATOM 5934 C C . ALA B 1 374 ? 14.664 8.156 -0.962 1 98.06 374 ALA B C 1
ATOM 5936 O O . ALA B 1 374 ? 15.875 7.918 -0.977 1 98.06 374 ALA B O 1
ATOM 5937 N N . LEU B 1 375 ? 13.828 7.754 -1.894 1 98.06 375 LEU B N 1
ATOM 5938 C CA . LEU B 1 375 ? 14.32 7 -3.041 1 98.06 375 LEU B CA 1
ATOM 5939 C C . LEU B 1 375 ? 15.227 7.867 -3.912 1 98.06 375 LEU B C 1
ATOM 5941 O O . LEU B 1 375 ? 16.219 7.387 -4.457 1 98.06 375 LEU B O 1
ATOM 5945 N N . VAL B 1 376 ? 14.844 9.133 -4.062 1 98.62 376 VAL B N 1
ATOM 5946 C CA . VAL B 1 376 ? 15.695 10.07 -4.785 1 98.62 376 VAL B CA 1
ATOM 5947 C C . VAL B 1 376 ? 17.047 10.188 -4.078 1 98.62 376 VAL B C 1
ATOM 5949 O O . VAL B 1 376 ? 18.094 10.117 -4.719 1 98.62 376 VAL B O 1
ATOM 5952 N N . LEU B 1 377 ? 17 10.328 -2.754 1 98.56 377 LEU B N 1
ATOM 5953 C CA . LEU B 1 377 ? 18.234 10.461 -1.984 1 98.56 377 LEU B CA 1
ATOM 5954 C C . LEU B 1 377 ? 19.078 9.195 -2.102 1 98.56 377 LEU B C 1
ATOM 5956 O O . LEU B 1 377 ? 20.297 9.273 -2.217 1 98.56 377 LEU B O 1
ATOM 5960 N N . ALA B 1 378 ? 18.422 8.008 -2.039 1 98.38 378 ALA B N 1
ATOM 5961 C CA . ALA B 1 378 ? 19.141 6.75 -2.23 1 98.38 378 ALA B CA 1
ATOM 5962 C C . ALA B 1 378 ? 19.812 6.703 -3.6 1 98.38 378 ALA B C 1
ATOM 5964 O O . ALA B 1 378 ? 20.922 6.191 -3.734 1 98.38 378 ALA B O 1
ATOM 5965 N N . GLY B 1 379 ? 19.094 7.242 -4.594 1 98.25 379 GLY B N 1
ATOM 5966 C CA . GLY B 1 379 ? 19.641 7.293 -5.938 1 98.25 379 GLY B CA 1
ATOM 5967 C C . GLY B 1 379 ? 20.922 8.117 -6.039 1 98.25 379 GLY B C 1
ATOM 5968 O O . GLY B 1 379 ? 21.766 7.855 -6.891 1 98.25 379 GLY B O 1
ATOM 5969 N N . LEU B 1 380 ? 21.078 9.109 -5.176 1 98.25 380 LEU B N 1
ATOM 5970 C CA . LEU B 1 380 ? 22.234 9.992 -5.188 1 98.25 380 LEU B CA 1
ATOM 5971 C C . LEU B 1 380 ? 23.516 9.203 -4.895 1 98.25 380 LEU B C 1
ATOM 5973 O O . LEU B 1 380 ? 24.609 9.625 -5.273 1 98.25 380 LEU B O 1
ATOM 5977 N N . ILE B 1 381 ? 23.391 8.055 -4.23 1 96.88 381 ILE B N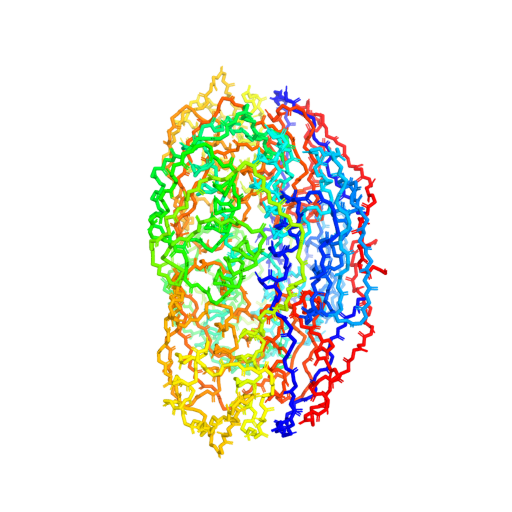 1
ATOM 5978 C CA . ILE B 1 381 ? 24.594 7.336 -3.814 1 96.88 381 ILE B CA 1
ATOM 5979 C C . ILE B 1 381 ? 24.641 5.969 -4.492 1 96.88 381 ILE B C 1
ATOM 5981 O O . ILE B 1 381 ? 25.578 5.203 -4.297 1 96.88 381 ILE B O 1
ATOM 5985 N N . ALA B 1 382 ? 23.641 5.613 -5.246 1 97.69 382 ALA B N 1
ATOM 5986 C CA . ALA B 1 382 ? 23.594 4.328 -5.938 1 97.69 382 ALA B CA 1
ATOM 5987 C C . ALA B 1 382 ? 24.469 4.332 -7.176 1 97.69 382 ALA B C 1
ATOM 5989 O O . ALA B 1 382 ? 24.547 5.336 -7.891 1 97.69 382 ALA B O 1
ATOM 5990 N N . ASP B 1 383 ? 25.188 3.262 -7.406 1 96.94 383 ASP B N 1
ATOM 5991 C CA . ASP B 1 383 ? 25.984 3.131 -8.625 1 96.94 383 ASP B CA 1
ATOM 5992 C C . ASP B 1 383 ? 25.094 3.156 -9.867 1 96.94 383 ASP B C 1
ATOM 5994 O O . ASP B 1 383 ? 24.156 2.363 -9.977 1 96.94 383 ASP B O 1
ATOM 5998 N N . GLY B 1 384 ? 25.359 4.078 -10.742 1 96.44 384 GLY B N 1
ATOM 5999 C CA . GLY B 1 384 ? 24.562 4.188 -11.953 1 96.44 384 GLY B CA 1
ATOM 6000 C C . GLY B 1 384 ? 23.406 5.164 -11.836 1 96.44 384 GLY B C 1
ATOM 6001 O O . GLY B 1 384 ? 23.5 6.152 -11.102 1 96.44 384 GLY B O 1
ATOM 6002 N N . VAL B 1 385 ? 22.344 5.004 -12.664 1 97.06 385 VAL B N 1
ATOM 6003 C CA . VAL B 1 385 ? 21.219 5.926 -12.711 1 97.06 385 VAL B CA 1
ATOM 6004 C C . VAL B 1 385 ? 20 5.285 -12.055 1 97.06 385 VAL B C 1
ATOM 6006 O O . VAL B 1 385 ? 19.688 4.117 -12.312 1 97.06 385 VAL B O 1
ATOM 6009 N N . THR B 1 386 ? 19.391 5.945 -11.133 1 97.44 386 THR B N 1
ATOM 6010 C CA . THR B 1 386 ? 18.109 5.555 -10.539 1 97.44 386 THR B CA 1
ATOM 6011 C C . THR B 1 386 ? 16.969 6.371 -11.125 1 97.44 386 THR B C 1
ATOM 6013 O O . THR B 1 386 ? 16.984 7.602 -11.062 1 97.44 386 THR B O 1
ATOM 6016 N N . GLU B 1 387 ? 16.031 5.754 -11.727 1 96 387 GLU B N 1
ATOM 6017 C CA . GLU B 1 387 ? 14.836 6.426 -12.227 1 96 387 GLU B CA 1
ATOM 6018 C C . GLU B 1 387 ? 13.688 6.312 -11.227 1 96 387 GLU B C 1
ATOM 6020 O O . GLU B 1 387 ? 13.172 5.219 -10.984 1 96 387 GLU B O 1
ATOM 6025 N N . VAL B 1 388 ? 13.297 7.414 -10.641 1 96.88 388 VAL B N 1
ATOM 6026 C CA . VAL B 1 388 ? 12.203 7.434 -9.664 1 96.88 388 VAL B CA 1
ATOM 6027 C C . VAL B 1 388 ? 10.914 7.875 -10.352 1 96.88 388 VAL B C 1
ATOM 6029 O O . VAL B 1 388 ? 10.812 9.016 -10.812 1 96.88 388 VAL B O 1
ATOM 6032 N N . ALA B 1 389 ? 9.93 7.047 -10.398 1 93.31 389 ALA B N 1
ATOM 6033 C CA . ALA B 1 389 ? 8.633 7.34 -11.008 1 93.31 389 ALA B CA 1
ATOM 6034 C C . ALA B 1 389 ? 7.652 7.887 -9.977 1 93.31 389 ALA B C 1
ATOM 6036 O O . ALA B 1 389 ? 7.93 7.867 -8.773 1 93.31 389 ALA B O 1
ATOM 6037 N N . HIS B 1 390 ? 6.496 8.453 -10.414 1 91.69 390 HIS B N 1
ATOM 6038 C CA . HIS B 1 390 ? 5.434 9.039 -9.602 1 91.69 390 HIS B CA 1
ATOM 6039 C C . HIS B 1 390 ? 5.953 10.211 -8.773 1 91.69 390 HIS B C 1
ATOM 6041 O O . HIS B 1 390 ? 5.695 10.289 -7.57 1 91.69 390 HIS B O 1
ATOM 6047 N N . ILE B 1 391 ? 6.715 11.016 -9.461 1 95 391 ILE B N 1
ATOM 6048 C CA . ILE B 1 391 ? 7.414 12.094 -8.766 1 95 391 ILE B CA 1
ATOM 6049 C C . ILE B 1 391 ? 6.418 13.172 -8.352 1 95 391 ILE B C 1
ATOM 6051 O O . ILE B 1 391 ? 6.754 14.07 -7.574 1 95 391 ILE B O 1
ATOM 6055 N N . TYR B 1 392 ? 5.137 13.078 -8.844 1 91.44 392 TYR B N 1
ATOM 6056 C CA . TYR B 1 392 ? 4.105 14 -8.391 1 91.44 392 TYR B CA 1
ATOM 6057 C C . TYR B 1 392 ? 3.926 13.93 -6.883 1 91.44 392 TYR B C 1
ATOM 6059 O O . TYR B 1 392 ? 3.58 14.93 -6.242 1 91.44 392 TYR B O 1
ATOM 6067 N N . HIS B 1 393 ? 4.164 12.758 -6.285 1 93 393 HIS B N 1
ATOM 6068 C CA . HIS B 1 393 ? 4.129 12.633 -4.832 1 93 393 HIS B CA 1
ATOM 6069 C C . HIS B 1 393 ? 5.121 13.594 -4.176 1 93 393 HIS B C 1
ATOM 6071 O O . HIS B 1 393 ? 4.797 14.234 -3.174 1 93 393 HIS B O 1
ATOM 6077 N N . ILE B 1 394 ? 6.297 13.68 -4.742 1 96.44 394 ILE B N 1
ATOM 6078 C CA . ILE B 1 394 ? 7.352 14.516 -4.184 1 96.44 394 ILE B CA 1
ATOM 6079 C C . ILE B 1 394 ? 6.969 15.992 -4.316 1 96.44 394 ILE B C 1
ATOM 6081 O O . ILE B 1 394 ? 7.184 16.781 -3.393 1 96.44 394 ILE B O 1
ATOM 6085 N N . ASP B 1 395 ? 6.297 16.312 -5.398 1 95.06 395 ASP B N 1
ATOM 6086 C CA . ASP B 1 395 ? 5.891 17.688 -5.664 1 95.06 395 ASP B CA 1
ATOM 6087 C C . ASP B 1 395 ? 4.844 18.156 -4.652 1 95.06 395 ASP B C 1
ATOM 6089 O O . ASP B 1 395 ? 4.648 19.359 -4.465 1 95.06 395 ASP B O 1
ATOM 6093 N N . ARG B 1 396 ? 4.191 17.266 -4.023 1 94.12 396 ARG B N 1
ATOM 6094 C CA . ARG B 1 396 ? 3.156 17.578 -3.047 1 94.12 396 ARG B CA 1
ATOM 6095 C C . ARG B 1 396 ? 3.77 18.094 -1.749 1 94.12 396 ARG B C 1
ATOM 6097 O O . ARG B 1 396 ? 3.092 18.75 -0.954 1 94.12 396 ARG B O 1
ATOM 6104 N N . GLY B 1 397 ? 5.117 17.766 -1.524 1 95.62 397 GLY B N 1
ATOM 6105 C CA . GLY B 1 397 ? 5.641 18.062 -0.202 1 95.62 397 GLY B CA 1
ATOM 6106 C C . GLY B 1 397 ? 6.977 18.781 -0.238 1 95.62 397 GLY B C 1
ATOM 6107 O O . GLY B 1 397 ? 7.445 19.281 0.786 1 95.62 397 GLY B O 1
ATOM 6108 N N . TYR B 1 398 ? 7.574 18.859 -1.421 1 97.62 398 TYR B N 1
ATOM 6109 C CA . TYR B 1 398 ? 8.883 19.5 -1.537 1 97.62 398 TYR B CA 1
ATOM 6110 C C . TYR B 1 398 ? 8.883 20.547 -2.643 1 97.62 398 TYR B C 1
ATOM 6112 O O . TYR B 1 398 ? 8.469 20.266 -3.771 1 97.62 398 TYR B O 1
ATOM 6120 N N . VAL B 1 399 ? 9.375 21.703 -2.314 1 96.94 399 VAL B N 1
ATOM 6121 C CA . VAL B 1 399 ? 9.453 22.812 -3.275 1 96.94 399 VAL B CA 1
ATOM 6122 C C . VAL B 1 399 ? 10.633 22.578 -4.219 1 96.94 399 VAL B C 1
ATOM 6124 O O . VAL B 1 399 ? 11.789 22.578 -3.787 1 96.94 399 VAL B O 1
ATOM 6127 N N . ALA B 1 400 ? 10.344 22.391 -5.5 1 96 400 ALA B N 1
ATOM 6128 C CA . ALA B 1 400 ? 11.375 22.281 -6.527 1 96 400 ALA B CA 1
ATOM 6129 C C . ALA B 1 400 ? 12.523 21.391 -6.07 1 96 400 ALA B C 1
ATOM 6131 O O . ALA B 1 400 ? 13.688 21.781 -6.113 1 96 400 ALA B O 1
ATOM 6132 N N . PHE B 1 401 ? 12.227 20.219 -5.727 1 97.56 401 PHE B N 1
ATOM 6133 C CA . PHE B 1 401 ? 13.125 19.281 -5.078 1 97.56 401 PHE B CA 1
ATOM 6134 C C . PHE B 1 401 ? 14.367 19.031 -5.938 1 97.56 401 PHE B C 1
ATOM 6136 O O . PHE B 1 401 ? 15.484 19.047 -5.434 1 97.56 401 PHE B O 1
ATOM 6143 N N . ASP B 1 402 ? 14.156 18.812 -7.25 1 97.75 402 ASP B N 1
ATOM 6144 C CA . ASP B 1 402 ? 15.25 18.547 -8.172 1 97.75 402 ASP B CA 1
ATOM 6145 C C . ASP B 1 402 ? 16.156 19.766 -8.328 1 97.75 402 ASP B C 1
ATOM 6147 O O . ASP B 1 402 ? 17.391 19.641 -8.359 1 97.75 402 ASP B O 1
ATOM 6151 N N . GLU B 1 403 ? 15.586 20.953 -8.336 1 97.5 403 GLU B N 1
ATOM 6152 C CA . GLU B 1 403 ? 16.375 22.172 -8.461 1 97.5 403 GLU B CA 1
ATOM 6153 C C . GLU B 1 403 ? 17.25 22.391 -7.223 1 97.5 403 GLU B C 1
ATOM 6155 O O . GLU B 1 403 ? 18.406 22.797 -7.332 1 97.5 403 GLU B O 1
ATOM 6160 N N . GLN B 1 404 ? 16.656 22.156 -6.078 1 97.94 404 GLN B N 1
ATOM 6161 C CA . GLN B 1 404 ? 17.406 22.312 -4.836 1 97.94 404 GLN B CA 1
ATOM 6162 C C . GLN B 1 404 ? 18.547 21.312 -4.754 1 97.94 404 GLN B C 1
ATOM 6164 O O . GLN B 1 404 ? 19.656 21.656 -4.328 1 97.94 404 GLN B O 1
ATOM 6169 N N . LEU B 1 405 ? 18.297 20.094 -5.16 1 98.5 405 LEU B N 1
ATOM 6170 C CA . LEU B 1 405 ? 19.328 19.062 -5.172 1 98.5 405 LEU B CA 1
ATOM 6171 C C . LEU B 1 405 ? 20.453 19.453 -6.133 1 98.5 405 LEU B C 1
ATOM 6173 O O . LEU B 1 405 ? 21.641 19.266 -5.82 1 98.5 405 LEU B O 1
ATOM 6177 N N . ARG B 1 406 ? 20.125 19.984 -7.297 1 98.19 406 ARG B N 1
ATOM 6178 C CA . ARG B 1 406 ? 21.125 20.422 -8.258 1 98.19 406 ARG B CA 1
ATOM 6179 C C . ARG B 1 406 ? 21.969 21.547 -7.684 1 98.19 406 ARG B C 1
ATOM 6181 O O . ARG B 1 406 ? 23.188 21.609 -7.914 1 98.19 406 ARG B O 1
ATOM 6188 N N . SER B 1 407 ? 21.281 22.422 -6.977 1 97.94 407 SER B N 1
ATOM 6189 C CA . SER B 1 407 ? 22 23.547 -6.379 1 97.94 407 SER B CA 1
ATOM 6190 C C . SER B 1 407 ? 23.031 23.062 -5.359 1 97.94 407 SER B C 1
ATOM 6192 O O . SER B 1 407 ? 23.984 23.781 -5.043 1 97.94 407 SER B O 1
ATOM 6194 N N . LEU B 1 408 ? 22.875 21.859 -4.875 1 98.5 408 LEU B N 1
ATOM 6195 C CA . LEU B 1 408 ? 23.781 21.281 -3.893 1 98.5 408 LEU B CA 1
ATOM 6196 C C . LEU B 1 408 ? 24.797 20.359 -4.562 1 98.5 408 LEU B C 1
ATOM 6198 O O . LEU B 1 408 ? 25.594 19.703 -3.883 1 98.5 408 LEU B O 1
ATOM 6202 N N . GLY B 1 409 ? 24.734 20.234 -5.852 1 98.06 409 GLY B N 1
ATOM 6203 C CA . GLY B 1 409 ? 25.766 19.5 -6.578 1 98.06 409 GLY B CA 1
ATOM 6204 C C . GLY B 1 409 ? 25.297 18.156 -7.102 1 98.06 409 GLY B C 1
ATOM 6205 O O . GLY B 1 409 ? 26.078 17.422 -7.695 1 98.06 409 GLY B O 1
ATOM 6206 N N . ALA B 1 410 ? 24.047 17.797 -6.945 1 98.31 410 ALA B N 1
ATOM 6207 C CA . ALA B 1 410 ? 23.531 16.516 -7.414 1 98.31 410 ALA B CA 1
ATOM 6208 C C . ALA B 1 410 ? 23.266 16.547 -8.914 1 98.31 410 ALA B C 1
ATOM 6210 O O . ALA B 1 410 ? 23.062 17.609 -9.5 1 98.31 410 ALA B O 1
ATOM 6211 N N . GLN B 1 411 ? 23.359 15.43 -9.531 1 98.19 411 GLN B N 1
ATOM 6212 C CA . GLN B 1 411 ? 22.922 15.234 -10.914 1 98.19 411 GLN B CA 1
ATOM 6213 C C . GLN B 1 411 ? 21.562 14.57 -10.969 1 98.19 411 GLN B C 1
ATOM 6215 O O . GLN B 1 411 ? 21.438 13.352 -10.805 1 98.19 411 GLN B O 1
ATOM 6220 N N . ILE B 1 412 ? 20.562 15.35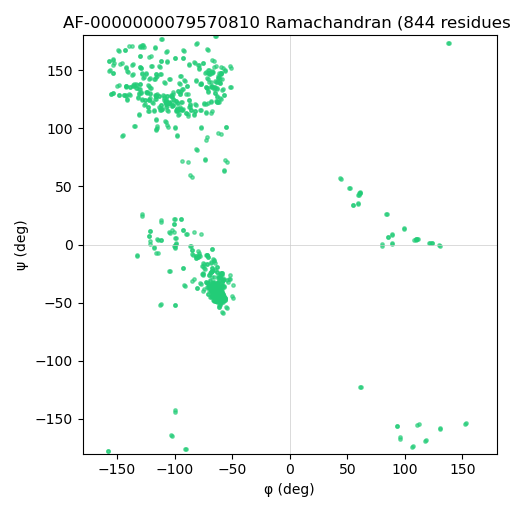2 -11.188 1 98.25 412 ILE B N 1
ATOM 6221 C CA . ILE B 1 412 ? 19.172 14.891 -11.234 1 98.25 412 ILE B CA 1
ATOM 6222 C C . ILE B 1 412 ? 18.406 15.641 -12.328 1 98.25 412 ILE B C 1
ATOM 6224 O O . ILE B 1 412 ? 18.609 16.844 -12.516 1 98.25 412 ILE B O 1
ATOM 6228 N N . GLU B 1 413 ? 17.625 14.906 -13.094 1 97.19 413 GLU B N 1
ATOM 6229 C CA . GLU B 1 413 ? 16.828 15.492 -14.18 1 97.19 413 GLU B CA 1
ATOM 6230 C C . GLU B 1 413 ? 15.391 14.992 -14.148 1 97.19 413 GLU B C 1
ATOM 6232 O O . GLU B 1 413 ? 15.141 13.828 -13.82 1 97.19 413 GLU B O 1
ATOM 6237 N N . ARG B 1 414 ? 14.523 15.891 -14.352 1 95.56 414 ARG B N 1
ATOM 6238 C CA . ARG B 1 414 ? 13.133 15.523 -14.602 1 95.56 414 ARG B CA 1
ATOM 6239 C C . ARG B 1 414 ? 12.922 15.148 -16.062 1 95.56 414 ARG B C 1
ATOM 6241 O O . ARG B 1 414 ? 13.094 15.984 -16.953 1 95.56 414 ARG B O 1
ATOM 6248 N N . VAL B 1 415 ? 12.578 13.883 -16.297 1 94 415 VAL B N 1
ATOM 6249 C CA . VAL B 1 415 ? 12.508 13.383 -17.672 1 94 415 VAL B CA 1
ATOM 6250 C C . VAL B 1 415 ? 11.141 12.75 -17.922 1 94 415 VAL B C 1
ATOM 6252 O O . VAL B 1 415 ? 10.547 12.164 -17.016 1 94 415 VAL B O 1
ATOM 6255 N N . LYS B 1 416 ? 10.594 12.875 -19.094 1 90.31 416 LYS B N 1
ATOM 6256 C CA . LYS B 1 416 ? 9.383 12.18 -19.531 1 90.31 416 LYS B CA 1
ATOM 6257 C C . LYS B 1 416 ? 9.711 10.812 -20.125 1 90.31 416 LYS B C 1
ATOM 6259 O O . LYS B 1 416 ? 10.609 10.695 -20.953 1 90.31 416 LYS B O 1
ATOM 6264 N N . VAL B 1 417 ? 9.203 9.797 -19.516 1 81.94 417 VAL B N 1
ATOM 6265 C CA . VAL B 1 417 ? 9.43 8.453 -20.047 1 81.94 417 VAL B CA 1
ATOM 6266 C C . VAL B 1 417 ? 8.109 7.863 -20.531 1 81.94 417 VAL B C 1
ATOM 6268 O O . VAL B 1 417 ? 7.031 8.281 -20.094 1 81.94 417 VAL B O 1
ATOM 6271 N N . ALA B 1 418 ? 8.172 6.863 -21.578 1 65.56 418 ALA B N 1
ATOM 6272 C CA . ALA B 1 418 ? 6.988 6.207 -22.125 1 65.56 418 ALA B CA 1
ATOM 6273 C C . ALA B 1 418 ? 6.332 5.297 -21.094 1 65.56 418 ALA B C 1
ATOM 6275 O O . ALA B 1 418 ? 7.02 4.617 -20.328 1 65.56 418 ALA B O 1
ATOM 6276 N N . ASP B 1 419 ? 5.086 5.609 -20.641 1 59 419 ASP B N 1
ATOM 6277 C CA . ASP B 1 419 ? 4.348 4.723 -19.734 1 59 419 ASP B CA 1
ATOM 6278 C C . ASP B 1 419 ? 4.066 3.379 -20.406 1 59 419 ASP B C 1
ATOM 6280 O O . ASP B 1 419 ? 3.598 3.336 -21.547 1 59 419 ASP B O 1
ATOM 6284 N N . LEU B 1 420 ? 4.766 2.373 -20.266 1 50.41 420 LEU B N 1
ATOM 6285 C CA . LEU B 1 420 ? 4.34 1.158 -20.953 1 50.41 420 LEU B CA 1
ATOM 6286 C C . LEU B 1 420 ? 2.924 0.772 -20.531 1 50.41 420 LEU B C 1
ATOM 6288 O O . LEU B 1 420 ? 2.705 0.286 -19.422 1 50.41 420 LEU B O 1
ATOM 6292 N N . GLU B 1 421 ? 1.85 1.504 -20.766 1 47.19 421 GLU B N 1
ATOM 6293 C CA . GLU B 1 421 ? 0.455 1.149 -20.516 1 47.19 421 GLU B CA 1
ATOM 6294 C C . GLU B 1 421 ? 0.08 -0.149 -21.234 1 47.19 421 GLU B C 1
ATOM 6296 O O . GLU B 1 421 ? 0.136 -0.23 -22.453 1 47.19 421 GLU B O 1
ATOM 6301 N N . PHE B 1 422 ? 0.445 -1.285 -20.922 1 42.41 422 PHE B N 1
ATOM 6302 C CA . PHE B 1 422 ? -0.118 -2.406 -21.672 1 42.41 422 PHE B CA 1
ATOM 6303 C C . PHE B 1 422 ? -1.64 -2.32 -21.703 1 42.41 422 PHE B C 1
ATOM 6305 O O . PHE B 1 422 ? -2.27 -2.807 -22.656 1 42.41 422 PHE B O 1
ATOM 6312 N N . GLY B 1 423 ? -2.436 -1.653 -20.672 1 38.19 423 GLY B N 1
ATOM 6313 C CA . GLY B 1 423 ? -3.881 -1.642 -20.844 1 38.19 423 GLY B CA 1
ATOM 6314 C C . GLY B 1 423 ? -4.363 -0.524 -21.75 1 38.19 423 GLY B C 1
ATOM 6315 O O . GLY B 1 423 ? -5.539 -0.162 -21.734 1 38.19 423 GLY B O 1
ATOM 6316 N N . GLU B 1 424 ? -3.541 0.167 -22.438 1 31.03 424 GLU B N 1
ATOM 6317 C CA . GLU B 1 424 ? -4.34 0.969 -23.359 1 31.03 424 GLU B CA 1
ATOM 6318 C C . GLU B 1 424 ? -4.848 0.128 -24.531 1 31.03 424 GLU B C 1
ATOM 6320 O O . GLU B 1 424 ? -4.141 -0.758 -25.016 1 31.03 424 GLU B O 1
#

Radius of gyration: 28.04 Å; Cα contacts (8 Å, |Δi|>4): 2251; chains: 2; bounding box: 64×76×58 Å

pLDDT: mean 93.56, std 9.6, range [30.72, 98.94]